Protein 3SGE (pdb70)

Solvent-accessible surface area: 39774 Å² total; per-residue (Å²): 122,6,94,13,50,14,11,7,43,31,3,14,0,57,86,32,93,82,5,54,5,22,0,82,11,76,93,50,0,106,19,122,76,54,92,21,8,0,0,0,0,1,24,56,63,90,89,19,3,78,16,3,0,45,23,16,62,105,65,28,120,83,22,59,130,27,8,74,4,48,40,85,24,54,47,3,33,1,97,4,72,104,0,52,46,107,2,34,4,39,0,8,0,0,0,3,9,48,107,19,14,30,25,3,44,3,0,95,1,37,3,48,61,72,61,25,56,8,92,9,24,22,3,4,2,11,81,75,5,36,122,87,39,21,0,2,0,0,0,0,1,7,57,0,16,28,73,67,24,64,23,75,4,69,5,72,56,75,104,83,130,122,44,61,36,48,8,72,17,91,21,44,111,180,62,13,7,13,1,2,3,0,4,0,47,11,72,75,87,44,8,81,169,56,69,34,0,20,2,28,1,60,9,63,52,44,148,69,56,46,93,83,54,8,52,87,98,95,100,184,60,74,6,79,20,67,39,31,30,52,20,96,51,172,21,64,40,106,0,26,0,42,9,55,54,43,56,8,82,27,5,9,0,0,0,0,15,24,35,89,86,103,27,12,70,7,1,0,22,7,50,1,120,74,49,118,80,46,61,58,40,10,104,59,1,120,147,35,5,72,6,38,30,52,34,101,122,38,37,0,48,0,52,0,66,67,1,84,81,127,1,27,0,60,0,11,0,0,31,14,0,29,71,29,2,131,18,16,44,0,14,5,18,70,17,137,64,44,75,14,49,13,19,17,3,9,38,13,18,75,59,180,119,87,81,102,22,17,0,0,0,1,0,57,16,0,6,6,49,68,12,80,19,60,1,36,101,43,96,41,91,80,31,44,21,57,2,70,22,52,86,131,97,84,70,35,12,13,6,0,0,0,37,7,59,33,86,53,13,90,90,118,80,5,24,0,25,2,23,0,87,50,32,106,25,176,48,108,51,118,6,86,64,102,96,141,133,9,93,12,75,8,60,54,138,90,25,57,7,53,109,45,72,90,10,55,9,25,0,100,11,79,90,48,0,109,29,103,90,52,91,21,8,0,0,0,0,2,21,67,39,75,95,21,4,81,13,3,0,47,21,14,67,105,63,26,117,84,21,62,129,26,8,73,4,48,40,86,23,53,78,3,31,2,97,7,67,123,1,66,20,93,2,1,5,34,1,9,0,0,0,0,5,46,49,22,3,30,24,3,65,9,0,91,4,32,0,96,78,75,66,20,52,9,83,10,20,21,3,4,4,3,84,81,7,32,126,89,38,22,0,1,0,0,0,0,0,7,50,0,6,30,80,124,24,68,21,70,2,56,15,76,62,72,83,74,136,120,41,35,77,55,14,79,23,79,13,59,43,191,58,6,7,10,2,1,3,0,18,0,53,8,70,76,94,53,9,67,166,63,45,32,0,14,0,24,4,62,15,148,48,52,156,71,64,45,76,81,65,22,72,78,108,157,37,152,49,92,12,83,22,62,36,23,130,23,13,108,58,172,22,62,12,72,0,26,0,40,10,48,40,44,59,5,68,11,4,10,0,1,0,0,15,27,35,91,91,143,26,12,74,6,0,0,11,8,48,1,114,98,47,22,34,9,9,16,14,10,119,60,0,62,110,26,7,64,4,12,29,6,40,89,95,35,33,0,41,0,45,0,62,61,1,76,92,122,1,30,0,59,0,11,0,0,30,13,1,24,72,29,3,124,18,16,36,0,13,5,25,73,20,133,61,44,68,14,53,9,26,11,1,5,22,14,73,84,78,94,132,90,84,81,7,17,0,0,0,2,0,61,15,0,6,2,47,67,16,77,24,51,0,45,100,39,98,35,90,91,37,43,35,56,3,72,24,47,92,113,105,86,68,38,30,16,6,0,0,0,35,5,59,47,88,34,13,84,93,111,86,4,28,0,3,2,18,1,85,45,28,106,46,128,42,92,71,115,4,75,79,58,134,119,186,137,26,66,93,22,52,0,15,8,192,147,154,22,65,92,23,48,1,13,34,36

Nearest PDB structures (foldseek):
  3sge-assembly2_J  TM=1.005E+00  e=4.589E-42  Mus musculus
  7t0i-assembly3_D  TM=9.379E-01  e=8.240E-34  Mus musculus
  5mub-assembly1_A  TM=9.748E-01  e=6.928E-33  Mus musculus
  5mub-assembly4_I  TM=9.728E-01  e=6.244E-33  Mus musculus
  3v0w-assembly1_H  TM=9.506E-01  e=6.135E-32  Mus musculus

Radius of gyration: 33.48 Å; Cα contacts (8 Å, |Δi|>4): 2322; chains: 6; bounding box: 96×75×65 Å

B-factor: mean 36.81, std 15.76, range [13.91, 131.6]

Structure (mmCIF, N/CA/C/O backbone):
data_3SGE
#
_entry.id   3SGE
#
_cell.length_a   83.000
_cell.length_b   68.210
_cell.length_c   92.120
_cell.angle_alpha   90.00
_cell.angle_beta   98.37
_cell.angle_gamma   90.00
#
_symmetry.space_group_name_H-M   'P 1 21 1'
#
loop_
_entity.id
_entity.type
_entity.pdbx_description
1 polymer 'Light Chain'
2 polymer 'Heavy Chain'
3 polymer 'R13 peptide'
4 non-polymer 'CALCIUM ION'
5 water water
#
loop_
_atom_site.group_PDB
_atom_site.id
_atom_site.type_symbol
_atom_site.label_atom_id
_atom_site.label_alt_id
_atom_site.label_comp_id
_atom_site.label_asym_id
_atom_site.label_entity_id
_atom_site.label_seq_id
_atom_site.pdbx_PDB_ins_code
_atom_site.Cartn_x
_atom_site.Cartn_y
_atom_site.Cartn_z
_atom_site.occupancy
_atom_site.B_iso_or_equiv
_atom_site.auth_seq_id
_atom_site.auth_comp_id
_atom_site.auth_asym_id
_atom_site.auth_atom_id
_atom_site.pdbx_PDB_model_num
ATOM 1 N N . ASP A 1 1 ? 45.926 35.999 49.565 1.00 39.62 1 ASP L N 1
ATOM 2 C CA . ASP A 1 1 ? 46.803 35.457 50.610 1.00 39.08 1 ASP L CA 1
ATOM 3 C C . ASP A 1 1 ? 45.960 34.796 51.697 1.00 38.24 1 ASP L C 1
ATOM 4 O O . ASP A 1 1 ? 44.841 35.253 51.955 1.00 38.26 1 ASP L O 1
ATOM 9 N N . VAL A 1 2 ? 46.494 33.722 52.317 1.00 29.33 2 VAL L N 1
ATOM 10 C CA . VAL A 1 2 ? 45.831 32.958 53.384 1.00 27.06 2 VAL L CA 1
ATOM 11 C C . VAL A 1 2 ? 45.808 33.823 54.646 1.00 31.05 2 VAL L C 1
ATOM 12 O O . VAL A 1 2 ? 46.842 34.363 55.060 1.00 30.55 2 VAL L O 1
ATOM 16 N N . VAL A 1 3 ? 44.617 34.012 55.212 1.00 28.05 3 VAL L N 1
ATOM 17 C CA . VAL A 1 3 ? 44.441 34.839 56.410 1.00 27.08 3 VAL L CA 1
ATOM 18 C C . VAL A 1 3 ? 44.460 33.905 57.601 1.00 30.16 3 VAL L C 1
ATOM 19 O O . VAL A 1 3 ? 43.757 32.886 57.603 1.00 31.58 3 VAL L O 1
ATOM 23 N N . MET A 1 4 ? 45.342 34.198 58.567 1.00 24.73 4 MET L N 1
ATOM 24 C CA . MET A 1 4 ? 45.515 33.411 59.787 1.00 22.77 4 MET L CA 1
ATOM 25 C C . MET A 1 4 ? 44.884 34.214 60.925 1.00 26.74 4 MET L C 1
ATOM 26 O O . MET A 1 4 ? 45.286 35.361 61.155 1.00 26.07 4 MET L O 1
ATOM 31 N N . THR A 1 5 ? 43.873 33.637 61.596 1.00 23.84 5 THR L N 1
ATOM 32 C CA . THR A 1 5 ? 43.155 34.286 62.705 1.00 24.65 5 THR L CA 1
ATOM 33 C C . THR A 1 5 ? 43.406 33.580 64.011 1.00 27.41 5 THR L C 1
ATOM 34 O O . THR A 1 5 ? 43.006 32.428 64.167 1.00 28.69 5 THR L O 1
ATOM 38 N N . GLN A 1 6 ? 44.055 34.285 64.961 1.00 22.60 6 GLN L N 1
ATOM 39 C CA . GLN A 1 6 ? 44.351 33.733 66.278 1.00 21.76 6 GLN L CA 1
ATOM 40 C C . GLN A 1 6 ? 43.433 34.284 67.332 1.00 26.39 6 GLN L C 1
ATOM 41 O O . GLN A 1 6 ? 43.202 35.492 67.389 1.00 26.31 6 GLN L O 1
ATOM 47 N N . THR A 1 7 ? 42.947 33.402 68.191 1.00 23.58 7 THR L N 1
ATOM 48 C CA . THR A 1 7 ? 42.117 33.748 69.337 1.00 23.46 7 THR L CA 1
ATOM 49 C C . THR A 1 7 ? 42.609 32.951 70.540 1.00 25.26 7 THR L C 1
ATOM 50 O O . THR A 1 7 ? 43.117 31.847 70.344 1.00 23.05 7 THR L O 1
ATOM 54 N N . PRO A 1 8 ? 42.444 33.467 71.793 1.00 21.40 8 PRO L N 1
ATOM 55 C CA . PRO A 1 8 ? 41.948 34.818 72.142 1.00 20.90 8 PRO L CA 1
ATOM 56 C C . PRO A 1 8 ? 43.092 35.818 71.869 1.00 24.61 8 PRO L C 1
ATOM 57 O O . PRO A 1 8 ? 44.205 35.378 71.575 1.00 25.48 8 PRO L O 1
ATOM 61 N N . LEU A 1 9 ? 42.845 37.129 71.969 1.00 20.94 9 LEU L N 1
ATOM 62 C CA . LEU A 1 9 ? 43.922 38.117 71.817 1.00 20.30 9 LEU L CA 1
ATOM 63 C C . LEU A 1 9 ? 44.850 38.043 73.040 1.00 23.07 9 LEU L C 1
ATOM 64 O O . LEU A 1 9 ? 46.075 38.122 72.898 1.00 20.71 9 LEU L O 1
ATOM 69 N N . THR A 1 10 ? 44.253 37.941 74.247 1.00 20.63 10 THR L N 1
ATOM 70 C CA . THR A 1 10 ? 44.987 37.802 75.520 1.00 21.74 10 THR L CA 1
ATOM 71 C C . THR A 1 10 ? 44.269 36.759 76.411 1.00 24.92 10 THR L C 1
ATOM 72 O O . THR A 1 10 ? 43.070 36.530 76.270 1.00 21.16 10 THR L O 1
ATOM 76 N N . LEU A 1 11 ? 45.016 36.155 77.335 1.00 23.25 11 LEU L N 1
ATOM 77 C CA . LEU A 1 11 ? 44.505 35.259 78.362 1.00 23.07 11 LEU L CA 1
ATOM 78 C C . LEU A 1 11 ? 45.404 35.423 79.569 1.00 27.14 11 LEU L C 1
ATOM 79 O O . LEU A 1 11 ? 46.571 35.815 79.420 1.00 24.68 11 LEU L O 1
ATOM 84 N N . SER A 1 12 ? 44.850 35.151 80.764 1.00 23.52 12 SER L N 1
ATOM 85 C CA . SER A 1 12 ? 45.510 35.301 82.054 1.00 23.38 12 SER L CA 1
ATOM 86 C C . SER A 1 12 ? 45.370 34.003 82.806 1.00 27.11 12 SER L C 1
ATOM 87 O O . SER A 1 12 ? 44.269 33.645 83.244 1.00 25.31 12 SER L O 1
ATOM 90 N N . VAL A 1 13 ? 46.490 33.279 82.949 1.00 25.15 13 VAL L N 1
ATOM 91 C CA . VAL A 1 13 ? 46.524 31.944 83.552 1.00 25.95 13 VAL L CA 1
ATOM 92 C C . VAL A 1 13 ? 47.414 31.822 84.775 1.00 29.41 13 VAL L C 1
ATOM 93 O O . VAL A 1 13 ? 48.541 32.328 84.794 1.00 25.54 13 VAL L O 1
ATOM 97 N N . THR A 1 14 ? 46.896 31.114 85.796 1.00 28.59 14 THR L N 1
ATOM 98 C CA . THR A 1 14 ? 47.629 30.806 87.022 1.00 28.80 14 THR L CA 1
ATOM 99 C C . THR A 1 14 ? 48.665 29.711 86.731 1.00 31.20 14 THR L C 1
ATOM 100 O O . THR A 1 14 ? 48.352 28.735 86.053 1.00 31.12 14 THR L O 1
ATOM 104 N N . ILE A 1 15 ? 49.882 29.871 87.261 1.00 28.81 15 ILE L N 1
ATOM 105 C CA . ILE A 1 15 ? 50.976 28.884 87.162 1.00 28.99 15 ILE L CA 1
ATOM 106 C C . ILE A 1 15 ? 50.478 27.534 87.694 1.00 34.66 15 ILE L C 1
ATOM 107 O O . ILE A 1 15 ? 49.913 27.482 88.785 1.00 34.88 15 ILE L O 1
ATOM 112 N N . GLY A 1 16 ? 50.600 26.489 86.878 1.00 32.32 16 GLY L N 1
ATOM 113 C CA . GLY A 1 16 ? 50.131 25.152 87.226 1.00 32.05 16 GLY L CA 1
ATOM 114 C C . GLY A 1 16 ? 48.846 24.728 86.542 1.00 35.57 16 GLY L C 1
ATOM 115 O O . GLY A 1 16 ? 48.530 23.536 86.526 1.00 37.56 16 GLY L O 1
ATOM 116 N N . GLN A 1 17 ? 48.101 25.690 85.961 1.00 30.02 17 GLN L N 1
ATOM 117 C CA . GLN A 1 17 ? 46.811 25.478 85.282 1.00 28.70 17 GLN L CA 1
ATOM 118 C C . GLN A 1 17 ? 46.945 25.370 83.742 1.00 32.62 17 GLN L C 1
ATOM 119 O O . GLN A 1 17 ? 47.906 25.904 83.191 1.00 30.69 17 GLN L O 1
ATOM 125 N N . PRO A 1 18 ? 45.982 24.735 83.022 1.00 30.67 18 PRO L N 1
ATOM 126 C CA . PRO A 1 18 ? 46.126 24.639 81.559 1.00 29.89 18 PRO L CA 1
ATOM 127 C C . PRO A 1 18 ? 45.785 25.907 80.783 1.00 32.16 18 PRO L C 1
ATOM 128 O O . PRO A 1 18 ? 45.086 26.789 81.282 1.00 29.90 18 PRO L O 1
ATOM 132 N N . ALA A 1 19 ? 46.269 25.964 79.523 1.00 29.04 19 ALA L N 1
ATOM 133 C CA . ALA A 1 19 ? 45.988 27.045 78.579 1.00 28.81 19 ALA L CA 1
ATOM 134 C C . ALA A 1 19 ? 45.732 26.406 77.213 1.00 32.40 19 ALA L C 1
ATOM 135 O O . ALA A 1 19 ? 46.233 25.321 76.931 1.00 30.81 19 ALA L O 1
ATOM 137 N N . SER A 1 20 ? 44.909 27.049 76.392 1.00 29.07 20 SER L N 1
ATOM 138 C CA . SER A 1 20 ? 44.576 26.528 75.068 1.00 29.18 20 SER L CA 1
ATOM 139 C C . SER A 1 20 ? 44.362 27.704 74.175 1.00 31.61 20 SER L C 1
ATOM 140 O O . SER A 1 20 ? 43.663 28.658 74.552 1.00 31.47 20 SER L O 1
ATOM 143 N N . ILE A 1 21 ? 45.031 27.697 73.029 1.00 27.46 21 ILE L N 1
ATOM 144 C CA . ILE A 1 21 ? 44.939 28.817 72.104 1.00 27.45 21 ILE L CA 1
ATOM 145 C C . ILE A 1 21 ? 44.660 28.331 70.698 1.00 29.23 21 ILE L C 1
ATOM 146 O O . ILE A 1 21 ? 45.088 27.231 70.340 1.00 29.47 21 ILE L O 1
ATOM 151 N N . SER A 1 22 ? 43.950 29.145 69.902 1.00 23.99 22 SER L N 1
ATOM 152 C CA . SER A 1 22 ? 43.499 28.749 68.579 1.00 23.13 22 SER L CA 1
ATOM 153 C C . SER A 1 22 ? 44.083 29.517 67.401 1.00 27.29 22 SER L C 1
ATOM 154 O O . SER A 1 22 ? 44.398 30.702 67.528 1.00 25.86 22 SER L O 1
ATOM 157 N N . CYS A 1 23 ? 44.194 28.831 66.231 1.00 24.73 23 CYS L N 1
ATOM 158 C CA . CYS A 1 23 ? 44.673 29.401 64.960 1.00 26.18 23 CYS L CA 1
ATOM 159 C C . CYS A 1 23 ? 43.792 28.836 63.840 1.00 30.57 23 CYS L C 1
ATOM 160 O O . CYS A 1 23 ? 43.719 27.623 63.671 1.00 31.51 23 CYS L O 1
ATOM 163 N N . LYS A 1 24 ? 43.066 29.705 63.137 1.00 26.68 24 LYS L N 1
ATOM 164 C CA . LYS A 1 24 ? 42.196 29.279 62.039 1.00 27.39 24 LYS L CA 1
ATOM 165 C C . LYS A 1 24 ? 42.645 29.920 60.734 1.00 31.11 24 LYS L C 1
ATOM 166 O O . LYS A 1 24 ? 43.063 31.086 60.730 1.00 30.75 24 LYS L O 1
ATOM 172 N N . SER A 1 25 ? 42.650 29.139 59.643 1.00 26.67 25 SER L N 1
ATOM 173 C CA . SER A 1 25 ? 43.062 29.669 58.346 1.00 25.63 25 SER L CA 1
ATOM 174 C C . SER A 1 25 ? 41.871 29.919 57.425 1.00 28.30 25 SER L C 1
ATOM 175 O O . SER A 1 25 ? 40.862 29.211 57.516 1.00 25.61 25 SER L O 1
ATOM 178 N N . SER A 1 26 ? 41.998 30.913 56.510 1.00 27.95 26 SER L N 1
ATOM 179 C CA . SER A 1 26 ? 40.947 31.266 55.547 1.00 28.70 26 SER L CA 1
ATOM 180 C C . SER A 1 26 ? 40.765 30.165 54.479 1.00 36.11 26 SER L C 1
ATOM 181 O O . SER A 1 26 ? 39.712 30.088 53.846 1.00 36.30 26 SER L O 1
ATOM 184 N N . GLN A 1 27 ? 41.783 29.298 54.317 1.00 32.29 27 GLN L N 1
ATOM 185 C CA . GLN A 1 27 ? 41.766 28.139 53.426 1.00 32.30 27 GLN L CA 1
ATOM 186 C C . GLN A 1 27 ? 42.579 27.000 54.022 1.00 33.94 27 GLN L C 1
ATOM 187 O O . GLN A 1 27 ? 43.453 27.234 54.883 1.00 30.88 27 GLN L O 1
ATOM 193 N N . SER A 1 28 ? 42.271 25.761 53.595 1.00 29.89 28 SER L N 1
ATOM 194 C CA . SER A 1 28 ? 42.943 24.565 54.097 1.00 29.24 28 SER L CA 1
ATOM 195 C C . SER A 1 28 ? 44.453 24.682 53.999 1.00 30.88 28 SER L C 1
ATOM 196 O O . SER A 1 28 ? 44.987 25.092 52.965 1.00 31.28 28 SER L O 1
ATOM 199 N N . LEU A 1 29 ? 45.137 24.289 55.068 1.00 25.74 29 LEU L N 1
ATOM 200 C CA . LEU A 1 29 ? 46.596 24.292 55.055 1.00 24.64 29 LEU L CA 1
ATOM 201 C C . LEU A 1 29 ? 47.156 22.938 54.587 1.00 28.86 29 LEU L C 1
ATOM 202 O O . LEU A 1 29 ? 48.374 22.781 54.512 1.00 26.05 29 LEU L O 1
ATOM 207 N N . LEU A 1 30 ? 46.274 21.971 54.212 1.00 28.77 30 LEU L N 1
ATOM 208 C CA . LEU A 1 30 ? 46.762 20.686 53.680 1.00 29.60 30 LEU L CA 1
ATOM 209 C C . LEU A 1 30 ? 47.412 20.967 52.328 1.00 34.19 30 LEU L C 1
ATOM 210 O O . LEU A 1 30 ? 46.763 21.514 51.435 1.00 34.46 30 LEU L O 1
ATOM 215 N N . ASP A 1 31 ? 48.720 20.696 52.224 1.00 32.69 31 ASP L N 1
ATOM 216 C CA . ASP A 1 31 ? 49.500 20.963 51.008 1.00 33.44 31 ASP L CA 1
ATOM 217 C C . ASP A 1 31 ? 49.355 19.822 49.991 1.00 39.49 31 ASP L C 1
ATOM 218 O O . ASP A 1 31 ? 48.817 18.763 50.328 1.00 37.18 31 ASP L O 1
ATOM 223 N N . SER A 1 32 ? 49.882 20.036 48.761 1.00 40.08 32 SER L N 1
ATOM 224 C CA . SER A 1 32 ? 49.883 19.068 47.653 1.00 40.88 32 SER L CA 1
ATOM 225 C C . SER A 1 32 ? 50.599 17.746 47.981 1.00 44.89 32 SER L C 1
ATOM 226 O O . SER A 1 32 ? 50.203 16.700 47.457 1.00 46.10 32 SER L O 1
ATOM 229 N N . ASP A 1 33 ? 51.616 17.781 48.861 1.00 38.80 33 ASP L N 1
ATOM 230 C CA . ASP A 1 33 ? 52.389 16.599 49.273 1.00 37.93 33 ASP L CA 1
ATOM 231 C C . ASP A 1 33 ? 51.737 15.808 50.422 1.00 40.74 33 ASP L C 1
ATOM 232 O O . ASP A 1 33 ? 52.356 14.894 50.967 1.00 39.81 33 ASP L O 1
ATOM 237 N N . GLY A 1 34 ? 50.527 16.205 50.807 1.00 37.07 34 GLY L N 1
ATOM 238 C CA . GLY A 1 34 ? 49.791 15.592 51.906 1.00 37.38 34 GLY L CA 1
ATOM 239 C C . GLY A 1 34 ? 50.204 16.047 53.298 1.00 39.48 34 GLY L C 1
ATOM 240 O O . GLY A 1 34 ? 49.635 15.579 54.285 1.00 39.15 34 GLY L O 1
ATOM 241 N N . LYS A 1 35 ? 51.188 16.963 53.405 1.00 35.69 35 LYS L N 1
ATOM 242 C CA . LYS A 1 35 ? 51.650 17.488 54.698 1.00 34.11 35 LYS L CA 1
ATOM 243 C C . LYS A 1 35 ? 51.014 18.859 54.983 1.00 34.63 35 LYS L C 1
ATOM 244 O O . LYS A 1 35 ? 50.662 19.580 54.049 1.00 33.31 35 LYS L O 1
ATOM 250 N N . THR A 1 36 ? 50.917 19.229 56.276 1.00 28.67 36 THR L N 1
ATOM 251 C CA . THR A 1 36 ? 50.348 20.502 56.706 1.00 27.26 36 THR L CA 1
ATOM 252 C C . THR A 1 36 ? 51.426 21.305 57.432 1.00 28.10 36 THR L C 1
ATOM 253 O O . THR A 1 36 ? 51.805 20.966 58.558 1.00 26.37 36 THR L O 1
ATOM 257 N N . TYR A 1 37 ? 51.909 22.376 56.788 1.00 23.76 37 TYR L N 1
ATOM 258 C CA . TYR A 1 37 ? 52.993 23.193 57.334 1.00 23.30 37 TYR L CA 1
ATOM 259 C C . TYR A 1 37 ? 52.500 24.283 58.268 1.00 27.33 37 TYR L C 1
ATOM 260 O O . TYR A 1 37 ? 52.462 25.459 57.900 1.00 26.23 37 TYR L O 1
ATOM 269 N N . LEU A 1 38 ? 52.103 23.885 59.477 1.00 24.07 38 LEU L N 1
ATOM 270 C CA . LEU A 1 38 ? 51.644 24.849 60.485 1.00 24.21 38 LEU L CA 1
ATOM 271 C C . LEU A 1 38 ? 52.651 24.876 61.647 1.00 26.02 38 LEU L C 1
ATOM 272 O O . LEU A 1 38 ? 52.908 23.851 62.283 1.00 25.18 38 LEU L O 1
ATOM 277 N N . ASN A 1 39 ? 53.221 26.054 61.910 1.00 21.98 39 ASN L N 1
ATOM 278 C CA . ASN A 1 39 ? 54.206 26.229 62.974 1.00 20.78 39 ASN L CA 1
ATOM 279 C C . ASN A 1 39 ? 53.675 27.101 64.095 1.00 23.37 39 ASN L C 1
ATOM 280 O O . ASN A 1 39 ? 52.843 27.972 63.860 1.00 21.90 39 ASN L O 1
ATOM 285 N N . TRP A 1 40 ? 54.170 26.867 65.320 1.00 19.84 40 TRP L N 1
ATOM 286 C CA . TRP A 1 40 ? 53.835 27.692 66.473 1.00 19.78 40 TRP L CA 1
ATOM 287 C C . TRP A 1 40 ? 55.120 28.271 67.024 1.00 22.33 40 TRP L C 1
ATOM 288 O O . TRP A 1 40 ? 56.108 27.549 67.195 1.00 22.42 40 TRP L O 1
ATOM 299 N N . LEU A 1 41 ? 55.121 29.570 67.302 1.00 20.51 41 LEU L N 1
ATOM 300 C CA . LEU A 1 41 ? 56.324 30.234 67.839 1.00 19.83 41 LEU L CA 1
ATOM 301 C C . LEU A 1 41 ? 55.971 30.972 69.116 1.00 21.74 41 LEU L C 1
ATOM 302 O O . LEU A 1 41 ? 54.809 31.320 69.291 1.00 22.32 41 LEU L O 1
ATOM 307 N N . LEU A 1 42 ? 56.945 31.178 70.007 1.00 17.96 42 LEU L N 1
ATOM 308 C CA . LEU A 1 42 ? 56.787 31.937 71.251 1.00 19.29 42 LEU L CA 1
ATOM 309 C C . LEU A 1 42 ? 57.834 33.079 71.240 1.00 22.22 42 LEU L C 1
ATOM 310 O O . LEU A 1 42 ? 59.001 32.830 70.971 1.00 21.02 42 LEU L O 1
ATOM 315 N N . GLN A 1 43 ? 57.404 34.310 71.549 1.00 19.35 43 GLN L N 1
ATOM 316 C CA . GLN A 1 43 ? 58.302 35.452 71.689 1.00 19.59 43 GLN L CA 1
ATOM 317 C C . GLN A 1 43 ? 58.147 35.947 73.128 1.00 24.17 43 GLN L C 1
ATOM 318 O O . GLN A 1 43 ? 57.148 36.572 73.459 1.00 22.78 43 GLN L O 1
ATOM 324 N N . ARG A 1 44 ? 59.146 35.674 73.966 1.00 23.67 44 ARG L N 1
ATOM 325 C CA . ARG A 1 44 ? 59.207 36.146 75.359 1.00 24.52 44 ARG L CA 1
ATOM 326 C C . ARG A 1 44 ? 59.543 37.648 75.368 1.00 29.58 44 ARG L C 1
ATOM 327 O O . ARG A 1 44 ? 60.124 38.126 74.379 1.00 27.07 44 ARG L O 1
ATOM 335 N N . PRO A 1 45 ? 59.152 38.408 76.438 1.00 28.35 45 PRO L N 1
ATOM 336 C CA . PRO A 1 45 ? 59.413 39.867 76.459 1.00 28.19 45 PRO L CA 1
ATOM 337 C C . PRO A 1 45 ? 60.874 40.209 76.235 1.00 30.59 45 PRO L C 1
ATOM 338 O O . PRO A 1 45 ? 61.724 39.560 76.834 1.00 30.28 45 PRO L O 1
ATOM 342 N N . GLY A 1 46 ? 61.125 41.169 75.334 1.00 27.97 46 GLY L N 1
ATOM 343 C CA . GLY A 1 46 ? 62.452 41.645 74.948 1.00 28.92 46 GLY L CA 1
ATOM 344 C C . GLY A 1 46 ? 63.365 40.616 74.292 1.00 32.80 46 GLY L C 1
ATOM 345 O O . GLY A 1 46 ? 64.575 40.844 74.218 1.00 31.93 46 GLY L O 1
ATOM 346 N N . GLN A 1 47 ? 62.806 39.471 73.817 1.00 26.25 47 GLN L N 1
ATOM 347 C CA . GLN A 1 47 ? 63.586 38.386 73.195 1.00 25.97 47 GLN L CA 1
ATOM 348 C C . GLN A 1 47 ? 63.180 38.174 71.737 1.00 28.34 47 GLN L C 1
ATOM 349 O O . GLN A 1 47 ? 62.164 38.705 71.282 1.00 26.19 47 GLN L O 1
ATOM 355 N N . SER A 1 48 ? 63.982 37.398 71.000 1.00 23.35 48 SER L N 1
ATOM 356 C CA . SER A 1 48 ? 63.633 37.080 69.624 1.00 23.32 48 SER L CA 1
ATOM 357 C C . SER A 1 48 ? 62.620 35.922 69.656 1.00 24.94 48 SER L C 1
ATOM 358 O O . SER A 1 48 ? 62.625 35.126 70.607 1.00 24.01 48 SER L O 1
ATOM 361 N N . PRO A 1 49 ? 61.776 35.765 68.617 1.00 20.92 49 PRO L N 1
ATOM 362 C CA . PRO A 1 49 ? 60.879 34.601 68.591 1.00 20.40 49 PRO L CA 1
ATOM 363 C C . PRO A 1 49 ? 61.662 33.294 68.553 1.00 23.32 49 PRO L C 1
ATOM 364 O O . PRO A 1 49 ? 62.838 33.270 68.188 1.00 21.78 49 PRO L O 1
ATOM 368 N N . LYS A 1 50 ? 61.014 32.199 68.962 1.00 19.78 50 LYS L N 1
ATOM 369 C CA . LYS A 1 50 ? 61.630 30.890 68.851 1.00 20.45 50 LYS L CA 1
ATOM 370 C C . LYS A 1 50 ? 60.528 29.919 68.428 1.00 24.12 50 LYS L C 1
ATOM 371 O O . LYS A 1 50 ? 59.383 30.101 68.834 1.00 21.95 50 LYS L O 1
ATOM 377 N N . ARG A 1 51 ? 60.852 28.925 67.591 1.00 21.47 51 ARG L N 1
ATOM 378 C CA . ARG A 1 51 ? 59.860 27.940 67.137 1.00 20.64 51 ARG L CA 1
ATOM 379 C C . ARG A 1 51 ? 59.682 26.836 68.193 1.00 23.81 51 ARG L C 1
ATOM 380 O O . ARG A 1 51 ? 60.659 26.286 68.701 1.00 22.34 51 ARG L O 1
ATOM 388 N N . LEU A 1 52 ? 58.436 26.496 68.489 1.00 22.87 52 LEU L N 1
ATOM 389 C CA . LEU A 1 52 ? 58.110 25.437 69.457 1.00 22.86 52 LEU L CA 1
ATOM 390 C C . LEU A 1 52 ? 57.659 24.179 68.740 1.00 26.20 52 LEU L C 1
ATOM 391 O O . LEU A 1 52 ? 58.123 23.083 69.069 1.00 25.44 52 LEU L O 1
ATOM 396 N N . ILE A 1 53 ? 56.740 24.337 67.770 1.00 22.37 53 ILE L N 1
ATOM 397 C CA . ILE A 1 53 ? 56.098 23.243 67.036 1.00 22.28 53 ILE L CA 1
ATOM 398 C C . ILE A 1 53 ? 56.116 23.485 65.529 1.00 25.14 53 ILE L C 1
ATOM 399 O O . ILE A 1 53 ? 56.011 24.626 65.078 1.00 22.90 53 ILE L O 1
ATOM 404 N N . TYR A 1 54 ? 56.270 22.404 64.756 1.00 22.68 54 TYR L N 1
ATOM 405 C CA . TYR A 1 54 ? 56.237 22.399 63.290 1.00 22.97 54 TYR L CA 1
ATOM 406 C C . TYR A 1 54 ? 55.393 21.210 62.825 1.00 27.44 54 TYR L C 1
ATOM 407 O O . TYR A 1 54 ? 55.135 20.300 63.620 1.00 26.22 54 TYR L O 1
ATOM 416 N N . LEU A 1 55 ? 54.927 21.239 61.557 1.00 25.23 55 LEU L N 1
ATOM 417 C CA . LEU A 1 55 ? 54.075 20.179 61.004 1.00 25.42 55 LEU L CA 1
ATOM 418 C C . LEU A 1 55 ? 52.904 19.831 61.942 1.00 29.12 55 LEU L C 1
ATOM 419 O O . LEU A 1 55 ? 52.660 18.655 62.224 1.00 26.83 55 LEU L O 1
ATOM 424 N N . VAL A 1 56 ? 52.215 20.893 62.464 1.00 25.18 56 VAL L N 1
ATOM 425 C CA . VAL A 1 56 ? 51.029 20.841 63.342 1.00 24.29 56 VAL L CA 1
ATOM 426 C C . VAL A 1 56 ? 51.322 20.360 64.755 1.00 28.16 56 VAL L C 1
ATOM 427 O O . VAL A 1 56 ? 50.829 20.955 65.721 1.00 27.97 56 VAL L O 1
ATOM 431 N N . SER A 1 57 ? 52.072 19.253 64.882 1.00 25.35 57 SER L N 1
ATOM 432 C CA . SER A 1 57 ? 52.215 18.564 66.162 1.00 25.47 57 SER L CA 1
ATOM 433 C C . SER A 1 57 ? 53.606 18.147 66.582 1.00 30.96 57 SER L C 1
ATOM 434 O O . SER A 1 57 ? 53.757 17.611 67.686 1.00 32.17 57 SER L O 1
ATOM 437 N N . LYS A 1 58 ? 54.618 18.360 65.739 1.00 26.78 58 LYS L N 1
ATOM 438 C CA . LYS A 1 58 ? 55.984 17.939 66.092 1.00 25.86 58 LYS L CA 1
ATOM 439 C C . LYS A 1 58 ? 56.714 18.972 66.962 1.00 28.86 58 LYS L C 1
ATOM 440 O O . LYS A 1 58 ? 56.774 20.137 66.601 1.00 28.08 58 LYS L O 1
ATOM 446 N N . LEU A 1 59 ? 57.279 18.542 68.097 1.00 27.34 59 LEU L N 1
ATOM 447 C CA . LEU A 1 59 ? 58.013 19.410 69.016 1.00 28.54 59 LEU L CA 1
ATOM 448 C C . LEU A 1 59 ? 59.460 19.563 68.613 1.00 32.59 59 LEU L C 1
ATOM 449 O O . LEU A 1 59 ? 60.129 18.551 68.327 1.00 31.33 59 LEU L O 1
ATOM 454 N N . ASP A 1 60 ? 59.974 20.821 68.617 1.00 28.54 60 ASP L N 1
ATOM 455 C CA . ASP A 1 60 ? 61.392 21.051 68.356 1.00 28.38 60 ASP L CA 1
ATOM 456 C C . ASP A 1 60 ? 62.193 20.537 69.571 1.00 34.33 60 ASP L C 1
ATOM 457 O O . ASP A 1 60 ? 61.627 20.354 70.659 1.00 33.42 60 ASP L O 1
ATOM 462 N N . SER A 1 61 ? 63.484 20.271 69.379 1.00 33.11 61 SER L N 1
ATOM 463 C CA . SER A 1 61 ? 64.335 19.766 70.452 1.00 34.08 61 SER L CA 1
ATOM 464 C C . SER A 1 61 ? 64.451 20.795 71.582 1.00 39.99 61 SER L C 1
ATOM 465 O O . SER A 1 61 ? 64.479 22.002 71.327 1.00 39.53 61 SER L O 1
ATOM 468 N N . GLY A 1 62 ? 64.378 20.312 72.816 1.00 37.67 62 GLY L N 1
ATOM 469 C CA . GLY A 1 62 ? 64.462 21.164 73.994 1.00 38.14 62 GLY L CA 1
ATOM 470 C C . GLY A 1 62 ? 63.163 21.841 74.397 1.00 42.90 62 GLY L C 1
ATOM 471 O O . GLY A 1 62 ? 63.155 22.604 75.369 1.00 45.17 62 GLY L O 1
ATOM 472 N N . VAL A 1 63 ? 62.061 21.586 73.654 1.00 35.66 63 VAL L N 1
ATOM 473 C CA . VAL A 1 63 ? 60.738 22.134 73.963 1.00 33.79 63 VAL L CA 1
ATOM 474 C C . VAL A 1 63 ? 60.073 21.148 74.946 1.00 36.08 63 VAL L C 1
ATOM 475 O O . VAL A 1 63 ? 59.959 19.976 74.601 1.00 33.14 63 VAL L O 1
ATOM 479 N N . PRO A 1 64 ? 59.623 21.593 76.153 1.00 34.43 64 PRO L N 1
ATOM 480 C CA . PRO A 1 64 ? 59.014 20.639 77.103 1.00 35.39 64 PRO L CA 1
ATOM 481 C C . PRO A 1 64 ? 57.730 19.987 76.594 1.00 41.45 64 PRO L C 1
ATOM 482 O O . PRO A 1 64 ? 56.992 20.602 75.817 1.00 41.53 64 PRO L O 1
ATOM 486 N N . ASP A 1 65 ? 57.465 18.741 77.036 1.00 38.37 65 ASP L N 1
ATOM 487 C CA . ASP A 1 65 ? 56.280 17.959 76.657 1.00 38.23 65 ASP L CA 1
ATOM 488 C C . ASP A 1 65 ? 54.935 18.555 77.166 1.00 37.57 65 ASP L C 1
ATOM 489 O O . ASP A 1 65 ? 53.874 18.008 76.875 1.00 35.93 65 ASP L O 1
ATOM 494 N N . ARG A 1 66 ? 54.988 19.694 77.892 1.00 32.92 66 ARG L N 1
ATOM 495 C CA . ARG A 1 66 ? 53.802 20.407 78.394 1.00 31.26 66 ARG L CA 1
ATOM 496 C C . ARG A 1 66 ? 53.050 21.019 77.212 1.00 32.16 66 ARG L C 1
ATOM 497 O O . ARG A 1 66 ? 51.859 21.315 77.325 1.00 32.10 66 ARG L O 1
ATOM 505 N N . PHE A 1 67 ? 53.749 21.204 76.069 1.00 26.54 67 PHE L N 1
ATOM 506 C CA . PHE A 1 67 ? 53.150 21.775 74.861 1.00 25.54 67 PHE L CA 1
ATOM 507 C C . PHE A 1 67 ? 52.670 20.682 73.924 1.00 30.22 67 PHE L C 1
ATOM 508 O O . PHE A 1 67 ? 53.416 19.758 73.615 1.00 29.80 67 PHE L O 1
ATOM 516 N N . THR A 1 68 ? 51.450 20.832 73.414 1.00 28.92 68 THR L N 1
ATOM 517 C CA . THR A 1 68 ? 50.858 19.923 72.431 1.00 28.45 68 THR L CA 1
ATOM 518 C C . THR A 1 68 ? 50.214 20.775 71.342 1.00 31.28 68 THR L C 1
ATOM 519 O O . THR A 1 68 ? 49.484 21.713 71.648 1.00 31.91 68 THR L O 1
ATOM 523 N N . GLY A 1 69 ? 50.467 20.409 70.096 1.00 25.58 69 GLY L N 1
ATOM 524 C CA . GLY A 1 69 ? 49.854 21.013 68.928 1.00 24.59 69 GLY L CA 1
ATOM 525 C C . GLY A 1 69 ? 48.948 19.981 68.295 1.00 29.36 69 GLY L C 1
ATOM 526 O O . GLY A 1 69 ? 49.273 18.787 68.301 1.00 28.40 69 GLY L O 1
ATOM 527 N N . SER A 1 70 ? 47.808 20.417 67.759 1.00 27.30 70 SER L N 1
ATOM 528 C CA . SER A 1 70 ? 46.857 19.525 67.088 1.00 27.89 70 SER L CA 1
ATOM 529 C C . SER A 1 70 ? 46.041 20.302 66.070 1.00 31.94 70 SER L C 1
ATOM 530 O O . SER A 1 70 ? 46.204 21.515 65.943 1.00 31.56 70 SER L O 1
ATOM 533 N N . GLY A 1 71 ? 45.217 19.582 65.317 1.00 28.05 71 GLY L N 1
ATOM 534 C CA . GLY A 1 71 ? 44.342 20.143 64.303 1.00 28.30 71 GLY L CA 1
ATOM 535 C C . GLY A 1 71 ? 44.586 19.603 62.910 1.00 33.74 71 GLY L C 1
ATOM 536 O O . GLY A 1 71 ? 45.483 18.784 62.699 1.00 34.80 71 GLY L O 1
ATOM 537 N N . SER A 1 72 ? 43.783 20.069 61.955 1.00 30.12 72 SER L N 1
ATOM 538 C CA . SER A 1 72 ? 43.860 19.720 60.533 1.00 30.85 72 SER L CA 1
ATOM 539 C C . SER A 1 72 ? 43.021 20.697 59.725 1.00 34.20 72 SER L C 1
ATOM 540 O O . SER A 1 72 ? 42.091 21.297 60.265 1.00 33.87 72 SER L O 1
ATOM 543 N N . GLY A 1 73 ? 43.322 20.805 58.432 1.00 30.51 73 GLY L N 1
ATOM 544 C CA . GLY A 1 73 ? 42.572 21.637 57.496 1.00 29.92 73 GLY L CA 1
ATOM 545 C C . GLY A 1 73 ? 42.712 23.119 57.772 1.00 32.49 73 GLY L C 1
ATOM 546 O O . GLY A 1 73 ? 43.729 23.721 57.437 1.00 30.50 73 GLY L O 1
ATOM 547 N N . THR A 1 74 ? 41.687 23.705 58.385 1.00 30.20 74 THR L N 1
ATOM 548 C CA . THR A 1 74 ? 41.645 25.131 58.712 1.00 30.28 74 THR L CA 1
ATOM 549 C C . THR A 1 74 ? 41.678 25.401 60.220 1.00 33.43 74 THR L C 1
ATOM 550 O O . THR A 1 74 ? 41.722 26.557 60.593 1.00 33.15 74 THR L O 1
ATOM 554 N N . ASP A 1 75 ? 41.572 24.373 61.077 1.00 30.10 75 ASP L N 1
ATOM 555 C CA . ASP A 1 75 ? 41.488 24.574 62.528 1.00 29.92 75 ASP L CA 1
ATOM 556 C C . ASP A 1 75 ? 42.682 23.967 63.270 1.00 31.41 75 ASP L C 1
ATOM 557 O O . ASP A 1 75 ? 42.898 22.756 63.211 1.00 29.96 75 ASP L O 1
ATOM 562 N N . PHE A 1 76 ? 43.433 24.805 64.007 1.00 25.61 76 PHE L N 1
ATOM 563 C CA . PHE A 1 76 ? 44.620 24.364 64.745 1.00 24.35 76 PHE L CA 1
ATOM 564 C C . PHE A 1 76 ? 44.607 24.842 66.192 1.00 28.13 76 PHE L C 1
ATOM 565 O O . PHE A 1 76 ? 44.037 25.908 66.488 1.00 27.25 76 PHE L O 1
ATOM 573 N N . THR A 1 77 ? 45.235 24.059 67.101 1.00 24.96 77 THR L N 1
ATOM 574 C CA . THR A 1 77 ? 45.263 24.379 68.537 1.00 24.38 77 THR L CA 1
ATOM 575 C C . THR A 1 77 ? 46.610 24.095 69.197 1.00 27.39 77 THR L C 1
ATOM 576 O O . THR A 1 77 ? 47.214 23.069 68.935 1.00 26.36 77 THR L O 1
ATOM 580 N N . LEU A 1 78 ? 47.060 25.006 70.076 1.00 24.08 78 LEU L N 1
ATOM 581 C CA . LEU A 1 78 ? 48.254 24.802 70.888 1.00 23.20 78 LEU L CA 1
ATOM 582 C C . LEU A 1 78 ? 47.722 24.743 72.323 1.00 27.29 78 LEU L C 1
ATOM 583 O O . LEU A 1 78 ? 46.941 25.601 72.731 1.00 26.72 78 LEU L O 1
ATOM 588 N N . LYS A 1 79 ? 48.134 23.723 73.066 1.00 24.75 79 LYS L N 1
ATOM 589 C CA . LYS A 1 79 ? 47.712 23.538 74.445 1.00 24.86 79 LYS L CA 1
ATOM 590 C C . LYS A 1 79 ? 48.918 23.393 75.340 1.00 29.17 79 LYS L C 1
ATOM 591 O O . LYS A 1 79 ? 49.919 22.791 74.946 1.00 29.80 79 LYS L O 1
ATOM 597 N N . ILE A 1 80 ? 48.825 23.968 76.536 1.00 25.47 80 ILE L N 1
ATOM 598 C CA . ILE A 1 80 ? 49.853 23.880 77.569 1.00 26.12 80 ILE L CA 1
ATOM 599 C C . ILE A 1 80 ? 49.132 23.153 78.726 1.00 32.25 80 ILE L C 1
ATOM 600 O O . ILE A 1 80 ? 48.108 23.648 79.188 1.00 31.47 80 ILE L O 1
ATOM 605 N N . SER A 1 81 ? 49.621 21.972 79.131 1.00 30.93 81 SER L N 1
ATOM 606 C CA . SER A 1 81 ? 48.999 21.160 80.188 1.00 30.91 81 SER L CA 1
ATOM 607 C C . SER A 1 81 ? 49.032 21.867 81.546 1.00 34.84 81 SER L C 1
ATOM 608 O O . SER A 1 81 ? 48.035 21.865 82.257 1.00 35.63 81 SER L O 1
ATOM 611 N N . ARG A 1 82 ? 50.174 22.449 81.906 1.00 31.21 82 ARG L N 1
ATOM 612 C CA . ARG A 1 82 ? 50.364 23.205 83.144 1.00 31.51 82 ARG L CA 1
ATOM 613 C C . ARG A 1 82 ? 51.336 24.371 82.892 1.00 34.19 82 ARG L C 1
ATOM 614 O O . ARG A 1 82 ? 52.501 24.149 82.579 1.00 33.70 82 ARG L O 1
ATOM 629 N N . VAL A 1 83 ? 50.839 25.616 82.944 1.00 30.78 83 VAL L N 1
ATOM 630 C CA . VAL A 1 83 ? 51.723 26.742 82.652 1.00 29.83 83 VAL L CA 1
ATOM 631 C C . VAL A 1 83 ? 52.781 27.010 83.726 1.00 33.14 83 VAL L C 1
ATOM 632 O O . VAL A 1 83 ? 52.520 26.854 84.917 1.00 32.54 83 VAL L O 1
ATOM 636 N N . GLU A 1 84 ? 53.979 27.364 83.272 1.00 28.73 84 GLU L N 1
ATOM 637 C CA . GLU A 1 84 ? 55.116 27.739 84.102 1.00 28.37 84 GLU L CA 1
ATOM 638 C C . GLU A 1 84 ? 55.386 29.201 83.834 1.00 32.45 84 GLU L C 1
ATOM 639 O O . GLU A 1 84 ? 54.953 29.721 82.793 1.00 31.79 84 GLU L O 1
ATOM 645 N N . ALA A 1 85 ? 56.104 29.867 84.761 1.00 29.40 85 ALA L N 1
ATOM 646 C CA . ALA A 1 85 ? 56.457 31.280 84.672 1.00 29.26 85 ALA L CA 1
ATOM 647 C C . ALA A 1 85 ? 57.127 31.637 83.333 1.00 32.63 85 ALA L C 1
ATOM 648 O O . ALA A 1 85 ? 56.820 32.684 82.773 1.00 30.85 85 ALA L O 1
ATOM 650 N N . GLU A 1 86 ? 57.977 30.733 82.792 1.00 31.05 86 GLU L N 1
ATOM 651 C CA . GLU A 1 86 ? 58.703 30.914 81.519 1.00 31.12 86 GLU L CA 1
ATOM 652 C C . GLU A 1 86 ? 57.835 30.877 80.249 1.00 32.31 86 GLU L C 1
ATOM 653 O O . GLU A 1 86 ? 58.330 31.198 79.158 1.00 29.70 86 GLU L O 1
ATOM 659 N N . ASP A 1 87 ? 56.546 30.478 80.374 1.00 28.10 87 ASP L N 1
ATOM 660 C CA . ASP A 1 87 ? 55.628 30.425 79.225 1.00 25.39 87 ASP L CA 1
ATOM 661 C C . ASP A 1 87 ? 55.053 31.786 78.893 1.00 27.03 87 ASP L C 1
ATOM 662 O O . A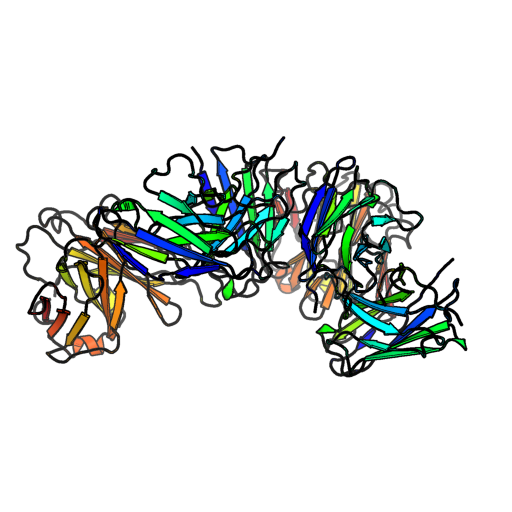SP A 1 87 ? 54.313 31.907 77.918 1.00 25.54 87 ASP L O 1
ATOM 667 N N . LEU A 1 88 ? 55.309 32.795 79.748 1.00 24.74 88 LEU L N 1
ATOM 668 C CA . LEU A 1 88 ? 54.806 34.151 79.546 1.00 26.15 88 LEU L CA 1
ATOM 669 C C . LEU A 1 88 ? 55.382 34.713 78.223 1.00 26.78 88 LEU L C 1
ATOM 670 O O . LEU A 1 88 ? 56.593 34.639 78.001 1.00 24.78 88 LEU L O 1
ATOM 675 N N . GLY A 1 89 ? 54.507 35.264 77.383 1.00 22.18 89 GLY L N 1
ATOM 676 C CA . GLY A 1 89 ? 54.920 35.861 76.118 1.00 22.43 89 GLY L CA 1
ATOM 677 C C . GLY A 1 89 ? 53.806 35.891 75.094 1.00 25.52 89 GLY L C 1
ATOM 678 O O . GLY A 1 89 ? 52.639 35.722 75.435 1.00 24.24 89 GLY L O 1
ATOM 679 N N . VAL A 1 90 ? 54.167 36.147 73.833 1.00 22.07 90 VAL L N 1
ATOM 680 C CA . VAL A 1 90 ? 53.212 36.177 72.731 1.00 21.27 90 VAL L CA 1
ATOM 681 C C . VAL A 1 90 ? 53.508 34.956 71.845 1.00 23.79 90 VAL L C 1
ATOM 682 O O . VAL A 1 90 ? 54.653 34.710 71.447 1.00 23.27 90 VAL L O 1
ATOM 686 N N . TYR A 1 91 ? 52.459 34.193 71.576 1.00 19.81 91 TYR L N 1
ATOM 687 C CA . TYR A 1 91 ? 52.469 32.999 70.733 1.00 19.50 91 TYR L CA 1
ATOM 688 C C . TYR A 1 91 ? 51.934 33.362 69.360 1.00 23.23 91 TYR L C 1
ATOM 689 O O . TYR A 1 91 ? 50.908 34.023 69.267 1.00 23.26 91 TYR L O 1
ATOM 698 N N . TYR A 1 92 ? 52.641 32.955 68.289 1.00 21.00 92 TYR L N 1
ATOM 699 C CA . TYR A 1 92 ? 52.224 33.219 66.907 1.00 20.82 92 TYR L CA 1
ATOM 700 C C . TYR A 1 92 ? 52.120 31.886 66.132 1.00 23.87 92 TYR L C 1
ATOM 701 O O . TYR A 1 92 ? 52.972 31.004 66.300 1.00 22.01 92 TYR L O 1
ATOM 710 N N . CYS A 1 93 ? 51.123 31.762 65.245 1.00 21.52 93 CYS L N 1
ATOM 711 C CA . CYS A 1 93 ? 51.084 30.631 64.314 1.00 23.26 93 CYS L CA 1
ATOM 712 C C . CYS A 1 93 ? 51.649 31.173 62.990 1.00 23.50 93 CYS L C 1
ATOM 713 O O . CYS A 1 93 ? 51.567 32.385 62.737 1.00 21.43 93 CYS L O 1
ATOM 716 N N . TRP A 1 94 ? 52.329 30.322 62.211 1.00 20.56 94 TRP L N 1
ATOM 717 C CA . TRP A 1 94 ? 52.969 30.735 60.943 1.00 20.64 94 TRP L CA 1
ATOM 718 C C . TRP A 1 94 ? 52.741 29.602 59.943 1.00 24.34 94 TRP L C 1
ATOM 719 O O . TRP A 1 94 ? 53.207 28.491 60.191 1.00 22.72 94 TRP L O 1
ATOM 730 N N . GLN A 1 95 ? 51.996 29.868 58.848 1.00 20.75 95 GLN L N 1
ATOM 731 C CA . GLN A 1 95 ? 51.736 28.825 57.845 1.00 20.39 95 GLN L CA 1
ATOM 732 C C . GLN A 1 95 ? 52.760 28.861 56.726 1.00 23.40 95 GLN L C 1
ATOM 733 O O . GLN A 1 95 ? 53.099 29.943 56.234 1.00 21.70 95 GLN L O 1
ATOM 739 N N . GLY A 1 96 ? 53.256 27.689 56.335 1.00 21.72 96 GLY L N 1
ATOM 740 C CA . GLY A 1 96 ? 54.207 27.589 55.230 1.00 21.41 96 GLY L CA 1
ATOM 741 C C . GLY A 1 96 ? 53.687 26.740 54.071 1.00 27.43 96 GLY L C 1
ATOM 742 O O . GLY A 1 96 ? 54.455 26.406 53.178 1.00 27.74 96 GLY L O 1
ATOM 743 N N . SER A 1 97 ? 52.386 26.390 54.062 1.00 25.53 97 SER L N 1
ATOM 744 C CA . SER A 1 97 ? 51.765 25.573 53.011 1.00 25.45 97 SER L CA 1
ATOM 745 C C . SER A 1 97 ? 51.500 26.358 51.743 1.00 32.72 97 SER L C 1
ATOM 746 O O . SER A 1 97 ? 51.543 25.784 50.652 1.00 31.17 97 SER L O 1
ATOM 749 N N . HIS A 1 98 ? 51.164 27.650 51.873 1.00 30.64 98 HIS L N 1
ATOM 750 C CA . HIS A 1 98 ? 50.847 28.480 50.712 1.00 31.20 98 HIS L CA 1
ATOM 751 C C . HIS A 1 98 ? 51.694 29.735 50.697 1.00 35.15 98 HIS L C 1
ATOM 752 O O . HIS A 1 98 ? 52.016 30.280 51.754 1.00 35.12 98 HIS L O 1
ATOM 759 N N . PHE A 1 99 ? 52.088 30.170 49.499 1.00 30.68 99 PHE L N 1
ATOM 760 C CA . PHE A 1 99 ? 52.875 31.390 49.320 1.00 29.65 99 PHE L CA 1
ATOM 761 C C . PHE A 1 99 ? 51.915 32.574 49.140 1.00 33.88 99 PHE L C 1
ATOM 762 O O . PHE A 1 99 ? 50.976 32.449 48.344 1.00 34.77 99 PHE L O 1
ATOM 770 N N . PRO A 1 100 ? 52.138 33.753 49.782 1.00 29.70 100 PRO L N 1
ATOM 771 C CA . PRO A 1 100 ? 53.182 34.086 50.773 1.00 28.12 100 PRO L CA 1
ATOM 772 C C . PRO A 1 100 ? 52.916 33.486 52.159 1.00 26.92 100 PRO L C 1
ATOM 773 O O . PRO A 1 100 ? 51.766 33.190 52.509 1.00 25.28 100 PRO L O 1
ATOM 777 N N . TYR A 1 101 ? 53.992 33.273 52.937 1.00 22.82 101 TYR L N 1
ATOM 778 C CA . TYR A 1 101 ? 53.985 32.660 54.286 1.00 22.27 101 TYR L CA 1
ATOM 779 C C . TYR A 1 101 ? 53.457 33.614 55.395 1.00 26.03 101 TYR L C 1
ATOM 780 O O . TYR A 1 101 ? 54.213 34.374 56.006 1.00 27.26 101 TYR L O 1
ATOM 789 N N . THR A 1 102 ? 52.191 33.488 55.702 1.00 21.93 102 THR L N 1
ATOM 790 C CA . THR A 1 102 ? 51.452 34.391 56.597 1.00 21.66 102 THR L CA 1
ATOM 791 C C . THR A 1 102 ? 51.410 33.984 58.047 1.00 23.81 102 THR L C 1
ATOM 792 O O . THR A 1 102 ? 51.365 32.796 58.373 1.00 22.15 102 THR L O 1
ATOM 796 N N . PHE A 1 103 ? 51.439 34.996 58.925 1.00 20.29 103 PHE L N 1
ATOM 797 C CA . PHE A 1 103 ? 51.379 34.820 60.375 1.00 19.15 103 PHE L CA 1
ATOM 798 C C . PHE A 1 103 ? 50.008 35.156 60.913 1.00 22.98 103 PHE L C 1
ATOM 799 O O . PHE A 1 103 ? 49.345 36.057 60.396 1.00 21.74 103 PHE L O 1
ATOM 807 N N . GLY A 1 104 ? 49.675 34.546 62.050 1.00 20.58 104 GLY L N 1
ATOM 808 C CA . GLY A 1 104 ? 48.531 34.932 62.857 1.00 20.12 104 GLY L CA 1
ATOM 809 C C . GLY A 1 104 ? 48.911 36.223 63.573 1.00 24.01 104 GLY L C 1
ATOM 810 O O . GLY A 1 104 ? 50.098 36.584 63.616 1.00 21.37 104 GLY L O 1
ATOM 811 N N . GLY A 1 105 ? 47.921 36.927 64.120 1.00 22.40 105 GLY L N 1
ATOM 812 C CA . GLY A 1 105 ? 48.145 38.201 64.802 1.00 22.53 105 GLY L CA 1
ATOM 813 C C . GLY A 1 105 ? 48.739 38.129 66.206 1.00 25.08 105 GLY L C 1
ATOM 814 O O . GLY A 1 105 ? 49.037 39.171 66.805 1.00 23.08 105 GLY L O 1
ATOM 815 N N . GLY A 1 106 ? 48.886 36.920 66.749 1.00 21.89 106 GLY L N 1
ATOM 816 C CA . GLY A 1 106 ? 49.459 36.751 68.084 1.00 21.81 106 GLY L CA 1
ATOM 817 C C . GLY A 1 106 ? 48.435 36.639 69.197 1.00 24.90 106 GLY L C 1
ATOM 818 O O . GLY A 1 106 ? 47.358 37.240 69.129 1.00 24.79 106 GLY L O 1
ATOM 819 N N . THR A 1 107 ? 48.768 35.830 70.213 1.00 20.72 107 THR L N 1
ATOM 820 C CA . THR A 1 107 ? 47.995 35.612 71.440 1.00 19.11 107 THR L CA 1
ATOM 821 C C . THR A 1 107 ? 48.949 35.901 72.599 1.00 21.73 107 THR L C 1
ATOM 822 O O . THR A 1 107 ? 49.953 35.217 72.766 1.00 20.44 107 THR L O 1
ATOM 826 N N . LYS A 1 108 ? 48.607 36.877 73.423 1.00 19.88 108 LYS L N 1
ATOM 827 C CA . LYS A 1 108 ? 49.440 37.255 74.560 1.00 19.31 108 LYS L CA 1
ATOM 828 C C . LYS A 1 108 ? 49.039 36.450 75.815 1.00 23.50 108 LYS L C 1
ATOM 829 O O . LYS A 1 108 ? 47.918 36.605 76.321 1.00 22.40 108 LYS L O 1
ATOM 835 N N . LEU A 1 109 ? 49.962 35.624 76.324 1.00 20.24 109 LEU L N 1
ATOM 836 C CA . LEU A 1 109 ? 49.691 34.822 77.522 1.00 21.57 109 LEU L CA 1
ATOM 837 C C . LEU A 1 109 ? 50.265 35.571 78.707 1.00 25.86 109 LEU L C 1
ATOM 838 O O . LEU A 1 109 ? 51.471 35.818 78.748 1.00 26.33 109 LEU L O 1
ATOM 843 N N . GLU A 1 110 ? 49.409 35.907 79.675 1.00 23.18 110 GLU L N 1
ATOM 844 C CA . GLU A 1 110 ? 49.788 36.668 80.875 1.00 23.28 110 GLU L CA 1
ATOM 845 C C . GLU A 1 110 ? 49.673 35.761 82.108 1.00 26.89 110 GLU L C 1
ATOM 846 O O . GLU A 1 110 ? 48.916 34.798 82.086 1.00 26.04 110 GLU L O 1
ATOM 852 N N . ILE A 1 111 ? 50.441 36.044 83.162 1.00 24.26 111 ILE L N 1
ATOM 853 C CA . ILE A 1 111 ? 50.421 35.223 84.383 1.00 24.28 111 ILE L CA 1
ATOM 854 C C . ILE A 1 111 ? 49.455 35.821 85.391 1.00 28.64 111 ILE L C 1
ATOM 855 O O . ILE A 1 111 ? 49.588 36.999 85.754 1.00 28.62 111 ILE L O 1
ATOM 860 N N . LYS A 1 112 ? 48.462 35.020 85.830 1.00 25.30 112 LYS L N 1
ATOM 861 C CA . LYS A 1 112 ? 47.518 35.488 86.849 1.00 24.64 112 LYS L CA 1
ATOM 862 C C . LYS A 1 112 ? 48.194 35.347 88.201 1.00 27.65 112 LYS L C 1
ATOM 863 O O . LYS A 1 112 ? 48.843 34.341 88.471 1.00 27.94 112 LYS L O 1
ATOM 869 N N . ARG A 1 113 ? 48.040 36.355 89.046 1.00 25.13 113 ARG L N 1
ATOM 870 C CA . ARG A 1 113 ? 48.599 36.361 90.404 1.00 24.45 113 ARG L CA 1
ATOM 871 C C . ARG A 1 113 ? 47.617 37.088 91.331 1.00 27.83 113 ARG L C 1
ATOM 872 O O . ARG A 1 113 ? 46.611 37.608 90.855 1.00 26.36 113 ARG L O 1
ATOM 880 N N . ALA A 1 114 ? 47.911 37.151 92.648 1.00 24.78 114 ALA L N 1
ATOM 881 C CA . ALA A 1 114 ? 47.023 37.836 93.587 1.00 23.76 114 ALA L CA 1
ATOM 882 C C . ALA A 1 114 ? 47.012 39.344 93.379 1.00 27.50 114 ALA L C 1
ATOM 883 O O . ALA A 1 114 ? 47.982 39.915 92.857 1.00 27.46 114 ALA L O 1
ATOM 885 N N . ASP A 1 115 ? 45.924 40.011 93.817 1.00 23.23 115 ASP L N 1
ATOM 886 C CA . ASP A 1 115 ? 45.884 41.454 93.765 1.00 22.43 115 ASP L CA 1
ATOM 887 C C . ASP A 1 115 ? 46.937 42.025 94.721 1.00 26.80 115 ASP L C 1
ATOM 888 O O . ASP A 1 115 ? 47.315 41.384 95.713 1.00 26.30 115 ASP L O 1
ATOM 893 N N . ALA A 1 116 ? 47.423 43.222 94.404 1.00 23.77 116 ALA L N 1
ATOM 894 C CA . ALA A 1 116 ? 48.409 43.940 95.206 1.00 24.33 116 ALA L CA 1
ATOM 895 C C . ALA A 1 116 ? 48.258 45.420 94.937 1.00 28.59 116 ALA L C 1
ATOM 896 O O . ALA A 1 116 ? 48.108 45.845 93.783 1.00 28.23 116 ALA L O 1
ATOM 898 N N . ALA A 1 117 ? 48.247 46.202 96.004 1.00 26.52 117 ALA L N 1
ATOM 899 C CA . ALA A 1 117 ? 48.067 47.645 95.903 1.00 27.62 117 ALA L CA 1
ATOM 900 C C . ALA A 1 117 ? 49.373 48.299 95.482 1.00 31.22 117 ALA L C 1
ATOM 901 O O . ALA A 1 117 ? 50.420 47.856 95.935 1.00 31.77 117 ALA L O 1
ATOM 903 N N . PRO A 1 118 ? 49.363 49.366 94.660 1.00 28.42 118 PRO L N 1
ATOM 904 C CA . PRO A 1 118 ? 50.643 50.018 94.328 1.00 29.30 118 PRO L CA 1
ATOM 905 C C . PRO A 1 118 ? 51.276 50.749 95.514 1.00 37.00 118 PRO L C 1
ATOM 906 O O . PRO A 1 118 ? 50.570 51.233 96.401 1.00 37.51 118 PRO L O 1
ATOM 910 N N . THR A 1 119 ? 52.605 50.844 95.509 1.00 33.72 119 THR L N 1
ATOM 911 C CA . THR A 1 119 ? 53.389 51.638 96.454 1.00 33.73 119 THR L CA 1
ATOM 912 C C . THR A 1 119 ? 53.739 52.915 95.649 1.00 36.78 119 THR L C 1
ATOM 913 O O . THR A 1 119 ? 54.395 52.814 94.605 1.00 33.98 119 THR L O 1
ATOM 917 N N . VAL A 1 120 ? 53.260 54.093 96.112 1.00 33.73 120 VAL L N 1
ATOM 918 C CA . VAL A 1 120 ? 53.406 55.363 95.394 1.00 34.64 120 VAL L CA 1
ATOM 919 C C . VAL A 1 120 ? 54.525 56.256 95.941 1.00 41.93 120 VAL L C 1
ATOM 920 O O . VAL A 1 120 ? 54.663 56.417 97.152 1.00 42.61 120 VAL L O 1
ATOM 924 N N . SER A 1 121 ? 55.306 56.849 95.026 1.00 39.08 121 SER L N 1
ATOM 925 C CA . SER A 1 121 ? 56.393 57.780 95.321 1.00 38.16 121 SER L CA 1
ATOM 926 C C . SER A 1 121 ? 56.259 58.969 94.367 1.00 40.13 121 SER L C 1
ATOM 927 O O . SER A 1 121 ? 56.021 58.752 93.180 1.00 37.31 121 SER L O 1
ATOM 930 N N . ILE A 1 122 ? 56.343 60.215 94.898 1.00 37.23 122 ILE L N 1
ATOM 931 C CA . ILE A 1 122 ? 56.231 61.480 94.149 1.00 37.18 122 ILE L CA 1
ATOM 932 C C . ILE A 1 122 ? 57.598 62.166 94.037 1.00 41.70 122 ILE L C 1
ATOM 933 O O . ILE A 1 122 ? 58.399 62.115 94.978 1.00 41.54 122 ILE L O 1
ATOM 938 N N . PHE A 1 123 ? 57.881 62.775 92.869 1.00 39.00 123 PHE L N 1
ATOM 939 C CA . PHE A 1 123 ? 59.185 63.395 92.616 1.00 37.92 123 PHE L CA 1
ATOM 940 C C . PHE A 1 123 ? 59.096 64.813 92.047 1.00 43.83 123 PHE L C 1
ATOM 941 O O . PHE A 1 123 ? 58.406 65.039 91.055 1.00 41.56 123 PHE L O 1
ATOM 949 N N . PRO A 1 124 ? 59.792 65.788 92.684 1.00 43.90 124 PRO L N 1
ATOM 950 C CA . PRO A 1 124 ? 59.755 67.171 92.187 1.00 44.03 124 PRO L CA 1
ATOM 951 C C . PRO A 1 124 ? 60.691 67.375 90.993 1.00 46.54 124 PRO L C 1
ATOM 952 O O . PRO A 1 124 ? 61.627 66.584 90.843 1.00 43.99 124 PRO L O 1
ATOM 956 N N . PRO A 1 125 ? 60.532 68.464 90.186 1.00 45.08 125 PRO L N 1
ATOM 957 C CA . PRO A 1 125 ? 61.497 68.708 89.094 1.00 45.32 125 PRO L CA 1
ATOM 958 C C . PRO A 1 125 ? 62.905 68.935 89.621 1.00 51.88 125 PRO L C 1
ATOM 959 O O . PRO A 1 125 ? 63.085 69.475 90.717 1.00 52.61 125 PRO L O 1
ATOM 963 N N . SER A 1 126 ? 63.902 68.458 88.873 1.00 48.99 126 SER L N 1
ATOM 964 C CA . SER A 1 126 ? 65.300 68.612 89.228 1.00 49.10 126 SER L CA 1
ATOM 965 C C . SER A 1 126 ? 65.761 70.031 88.860 1.00 55.03 126 SER L C 1
ATOM 966 O O . SER A 1 126 ? 65.101 70.712 88.064 1.00 53.99 126 SER L O 1
ATOM 969 N N . SER A 1 127 ? 66.894 70.470 89.433 1.00 53.50 127 SER L N 1
ATOM 970 C CA . SER A 1 127 ? 67.458 71.784 89.116 1.00 53.38 127 SER L CA 1
ATOM 971 C C . SER A 1 127 ? 68.031 71.757 87.688 1.00 56.04 127 SER L C 1
ATOM 972 O O . SER A 1 127 ? 67.892 72.741 86.960 1.00 55.96 127 SER L O 1
ATOM 975 N N . GLU A 1 128 ? 68.574 70.589 87.258 1.00 51.76 128 GLU L N 1
ATOM 976 C CA . GLU A 1 128 ? 69.081 70.369 85.896 1.00 50.61 128 GLU L CA 1
ATOM 977 C C . GLU A 1 128 ? 67.991 70.697 84.861 1.00 53.64 128 GLU L C 1
ATOM 978 O O . GLU A 1 128 ? 68.308 71.312 83.845 1.00 53.21 128 GLU L O 1
ATOM 984 N N . GLN A 1 129 ? 66.703 70.318 85.142 1.00 49.34 129 GLN L N 1
ATOM 985 C CA . GLN A 1 129 ? 65.543 70.575 84.276 1.00 48.65 129 GLN L CA 1
ATOM 986 C C . GLN A 1 129 ? 65.019 72.012 84.339 1.00 56.09 129 GLN L C 1
ATOM 987 O O . GLN A 1 129 ? 64.772 72.601 83.283 1.00 55.69 129 GLN L O 1
ATOM 993 N N . LEU A 1 130 ? 64.799 72.553 85.563 1.00 55.82 130 LEU L N 1
ATOM 994 C CA . LEU A 1 130 ? 64.257 73.904 85.791 1.00 57.18 130 LEU L CA 1
ATOM 995 C C . LEU A 1 130 ? 65.041 75.004 85.085 1.00 64.39 130 LEU L C 1
ATOM 996 O O . LEU A 1 130 ? 64.437 75.963 84.605 1.00 65.03 130 LEU L O 1
ATOM 1001 N N . THR A 1 131 ? 66.370 74.821 84.967 1.00 62.34 131 THR L N 1
ATOM 1002 C CA . THR A 1 131 ? 67.311 75.711 84.283 1.00 63.10 131 THR L CA 1
ATOM 1003 C C . THR A 1 131 ? 67.016 75.805 82.760 1.00 66.21 131 THR L C 1
ATOM 1004 O O . THR A 1 131 ? 67.304 76.832 82.146 1.00 66.67 131 THR L O 1
ATOM 1008 N N . SER A 1 132 ? 66.420 74.752 82.174 1.00 60.64 132 SER L N 1
ATOM 1009 C CA . SER A 1 132 ? 66.099 74.670 80.745 1.00 59.23 132 SER L CA 1
ATOM 1010 C C . SER A 1 132 ? 64.756 75.311 80.369 1.00 60.48 132 SER L C 1
ATOM 1011 O O . SER A 1 132 ? 64.457 75.442 79.182 1.00 60.48 132 SER L O 1
ATOM 1014 N N . GLY A 1 133 ? 63.963 75.698 81.364 1.00 54.69 133 GLY L N 1
ATOM 1015 C CA . GLY A 1 133 ? 62.665 76.322 81.135 1.00 53.76 133 GLY L CA 1
ATOM 1016 C C . GLY A 1 133 ? 61.463 75.400 81.227 1.00 55.79 133 GLY L C 1
ATOM 1017 O O . GLY A 1 133 ? 60.325 75.840 81.016 1.00 54.72 133 GLY L O 1
ATOM 1018 N N . GLY A 1 134 ? 61.710 74.129 81.545 1.00 50.54 134 GLY L N 1
ATOM 1019 C CA . GLY A 1 134 ? 60.660 73.126 81.692 1.00 49.07 134 GLY L CA 1
ATOM 1020 C C . GLY A 1 134 ? 60.605 72.531 83.081 1.00 48.98 134 GLY L C 1
ATOM 1021 O O . GLY A 1 134 ? 61.569 72.643 83.838 1.00 48.46 134 GLY L O 1
ATOM 1022 N N . ALA A 1 135 ? 59.481 71.892 83.433 1.00 44.00 135 ALA L N 1
ATOM 1023 C CA . ALA A 1 135 ? 59.342 71.259 84.745 1.00 43.21 135 ALA L CA 1
ATOM 1024 C C . ALA A 1 135 ? 58.499 69.982 84.678 1.00 45.52 135 ALA L C 1
ATOM 1025 O O . ALA A 1 135 ? 57.360 70.012 84.199 1.00 46.02 135 ALA L O 1
ATOM 1027 N N . SER A 1 136 ? 59.070 68.861 85.148 1.00 39.56 136 SER L N 1
ATOM 1028 C CA . SER A 1 136 ? 58.363 67.585 85.150 1.00 38.79 136 SER L CA 1
ATOM 1029 C C . SER A 1 136 ? 58.165 67.047 86.542 1.00 40.95 136 SER L C 1
ATOM 1030 O O . SER A 1 136 ? 59.087 67.066 87.355 1.00 40.16 136 SER L O 1
ATOM 1033 N N . VAL A 1 137 ? 56.944 66.585 86.824 1.00 38.11 137 VAL L N 1
ATOM 1034 C CA . VAL A 1 137 ? 56.605 65.997 88.121 1.00 37.39 137 VAL L CA 1
ATOM 1035 C C . VAL A 1 137 ? 56.382 64.503 87.873 1.00 36.41 137 VAL L C 1
ATOM 1036 O O . VAL A 1 137 ? 55.616 64.144 86.992 1.00 34.78 137 VAL L O 1
ATOM 1040 N N . VAL A 1 138 ? 57.086 63.641 88.617 1.00 32.07 138 VAL L N 1
ATOM 1041 C CA . VAL A 1 138 ? 57.012 62.199 88.411 1.00 31.64 138 VAL L CA 1
ATOM 1042 C C . VAL A 1 138 ? 56.393 61.421 89.582 1.00 38.90 138 VAL L C 1
ATOM 1043 O O . VAL A 1 138 ? 56.730 61.670 90.737 1.00 37.21 138 VAL L O 1
ATOM 1047 N N . CYS A 1 139 ? 55.510 60.456 89.249 1.00 38.56 139 CYS L N 1
ATOM 1048 C CA . CYS A 1 139 ? 54.927 59.519 90.188 1.00 39.63 139 CYS L CA 1
ATOM 1049 C C . CYS A 1 139 ? 55.153 58.097 89.727 1.00 36.35 139 CYS L C 1
ATOM 1050 O O . CYS A 1 139 ? 54.777 57.732 88.609 1.00 34.28 139 CYS L O 1
ATOM 1053 N N . PHE A 1 140 ? 55.831 57.317 90.559 1.00 29.36 140 PHE L N 1
ATOM 1054 C CA . PHE A 1 140 ? 56.037 55.915 90.294 1.00 28.61 140 PHE L CA 1
ATOM 1055 C C . PHE A 1 140 ? 55.012 55.183 91.167 1.00 33.95 140 PHE L C 1
ATOM 1056 O O . PHE A 1 140 ? 54.833 55.538 92.340 1.00 33.67 140 PHE L O 1
ATOM 1064 N N . LEU A 1 141 ? 54.344 54.186 90.578 1.00 29.49 141 LEU L N 1
ATOM 1065 C CA . LEU A 1 141 ? 53.328 53.312 91.186 1.00 28.16 141 LEU L CA 1
ATOM 1066 C C . LEU A 1 141 ? 53.921 51.907 91.076 1.00 29.48 141 LEU L C 1
ATOM 1067 O O . LEU A 1 141 ? 53.963 51.327 89.989 1.00 29.54 141 LEU L O 1
ATOM 1072 N N . ASN A 1 142 ? 54.466 51.392 92.176 1.00 24.37 142 ASN L N 1
ATOM 1073 C CA . ASN A 1 142 ? 55.185 50.128 92.152 1.00 25.18 142 ASN L CA 1
ATOM 1074 C C . ASN A 1 142 ? 54.538 48.864 92.657 1.00 29.54 142 ASN L C 1
ATOM 1075 O O . ASN A 1 142 ? 53.901 48.862 93.721 1.00 28.26 142 ASN L O 1
ATOM 1080 N N . ASN A 1 143 ? 54.832 47.762 91.926 1.00 23.84 143 ASN L N 1
ATOM 1081 C CA . ASN A 1 143 ? 54.470 46.381 92.233 1.00 24.50 143 ASN L CA 1
ATOM 1082 C C . ASN A 1 143 ? 53.004 46.142 92.551 1.00 27.89 143 ASN L C 1
ATOM 1083 O O . ASN A 1 143 ? 52.652 45.731 93.659 1.00 28.40 143 ASN L O 1
ATOM 1088 N N . PHE A 1 144 ? 52.144 46.421 91.573 1.00 24.17 144 PHE L N 1
ATOM 1089 C CA . PHE A 1 144 ? 50.699 46.237 91.721 1.00 23.16 144 PHE L CA 1
ATOM 1090 C C . PHE A 1 144 ? 50.169 45.203 90.737 1.00 26.50 144 PHE L C 1
ATOM 1091 O O . PHE A 1 144 ? 50.860 44.796 89.793 1.00 23.92 144 PHE L O 1
ATOM 1099 N N . TYR A 1 145 ? 48.925 44.760 90.983 1.00 24.12 145 TYR L N 1
ATOM 1100 C CA . TYR A 1 145 ? 48.210 43.789 90.171 1.00 22.94 145 TYR L CA 1
ATOM 1101 C C . TYR A 1 145 ? 46.698 43.896 90.517 1.00 28.20 145 TYR L C 1
ATOM 1102 O O . TYR A 1 145 ? 46.374 44.002 91.711 1.00 27.45 145 TYR L O 1
ATOM 1111 N N . PRO A 1 146 ? 45.759 43.922 89.533 1.00 25.90 146 PRO L N 1
ATOM 1112 C CA . PRO A 1 146 ? 45.944 43.818 88.068 1.00 26.02 146 PRO L CA 1
ATOM 1113 C C . PRO A 1 146 ? 46.498 45.098 87.447 1.00 27.91 146 PRO L C 1
ATOM 1114 O O . PRO A 1 146 ? 46.689 46.087 88.151 1.00 27.15 146 PRO L O 1
ATOM 1118 N N . LYS A 1 147 ? 46.773 45.056 86.135 1.00 26.63 147 LYS L N 1
ATOM 1119 C CA . LYS A 1 147 ? 47.369 46.152 85.351 1.00 26.73 147 LYS L CA 1
ATOM 1120 C C . LYS A 1 147 ? 46.532 47.449 85.327 1.00 32.67 147 LYS L C 1
ATOM 1121 O O . LYS A 1 147 ? 47.087 48.547 85.342 1.00 32.16 147 LYS L O 1
ATOM 1127 N N . ASP A 1 148 ? 45.211 47.318 85.238 1.00 31.64 148 ASP L N 1
ATOM 1128 C CA . ASP A 1 148 ? 44.300 48.457 85.123 1.00 33.16 148 ASP L CA 1
ATOM 1129 C C . ASP A 1 148 ? 44.377 49.364 86.347 1.00 36.35 148 ASP L C 1
ATOM 1130 O O . ASP A 1 148 ? 44.286 48.891 87.475 1.00 34.42 148 ASP L O 1
ATOM 1135 N N . ILE A 1 149 ? 44.673 50.648 86.124 1.00 34.13 149 ILE L N 1
ATOM 1136 C CA . ILE A 1 149 ? 44.877 51.633 87.192 1.00 34.83 149 ILE L CA 1
ATOM 1137 C C . ILE A 1 149 ? 44.574 53.039 86.659 1.00 41.68 149 ILE L C 1
ATOM 1138 O O . ILE A 1 149 ? 44.698 53.271 85.455 1.00 42.00 149 ILE L O 1
ATOM 1143 N N . ASN A 1 150 ? 44.178 53.968 87.546 1.00 39.56 150 ASN L N 1
ATOM 1144 C CA . ASN A 1 150 ? 43.891 55.336 87.135 1.00 40.36 150 ASN L CA 1
ATOM 1145 C C . ASN A 1 150 ? 44.676 56.345 87.941 1.00 45.84 150 ASN L C 1
ATOM 1146 O O . ASN A 1 150 ? 44.615 56.334 89.175 1.00 46.88 150 ASN L O 1
ATOM 1151 N N . VAL A 1 151 ? 45.450 57.197 87.246 1.00 41.58 151 VAL L N 1
ATOM 1152 C CA . VAL A 1 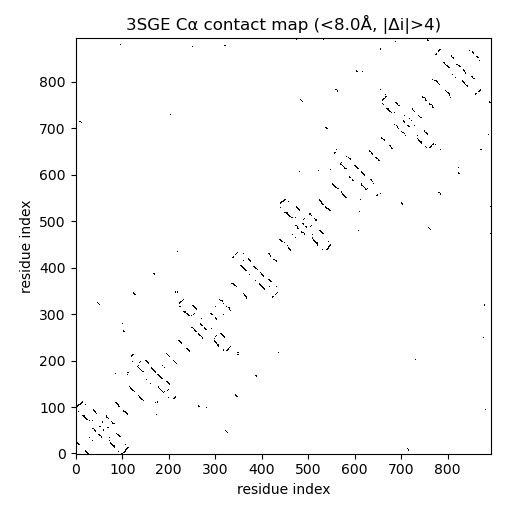151 ? 46.225 58.252 87.884 1.00 41.71 151 VAL L CA 1
ATOM 1153 C C . VAL A 1 151 ? 45.566 59.610 87.594 1.00 46.40 151 VAL L C 1
ATOM 1154 O O . VAL A 1 151 ? 45.188 59.889 86.452 1.00 44.93 151 VAL L O 1
ATOM 1158 N N . LYS A 1 152 ? 45.405 60.428 88.636 1.00 44.25 152 LYS L N 1
ATOM 1159 C CA . LYS A 1 152 ? 44.814 61.756 88.512 1.00 44.49 152 LYS L CA 1
ATOM 1160 C C . LYS A 1 152 ? 45.775 62.753 89.098 1.00 48.95 152 LYS L C 1
ATOM 1161 O O . LYS A 1 152 ? 46.216 62.597 90.244 1.00 49.50 152 LYS L O 1
ATOM 1167 N N . TRP A 1 153 ? 46.145 63.756 88.296 1.00 44.53 153 TRP L N 1
ATOM 1168 C CA . TRP A 1 153 ? 47.058 64.802 88.729 1.00 43.62 153 TRP L CA 1
ATOM 1169 C C . TRP A 1 153 ? 46.274 66.020 89.201 1.00 51.10 153 TRP L C 1
ATOM 1170 O O . TRP A 1 153 ? 45.285 66.391 88.570 1.00 50.06 153 TRP L O 1
ATOM 1181 N N . LYS A 1 154 ? 46.722 66.637 90.304 1.00 52.33 154 LYS L N 1
ATOM 1182 C CA . LYS A 1 154 ? 46.094 67.833 90.876 1.00 54.29 154 LYS L CA 1
ATOM 1183 C C . LYS A 1 154 ? 47.114 68.915 91.133 1.00 61.72 154 LYS L C 1
ATOM 1184 O O . LYS A 1 154 ? 48.148 68.668 91.761 1.00 62.05 154 LYS L O 1
ATOM 1190 N N . ILE A 1 155 ? 46.798 70.126 90.663 1.00 60.52 155 ILE L N 1
ATOM 1191 C CA . ILE A 1 155 ? 47.609 71.327 90.842 1.00 61.22 155 ILE L CA 1
ATOM 1192 C C . ILE A 1 155 ? 46.790 72.276 91.730 1.00 66.31 155 ILE L C 1
ATOM 1193 O O . ILE A 1 155 ? 45.759 72.796 91.290 1.00 65.48 155 ILE L O 1
ATOM 1198 N N . ASP A 1 156 ? 47.212 72.421 93.006 1.00 64.44 156 ASP L N 1
ATOM 1199 C CA . ASP A 1 156 ? 46.557 73.242 94.041 1.00 65.35 156 ASP L CA 1
ATOM 1200 C C . ASP A 1 156 ? 45.100 72.823 94.378 1.00 71.78 156 ASP L C 1
ATOM 1201 O O . ASP A 1 156 ? 44.392 73.547 95.085 1.00 71.87 156 ASP L O 1
ATOM 1206 N N . GLY A 1 157 ? 44.692 71.644 93.900 1.00 69.52 157 GLY L N 1
ATOM 1207 C CA . GLY A 1 157 ? 43.366 71.078 94.129 1.00 69.59 157 GLY L CA 1
ATOM 1208 C C . GLY A 1 157 ? 42.569 70.768 92.877 1.00 74.38 157 GLY L C 1
ATOM 1209 O O . GLY A 1 157 ? 41.624 69.977 92.936 1.00 74.41 157 GLY L O 1
ATOM 1210 N N . SER A 1 158 ? 42.930 71.393 91.737 1.00 71.25 158 SER L N 1
ATOM 1211 C CA . SER A 1 158 ? 42.235 71.222 90.455 1.00 71.14 158 SER L CA 1
ATOM 1212 C C . SER A 1 158 ? 42.875 70.185 89.522 1.00 74.57 158 SER L C 1
ATOM 1213 O O . SER A 1 158 ? 44.101 70.125 89.398 1.00 74.46 158 SER L O 1
ATOM 1216 N N . GLU A 1 159 ? 42.027 69.395 88.847 1.00 70.23 159 GLU L N 1
ATOM 1217 C CA . GLU A 1 159 ? 42.412 68.328 87.919 1.00 69.49 159 GLU L CA 1
ATOM 1218 C C . GLU A 1 159 ? 43.029 68.856 86.618 1.00 72.24 159 GLU L C 1
ATOM 1219 O O . GLU A 1 159 ? 42.443 69.728 85.969 1.00 71.95 159 GLU L O 1
ATOM 1225 N N . ARG A 1 160 ? 44.195 68.293 86.227 1.00 67.41 160 ARG L N 1
ATOM 1226 C CA . ARG A 1 160 ? 44.900 68.600 84.974 1.00 66.25 160 ARG L CA 1
ATOM 1227 C C . ARG A 1 160 ? 44.990 67.326 84.117 1.00 68.48 160 ARG L C 1
ATOM 1228 O O . ARG A 1 160 ? 45.551 66.322 84.562 1.00 67.96 160 ARG L O 1
ATOM 1236 N N . GLN A 1 161 ? 44.431 67.375 82.899 1.00 64.59 161 GLN L N 1
ATOM 1237 C CA . GLN A 1 161 ? 44.413 66.250 81.957 1.00 64.22 161 GLN L CA 1
ATOM 1238 C C . GLN A 1 161 ? 45.508 66.305 80.874 1.00 66.57 161 GLN L C 1
ATOM 1239 O O . GLN A 1 161 ? 45.835 65.264 80.291 1.00 66.88 161 GLN L O 1
ATOM 1245 N N . ASN A 1 162 ? 46.062 67.502 80.596 1.00 60.34 162 ASN L N 1
ATOM 1246 C CA . ASN A 1 162 ? 47.084 67.673 79.558 1.00 58.96 162 ASN L CA 1
ATOM 1247 C C . ASN A 1 162 ? 48.523 67.702 80.083 1.00 58.41 162 ASN L C 1
ATOM 1248 O O . ASN A 1 162 ? 48.767 68.106 81.220 1.00 57.40 162 ASN L O 1
ATOM 1253 N N . GLY A 1 163 ? 49.454 67.250 79.245 1.00 52.89 163 GLY L N 1
ATOM 1254 C CA . GLY A 1 163 ? 50.874 67.174 79.577 1.00 51.78 163 GLY L CA 1
ATOM 1255 C C . GLY A 1 163 ? 51.206 65.990 80.467 1.00 52.78 163 GLY L C 1
ATOM 1256 O O . GLY A 1 163 ? 52.131 66.070 81.282 1.00 51.26 163 GLY L O 1
ATOM 1257 N N . VAL A 1 164 ? 50.436 64.885 80.324 1.00 49.13 164 VAL L N 1
ATOM 1258 C CA . VAL A 1 164 ? 50.608 63.646 81.103 1.00 48.57 164 VAL L CA 1
ATOM 1259 C C . VAL A 1 164 ? 51.072 62.454 80.241 1.00 48.92 164 VAL L C 1
ATOM 1260 O O . VAL A 1 164 ? 50.457 62.153 79.220 1.00 49.58 164 VAL L O 1
ATOM 1264 N N . LEU A 1 165 ? 52.176 61.807 80.639 1.00 41.77 165 LEU L N 1
ATOM 1265 C CA . LEU A 1 165 ? 52.732 60.646 79.936 1.00 39.99 165 LEU L CA 1
ATOM 1266 C C . LEU A 1 165 ? 52.745 59.481 80.924 1.00 39.76 165 LEU L C 1
ATOM 1267 O O . LEU A 1 165 ? 53.346 59.592 81.996 1.00 39.24 165 LEU L O 1
ATOM 1272 N N . ASN A 1 166 ? 52.110 58.368 80.541 1.00 33.46 166 ASN L N 1
ATOM 1273 C CA . ASN A 1 166 ? 52.037 57.145 81.338 1.00 32.63 166 ASN L CA 1
ATOM 1274 C C . ASN A 1 166 ? 52.710 56.000 80.615 1.00 34.10 166 ASN L C 1
ATOM 1275 O O . ASN A 1 166 ? 52.558 55.859 79.399 1.00 33.99 166 ASN L O 1
ATOM 1280 N N . SER A 1 167 ? 53.424 55.157 81.375 1.00 29.08 167 SER L N 1
ATOM 1281 C CA . SER A 1 167 ? 54.117 53.990 80.838 1.00 27.82 167 SER L CA 1
ATOM 1282 C C . SER A 1 167 ? 54.129 52.836 81.867 1.00 30.00 167 SER L C 1
ATOM 1283 O O . SER A 1 167 ? 54.442 53.066 83.026 1.00 28.77 167 SER L O 1
ATOM 1286 N N . TRP A 1 168 ? 53.820 51.596 81.428 1.00 27.47 168 TRP L N 1
ATOM 1287 C CA . TRP A 1 168 ? 53.790 50.388 82.268 1.00 27.78 168 TRP L CA 1
ATOM 1288 C C . TRP A 1 168 ? 54.958 49.455 81.974 1.00 28.93 168 TRP L C 1
ATOM 1289 O O . TRP A 1 168 ? 55.275 49.234 80.811 1.00 29.23 168 TRP L O 1
ATOM 1300 N N . THR A 1 169 ? 55.514 48.801 83.000 1.00 23.90 169 THR L N 1
ATOM 1301 C CA . THR A 1 169 ? 56.531 47.768 82.765 1.00 24.50 169 THR L CA 1
ATOM 1302 C C . THR A 1 169 ? 55.808 46.481 82.337 1.00 30.46 169 THR L C 1
ATOM 1303 O O . THR A 1 169 ? 54.576 46.391 82.447 1.00 30.11 169 THR L O 1
ATOM 1307 N N . ASP A 1 170 ? 56.570 45.497 81.827 1.00 28.25 170 ASP L N 1
ATOM 1308 C CA . ASP A 1 170 ? 56.084 44.142 81.541 1.00 29.33 170 ASP L CA 1
ATOM 1309 C C . ASP A 1 170 ? 55.884 43.500 82.949 1.00 30.82 170 ASP L C 1
ATOM 1310 O O . ASP A 1 170 ? 56.338 44.088 83.932 1.00 30.67 170 ASP L O 1
ATOM 1315 N N . GLN A 1 171 ? 55.262 42.309 83.056 1.00 25.60 171 GLN L N 1
ATOM 1316 C CA . GLN A 1 171 ? 55.124 41.658 84.365 1.00 24.83 171 GLN L CA 1
ATOM 1317 C C . GLN A 1 171 ? 56.523 41.298 84.913 1.00 29.72 171 GLN L C 1
ATOM 1318 O O . GLN A 1 171 ? 57.383 40.809 84.165 1.00 27.37 171 GLN L O 1
ATOM 1324 N N . ASP A 1 172 ? 56.741 41.525 86.215 1.00 25.34 172 ASP L N 1
ATOM 1325 C CA . ASP A 1 172 ? 58.027 41.234 86.870 1.00 25.07 172 ASP L CA 1
ATOM 1326 C C . ASP A 1 172 ? 58.413 39.757 86.722 1.00 29.15 172 ASP L C 1
ATOM 1327 O O . ASP A 1 172 ? 57.587 38.878 86.935 1.00 27.88 172 ASP L O 1
ATOM 1332 N N . SER A 1 173 ? 59.664 39.475 86.354 1.00 29.05 173 SER L N 1
ATOM 1333 C CA . SER A 1 173 ? 60.111 38.091 86.157 1.00 29.72 173 SER L CA 1
ATOM 1334 C C . SER A 1 173 ? 60.056 37.210 87.421 1.00 33.94 173 SER L C 1
ATOM 1335 O O . SER A 1 173 ? 60.011 35.989 87.298 1.00 33.73 173 SER L O 1
ATOM 1338 N N . LYS A 1 174 ? 60.076 37.821 88.618 1.00 30.57 174 LYS L N 1
ATOM 1339 C CA . LYS A 1 174 ? 60.064 37.094 89.899 1.00 30.58 174 LYS L CA 1
ATOM 1340 C C . LYS A 1 174 ? 58.676 37.006 90.549 1.00 32.49 174 LYS L C 1
ATOM 1341 O O . LYS A 1 174 ? 58.327 35.941 91.054 1.00 32.80 174 LYS L O 1
ATOM 1347 N N . ASP A 1 175 ? 57.879 38.094 90.530 1.00 25.58 175 ASP L N 1
ATOM 1348 C CA . ASP A 1 175 ? 56.558 38.047 91.197 1.00 24.67 175 ASP L CA 1
ATOM 1349 C C . ASP A 1 175 ? 55.337 38.306 90.318 1.00 27.27 175 ASP L C 1
ATOM 1350 O O . ASP A 1 175 ? 54.224 38.329 90.853 1.00 28.23 175 ASP L O 1
ATOM 1355 N N . SER A 1 176 ? 55.541 38.630 89.012 1.00 21.86 176 SER L N 1
ATOM 1356 C CA . SER A 1 176 ? 54.458 38.887 88.026 1.00 21.81 176 SER L CA 1
ATOM 1357 C C . SER A 1 176 ? 53.647 40.160 88.236 1.00 24.36 176 SER L C 1
ATOM 1358 O O . SER A 1 176 ? 52.600 40.307 87.616 1.00 25.61 176 SER L O 1
ATOM 1361 N N . THR A 1 177 ? 54.134 41.108 89.075 1.00 20.16 177 THR L N 1
ATOM 1362 C CA . THR A 1 177 ? 53.426 42.366 89.287 1.00 20.02 177 THR L CA 1
ATOM 1363 C C . THR A 1 177 ? 53.797 43.339 88.188 1.00 25.68 177 THR L C 1
ATOM 1364 O O . THR A 1 177 ? 54.782 43.120 87.479 1.00 25.08 177 THR L O 1
ATOM 1368 N N . TYR A 1 178 ? 53.036 44.434 88.079 1.00 23.42 178 TYR L N 1
ATOM 1369 C CA . TYR A 1 178 ? 53.332 45.535 87.157 1.00 23.37 178 TYR L CA 1
ATOM 1370 C C . TYR A 1 178 ? 53.802 46.714 87.956 1.00 27.99 178 TYR L C 1
ATOM 1371 O O . TYR A 1 178 ? 53.546 46.793 89.161 1.00 25.62 178 TYR L O 1
ATOM 1380 N N . SER A 1 179 ? 54.457 47.660 87.271 1.00 24.69 179 SER L N 1
ATOM 1381 C CA . SER A 1 179 ? 54.793 48.968 87.809 1.00 23.44 179 SER L CA 1
ATOM 1382 C C . SER A 1 179 ? 54.420 49.971 86.729 1.00 27.37 179 SER L C 1
ATOM 1383 O O . SER A 1 179 ? 54.303 49.598 85.549 1.00 24.45 179 SER L O 1
ATOM 1386 N N . MET A 1 180 ? 54.180 51.222 87.134 1.00 25.45 180 MET L N 1
ATOM 1387 C CA . MET A 1 180 ? 53.747 52.289 86.235 1.00 26.96 180 MET L CA 1
ATOM 1388 C C . MET A 1 180 ? 54.432 53.603 86.581 1.00 29.87 180 MET L C 1
ATOM 1389 O O . MET A 1 180 ? 54.648 53.892 87.764 1.00 30.26 180 MET L O 1
ATOM 1394 N N . SER A 1 181 ? 54.782 54.396 85.548 1.00 25.74 181 SER L N 1
ATOM 1395 C CA . SER A 1 181 ? 55.374 55.709 85.754 1.00 26.35 181 SER L CA 1
ATOM 1396 C C . SER A 1 181 ? 54.429 56.722 85.095 1.00 32.32 181 SER L C 1
ATOM 1397 O O . SER A 1 181 ? 53.965 56.482 83.973 1.00 31.16 181 SER L O 1
ATOM 1400 N N . SER A 1 182 ? 54.107 57.810 85.827 1.00 29.91 182 SER L N 1
ATOM 1401 C CA . SER A 1 182 ? 53.231 58.904 85.387 1.00 30.41 182 SER L CA 1
ATOM 1402 C C . SER A 1 182 ? 53.970 60.229 85.524 1.00 35.15 182 SER L C 1
ATOM 1403 O O . SER A 1 182 ? 54.358 60.617 86.634 1.00 35.18 182 SER L O 1
ATOM 1406 N N . THR A 1 183 ? 54.190 60.908 84.394 1.00 32.99 183 THR L N 1
ATOM 1407 C CA . THR A 1 183 ? 54.928 62.172 84.373 1.00 33.27 183 THR L CA 1
ATOM 1408 C C . THR A 1 183 ? 54.022 63.315 83.941 1.00 37.15 183 THR L C 1
ATOM 1409 O O . THR A 1 183 ? 53.396 63.233 82.877 1.00 35.80 183 THR L O 1
ATOM 1413 N N . LEU A 1 184 ? 53.985 64.383 84.764 1.00 34.68 184 LEU L N 1
ATOM 1414 C CA . LEU A 1 184 ? 53.270 65.632 84.491 1.00 35.23 184 LEU L CA 1
ATOM 1415 C C . LEU A 1 184 ? 54.311 66.660 84.033 1.00 38.83 184 LEU L C 1
ATOM 1416 O O . LEU A 1 184 ? 55.231 66.975 84.800 1.00 38.22 184 LEU L O 1
ATOM 1421 N N . THR A 1 185 ? 54.184 67.158 82.791 1.00 36.40 185 THR L N 1
ATOM 1422 C CA . THR A 1 185 ? 55.113 68.167 82.266 1.00 37.14 185 THR L CA 1
ATOM 1423 C C . THR A 1 185 ? 54.446 69.538 82.111 1.00 43.49 185 THR L C 1
ATOM 1424 O O . THR A 1 185 ? 53.456 69.685 81.395 1.00 41.62 185 THR L O 1
ATOM 1428 N N . LEU A 1 186 ? 55.031 70.539 82.771 1.00 44.56 186 LEU L N 1
ATOM 1429 C CA . LEU A 1 186 ? 54.585 71.932 82.738 1.00 46.68 186 LEU L CA 1
ATOM 1430 C C . LEU A 1 186 ? 55.779 72.809 82.365 1.00 54.26 186 LEU L C 1
ATOM 1431 O O . LEU A 1 186 ? 56.930 72.364 82.464 1.00 54.28 186 LEU L O 1
ATOM 1436 N N . THR A 1 187 ? 55.517 74.072 81.986 1.00 53.12 187 THR L N 1
ATOM 1437 C CA . THR A 1 187 ? 56.582 75.048 81.710 1.00 53.74 187 THR L CA 1
ATOM 1438 C C . THR A 1 187 ? 57.113 75.510 83.078 1.00 60.74 187 THR L C 1
ATOM 1439 O O . THR A 1 187 ? 56.423 75.313 84.082 1.00 60.81 187 THR L O 1
ATOM 1443 N N . LYS A 1 188 ? 58.327 76.097 83.137 1.00 60.07 188 LYS L N 1
ATOM 1444 C CA . LYS A 1 188 ? 58.903 76.583 84.403 1.00 61.05 188 LYS L CA 1
ATOM 1445 C C . LYS A 1 188 ? 58.049 77.696 85.039 1.00 66.73 188 LYS L C 1
ATOM 1446 O O . LYS A 1 188 ? 57.929 77.738 86.262 1.00 66.24 188 LYS L O 1
ATOM 1452 N N . ASP A 1 189 ? 57.435 78.564 84.209 1.00 65.31 189 ASP L N 1
ATOM 1453 C CA . ASP A 1 189 ? 56.577 79.665 84.660 1.00 66.15 189 ASP L CA 1
ATOM 1454 C C . ASP A 1 189 ? 55.302 79.167 85.350 1.00 70.29 189 ASP L C 1
ATOM 1455 O O . ASP A 1 189 ? 54.965 79.669 86.426 1.00 69.83 189 ASP L O 1
ATOM 1460 N N . GLU A 1 190 ? 54.624 78.162 84.750 1.00 66.42 190 GLU L N 1
ATOM 1461 C CA . GLU A 1 190 ? 53.393 77.563 85.275 1.00 66.05 190 GLU L CA 1
ATOM 1462 C C . GLU A 1 190 ? 53.635 76.773 86.567 1.00 68.03 190 GLU L C 1
ATOM 1463 O O . GLU A 1 190 ? 52.787 76.803 87.456 1.00 68.03 190 GLU L O 1
ATOM 1469 N N . TYR A 1 191 ? 54.784 76.082 86.676 1.00 62.88 191 TYR L N 1
ATOM 1470 C CA . TYR A 1 191 ? 55.128 75.308 87.866 1.00 61.67 191 TYR L CA 1
ATOM 1471 C C . TYR A 1 191 ? 55.328 76.204 89.098 1.00 68.19 191 TYR L C 1
ATOM 1472 O O . TYR A 1 191 ? 54.847 75.864 90.179 1.00 67.88 191 TYR L O 1
ATOM 1481 N N . GLU A 1 192 ? 56.035 77.338 88.925 1.00 65.88 192 GLU L N 1
ATOM 1482 C CA . GLU A 1 192 ? 56.308 78.304 89.992 1.00 65.85 192 GLU L CA 1
ATOM 1483 C C . GLU A 1 192 ? 55.056 79.083 90.404 1.00 70.81 192 GLU L C 1
ATOM 1484 O O . GLU A 1 192 ? 54.963 79.526 91.549 1.00 70.83 192 GLU L O 1
ATOM 1490 N N . ARG A 1 193 ? 54.078 79.190 89.483 1.00 67.73 193 ARG L N 1
ATOM 1491 C CA . ARG A 1 193 ? 52.790 79.864 89.649 1.00 67.53 193 ARG L CA 1
ATOM 1492 C C . ARG A 1 193 ? 51.877 79.180 90.688 1.00 71.40 193 ARG L C 1
ATOM 1493 O O . ARG A 1 193 ? 50.944 79.817 91.186 1.00 71.99 193 ARG L O 1
ATOM 1501 N N . HIS A 1 194 ? 52.129 77.895 91.002 1.00 66.69 194 HIS L N 1
ATOM 1502 C CA . HIS A 1 194 ? 51.339 77.122 91.971 1.00 65.94 194 HIS L CA 1
ATOM 1503 C C . HIS A 1 194 ? 52.210 76.539 93.101 1.00 68.32 194 HIS L C 1
ATOM 1504 O O . HIS A 1 194 ? 53.428 76.691 93.047 1.00 68.07 194 HIS L O 1
ATOM 1511 N N . ASN A 1 195 ? 51.601 75.919 94.141 1.00 63.74 195 ASN L N 1
ATOM 1512 C CA . ASN A 1 195 ? 52.358 75.411 95.297 1.00 62.74 195 ASN L CA 1
ATOM 1513 C C . ASN A 1 195 ? 52.318 73.891 95.503 1.00 65.01 195 ASN L C 1
ATOM 1514 O O . ASN A 1 195 ? 53.376 73.272 95.572 1.00 64.23 195 ASN L O 1
ATOM 1519 N N . SER A 1 196 ? 51.113 73.300 95.643 1.00 60.72 196 SER L N 1
ATOM 1520 C CA . SER A 1 196 ? 50.965 71.862 95.894 1.00 59.90 196 SER L CA 1
ATOM 1521 C C . SER A 1 196 ? 50.771 71.016 94.632 1.00 59.75 196 SER L C 1
ATOM 1522 O O . SER A 1 196 ? 49.896 71.301 93.804 1.00 58.25 196 SER L O 1
ATOM 1525 N N . TYR A 1 197 ? 51.589 69.959 94.512 1.00 53.78 197 TYR L N 1
ATOM 1526 C CA . TYR A 1 197 ? 51.525 69.019 93.391 1.00 52.27 197 TYR L CA 1
ATOM 1527 C C . TYR A 1 197 ? 51.198 67.636 93.926 1.00 53.32 197 TYR L C 1
ATOM 1528 O O . TYR A 1 197 ? 51.896 67.132 94.807 1.00 53.24 197 TYR L O 1
ATOM 1537 N N . THR A 1 198 ? 50.095 67.063 93.437 1.00 47.73 198 THR L N 1
ATOM 1538 C CA . THR A 1 198 ? 49.547 65.799 93.922 1.00 47.53 198 THR L CA 1
ATOM 1539 C C . THR A 1 198 ? 49.192 64.804 92.798 1.00 49.96 198 THR L C 1
ATOM 1540 O O . THR A 1 198 ? 48.580 65.193 91.801 1.00 49.35 198 THR L O 1
ATOM 1544 N N . CYS A 1 199 ? 49.531 63.510 93.001 1.00 45.83 199 CYS L N 1
ATOM 1545 C CA . CYS A 1 199 ? 49.124 62.417 92.115 1.00 45.27 199 CYS L CA 1
ATOM 1546 C C . CYS A 1 199 ? 48.259 61.451 92.930 1.00 47.17 199 CYS L C 1
ATOM 1547 O O . CYS A 1 199 ? 48.603 61.084 94.056 1.00 45.82 199 CYS L O 1
ATOM 1550 N N . GLU A 1 200 ? 47.105 61.115 92.382 1.00 43.78 200 GLU L N 1
ATOM 1551 C CA . GLU A 1 200 ? 46.115 60.269 93.033 1.00 43.57 200 GLU L CA 1
ATOM 1552 C C . GLU A 1 200 ? 45.911 58.994 92.222 1.00 45.25 200 GLU L C 1
ATOM 1553 O O . GLU A 1 200 ? 45.613 59.061 91.028 1.00 45.59 200 GLU L O 1
ATOM 1559 N N . ALA A 1 201 ? 46.114 57.839 92.864 1.00 39.93 201 ALA L N 1
ATOM 1560 C CA . ALA A 1 201 ? 45.985 56.528 92.218 1.00 39.67 201 ALA L CA 1
ATOM 1561 C C . ALA A 1 201 ? 44.733 55.734 92.647 1.00 42.37 201 ALA L C 1
ATOM 1562 O O . ALA A 1 201 ? 44.630 55.373 93.816 1.00 40.76 201 ALA L O 1
ATOM 1564 N N . THR A 1 202 ? 43.812 55.437 91.697 1.00 38.69 202 THR L N 1
ATOM 1565 C CA . THR A 1 202 ? 42.630 54.600 91.956 1.00 38.42 202 THR L CA 1
ATOM 1566 C C . THR A 1 202 ? 42.865 53.208 91.354 1.00 39.33 202 THR L C 1
ATOM 1567 O O . THR A 1 202 ? 43.088 53.071 90.148 1.00 39.92 202 THR L O 1
ATOM 1571 N N . HIS A 1 203 ? 42.804 52.186 92.203 1.00 32.11 203 HIS L N 1
ATOM 1572 C CA . HIS A 1 203 ? 43.039 50.774 91.853 1.00 29.68 203 HIS L CA 1
ATOM 1573 C C . HIS A 1 203 ? 41.972 49.911 92.522 1.00 34.57 203 HIS L C 1
ATOM 1574 O O . HIS A 1 203 ? 41.470 50.301 93.576 1.00 34.65 203 HIS L O 1
ATOM 1581 N N . LYS A 1 204 ? 41.651 48.732 91.950 1.00 32.32 204 LYS L N 1
ATOM 1582 C CA . LYS A 1 204 ? 40.630 47.833 92.525 1.00 33.30 204 LYS L CA 1
ATOM 1583 C C . LYS A 1 204 ? 40.865 47.380 93.984 1.00 39.72 204 LYS L C 1
ATOM 1584 O O . LYS A 1 204 ? 39.903 47.019 94.658 1.00 38.98 204 LYS L O 1
ATOM 1590 N N . THR A 1 205 ? 42.130 47.444 94.472 1.00 37.79 205 THR L N 1
ATOM 1591 C CA . THR A 1 205 ? 42.544 47.067 95.831 1.00 38.16 205 THR L CA 1
ATOM 1592 C C . THR A 1 205 ? 42.020 48.011 96.923 1.00 45.23 205 THR L C 1
ATOM 1593 O O . THR A 1 205 ? 42.133 47.687 98.112 1.00 44.91 205 THR L O 1
ATOM 1597 N N . SER A 1 206 ? 41.487 49.187 96.533 1.00 43.95 206 SER L N 1
ATOM 1598 C CA . SER A 1 206 ? 40.958 50.154 97.491 1.00 44.82 206 SER L CA 1
ATOM 1599 C C . SER A 1 206 ? 39.820 50.994 96.933 1.00 52.29 206 SER L C 1
ATOM 1600 O O . SER A 1 206 ? 39.833 51.370 95.762 1.00 51.34 206 SER L O 1
ATOM 1603 N N . THR A 1 207 ? 38.840 51.298 97.801 1.00 51.41 207 THR L N 1
ATOM 1604 C CA . THR A 1 207 ? 37.674 52.130 97.496 1.00 51.91 207 THR L CA 1
ATOM 1605 C C . THR A 1 207 ? 38.102 53.603 97.504 1.00 56.43 207 THR L C 1
ATOM 1606 O O . THR A 1 207 ? 37.452 54.440 96.872 1.00 56.71 207 THR L O 1
ATOM 1610 N N . SER A 1 208 ? 39.195 53.906 98.228 1.00 52.72 208 SER L N 1
ATOM 1611 C CA . SER A 1 208 ? 39.772 55.242 98.361 1.00 52.58 208 SER L CA 1
ATOM 1612 C C . SER A 1 208 ? 41.123 55.331 97.618 1.00 57.16 208 SER L C 1
ATOM 1613 O O . SER A 1 208 ? 41.902 54.368 97.638 1.00 55.13 208 SER L O 1
ATOM 1616 N N . PRO A 1 209 ? 41.414 56.473 96.950 1.00 55.11 209 PRO L N 1
ATOM 1617 C CA . PRO A 1 209 ? 42.677 56.580 96.200 1.00 54.60 209 PRO L CA 1
ATOM 1618 C C . PRO A 1 209 ? 43.917 56.744 97.063 1.00 56.78 209 PRO L C 1
ATOM 1619 O O . PRO A 1 209 ? 43.835 57.234 98.189 1.00 55.52 209 PRO L O 1
ATOM 1623 N N . ILE A 1 210 ? 45.069 56.321 96.527 1.00 53.18 210 ILE L N 1
ATOM 1624 C CA . ILE A 1 210 ? 46.363 56.491 97.185 1.00 53.50 210 ILE L CA 1
ATOM 1625 C C . ILE A 1 210 ? 46.854 57.858 96.718 1.00 57.42 210 ILE L C 1
ATOM 1626 O O . ILE A 1 210 ? 46.898 58.128 95.515 1.00 56.60 210 ILE L O 1
ATOM 1631 N N . VAL A 1 211 ? 47.173 58.723 97.677 1.00 54.34 211 VAL L N 1
ATOM 1632 C CA . VAL A 1 211 ? 47.556 60.106 97.434 1.00 54.64 211 VAL L CA 1
ATOM 1633 C C . VAL A 1 211 ? 48.949 60.449 97.947 1.00 59.00 211 VAL L C 1
ATOM 1634 O O . VAL A 1 211 ? 49.251 60.239 99.123 1.00 58.91 211 VAL L O 1
ATOM 1638 N N . LYS A 1 212 ? 49.801 60.956 97.040 1.00 55.25 212 LYS L N 1
ATOM 1639 C CA . LYS A 1 212 ? 51.152 61.421 97.341 1.00 54.38 212 LYS L CA 1
ATOM 1640 C C . LYS A 1 212 ? 51.276 62.871 96.909 1.00 58.93 212 LYS L C 1
ATOM 1641 O O . LYS A 1 212 ? 50.696 63.266 95.891 1.00 57.95 212 LYS L O 1
ATOM 1647 N N . SER A 1 213 ? 51.953 63.688 97.727 1.00 57.07 213 SER L N 1
ATOM 1648 C CA . SER A 1 213 ? 52.058 65.121 97.464 1.00 57.55 213 SER L CA 1
ATOM 1649 C C . SER A 1 213 ? 53.374 65.745 97.873 1.00 63.18 213 SER L C 1
ATOM 1650 O O . SER A 1 213 ? 54.156 65.163 98.627 1.00 61.13 213 SER L O 1
ATOM 1653 N N . PHE A 1 214 ? 53.601 66.960 97.362 1.00 63.61 214 PHE L N 1
ATOM 1654 C CA . PHE A 1 214 ? 54.749 67.805 97.655 1.00 65.31 214 PHE L CA 1
ATOM 1655 C C . PHE A 1 214 ? 54.382 69.250 97.331 1.00 71.85 214 PHE L C 1
ATOM 1656 O O . PHE A 1 214 ? 53.592 69.506 96.418 1.00 71.21 214 PHE L O 1
ATOM 1664 N N . ASN A 1 215 ? 54.956 70.189 98.087 1.00 70.82 215 ASN L N 1
ATOM 1665 C CA . ASN A 1 215 ? 54.774 71.618 97.853 1.00 71.48 215 ASN L CA 1
ATOM 1666 C C . ASN A 1 215 ? 56.152 72.235 97.664 1.00 76.54 215 ASN L C 1
ATOM 1667 O O . ASN A 1 215 ? 57.088 71.870 98.387 1.00 75.64 215 ASN L O 1
ATOM 1672 N N . ARG A 1 216 ? 56.289 73.164 96.698 1.00 74.83 216 ARG L N 1
ATOM 1673 C CA . ARG A 1 216 ? 57.567 73.851 96.470 1.00 75.78 216 ARG L CA 1
ATOM 1674 C C . ARG A 1 216 ? 57.906 74.726 97.692 1.00 83.19 216 ARG L C 1
ATOM 1675 O O . ARG A 1 216 ? 59.086 74.958 97.970 1.00 83.45 216 ARG L O 1
ATOM 1683 N N . ASN A 1 217 ? 56.861 75.180 98.430 1.00 81.67 217 ASN L N 1
ATOM 1684 C CA . ASN A 1 217 ? 56.980 76.000 99.636 1.00 82.46 217 ASN L CA 1
ATOM 1685 C C . ASN A 1 217 ? 56.895 75.146 100.918 1.00 87.54 217 ASN L C 1
ATOM 1686 O O . ASN A 1 217 ? 55.813 74.989 101.502 1.00 87.27 217 ASN L O 1
ATOM 1691 N N . GLU A 1 218 ? 58.062 74.570 101.306 1.00 84.25 218 GLU L N 1
ATOM 1692 C CA . GLU A 1 218 ? 58.405 73.732 102.476 1.00 84.21 218 GLU L CA 1
ATOM 1693 C C . GLU A 1 218 ? 59.521 72.728 102.150 1.00 87.19 218 GLU L C 1
ATOM 1694 O O . GLU A 1 218 ? 59.531 72.156 101.055 1.00 87.09 218 GLU L O 1
ATOM 1700 N N . CYS A 1 219 ? 60.477 72.554 103.085 0.05 82.62 219 CYS L N 1
ATOM 1701 C CA . CYS A 1 219 ? 61.625 71.651 102.939 0.05 82.48 219 CYS L CA 1
ATOM 1702 C C . CYS A 1 219 ? 62.198 71.226 104.292 0.05 93.12 219 CYS L C 1
ATOM 1703 O O . CYS A 1 219 ? 62.460 70.018 104.472 0.05 94.41 219 CYS L O 1
ATOM 1707 N N . GLU B 2 1 ? 78.124 26.960 69.040 1.00 41.32 1 GLU H N 1
ATOM 1708 C CA . GLU B 2 1 ? 76.759 27.463 69.118 1.00 40.55 1 GLU H CA 1
ATOM 1709 C C . GLU B 2 1 ? 76.386 28.241 67.851 1.00 40.42 1 GLU H C 1
ATOM 1710 O O . GLU B 2 1 ? 77.241 28.873 67.223 1.00 38.56 1 GLU H O 1
ATOM 1716 N N . VAL B 2 2 ? 75.102 28.219 67.504 1.00 35.18 2 VAL H N 1
ATOM 1717 C CA . VAL B 2 2 ? 74.577 28.935 66.341 1.00 33.13 2 VAL H CA 1
ATOM 1718 C C . VAL B 2 2 ? 74.468 30.411 66.716 1.00 30.23 2 VAL H C 1
ATOM 1719 O O . VAL B 2 2 ? 73.970 30.735 67.791 1.00 27.47 2 VAL H O 1
ATOM 1723 N N . GLN B 2 3 ? 74.907 31.298 65.814 1.00 25.34 3 GLN H N 1
ATOM 1724 C CA . GLN B 2 3 ? 74.782 32.732 66.025 1.00 25.76 3 GLN H CA 1
ATOM 1725 C C . GLN B 2 3 ? 74.473 33.440 64.708 1.00 29.31 3 GLN H C 1
ATOM 1726 O O . GLN B 2 3 ? 75.084 33.130 63.675 1.00 29.53 3 GLN H O 1
ATOM 1732 N N . LEU B 2 4 ? 73.540 34.406 64.760 1.00 24.49 4 LEU H N 1
ATOM 1733 C CA . LEU B 2 4 ? 73.148 35.265 63.634 1.00 23.65 4 LEU H CA 1
ATOM 1734 C C . LEU B 2 4 ? 73.167 36.684 64.174 1.00 24.76 4 LEU H C 1
ATOM 1735 O O . LEU B 2 4 ? 72.439 36.972 65.134 1.00 24.67 4 LEU H O 1
ATOM 1740 N N . GLU B 2 5 ? 74.016 37.561 63.612 1.00 21.13 5 GLU H N 1
ATOM 1741 C CA A GLU B 2 5 ? 74.127 38.952 64.078 0.50 20.54 5 GLU H CA 1
ATOM 1742 C CA B GLU B 2 5 ? 74.091 38.948 64.086 0.50 20.53 5 GLU H CA 1
ATOM 1743 C C . GLU B 2 5 ? 73.766 39.915 62.962 1.00 23.35 5 GLU H C 1
ATOM 1744 O O . GLU B 2 5 ? 74.506 39.998 61.977 1.00 23.17 5 GLU H O 1
ATOM 1755 N N . GLU B 2 6 ? 72.650 40.642 63.106 1.00 19.59 6 GLU H N 1
ATOM 1756 C CA . GLU B 2 6 ? 72.243 41.632 62.099 1.00 19.85 6 GLU H CA 1
ATOM 1757 C C . GLU B 2 6 ? 72.950 42.965 62.433 1.00 27.82 6 GLU H C 1
ATOM 1758 O O . GLU B 2 6 ? 73.114 43.301 63.618 1.00 27.82 6 GLU H O 1
ATOM 1764 N N . SER B 2 7 ? 73.343 43.693 61.377 1.00 22.26 7 SER H N 1
ATOM 1765 C CA A SER B 2 7 ? 74.009 44.993 61.443 0.50 21.36 7 SER H CA 1
ATOM 1766 C CA B SER B 2 7 ? 74.011 45.004 61.425 0.50 22.25 7 SER H CA 1
ATOM 1767 C C . SER B 2 7 ? 73.351 45.923 60.390 1.00 25.95 7 SER H C 1
ATOM 1768 O O . SER B 2 7 ? 72.851 45.440 59.367 1.00 25.47 7 SER H O 1
ATOM 1773 N N . GLY B 2 8 ? 73.345 47.231 60.652 1.00 21.07 8 GLY H N 1
ATOM 1774 C CA . GLY B 2 8 ? 72.817 48.195 59.695 1.00 21.23 8 GLY H CA 1
ATOM 1775 C C . GLY B 2 8 ? 71.597 49.002 60.056 1.00 26.91 8 GLY H C 1
ATOM 1776 O O . GLY B 2 8 ? 71.308 50.000 59.388 1.00 27.05 8 GLY H O 1
ATOM 1777 N N . GLY B 2 9 ? 70.856 48.572 61.072 1.00 23.59 9 GLY H N 1
ATOM 1778 C CA . GLY B 2 9 ? 69.676 49.311 61.502 1.00 23.98 9 GLY H CA 1
ATOM 1779 C C . GLY B 2 9 ? 70.050 50.729 61.905 1.00 29.52 9 GLY H C 1
ATOM 1780 O O . GLY B 2 9 ? 71.157 50.972 62.403 1.00 29.15 9 GLY H O 1
ATOM 1781 N N . ARG B 2 10 ? 69.139 51.663 61.656 1.00 27.36 10 ARG H N 1
ATOM 1782 C CA . ARG B 2 10 ? 69.347 53.074 61.966 1.00 26.47 10 ARG H CA 1
ATOM 1783 C C . ARG B 2 10 ? 68.234 53.942 61.431 1.00 29.50 10 ARG H C 1
ATOM 1784 O O . ARG B 2 10 ? 67.258 53.431 60.861 1.00 28.15 10 ARG H O 1
ATOM 1785 N N . LEU B 2 11 ? 68.346 55.259 61.666 1.00 25.41 11 LEU H N 1
ATOM 1786 C CA . LEU B 2 11 ? 67.350 56.224 61.218 1.00 25.25 11 LEU H CA 1
ATOM 1787 C C . LEU B 2 11 ? 67.623 56.604 59.753 1.00 30.61 11 LEU H C 1
ATOM 1788 O O . LEU B 2 11 ? 68.768 56.862 59.395 1.00 30.31 11 LEU H O 1
ATOM 1793 N N . VAL B 2 12 ? 66.562 56.661 58.937 1.00 30.45 12 VAL H N 1
ATOM 1794 C CA . VAL B 2 12 ? 66.605 56.998 57.504 1.00 31.55 12 VAL H CA 1
ATOM 1795 C C . VAL B 2 12 ? 65.342 57.798 57.129 1.00 34.68 12 VAL H C 1
ATOM 1796 O O . VAL B 2 12 ? 64.272 57.537 57.664 1.00 33.84 12 VAL H O 1
ATOM 1800 N N . GLN B 2 13 ? 65.469 58.766 56.200 1.00 32.12 13 GLN H N 1
ATOM 1801 C CA . GLN B 2 13 ? 64.336 59.578 55.787 1.00 32.64 13 GLN H CA 1
ATOM 1802 C C . GLN B 2 13 ? 63.385 58.829 54.850 1.00 35.02 13 GLN H C 1
ATOM 1803 O O . GLN B 2 13 ? 63.847 57.979 54.088 1.00 34.96 13 GLN H O 1
ATOM 1809 N N . PRO B 2 14 ? 62.061 59.130 54.872 1.00 32.81 14 PRO H N 1
ATOM 1810 C CA . PRO B 2 14 ? 61.144 58.488 53.908 1.00 32.87 14 PRO H CA 1
ATOM 1811 C C . PRO B 2 14 ? 61.651 58.718 52.476 1.00 37.40 14 PRO H C 1
ATOM 1812 O O . PRO B 2 14 ? 62.151 59.809 52.180 1.00 36.47 14 PRO H O 1
ATOM 1816 N N . LYS B 2 15 ? 61.620 57.652 51.624 1.00 32.71 15 LYS H N 1
ATOM 1817 C CA . LYS B 2 15 ? 62.117 57.605 50.239 1.00 30.99 15 LYS H CA 1
ATOM 1818 C C . LYS B 2 15 ? 63.580 57.234 50.178 1.00 32.20 15 LYS H C 1
ATOM 1819 O O . LYS B 2 15 ? 64.103 57.008 49.093 1.00 30.49 15 LYS H O 1
ATOM 1825 N N . GLY B 2 16 ? 64.233 57.154 51.339 1.00 30.05 16 GLY H N 1
ATOM 1826 C CA . GLY B 2 16 ? 65.652 56.832 51.452 1.00 28.64 16 GLY H CA 1
ATOM 1827 C C . GLY B 2 16 ? 65.963 55.361 51.247 1.00 32.55 16 GLY H C 1
ATOM 1828 O O . GLY B 2 16 ? 65.061 54.554 51.031 1.00 31.09 16 GLY H O 1
ATOM 1829 N N . SER B 2 17 ? 67.250 55.014 51.305 1.00 29.91 17 SER H N 1
ATOM 1830 C CA . SER B 2 17 ? 67.738 53.653 51.118 1.00 30.50 17 SER H CA 1
ATOM 1831 C C . SER B 2 17 ? 68.583 53.214 52.302 1.00 35.17 17 SER H C 1
ATOM 1832 O O . SER B 2 17 ? 69.203 54.051 52.968 1.00 33.04 17 SER H O 1
ATOM 1835 N N . LEU B 2 18 ? 68.637 51.885 52.540 1.00 31.91 18 LEU H N 1
ATOM 1836 C CA . LEU B 2 18 ? 69.415 51.283 53.627 1.00 30.91 18 LEU H CA 1
ATOM 1837 C C . LEU B 2 18 ? 69.676 49.824 53.304 1.00 31.00 18 LEU H C 1
ATOM 1838 O O . LEU B 2 18 ? 68.791 49.152 52.775 1.00 28.98 18 LEU H O 1
ATOM 1843 N N . LYS B 2 19 ? 70.869 49.325 53.653 1.00 26.68 19 LYS H N 1
ATOM 1844 C CA . LYS B 2 19 ? 71.229 47.929 53.448 1.00 25.93 19 LYS H CA 1
ATOM 1845 C C . LYS B 2 19 ? 71.541 47.292 54.796 1.00 28.64 19 LYS H C 1
ATOM 1846 O O . LYS B 2 19 ? 72.362 47.800 55.570 1.00 26.87 19 LYS H O 1
ATOM 1852 N N . LEU B 2 20 ? 70.887 46.168 55.062 1.00 23.35 20 LEU H N 1
ATOM 1853 C CA . LEU B 2 20 ? 71.137 45.398 56.269 1.00 23.13 20 LEU H CA 1
ATOM 1854 C C . LEU B 2 20 ? 72.049 44.225 55.931 1.00 25.59 20 LEU H C 1
ATOM 1855 O O . LEU B 2 20 ? 71.994 43.727 54.816 1.00 23.68 20 LEU H O 1
ATOM 1860 N N . SER B 2 21 ? 72.842 43.760 56.919 1.00 22.30 21 SER H N 1
ATOM 1861 C CA . SER B 2 21 ? 73.744 42.605 56.839 1.00 22.11 21 SER H CA 1
ATOM 1862 C C . SER B 2 21 ? 73.389 41.650 57.988 1.00 25.37 21 SER H C 1
ATOM 1863 O O . SER B 2 21 ? 72.912 42.086 59.033 1.00 23.13 21 SER H O 1
ATOM 1866 N N . CYS B 2 22 ? 73.642 40.369 57.798 1.00 22.53 22 CYS H N 1
ATOM 1867 C CA . CYS B 2 22 ? 73.476 39.365 58.841 1.00 23.43 22 CYS H CA 1
ATOM 1868 C C . CYS B 2 22 ? 74.658 38.434 58.740 1.00 24.24 22 CYS H C 1
ATOM 1869 O O . CYS B 2 22 ? 74.827 37.811 57.690 1.00 24.38 22 CYS H O 1
ATOM 1872 N N . ALA B 2 23 ? 75.440 38.293 59.818 1.00 18.05 23 ALA H N 1
ATOM 1873 C CA . ALA B 2 23 ? 76.619 37.399 59.809 1.00 19.96 23 ALA H CA 1
ATOM 1874 C C . ALA B 2 23 ? 76.272 36.083 60.505 1.00 24.44 23 ALA H C 1
ATOM 1875 O O . ALA B 2 23 ? 75.818 36.074 61.651 1.00 25.23 23 ALA H O 1
ATOM 1877 N N . ALA B 2 24 ? 76.424 34.987 59.785 1.00 20.47 24 ALA H N 1
ATOM 1878 C CA . ALA B 2 24 ? 76.093 33.665 60.302 1.00 21.98 24 ALA H CA 1
ATOM 1879 C C . ALA B 2 24 ? 77.333 32.859 60.725 1.00 28.31 24 ALA H C 1
ATOM 1880 O O . ALA B 2 24 ? 78.357 32.902 60.049 1.00 26.93 24 ALA H O 1
ATOM 1882 N N . SER B 2 25 ? 77.218 32.086 61.819 1.00 26.07 25 SER H N 1
ATOM 1883 C CA . SER B 2 25 ? 78.315 31.216 62.291 1.00 25.57 25 SER H CA 1
ATOM 1884 C C . SER B 2 25 ? 77.725 30.071 63.115 1.00 31.16 25 SER H C 1
ATOM 1885 O O . SER B 2 25 ? 76.577 30.169 63.550 1.00 28.67 25 SER H O 1
ATOM 1888 N N . GLY B 2 26 ? 78.497 28.989 63.288 1.00 29.61 26 GLY H N 1
ATOM 1889 C CA . GLY B 2 26 ? 78.086 27.836 64.088 1.00 29.64 26 GLY H CA 1
ATOM 1890 C C . GLY B 2 26 ? 77.190 26.829 63.397 1.00 34.27 26 GLY H C 1
ATOM 1891 O O . GLY B 2 26 ? 76.654 25.918 64.042 1.00 36.12 26 GLY H O 1
ATOM 1892 N N . PHE B 2 27 ? 76.990 27.001 62.097 1.00 30.03 27 PHE H N 1
ATOM 1893 C CA . PHE B 2 27 ? 76.187 26.110 61.253 1.00 28.95 27 PHE H CA 1
ATOM 1894 C C . PHE B 2 27 ? 76.621 26.263 59.814 1.00 31.54 27 PHE H C 1
ATOM 1895 O O . PHE B 2 27 ? 77.368 27.189 59.478 1.00 30.44 27 PHE H O 1
ATOM 1903 N N . SER B 2 28 ? 76.152 25.359 58.960 1.00 29.64 28 SER H N 1
ATOM 1904 C CA . SER B 2 28 ? 76.482 25.323 57.539 1.00 28.68 28 SER H CA 1
ATOM 1905 C C . SER B 2 28 ? 75.615 26.343 56.787 1.00 31.63 28 SER H C 1
ATOM 1906 O O . SER B 2 28 ? 74.534 25.994 56.305 1.00 30.83 28 SER H O 1
ATOM 1909 N N . PHE B 2 29 ? 76.088 27.613 56.701 1.00 27.61 29 PHE H N 1
ATOM 1910 C CA . PHE B 2 29 ? 75.321 28.687 56.046 1.00 26.52 29 PHE H CA 1
ATOM 1911 C C . PHE B 2 29 ? 74.957 28.368 54.597 1.00 29.05 29 PHE H C 1
ATOM 1912 O O . PHE B 2 29 ? 73.804 28.524 54.201 1.00 29.15 29 PHE H O 1
ATOM 1920 N N . ASN B 2 30 ? 75.931 27.870 53.833 1.00 25.97 30 ASN H N 1
ATOM 1921 C CA . ASN B 2 30 ? 75.784 27.568 52.409 1.00 25.90 30 ASN H CA 1
ATOM 1922 C C . ASN B 2 30 ? 74.827 26.425 52.028 1.00 26.27 30 ASN H C 1
ATOM 1923 O O . ASN B 2 30 ? 74.559 26.253 50.859 1.00 27.49 30 ASN H O 1
ATOM 1928 N N . THR B 2 31 ? 74.310 25.656 52.982 1.00 22.89 31 THR H N 1
ATOM 1929 C CA . THR B 2 31 ? 73.342 24.597 52.663 1.00 23.63 31 THR H CA 1
ATOM 1930 C C . THR B 2 31 ? 71.969 24.980 53.207 1.00 25.20 31 THR H C 1
ATOM 1931 O O . THR B 2 31 ? 71.098 24.131 53.298 1.00 23.16 31 THR H O 1
ATOM 1935 N N . ASN B 2 32 ? 71.778 26.264 53.586 1.00 23.51 32 ASN H N 1
ATOM 1936 C CA . ASN B 2 32 ? 70.499 26.679 54.179 1.00 22.38 32 ASN H CA 1
ATOM 1937 C C . ASN B 2 32 ? 69.796 27.808 53.456 1.00 24.98 32 ASN H C 1
ATOM 1938 O O . ASN B 2 32 ? 70.450 28.733 52.972 1.00 23.71 32 ASN H O 1
ATOM 1943 N N . ALA B 2 33 ? 68.450 27.741 53.439 1.00 22.22 33 ALA H N 1
ATOM 1944 C CA . ALA B 2 33 ? 67.576 28.799 52.939 1.00 21.52 33 ALA H CA 1
ATOM 1945 C C . ALA B 2 33 ? 67.442 29.806 54.084 1.00 23.56 33 ALA H C 1
ATOM 1946 O O . ALA B 2 33 ? 67.366 29.420 55.257 1.00 23.70 33 ALA H O 1
ATOM 1948 N N . MET B 2 34 ? 67.469 31.091 53.763 1.00 18.70 34 MET H N 1
ATOM 1949 C CA . MET B 2 34 ? 67.451 32.097 54.816 1.00 17.33 34 MET H CA 1
ATOM 1950 C C . MET B 2 34 ? 66.278 33.021 54.631 1.00 19.99 34 MET H C 1
ATOM 1951 O O . MET B 2 34 ? 65.880 33.260 53.501 1.00 19.55 34 MET H O 1
ATOM 1956 N N . ASN B 2 35 ? 65.807 33.638 55.721 1.00 17.47 35 ASN H N 1
ATOM 1957 C CA . ASN B 2 35 ? 64.689 34.564 55.642 1.00 18.39 35 ASN H CA 1
ATOM 1958 C C . ASN B 2 35 ? 64.946 35.861 56.404 1.00 22.84 35 ASN H C 1
ATOM 1959 O O . ASN B 2 35 ? 65.774 35.900 57.317 1.00 21.65 35 ASN H O 1
ATOM 1964 N N . TRP B 2 36 ? 64.174 36.907 56.049 1.00 19.53 36 TRP H N 1
ATOM 1965 C CA . TRP B 2 36 ? 64.073 38.149 56.799 1.00 19.54 36 TRP H CA 1
ATOM 1966 C C . TRP B 2 36 ? 62.626 38.233 57.251 1.00 21.86 36 TRP H C 1
ATOM 1967 O O . TRP B 2 36 ? 61.697 38.031 56.449 1.00 20.08 36 TRP H O 1
ATOM 1978 N N . VAL B 2 37 ? 62.434 38.481 58.565 1.00 19.08 37 VAL H N 1
ATOM 1979 C CA . VAL B 2 37 ? 61.131 38.657 59.227 1.00 18.21 37 VAL H CA 1
ATOM 1980 C C . VAL B 2 37 ? 61.182 39.996 59.998 1.00 21.17 37 VAL H C 1
ATOM 1981 O O . VAL B 2 37 ? 62.192 40.286 60.651 1.00 20.81 37 VAL H O 1
ATOM 1985 N N . ARG B 2 38 ? 60.125 40.818 59.914 1.00 18.62 38 ARG H N 1
ATOM 1986 C CA . ARG B 2 38 ? 60.164 42.117 60.614 1.00 19.07 38 ARG H CA 1
ATOM 1987 C C . ARG B 2 38 ? 59.027 42.261 61.602 1.00 22.42 38 ARG H C 1
ATOM 1988 O O . ARG B 2 38 ? 58.042 41.544 61.508 1.00 22.26 38 ARG H O 1
ATOM 1996 N N . GLN B 2 39 ? 59.151 43.213 62.533 1.00 18.72 39 GLN H N 1
ATOM 1997 C CA . GLN B 2 39 ? 58.126 43.438 63.540 1.00 18.88 39 GLN H CA 1
ATOM 1998 C C . GLN B 2 39 ? 58.083 44.944 63.830 1.00 23.07 39 GLN H C 1
ATOM 1999 O O . GLN B 2 39 ? 59.039 45.479 64.375 1.00 21.60 39 GLN H O 1
ATOM 2005 N N . ALA B 2 40 ? 56.997 45.615 63.432 1.00 22.23 40 ALA H N 1
ATOM 2006 C CA . ALA B 2 40 ? 56.776 47.036 63.699 1.00 23.07 40 ALA H CA 1
ATOM 2007 C C . ALA B 2 40 ? 56.645 47.204 65.241 1.00 29.49 40 ALA H C 1
ATOM 2008 O O . ALA B 2 40 ? 56.171 46.266 65.899 1.00 25.41 40 ALA H O 1
ATOM 2010 N N . PRO B 2 41 ? 57.134 48.321 65.857 1.00 29.93 41 PRO H N 1
ATOM 2011 C CA . PRO B 2 41 ? 57.061 48.433 67.334 1.00 30.63 41 PRO H CA 1
ATOM 2012 C C . PRO B 2 41 ? 55.663 48.198 67.918 1.00 33.34 41 PRO H C 1
ATOM 2013 O O . PRO B 2 41 ? 54.690 48.777 67.435 1.00 32.34 41 PRO H O 1
ATOM 2017 N N . GLY B 2 42 ? 55.571 47.259 68.868 1.00 30.45 42 GLY H N 1
ATOM 2018 C CA . GLY B 2 42 ? 54.314 46.873 69.519 1.00 29.36 42 GLY H CA 1
ATOM 2019 C C . GLY B 2 42 ? 53.324 46.102 68.651 1.00 31.64 42 GLY H C 1
ATOM 2020 O O . GLY B 2 42 ? 52.151 45.975 69.012 1.00 30.08 42 GLY H O 1
ATOM 2021 N N . LYS B 2 43 ? 53.779 45.586 67.484 1.00 27.53 43 LYS H N 1
ATOM 2022 C CA . LYS B 2 43 ? 52.940 44.855 66.528 1.00 24.80 43 LYS H CA 1
ATOM 2023 C C . LYS B 2 43 ? 53.410 43.394 66.371 1.00 26.32 43 LYS H C 1
ATOM 2024 O O . LYS B 2 43 ? 54.308 42.943 67.091 1.00 22.52 43 LYS H O 1
ATOM 2030 N N . GLY B 2 44 ? 52.763 42.655 65.473 1.00 22.90 44 GLY H N 1
ATOM 2031 C CA . GLY B 2 44 ? 53.112 41.256 65.254 1.00 23.09 44 GLY H CA 1
ATOM 2032 C C . GLY B 2 44 ? 54.229 41.052 64.254 1.00 25.42 44 GLY H C 1
ATOM 2033 O O . GLY B 2 44 ? 54.803 42.013 63.742 1.00 25.65 44 GLY H O 1
ATOM 2034 N N . LEU B 2 45 ? 54.531 39.787 63.953 1.00 20.78 45 LEU H N 1
ATOM 2035 C CA . LEU B 2 45 ? 55.557 39.416 62.984 1.00 20.59 45 LEU H CA 1
ATOM 2036 C C . LEU B 2 45 ? 55.041 39.415 61.552 1.00 23.66 45 LEU H C 1
ATOM 2037 O O . LEU B 2 45 ? 53.878 39.071 61.310 1.00 23.66 45 LEU H O 1
ATOM 2042 N N . GLU B 2 46 ? 55.911 39.776 60.599 1.00 19.40 46 GLU H N 1
ATOM 2043 C CA . GLU B 2 46 ? 55.545 39.797 59.182 1.00 19.18 46 GLU H CA 1
ATOM 2044 C C . GLU B 2 46 ? 56.725 39.288 58.388 1.00 21.12 46 GLU H C 1
ATOM 2045 O O . GLU B 2 46 ? 57.815 39.871 58.469 1.00 20.40 46 GLU H O 1
ATOM 2051 N N . TRP B 2 47 ? 56.528 38.210 57.633 1.00 17.81 47 TRP H N 1
ATOM 2052 C CA . TRP B 2 47 ? 57.600 37.652 56.775 1.00 17.45 47 TRP H CA 1
ATOM 2053 C C . TRP B 2 47 ? 57.865 38.638 55.623 1.00 21.25 47 TRP H C 1
ATOM 2054 O O . TRP B 2 47 ? 56.926 39.220 55.066 1.00 19.50 47 TRP H O 1
ATOM 2065 N N . VAL B 2 48 ? 59.146 38.881 55.322 1.00 18.57 48 VAL H N 1
ATOM 2066 C CA . VAL B 2 48 ? 59.577 39.857 54.312 1.00 19.42 48 VAL H CA 1
ATOM 2067 C C . VAL B 2 48 ? 60.137 39.213 53.037 1.00 22.83 48 VAL H C 1
ATOM 2068 O O . VAL B 2 48 ? 59.738 39.592 51.943 1.00 20.17 48 VAL H O 1
ATOM 2072 N N . ALA B 2 49 ? 61.167 38.359 53.179 1.00 19.10 49 ALA H N 1
ATOM 2073 C CA . ALA B 2 49 ? 61.856 37.796 52.017 1.00 17.83 49 ALA H CA 1
ATOM 2074 C C . ALA B 2 49 ? 62.563 36.512 52.340 1.00 21.18 49 ALA H C 1
ATOM 2075 O O . ALA B 2 49 ? 62.861 36.270 53.503 1.00 20.22 49 ALA H O 1
ATOM 2077 N N . ARG B 2 50 ? 62.858 35.706 51.301 1.00 18.29 50 ARG H N 1
ATOM 2078 C CA . ARG B 2 50 ? 63.517 34.392 51.417 1.00 17.69 50 ARG H CA 1
ATOM 2079 C C . ARG B 2 50 ? 64.498 34.217 50.278 1.00 19.33 50 ARG H C 1
ATOM 2080 O O . ARG B 2 50 ? 64.230 34.665 49.165 1.00 18.67 50 ARG H O 1
ATOM 2088 N N . ILE B 2 51 ? 65.630 33.541 50.551 1.00 16.45 51 ILE H N 1
ATOM 2089 C CA . ILE B 2 51 ? 66.614 33.186 49.545 1.00 16.89 51 ILE H CA 1
ATOM 2090 C C . ILE B 2 51 ? 67.044 31.733 49.787 1.00 22.79 51 ILE H C 1
ATOM 2091 O O . ILE B 2 51 ? 67.463 31.368 50.895 1.00 21.85 51 ILE H O 1
ATOM 2096 N N . ARG B 2 52 ? 66.966 30.916 48.744 1.00 19.72 52 ARG H N 1
ATOM 2097 C CA . ARG B 2 52 ? 67.384 29.520 48.858 1.00 19.55 52 ARG H CA 1
ATOM 2098 C C . ARG B 2 52 ? 68.900 29.402 48.694 1.00 23.23 52 ARG H C 1
ATOM 2099 O O . ARG B 2 52 ? 69.585 30.412 48.471 1.00 22.44 52 ARG H O 1
ATOM 2107 N N . SER B 2 53 ? 69.445 28.182 48.923 1.00 21.23 53 SER H N 1
ATOM 2108 C CA . SER B 2 53 ? 70.877 27.937 48.803 1.00 20.69 53 SER H CA 1
ATOM 2109 C C . SER B 2 53 ? 71.252 27.703 47.314 1.00 24.35 53 SER H C 1
ATOM 2110 O O . SER B 2 53 ? 70.369 27.594 46.462 1.00 24.66 53 SER H O 1
ATOM 2113 N N . LYS B 2 54 ? 72.545 27.579 47.032 1.00 22.06 54 LYS H N 1
ATOM 2114 C CA . LYS B 2 54 ? 73.097 27.349 45.684 1.00 21.85 54 LYS H CA 1
ATOM 2115 C C . LYS B 2 54 ? 72.516 26.137 44.965 1.00 26.48 54 LYS H C 1
ATOM 2116 O O . LYS B 2 54 ? 72.264 26.229 43.761 1.00 25.48 54 LYS H O 1
ATOM 2122 N N . ILE B 2 55 ? 72.241 25.025 45.683 1.00 24.91 55 ILE H N 1
ATOM 2123 C CA . ILE B 2 55 ? 71.619 23.846 45.029 1.00 25.78 55 ILE H CA 1
ATOM 2124 C C . ILE B 2 55 ? 70.273 24.202 44.372 1.00 27.24 55 ILE H C 1
ATOM 2125 O O . ILE B 2 55 ? 69.920 23.609 43.359 1.00 25.97 55 ILE H O 1
ATOM 2130 N N . ASN B 2 56 ? 69.541 25.186 44.935 1.00 22.76 56 ASN H N 1
ATOM 2131 C CA . ASN B 2 56 ? 68.269 25.635 44.365 1.00 22.58 56 ASN H CA 1
ATOM 2132 C C . ASN B 2 56 ? 68.432 26.954 43.602 1.00 25.75 56 ASN H C 1
ATOM 2133 O O . ASN B 2 56 ? 67.481 27.740 43.492 1.00 24.62 56 ASN H O 1
ATOM 2138 N N . ASN B 2 57 ? 69.664 27.205 43.103 1.00 21.54 57 ASN H N 1
ATOM 2139 C CA . ASN B 2 57 ? 70.016 28.372 42.276 1.00 21.23 57 ASN H CA 1
ATOM 2140 C C . ASN B 2 57 ? 69.635 29.738 42.885 1.00 24.82 57 ASN H C 1
ATOM 2141 O O . ASN B 2 57 ? 69.273 30.681 42.156 1.00 22.70 57 ASN H O 1
ATOM 2146 N N . TYR B 2 58 ? 69.699 29.826 44.241 1.00 21.28 58 TYR H N 1
ATOM 2147 C CA . TYR B 2 58 ? 69.455 31.052 44.990 1.00 21.08 58 TYR H CA 1
ATOM 2148 C C . TYR B 2 58 ? 68.099 31.690 44.688 1.00 22.49 58 TYR H C 1
ATOM 2149 O O . TYR B 2 58 ? 68.043 32.914 44.527 1.00 21.40 58 TYR H O 1
ATOM 2158 N N . SER B 2 59 ? 67.032 30.870 44.534 1.00 19.45 59 SER H N 1
ATOM 2159 C CA . SER B 2 59 ? 65.681 31.363 44.247 1.00 19.82 59 SER H CA 1
ATOM 2160 C C . SER B 2 59 ? 65.278 32.379 45.309 1.00 23.27 59 SER H C 1
ATOM 2161 O O . SER B 2 59 ? 65.547 32.148 46.490 1.00 20.71 59 SER H O 1
ATOM 2164 N N . THR B 2 60 ? 64.649 33.507 44.893 1.00 20.89 60 THR H N 1
ATOM 2165 C CA . THR B 2 60 ? 64.215 34.554 45.838 1.00 20.26 60 THR H CA 1
ATOM 2166 C C . THR B 2 60 ? 62.693 34.739 45.861 1.00 23.40 60 THR H C 1
ATOM 2167 O O . THR B 2 60 ? 62.023 34.517 44.846 1.00 22.32 60 THR H O 1
ATOM 2171 N N . TYR B 2 61 ? 62.150 35.109 47.041 1.00 19.58 61 TYR H N 1
ATOM 2172 C CA . TYR B 2 61 ? 60.717 35.308 47.248 1.00 20.39 61 TYR H CA 1
ATOM 2173 C C . TYR B 2 61 ? 60.521 36.544 48.118 1.00 23.73 61 TYR H C 1
ATOM 2174 O O . TYR B 2 61 ? 61.315 36.786 49.040 1.00 21.76 61 TYR H O 1
ATOM 2183 N N . TYR B 2 62 ? 59.463 37.309 47.838 1.00 20.49 62 TYR H N 1
ATOM 2184 C CA . TYR B 2 62 ? 59.185 38.547 48.580 1.00 20.04 62 TYR H CA 1
ATOM 2185 C C . TYR B 2 62 ? 57.737 38.694 48.896 1.00 22.72 62 TYR H C 1
ATOM 2186 O O . TYR B 2 62 ? 56.900 38.288 48.095 1.00 20.65 62 TYR H O 1
ATOM 2195 N N . ALA B 2 63 ? 57.431 39.359 50.031 1.00 21.73 63 ALA H N 1
ATOM 2196 C CA . ALA B 2 63 ? 56.063 39.730 50.387 1.00 22.62 63 ALA H CA 1
ATOM 2197 C C . ALA B 2 63 ? 55.649 40.867 49.416 1.00 26.61 63 ALA H C 1
ATOM 2198 O O . ALA B 2 63 ? 56.504 41.645 48.987 1.00 23.95 63 ALA H O 1
ATOM 2200 N N . ASP B 2 64 ? 54.351 40.945 49.047 1.00 26.59 64 ASP H N 1
ATOM 2201 C CA . ASP B 2 64 ? 53.822 41.980 48.134 1.00 27.75 64 ASP H CA 1
ATOM 2202 C C . ASP B 2 64 ? 54.171 43.393 48.567 1.00 30.93 64 ASP H C 1
ATOM 2203 O O . ASP B 2 64 ? 54.479 44.223 47.715 1.00 30.82 64 ASP H O 1
ATOM 2208 N N . SER B 2 65 ? 54.173 43.647 49.884 1.00 27.09 65 SER H N 1
ATOM 2209 C CA . SER B 2 65 ? 54.481 44.954 50.486 1.00 27.99 65 SER H CA 1
ATOM 2210 C C . SER B 2 65 ? 55.898 45.477 50.218 1.00 30.55 65 SER H C 1
ATOM 2211 O O . SER B 2 65 ? 56.111 46.683 50.333 1.00 30.11 65 SER H O 1
ATOM 2214 N N . VAL B 2 66 ? 56.871 44.584 49.885 1.00 24.42 66 VAL H N 1
ATOM 2215 C CA . VAL B 2 66 ? 58.273 44.973 49.650 1.00 23.04 66 VAL H CA 1
ATOM 2216 C C . VAL B 2 66 ? 58.785 44.622 48.258 1.00 25.25 66 VAL H C 1
ATOM 2217 O O . VAL B 2 66 ? 59.875 45.042 47.889 1.00 22.15 66 VAL H O 1
ATOM 2221 N N . LYS B 2 67 ? 58.038 43.783 47.517 1.00 24.56 67 LYS H N 1
ATOM 2222 C CA . LYS B 2 67 ? 58.428 43.296 46.180 1.00 24.55 67 LYS H CA 1
ATOM 2223 C C . LYS B 2 67 ? 58.751 44.487 45.249 1.00 30.58 67 LYS H C 1
ATOM 2224 O O . LYS B 2 67 ? 57.990 45.452 45.226 1.00 31.66 67 LYS H O 1
ATOM 2230 N N . ASP B 2 68 ? 59.916 44.442 44.558 1.00 27.31 68 ASP H N 1
ATOM 2231 C CA . ASP B 2 68 ? 60.460 45.475 43.650 1.00 27.79 68 ASP H CA 1
ATOM 2232 C C . ASP B 2 68 ? 61.197 46.653 44.358 1.00 34.70 68 ASP H C 1
ATOM 2233 O O . ASP B 2 68 ? 61.910 47.397 43.682 1.00 36.77 68 ASP H O 1
ATOM 2238 N N . ARG B 2 69 ? 61.041 46.806 45.701 1.00 27.79 69 ARG H N 1
ATOM 2239 C CA . ARG B 2 69 ? 61.731 47.840 46.497 1.00 26.07 69 ARG H CA 1
ATOM 2240 C C . ARG B 2 69 ? 62.918 47.232 47.268 1.00 28.47 69 ARG H C 1
ATOM 2241 O O . ARG B 2 69 ? 63.917 47.921 47.532 1.00 27.67 69 ARG H O 1
ATOM 2249 N N . PHE B 2 70 ? 62.755 45.973 47.713 1.00 25.05 70 PHE H N 1
ATOM 2250 C CA . PHE B 2 70 ? 63.758 45.256 48.507 1.00 23.52 70 PHE H CA 1
ATOM 2251 C C . PHE B 2 70 ? 64.454 44.194 47.700 1.00 26.90 70 PHE H C 1
ATOM 2252 O O . PHE B 2 70 ? 63.827 43.547 46.855 1.00 25.48 70 PHE H O 1
ATOM 2260 N N . THR B 2 71 ? 65.751 43.971 47.996 1.00 22.89 71 THR H N 1
ATOM 2261 C CA . THR B 2 71 ? 66.532 42.931 47.349 1.00 21.82 71 THR H CA 1
ATOM 2262 C C . THR B 2 71 ? 67.252 42.081 48.416 1.00 24.89 71 THR H C 1
ATOM 2263 O O . THR B 2 71 ? 68.103 42.604 49.140 1.00 24.57 71 THR H O 1
ATOM 2267 N N . ILE B 2 72 ? 66.939 40.773 48.470 1.00 20.01 72 ILE H N 1
ATOM 2268 C CA . ILE B 2 72 ? 67.625 39.809 49.344 1.00 19.20 72 ILE H CA 1
ATOM 2269 C C . ILE B 2 72 ? 68.796 39.186 48.547 1.00 22.76 72 ILE H C 1
ATOM 2270 O O . ILE B 2 72 ? 68.648 38.833 47.368 1.00 22.65 72 ILE H O 1
ATOM 2275 N N . SER B 2 73 ? 69.964 39.085 49.171 1.00 20.52 73 SER H N 1
ATOM 2276 C CA . SER B 2 73 ? 71.148 38.533 48.526 1.00 20.34 73 SER H CA 1
ATOM 2277 C C . SER B 2 73 ? 72.022 37.841 49.568 1.00 24.06 73 SER H C 1
ATOM 2278 O O . SER B 2 73 ? 71.779 37.968 50.765 1.00 23.05 73 SER H O 1
ATOM 2281 N N . ARG B 2 74 ? 73.003 37.069 49.111 1.00 21.16 74 ARG H N 1
ATOM 2282 C CA . ARG B 2 74 ? 73.907 36.370 50.001 1.00 22.44 74 ARG H CA 1
ATOM 2283 C C . ARG B 2 74 ? 75.319 36.318 49.450 1.00 28.37 74 ARG H C 1
ATOM 2284 O O . ARG B 2 74 ? 75.521 36.381 48.234 1.00 25.59 74 ARG H O 1
ATOM 2292 N N . ASP B 2 75 ? 76.288 36.171 50.361 1.00 25.75 75 ASP H N 1
ATOM 2293 C CA . ASP B 2 75 ? 77.684 35.969 50.017 1.00 25.43 75 ASP H CA 1
ATOM 2294 C C . ASP B 2 75 ? 78.163 34.772 50.824 1.00 29.09 75 ASP H C 1
ATOM 2295 O O . ASP B 2 75 ? 78.635 34.919 51.956 1.00 31.15 75 ASP H O 1
ATOM 2300 N N . ASP B 2 76 ? 78.047 33.580 50.226 1.00 25.85 76 ASP H N 1
ATOM 2301 C CA . ASP B 2 76 ? 78.425 32.317 50.859 1.00 26.26 76 ASP H CA 1
ATOM 2302 C C . ASP B 2 76 ? 79.885 32.255 51.310 1.00 32.63 76 ASP H C 1
ATOM 2303 O O . ASP B 2 76 ? 80.143 31.759 52.404 1.00 33.80 76 ASP H O 1
ATOM 2308 N N . SER B 2 77 ? 80.824 32.783 50.502 1.00 29.24 77 SER H N 1
ATOM 2309 C CA . SER B 2 77 ? 82.251 32.820 50.861 1.00 29.12 77 SER H CA 1
ATOM 2310 C C . SER B 2 77 ? 82.516 33.577 52.201 1.00 35.40 77 SER H C 1
ATOM 2311 O O . SER B 2 77 ? 83.507 33.293 52.874 1.00 37.10 77 SER H O 1
ATOM 2314 N N . GLN B 2 78 ? 81.637 34.523 52.574 1.00 30.90 78 GLN H N 1
ATOM 2315 C CA . GLN B 2 78 ? 81.746 35.330 53.806 1.00 30.19 78 GLN H CA 1
ATOM 2316 C C . GLN B 2 78 ? 80.706 35.023 54.877 1.00 34.40 78 GLN H C 1
ATOM 2317 O O . GLN B 2 78 ? 80.733 35.652 55.941 1.00 34.38 78 GLN H O 1
ATOM 2323 N N . SER B 2 79 ? 79.811 34.041 54.615 1.00 30.34 79 SER H N 1
ATOM 2324 C CA . SER B 2 79 ? 78.698 33.623 55.471 1.00 30.38 79 SER H CA 1
ATOM 2325 C C . SER B 2 79 ? 77.770 34.818 55.799 1.00 29.26 79 SER H C 1
ATOM 2326 O O . SER B 2 79 ? 77.300 34.953 56.936 1.00 27.92 79 SER H O 1
ATOM 2329 N N . MET B 2 80 ? 77.530 35.688 54.788 1.00 23.95 80 MET H N 1
ATOM 2330 C CA . MET B 2 80 ? 76.716 36.902 54.937 1.00 22.86 80 MET H CA 1
ATOM 2331 C C . MET B 2 80 ? 75.394 36.825 54.159 1.00 24.81 80 MET H C 1
ATOM 2332 O O . MET B 2 80 ? 75.357 36.410 52.993 1.00 23.19 80 MET H O 1
ATOM 2337 N N . LEU B 2 81 ? 74.337 37.318 54.799 1.00 20.70 81 LEU H N 1
ATOM 2338 C CA . LEU B 2 81 ? 73.005 37.502 54.247 1.00 20.83 81 LEU H CA 1
ATOM 2339 C C . LEU B 2 81 ? 72.763 39.009 54.182 1.00 23.48 81 LEU H C 1
ATOM 2340 O O . LEU B 2 81 ? 73.168 39.717 55.109 1.00 22.75 81 LEU H O 1
ATOM 2345 N N . TYR B 2 82 ? 72.092 39.512 53.119 1.00 19.69 82 TYR H N 1
ATOM 2346 C CA . TYR B 2 82 ? 71.851 40.967 53.028 1.00 19.97 82 TYR H CA 1
ATOM 2347 C C . TYR B 2 82 ? 70.400 41.291 52.706 1.00 24.22 82 TYR H C 1
ATOM 2348 O O . TYR B 2 82 ? 69.667 40.443 52.193 1.00 22.98 82 TYR H O 1
ATOM 2357 N N . LEU B 2 83 ? 69.997 42.539 52.979 1.00 20.99 83 LEU H N 1
ATOM 2358 C CA . LEU B 2 83 ? 68.697 43.037 52.590 1.00 20.65 83 LEU H CA 1
ATOM 2359 C C . LEU B 2 83 ? 68.873 44.502 52.201 1.00 25.98 83 LEU H C 1
ATOM 2360 O O . LEU B 2 83 ? 69.069 45.350 53.078 1.00 24.12 83 LEU H O 1
ATOM 2365 N N . GLN B 2 84 ? 68.809 44.788 50.884 1.00 24.37 84 GLN H N 1
ATOM 2366 C CA . GLN B 2 84 ? 68.900 46.148 50.333 1.00 24.31 84 GLN H CA 1
ATOM 2367 C C . GLN B 2 84 ? 67.484 46.686 50.264 1.00 26.75 84 GLN H C 1
ATOM 2368 O O . GLN B 2 84 ? 66.619 46.021 49.711 1.00 26.95 84 GLN H O 1
ATOM 2374 N N . MET B 2 85 ? 67.226 47.853 50.878 1.00 22.85 85 MET H N 1
ATOM 2375 C CA . MET B 2 85 ? 65.885 48.433 50.899 1.00 23.43 85 MET H CA 1
ATOM 2376 C C . MET B 2 85 ? 65.901 49.803 50.233 1.00 31.19 85 MET H C 1
ATOM 2377 O O . MET B 2 85 ? 66.634 50.682 50.683 1.00 30.98 85 MET H O 1
ATOM 2382 N N . ASN B 2 86 ? 65.110 49.984 49.171 1.00 28.81 86 ASN H N 1
ATOM 2383 C CA . ASN B 2 86 ? 64.995 51.271 48.468 1.00 28.98 86 ASN H CA 1
ATOM 2384 C C . ASN B 2 86 ? 63.616 51.861 48.666 1.00 31.73 86 ASN H C 1
ATOM 2385 O O . ASN B 2 86 ? 62.700 51.145 49.057 1.00 31.79 86 ASN H O 1
ATOM 2390 N N . ASN B 2 87 ? 63.463 53.170 48.391 1.00 29.17 87 ASN H N 1
ATOM 2391 C CA . ASN B 2 87 ? 62.206 53.907 48.520 1.00 29.32 87 ASN H CA 1
ATOM 2392 C C . ASN B 2 87 ? 61.437 53.548 49.800 1.00 30.52 87 ASN H C 1
ATOM 2393 O O . ASN B 2 87 ? 60.267 53.136 49.772 1.00 28.77 87 ASN H O 1
ATOM 2398 N N . LEU B 2 88 ? 62.127 53.688 50.927 1.00 27.76 88 LEU H N 1
ATOM 2399 C CA . LEU B 2 88 ? 61.574 53.371 52.250 1.00 27.34 88 LEU H CA 1
ATOM 2400 C C . LEU B 2 88 ? 60.417 54.275 52.645 1.00 33.67 88 LEU H C 1
ATOM 2401 O O . LEU B 2 88 ? 60.419 55.476 52.357 1.00 33.81 88 LEU H O 1
ATOM 2406 N N . LYS B 2 89 ? 59.421 53.673 53.301 1.00 31.10 89 LYS H N 1
ATOM 2407 C CA . LYS B 2 89 ? 58.177 54.281 53.751 1.00 30.09 89 LYS H CA 1
ATOM 2408 C C . LYS B 2 89 ? 58.092 54.170 55.269 1.00 35.22 89 LYS H C 1
ATOM 2409 O O . LYS B 2 89 ? 58.730 53.281 55.839 1.00 33.53 89 LYS H O 1
ATOM 2415 N N . THR B 2 90 ? 57.293 55.049 55.933 1.00 31.85 90 THR H N 1
ATOM 2416 C CA . THR B 2 90 ? 57.167 55.022 57.389 1.00 31.64 90 THR H CA 1
ATOM 2417 C C . THR B 2 90 ? 56.651 53.673 57.894 1.00 33.02 90 THR H C 1
ATOM 2418 O O . THR B 2 90 ? 56.990 53.286 59.016 1.00 31.23 90 THR H O 1
ATOM 2422 N N . GLU B 2 91 ? 55.844 52.964 57.066 1.00 28.87 91 GLU H N 1
ATOM 2423 C CA . GLU B 2 91 ? 55.344 51.616 57.370 1.00 29.57 91 GLU H CA 1
ATOM 2424 C C . GLU B 2 91 ? 56.453 50.545 57.353 1.00 29.53 91 GLU H C 1
ATOM 2425 O O . GLU B 2 91 ? 56.221 49.416 57.778 1.00 29.75 91 GLU H O 1
ATOM 2431 N N . ASP B 2 92 ? 57.641 50.898 56.883 1.00 24.00 92 ASP H N 1
ATOM 2432 C CA . ASP B 2 92 ? 58.777 49.977 56.898 1.00 23.74 92 ASP H CA 1
ATOM 2433 C C . ASP B 2 92 ? 59.526 49.999 58.242 1.00 27.64 92 ASP H C 1
ATOM 2434 O O . ASP B 2 92 ? 60.432 49.176 58.447 1.00 26.80 92 ASP H O 1
ATOM 2439 N N . THR B 2 93 ? 59.141 50.925 59.155 1.00 23.11 93 THR H N 1
ATOM 2440 C CA . THR B 2 93 ? 59.728 51.039 60.492 1.00 22.51 93 THR H CA 1
ATOM 2441 C C . THR B 2 93 ? 59.450 49.728 61.233 1.00 23.57 93 THR H C 1
ATOM 2442 O O . THR B 2 93 ? 58.292 49.313 61.339 1.00 22.98 93 THR H O 1
ATOM 2446 N N . ALA B 2 94 ? 60.518 49.083 61.725 1.00 21.71 94 ALA H N 1
ATOM 2447 C CA . ALA B 2 94 ? 60.431 47.767 62.370 1.00 21.05 94 ALA H CA 1
ATOM 2448 C C . ALA B 2 94 ? 61.766 47.273 62.884 1.00 22.93 94 ALA H C 1
ATOM 2449 O O . ALA B 2 94 ? 62.832 47.732 62.434 1.00 21.06 94 ALA H O 1
ATOM 2451 N N . MET B 2 95 ? 61.704 46.199 63.717 1.00 20.07 95 MET H N 1
ATOM 2452 C CA . MET B 2 95 ? 62.904 45.449 64.095 1.00 19.40 95 MET H CA 1
ATOM 2453 C C . MET B 2 95 ? 62.993 44.374 62.967 1.00 21.47 95 MET H C 1
ATOM 2454 O O . MET B 2 95 ? 61.979 43.739 62.684 1.00 20.06 95 MET H O 1
ATOM 2459 N N . TYR B 2 96 ? 64.162 44.211 62.298 1.00 19.08 96 TYR H N 1
ATOM 2460 C CA . TYR B 2 96 ? 64.352 43.237 61.218 1.00 18.52 96 TYR H CA 1
ATOM 2461 C C . TYR B 2 96 ? 65.202 42.068 61.717 1.00 22.31 96 TYR H C 1
ATOM 2462 O O . TYR B 2 96 ? 66.278 42.280 62.266 1.00 20.70 96 TYR H O 1
ATOM 2471 N N . TYR B 2 97 ? 64.673 40.842 61.607 1.00 20.69 97 TYR H N 1
ATOM 2472 C CA . TYR B 2 97 ? 65.351 39.616 62.062 1.00 19.42 97 TYR H CA 1
ATOM 2473 C C . TYR B 2 97 ? 65.827 38.827 60.877 1.00 22.36 97 TYR H C 1
ATOM 2474 O O . TYR B 2 97 ? 65.074 38.639 59.920 1.00 20.77 97 TYR H O 1
ATOM 2483 N N . CYS B 2 98 ? 67.037 38.294 60.988 1.00 20.13 98 CYS H N 1
ATOM 2484 C CA . CYS B 2 98 ? 67.669 37.371 60.047 1.00 22.71 98 CYS H CA 1
ATOM 2485 C C . CYS B 2 98 ? 67.258 35.989 60.619 1.00 23.69 98 CYS H C 1
ATOM 2486 O O . CYS B 2 98 ? 67.323 35.804 61.829 1.00 21.92 98 CYS H O 1
ATOM 2489 N N . VAL B 2 99 ? 66.788 35.043 59.770 1.00 19.27 99 VAL H N 1
ATOM 2490 C CA . VAL B 2 99 ? 66.318 33.740 60.235 1.00 18.91 99 VAL H CA 1
ATOM 2491 C C . VAL B 2 99 ? 66.854 32.588 59.350 1.00 23.09 99 VAL H C 1
ATOM 2492 O O . VAL B 2 99 ? 66.730 32.656 58.127 1.00 21.16 99 VAL H O 1
ATOM 2496 N N . ARG B 2 100 ? 67.413 31.528 59.968 1.00 20.31 100 ARG H N 1
ATOM 2497 C CA . ARG B 2 100 ? 67.779 30.306 59.232 1.00 21.20 100 ARG H CA 1
ATOM 2498 C C . ARG B 2 100 ? 66.478 29.513 59.187 1.00 24.61 100 ARG H C 1
ATOM 2499 O O . ARG B 2 100 ? 65.982 29.109 60.244 1.00 24.20 100 ARG H O 1
ATOM 2507 N N . GLY B 2 101 ? 65.940 29.298 57.991 1.00 21.57 101 GLY H N 1
ATOM 2508 C CA . GLY B 2 101 ? 64.648 28.633 57.827 1.00 20.60 101 GLY H CA 1
ATOM 2509 C C . GLY B 2 101 ? 63.598 29.361 58.654 1.00 25.16 101 GLY H C 1
ATOM 2510 O O . GLY B 2 101 ? 63.389 30.564 58.480 1.00 25.03 101 GLY H O 1
ATOM 2511 N N . THR B 2 102 ? 63.005 28.665 59.634 1.00 22.08 102 THR H N 1
ATOM 2512 C CA . THR B 2 102 ? 62.010 29.242 60.554 1.00 20.39 102 THR H CA 1
ATOM 2513 C C . THR B 2 102 ? 62.490 29.055 62.009 1.00 22.25 102 THR H C 1
ATOM 2514 O O . THR B 2 102 ? 61.764 29.403 62.945 1.00 21.14 102 THR H O 1
ATOM 2518 N N . THR B 2 103 ? 63.711 28.530 62.191 1.00 20.12 103 THR H N 1
ATOM 2519 C CA . THR B 2 103 ? 64.249 28.073 63.490 1.00 20.60 103 THR H CA 1
ATOM 2520 C C . THR B 2 103 ? 65.335 28.888 64.190 1.00 25.16 103 THR H C 1
ATOM 2521 O O . THR B 2 103 ? 65.298 28.950 65.415 1.00 25.50 103 THR H O 1
ATOM 2525 N N . TYR B 2 104 ? 66.363 29.375 63.474 1.00 21.43 104 TYR H N 1
ATOM 2526 C CA . TYR B 2 104 ? 67.416 30.116 64.178 1.00 22.00 104 TYR H CA 1
ATOM 2527 C C . TYR B 2 104 ? 67.204 31.612 63.884 1.00 25.82 104 TYR H C 1
ATOM 2528 O O . TYR B 2 104 ? 67.254 32.023 62.729 1.00 24.00 104 TYR H O 1
ATOM 2537 N N . TRP B 2 105 ? 66.944 32.399 64.936 1.00 22.50 105 TRP H N 1
ATOM 2538 C CA . TRP B 2 105 ? 66.669 33.831 64.840 1.00 21.57 105 TRP H CA 1
ATOM 2539 C C . TRP B 2 105 ? 67.809 34.680 65.433 1.00 25.14 105 TRP H C 1
ATOM 2540 O O . TRP B 2 105 ? 68.371 34.338 66.482 1.00 24.46 105 TRP H O 1
ATOM 2551 N N . GLY B 2 106 ? 68.110 35.792 64.777 1.00 20.60 106 GLY H N 1
ATOM 2552 C CA . GLY B 2 106 ? 69.099 36.734 65.283 1.00 20.62 106 GLY H CA 1
ATOM 2553 C C . GLY B 2 106 ? 68.461 37.590 66.361 1.00 25.92 106 GLY H C 1
ATOM 2554 O O . GLY B 2 106 ? 67.259 37.448 66.624 1.00 25.09 106 GLY H O 1
ATOM 2555 N N . GLN B 2 107 ? 69.233 38.529 66.952 1.00 23.24 107 GLN H N 1
ATOM 2556 C CA . GLN B 2 107 ? 68.693 39.452 67.956 1.00 24.21 107 GLN H CA 1
ATOM 2557 C C . GLN B 2 107 ? 67.890 40.593 67.318 1.00 25.98 107 GLN H C 1
ATOM 2558 O O . GLN B 2 107 ? 67.135 41.254 68.018 1.00 23.83 107 GLN H O 1
ATOM 2564 N N . GLY B 2 108 ? 68.067 40.820 66.007 1.00 21.92 108 GLY H N 1
ATOM 2565 C CA . GLY B 2 108 ? 67.336 41.862 65.294 1.00 21.43 108 GLY H CA 1
ATOM 2566 C C . GLY B 2 108 ? 68.078 43.191 65.232 1.00 25.53 108 GLY H C 1
ATOM 2567 O O . GLY B 2 108 ? 68.935 43.461 66.077 1.00 24.50 108 GLY H O 1
ATOM 2568 N N . THR B 2 109 ? 67.789 43.997 64.197 1.00 21.77 109 THR H N 1
ATOM 2569 C CA . THR B 2 109 ? 68.325 45.352 64.006 1.00 22.17 109 THR H CA 1
ATOM 2570 C C . THR B 2 109 ? 67.152 46.317 63.736 1.00 23.93 109 THR H C 1
ATOM 2571 O O . THR B 2 109 ? 66.271 45.995 62.942 1.00 22.26 109 THR H O 1
ATOM 2575 N N . LEU B 2 110 ? 67.118 47.467 64.429 1.00 20.83 110 LEU H N 1
ATOM 2576 C CA . LEU B 2 110 ? 66.016 48.422 64.314 1.00 21.96 110 LEU H CA 1
ATOM 2577 C C . LEU B 2 110 ? 66.164 49.421 63.180 1.00 25.18 110 LEU H C 1
ATOM 2578 O O . LEU B 2 110 ? 67.147 50.158 63.122 1.00 25.09 110 LEU H O 1
ATOM 2583 N N . VAL B 2 111 ? 65.145 49.493 62.324 1.00 22.83 111 VAL H N 1
ATOM 2584 C CA . VAL B 2 111 ? 65.091 50.425 61.190 1.00 22.37 111 VAL H CA 1
ATOM 2585 C C . VAL B 2 111 ? 64.006 51.465 61.489 1.00 24.59 111 VAL H C 1
ATOM 2586 O O . VAL B 2 111 ? 62.846 51.103 61.645 1.00 23.89 111 VAL H O 1
ATOM 2590 N N . THR B 2 112 ? 64.388 52.748 61.616 1.00 22.85 112 THR H N 1
ATOM 2591 C CA . THR B 2 112 ? 63.392 53.789 61.897 1.00 22.72 112 THR H CA 1
ATOM 2592 C C . THR B 2 112 ? 63.307 54.648 60.651 1.00 28.25 112 THR H C 1
ATOM 2593 O O . THR B 2 112 ? 64.326 55.234 60.253 1.00 27.83 112 THR H O 1
ATOM 2597 N N . VAL B 2 113 ? 62.126 54.675 60.011 1.00 24.03 113 VAL H N 1
ATOM 2598 C CA . VAL B 2 113 ? 61.894 55.466 58.788 1.00 24.29 113 VAL H CA 1
ATOM 2599 C C . VAL B 2 113 ? 61.140 56.721 59.177 1.00 28.40 113 VAL H C 1
ATOM 2600 O O . VAL B 2 113 ? 59.957 56.644 59.479 1.00 28.20 113 VAL H O 1
ATOM 2604 N N . SER B 2 114 ? 61.842 57.868 59.220 1.00 26.58 114 SER H N 1
ATOM 2605 C CA . SER B 2 114 ? 61.216 59.105 59.719 1.00 27.03 114 SER H CA 1
ATOM 2606 C C . SER B 2 114 ? 61.915 60.344 59.228 1.00 31.57 114 SER H C 1
ATOM 2607 O O . SER B 2 114 ? 63.128 60.314 58.988 1.00 29.88 114 SER H O 1
ATOM 2610 N N . ALA B 2 115 ? 61.153 61.460 59.152 1.00 32.36 115 ALA H N 1
ATOM 2611 C CA . ALA B 2 115 ? 61.670 62.789 58.796 1.00 32.92 115 ALA H CA 1
ATOM 2612 C C . ALA B 2 115 ? 62.255 63.486 60.044 1.00 36.10 115 ALA H C 1
ATOM 2613 O O . ALA B 2 115 ? 63.043 64.420 59.887 1.00 36.59 115 ALA H O 1
ATOM 2615 N N . ALA B 2 116 ? 61.894 63.029 61.280 1.00 30.99 116 ALA H N 1
ATOM 2616 C CA . ALA B 2 116 ? 62.455 63.583 62.526 1.00 30.02 116 ALA H CA 1
ATOM 2617 C C . ALA B 2 116 ? 63.989 63.389 62.592 1.00 34.29 116 ALA H C 1
ATOM 2618 O O . ALA B 2 116 ? 64.522 62.437 62.016 1.00 33.51 116 ALA H O 1
ATOM 2620 N N . LYS B 2 117 ? 64.696 64.316 63.259 1.00 31.48 117 LYS H N 1
ATOM 2621 C CA . LYS B 2 117 ? 66.157 64.297 63.343 1.00 30.79 117 LYS H CA 1
ATOM 2622 C C . LYS B 2 117 ? 66.677 63.710 64.640 1.00 32.55 117 LYS H C 1
ATOM 2623 O O . LYS B 2 117 ? 66.009 63.823 65.673 1.00 31.97 117 LYS H O 1
ATOM 2629 N N . THR B 2 118 ? 67.877 63.104 64.582 1.00 27.83 118 THR H N 1
ATOM 2630 C CA . THR B 2 118 ? 68.573 62.538 65.733 1.00 28.48 118 THR H CA 1
ATOM 2631 C C . THR B 2 118 ? 68.739 63.641 66.797 1.00 32.51 118 THR H C 1
ATOM 2632 O O . THR B 2 118 ? 69.263 64.726 66.490 1.00 30.45 118 THR H O 1
ATOM 2636 N N . THR B 2 119 ? 68.245 63.381 68.015 1.00 27.22 119 THR H N 1
ATOM 2637 C CA . THR B 2 119 ? 68.287 64.339 69.133 1.00 26.59 119 THR H CA 1
ATOM 2638 C C . THR B 2 119 ? 68.784 63.650 70.420 1.00 27.96 119 THR H C 1
ATOM 2639 O O . THR B 2 119 ? 68.185 62.653 70.822 1.00 27.29 119 THR H O 1
ATOM 2643 N N . PRO B 2 120 ? 69.838 64.158 71.105 1.00 24.97 120 PRO H N 1
ATOM 2644 C CA . PRO B 2 120 ? 70.274 63.502 72.351 1.00 24.66 120 PRO H CA 1
ATOM 2645 C C . PRO B 2 120 ? 69.304 63.770 73.522 1.00 27.38 120 PRO H C 1
ATOM 2646 O O . PRO B 2 120 ? 68.604 64.793 73.532 1.00 24.92 120 PRO H O 1
ATOM 2650 N N . PRO B 2 121 ? 69.232 62.868 74.523 1.00 26.21 121 PRO H N 1
ATOM 2651 C CA . PRO B 2 121 ? 68.324 63.122 75.651 1.00 26.91 121 PRO H CA 1
ATOM 2652 C C . PRO B 2 121 ? 68.889 64.061 76.708 1.00 34.71 121 PRO H C 1
ATOM 2653 O O . PRO B 2 121 ? 70.101 64.260 76.789 1.00 34.90 121 PRO H O 1
ATOM 2657 N N . SER B 2 122 ? 67.997 64.573 77.561 1.00 31.57 122 SER H N 1
ATOM 2658 C CA . SER B 2 122 ? 68.326 65.309 78.777 1.00 32.26 122 SER H CA 1
ATOM 2659 C C . SER B 2 122 ? 68.111 64.280 79.902 1.00 35.13 122 SER H C 1
ATOM 2660 O O . SER B 2 122 ? 67.157 63.488 79.842 1.00 33.31 122 SER H O 1
ATOM 2663 N N . VAL B 2 123 ? 69.049 64.205 80.848 1.00 31.92 123 VAL H N 1
ATOM 2664 C CA . VAL B 2 123 ? 69.009 63.210 81.930 1.00 31.99 123 VAL H CA 1
ATOM 2665 C C . VAL B 2 123 ? 68.802 63.933 83.261 1.00 38.36 123 VAL H C 1
ATOM 2666 O O . VAL B 2 123 ? 69.666 64.702 83.697 1.00 37.77 123 VAL H O 1
ATOM 2670 N N . TYR B 2 124 ? 67.624 63.725 83.869 1.00 35.31 124 TYR H N 1
ATOM 2671 C CA . TYR B 2 124 ? 67.243 64.402 85.094 1.00 35.19 124 TYR H CA 1
ATOM 2672 C C . TYR B 2 124 ? 67.176 63.447 86.296 1.00 40.16 124 TYR H C 1
ATOM 2673 O O . TYR B 2 124 ? 66.545 62.387 86.194 1.00 38.40 124 TYR H O 1
ATOM 2682 N N . PRO B 2 125 ? 67.865 63.767 87.419 1.00 37.53 125 PRO H N 1
ATOM 2683 C CA . PRO B 2 125 ? 67.782 62.881 88.595 1.00 37.41 125 PRO H CA 1
ATOM 2684 C C . PRO B 2 125 ? 66.428 63.058 89.295 1.00 41.08 125 PRO H C 1
ATOM 2685 O O . PRO B 2 125 ? 65.847 64.142 89.249 1.00 39.84 125 PRO H O 1
ATOM 2689 N N . LEU B 2 126 ? 65.903 61.986 89.880 1.00 39.59 126 LEU H N 1
ATOM 2690 C CA . LEU B 2 126 ? 64.630 62.013 90.610 1.00 40.46 126 LEU H CA 1
ATOM 2691 C C . LEU B 2 126 ? 64.963 61.601 92.048 1.00 44.92 126 LEU H C 1
ATOM 2692 O O . LEU B 2 126 ? 65.323 60.447 92.305 1.00 41.40 126 LEU H O 1
ATOM 2697 N N . ALA B 2 127 ? 64.947 62.574 92.958 1.00 46.56 127 ALA H N 1
ATOM 2698 C CA . ALA B 2 127 ? 65.263 62.317 94.363 1.00 48.49 127 ALA H CA 1
ATOM 2699 C C . ALA B 2 127 ? 64.099 62.728 95.267 1.00 52.98 127 ALA H C 1
ATOM 2700 O O . ALA B 2 127 ? 63.342 63.622 94.875 1.00 52.63 127 ALA H O 1
ATOM 2702 N N . PRO B 2 128 ? 63.895 62.065 96.445 1.00 51.40 128 PRO H N 1
ATOM 2703 C CA . PRO B 2 128 ? 62.786 62.468 97.343 1.00 52.40 128 PRO H CA 1
ATOM 2704 C C . PRO B 2 128 ? 62.912 63.931 97.770 1.00 61.11 128 PRO H C 1
ATOM 2705 O O . PRO B 2 128 ? 64.019 64.395 98.062 1.00 60.49 128 PRO H O 1
ATOM 2709 N N . GLY B 2 129 ? 61.785 64.637 97.760 1.00 61.75 129 GLY H N 1
ATOM 2710 C CA . GLY B 2 129 ? 61.718 66.061 98.059 1.00 63.68 129 GLY H CA 1
ATOM 2711 C C . GLY B 2 129 ? 61.517 66.458 99.507 1.00 72.61 129 GLY H C 1
ATOM 2712 O O . GLY B 2 129 ? 62.320 66.107 100.380 1.00 72.83 129 GLY H O 1
ATOM 2713 N N . SER B 2 130 ? 60.441 67.235 99.742 1.00 72.11 130 SER H N 1
ATOM 2714 C CA . SER B 2 130 ? 60.036 67.830 101.019 1.00 73.16 130 SER H CA 1
ATOM 2715 C C . SER B 2 130 ? 59.868 66.865 102.209 1.00 78.53 130 SER H C 1
ATOM 2716 O O . SER B 2 130 ? 60.675 66.917 103.143 1.00 78.24 130 SER H O 1
ATOM 2719 N N . ALA B 2 131 ? 58.834 65.995 102.173 1.00 75.47 131 ALA H N 1
ATOM 2720 C CA . ALA B 2 131 ? 58.517 65.045 103.247 1.00 75.47 131 ALA H CA 1
ATOM 2721 C C . ALA B 2 131 ? 59.444 63.806 103.285 1.00 79.14 131 ALA H C 1
ATOM 2722 O O . ALA B 2 131 ? 60.634 63.928 102.980 1.00 79.18 131 ALA H O 1
ATOM 2724 N N . ALA B 2 132 ? 58.893 62.629 103.689 0.05 74.31 132 ALA H N 1
ATOM 2725 C CA . ALA B 2 132 ? 59.554 61.322 103.812 0.05 73.43 132 ALA H CA 1
ATOM 2726 C C . ALA B 2 132 ? 60.827 61.319 104.675 0.05 75.49 132 ALA H C 1
ATOM 2727 O O . ALA B 2 132 ? 61.917 61.640 104.192 0.05 75.04 132 ALA H O 1
ATOM 2729 N N . GLN B 2 133 ? 60.671 60.956 105.961 0.05 70.63 133 GLN H N 1
ATOM 2730 C CA . GLN B 2 133 ? 61.766 60.889 106.933 0.05 69.72 133 GLN H CA 1
ATOM 2731 C C . GLN B 2 133 ? 62.609 59.636 106.654 0.05 71.73 133 GLN H C 1
ATOM 2732 O O . GLN B 2 133 ? 63.598 59.722 105.924 0.05 71.27 133 GLN H O 1
ATOM 2738 N N . THR B 2 134 ? 62.197 58.477 107.208 0.05 66.86 134 THR H N 1
ATOM 2739 C CA . THR B 2 134 ? 62.829 57.165 107.035 0.05 65.96 134 THR H CA 1
ATOM 2740 C C . THR B 2 134 ? 61.723 56.118 106.885 0.05 68.04 134 THR H C 1
ATOM 2741 O O . THR B 2 134 ? 61.045 55.788 107.863 0.05 67.55 134 THR H O 1
ATOM 2745 N N . ASN B 2 135 ? 61.511 55.638 105.648 0.05 63.21 135 ASN H N 1
ATOM 2746 C CA . ASN B 2 135 ? 60.470 54.658 105.315 0.05 62.32 135 ASN H CA 1
ATOM 2747 C C . ASN B 2 135 ? 61.065 53.262 105.046 0.05 64.42 135 ASN H C 1
ATOM 2748 O O . ASN B 2 135 ? 60.426 52.435 104.388 0.05 63.96 135 ASN H O 1
ATOM 2753 N N . SER B 2 136 ? 62.287 53.006 105.572 1.00 59.64 136 SER H N 1
ATOM 2754 C CA . SER B 2 136 ? 63.098 51.778 105.449 1.00 58.73 136 SER H CA 1
ATOM 2755 C C . SER B 2 136 ? 63.528 51.405 104.021 1.00 60.71 136 SER H C 1
ATOM 2756 O O . SER B 2 136 ? 64.604 50.832 103.844 1.00 59.93 136 SER H O 1
ATOM 2759 N N . MET B 2 137 ? 62.682 51.695 103.018 1.00 55.82 137 MET H N 1
ATOM 2760 C CA . MET B 2 137 ? 62.970 51.460 101.602 1.00 54.77 137 MET H CA 1
ATOM 2761 C C . MET B 2 137 ? 62.828 52.799 100.896 1.00 54.89 137 MET H C 1
ATOM 2762 O O . MET B 2 137 ? 61.819 53.489 101.091 1.00 54.40 137 MET H O 1
ATOM 2767 N N . VAL B 2 138 ? 63.845 53.191 100.107 1.00 48.12 138 VAL H N 1
ATOM 2768 C CA . VAL B 2 138 ? 63.802 54.473 99.391 1.00 46.63 138 VAL H CA 1
ATOM 2769 C C . VAL B 2 138 ? 63.726 54.267 97.883 1.00 44.09 138 VAL H C 1
ATOM 2770 O O . VAL B 2 138 ? 64.412 53.398 97.346 1.00 41.98 138 VAL H O 1
ATOM 2774 N N . THR B 2 139 ? 62.882 55.050 97.209 1.00 40.06 139 THR H N 1
ATOM 2775 C CA . THR B 2 139 ? 62.775 54.982 95.752 1.00 40.06 139 THR H CA 1
ATOM 2776 C C . THR B 2 139 ? 63.433 56.214 95.122 1.00 41.68 139 THR H C 1
ATOM 2777 O O . THR B 2 139 ? 63.114 57.342 95.489 1.00 40.68 139 THR H O 1
ATOM 2781 N N . LEU B 2 140 ? 64.384 55.973 94.216 1.00 39.08 140 LEU H N 1
ATOM 2782 C CA . LEU B 2 140 ? 65.091 57.005 93.449 1.00 39.15 140 LEU H CA 1
ATOM 2783 C C . LEU B 2 140 ? 64.823 56.736 91.959 1.00 42.49 140 LEU H C 1
ATOM 2784 O O . LEU B 2 140 ? 64.504 55.604 91.579 1.00 40.58 140 LEU H O 1
ATOM 2789 N N . GLY B 2 141 ? 65.028 57.749 91.124 1.00 39.39 141 GLY H N 1
ATOM 2790 C CA . GLY B 2 141 ? 64.838 57.596 89.690 1.00 38.61 141 GLY H CA 1
ATOM 2791 C C . GLY B 2 141 ? 65.671 58.502 88.810 1.00 41.67 141 GLY H C 1
ATOM 2792 O O . GLY B 2 141 ? 66.462 59.327 89.290 1.00 39.41 141 GLY H O 1
ATOM 2793 N N . CYS B 2 142 ? 65.469 58.334 87.500 1.00 37.98 142 CYS H N 1
ATOM 2794 C CA . CYS B 2 142 ? 66.078 59.089 86.407 1.00 38.39 142 CYS H CA 1
ATOM 2795 C C . CYS B 2 142 ? 65.042 59.212 85.299 1.00 36.16 142 CYS H C 1
ATOM 2796 O O . CYS B 2 142 ? 64.414 58.215 84.929 1.00 34.83 142 CYS H O 1
ATOM 2799 N N . LEU B 2 143 ? 64.818 60.447 84.836 1.00 29.91 143 LEU H N 1
ATOM 2800 C CA . LEU B 2 143 ? 63.896 60.818 83.769 1.00 28.54 143 LEU H CA 1
ATOM 2801 C C . LEU B 2 143 ? 64.774 61.145 82.552 1.00 31.93 143 LEU H C 1
ATOM 2802 O O . LEU B 2 143 ? 65.666 61.999 82.639 1.00 30.53 143 LEU H O 1
ATOM 2807 N N . VAL B 2 144 ? 64.581 60.393 81.453 1.00 28.61 144 VAL H N 1
ATOM 2808 C CA . VAL B 2 144 ? 65.370 60.551 80.215 1.00 26.99 144 VAL H CA 1
ATOM 2809 C C . VAL B 2 144 ? 64.405 61.153 79.177 1.00 28.47 144 VAL H C 1
ATOM 2810 O O . VAL B 2 144 ? 63.549 60.460 78.622 1.00 27.11 144 VAL H O 1
ATOM 2814 N N . LYS B 2 145 ? 64.512 62.453 78.974 1.00 24.87 145 LYS H N 1
ATOM 2815 C CA . LYS B 2 145 ? 63.579 63.213 78.159 1.00 25.55 145 LYS H CA 1
ATOM 2816 C C . LYS B 2 145 ? 64.093 63.744 76.799 1.00 31.22 145 LYS H C 1
ATOM 2817 O O . LYS B 2 145 ? 65.255 64.140 76.664 1.00 30.33 145 LYS H O 1
ATOM 2823 N N . GLY B 2 146 ? 63.187 63.777 75.829 1.00 28.23 146 GLY H N 1
ATOM 2824 C CA . GLY B 2 146 ? 63.387 64.380 74.512 1.00 28.59 146 GLY H CA 1
ATOM 2825 C C . GLY B 2 146 ? 64.481 63.853 73.605 1.00 31.23 146 GLY H C 1
ATOM 2826 O O . GLY B 2 146 ? 65.266 64.641 73.068 1.00 30.04 146 GLY H O 1
ATOM 2827 N N . TYR B 2 147 ? 64.502 62.534 73.365 1.00 25.84 147 TYR H N 1
ATOM 2828 C CA . TYR B 2 147 ? 65.495 61.956 72.463 1.00 24.24 147 TYR H CA 1
ATOM 2829 C C . TYR B 2 147 ? 64.848 61.341 71.227 1.00 26.54 147 TYR H C 1
ATOM 2830 O O . TYR B 2 147 ? 63.652 61.051 71.219 1.00 23.77 147 TYR H O 1
ATOM 2839 N N . PHE B 2 148 ? 65.670 61.078 70.205 1.00 23.28 148 PHE H N 1
ATOM 2840 C CA . PHE B 2 148 ? 65.226 60.434 68.972 1.00 21.90 148 PHE H CA 1
ATOM 2841 C C . PHE B 2 148 ? 66.471 59.970 68.225 1.00 24.66 148 PHE H C 1
ATOM 2842 O O . PHE B 2 148 ? 67.442 60.718 68.187 1.00 22.94 148 PHE H O 1
ATOM 2850 N N . PRO B 2 149 ? 66.476 58.778 67.601 1.00 22.23 149 PRO H N 1
ATOM 2851 C CA . PRO B 2 149 ? 65.432 57.730 67.627 1.00 21.25 149 PRO H CA 1
ATOM 2852 C C . PRO B 2 149 ? 65.690 56.806 68.825 1.00 23.78 149 PRO H C 1
ATOM 2853 O O . PRO B 2 149 ? 66.591 57.060 69.642 1.00 21.04 149 PRO H O 1
ATOM 2857 N N . GLU B 2 150 ? 64.904 55.712 68.921 1.00 22.05 150 GLU H N 1
ATOM 2858 C CA . GLU B 2 150 ? 65.114 54.651 69.892 1.00 22.02 150 GLU H CA 1
ATOM 2859 C C . GLU B 2 150 ? 66.343 53.872 69.436 1.00 29.29 150 GLU H C 1
ATOM 2860 O O . GLU B 2 150 ? 66.670 53.931 68.246 1.00 29.84 150 GLU H O 1
ATOM 2866 N N . PRO B 2 151 ? 67.067 53.169 70.336 1.00 27.84 151 PRO H N 1
ATOM 2867 C CA . PRO B 2 151 ? 66.800 52.979 71.774 1.00 27.00 151 PRO H CA 1
ATOM 2868 C C . PRO B 2 151 ? 67.678 53.805 72.724 1.00 30.36 151 PRO H C 1
ATOM 2869 O O . PRO B 2 151 ? 68.643 54.432 72.309 1.00 28.12 151 PRO H O 1
ATOM 2873 N N . VAL B 2 152 ? 67.339 53.757 74.027 1.00 27.87 152 VAL H N 1
ATOM 2874 C CA . VAL B 2 152 ? 68.111 54.300 75.152 1.00 27.74 152 VAL H CA 1
ATOM 2875 C C . VAL B 2 152 ? 68.171 53.123 76.128 1.00 32.99 152 VAL H C 1
ATOM 2876 O O . VAL B 2 152 ? 67.200 52.367 76.198 1.00 32.54 152 VAL H O 1
ATOM 2880 N N . THR B 2 153 ? 69.304 52.948 76.842 1.00 29.14 153 THR H N 1
ATOM 2881 C CA . THR B 2 153 ? 69.439 51.925 77.876 1.00 30.16 153 THR H CA 1
ATOM 2882 C C . THR B 2 153 ? 69.762 52.601 79.192 1.00 34.75 153 THR H C 1
ATOM 2883 O O . THR B 2 153 ? 70.402 53.665 79.214 1.00 32.91 153 THR H O 1
ATOM 2887 N N . VAL B 2 154 ? 69.270 52.020 80.293 1.00 30.84 154 VAL H N 1
ATOM 2888 C CA . VAL B 2 154 ? 69.559 52.538 81.626 1.00 31.29 154 VAL H CA 1
ATOM 2889 C C . VAL B 2 154 ? 70.085 51.378 82.492 1.00 38.50 154 VAL H C 1
ATOM 2890 O O . VAL B 2 154 ? 69.559 50.262 82.434 1.00 38.22 154 VAL H O 1
ATOM 2894 N N . THR B 2 155 ? 71.169 51.628 83.226 1.00 36.83 155 THR H N 1
ATOM 2895 C CA . THR B 2 155 ? 71.716 50.695 84.218 1.00 37.00 155 THR H CA 1
ATOM 2896 C C . THR B 2 155 ? 71.921 51.524 85.458 1.00 38.88 155 THR H C 1
ATOM 2897 O O . THR B 2 155 ? 71.903 52.757 85.377 1.00 37.34 155 THR H O 1
ATOM 2901 N N . TRP B 2 156 ? 72.057 50.867 86.609 1.00 35.44 156 TRP H N 1
ATOM 2902 C CA . TRP B 2 156 ? 72.284 51.541 87.876 1.00 35.07 156 TRP H CA 1
ATOM 2903 C C . TRP B 2 156 ? 73.596 50.964 88.450 1.00 45.10 156 TRP H C 1
ATOM 2904 O O . TRP B 2 156 ? 73.773 49.744 88.452 1.00 46.04 156 TRP H O 1
ATOM 2915 N N . ASN B 2 157 ? 74.554 51.843 88.821 1.00 45.03 157 ASN H N 1
ATOM 2916 C CA . ASN B 2 157 ? 75.900 51.468 89.305 1.00 45.61 157 ASN H CA 1
ATOM 2917 C C . ASN B 2 157 ? 76.629 50.511 88.351 1.00 52.35 157 ASN H C 1
ATOM 2918 O O . ASN B 2 157 ? 77.256 49.545 88.794 1.00 53.08 157 ASN H O 1
ATOM 2923 N N . SER B 2 158 ? 76.520 50.776 87.032 1.00 49.28 158 SER H N 1
ATOM 2924 C CA . SER B 2 158 ? 77.141 50.010 85.940 1.00 49.91 158 SER H CA 1
ATOM 2925 C C . SER B 2 158 ? 76.659 48.541 85.822 1.00 56.70 158 SER H C 1
ATOM 2926 O O . SER B 2 158 ? 77.317 47.726 85.168 1.00 57.29 158 SER H O 1
ATOM 2929 N N . GLY B 2 159 ? 75.488 48.245 86.395 1.00 53.81 159 GLY H N 1
ATOM 2930 C CA . GLY B 2 159 ? 74.896 46.912 86.370 1.00 54.15 159 GLY H CA 1
ATOM 2931 C C . GLY B 2 159 ? 74.974 46.161 87.688 1.00 60.28 159 GLY H C 1
ATOM 2932 O O . GLY B 2 159 ? 74.470 45.037 87.786 1.00 59.53 159 GLY H O 1
ATOM 2933 N N . SER B 2 160 ? 75.604 46.779 88.714 1.00 58.62 160 SER H N 1
ATOM 2934 C CA . SER B 2 160 ? 75.766 46.218 90.058 1.00 58.86 160 SER H CA 1
ATOM 2935 C C . SER B 2 160 ? 74.447 46.250 90.823 1.00 62.48 160 SER H C 1
ATOM 2936 O O . SER B 2 160 ? 74.155 45.309 91.566 1.00 62.45 160 SER H O 1
ATOM 2939 N N . LEU B 2 161 ? 73.658 47.331 90.646 1.00 57.64 161 LEU H N 1
ATOM 2940 C CA . LEU B 2 161 ? 72.324 47.460 91.227 1.00 56.64 161 LEU H CA 1
ATOM 2941 C C . LEU B 2 161 ? 71.372 46.932 90.154 1.00 59.59 161 LEU H C 1
ATOM 2942 O O . LEU B 2 161 ? 71.126 47.612 89.154 1.00 58.41 161 LEU H O 1
ATOM 2947 N N . SER B 2 162 ? 70.921 45.685 90.315 1.00 55.96 162 SER H N 1
ATOM 2948 C CA . SER B 2 162 ? 70.031 45.027 89.359 1.00 55.41 162 SER H CA 1
ATOM 2949 C C . SER B 2 162 ? 68.659 44.734 89.945 1.00 57.43 162 SER H C 1
ATOM 2950 O O . SER B 2 162 ? 67.686 44.668 89.194 1.00 57.56 162 SER H O 1
ATOM 2953 N N . SER B 2 163 ? 68.577 44.581 91.279 1.00 52.09 163 SER H N 1
ATOM 2954 C CA . SER B 2 163 ? 67.334 44.285 91.995 1.00 51.12 163 SER H CA 1
ATOM 2955 C C . SER B 2 163 ? 66.604 45.570 92.364 1.00 52.66 163 SER H C 1
ATOM 2956 O O . SER B 2 163 ? 67.236 46.562 92.747 1.00 52.98 163 SER H O 1
ATOM 2959 N N . GLY B 2 164 ? 65.279 45.535 92.255 1.00 46.65 164 GLY H N 1
ATOM 2960 C CA . GLY B 2 164 ? 64.419 46.679 92.547 1.00 45.19 164 GLY H CA 1
ATOM 2961 C C . GLY B 2 164 ? 64.420 47.739 91.462 1.00 45.79 164 GLY H C 1
ATOM 2962 O O . GLY B 2 164 ? 63.914 48.843 91.681 1.00 45.81 164 GLY H O 1
ATOM 2963 N N . VAL B 2 165 ? 64.981 47.407 90.281 1.00 40.39 165 VAL H N 1
ATOM 2964 C CA . VAL B 2 165 ? 65.081 48.293 89.109 1.00 38.53 165 VAL H CA 1
ATOM 2965 C C . VAL B 2 165 ? 63.870 48.095 88.189 1.00 39.81 165 VAL H C 1
ATOM 2966 O O . VAL B 2 165 ? 63.651 46.987 87.701 1.00 39.59 165 VAL H O 1
ATOM 2970 N N . HIS B 2 166 ? 63.151 49.186 87.890 1.00 34.47 166 HIS H N 1
ATOM 2971 C CA . HIS B 2 166 ? 62.038 49.191 86.942 1.00 32.50 166 HIS H CA 1
ATOM 2972 C C . HIS B 2 166 ? 62.366 50.213 85.863 1.00 34.17 166 HIS H C 1
ATOM 2973 O O . HIS B 2 166 ? 62.414 51.399 86.156 1.00 33.45 166 HIS H O 1
ATOM 2980 N N . THR B 2 167 ? 62.576 49.769 84.626 1.00 31.79 167 THR H N 1
ATOM 2981 C CA . THR B 2 167 ? 62.854 50.680 83.501 1.00 31.76 167 THR H CA 1
ATOM 2982 C C . THR B 2 167 ? 61.604 50.666 82.627 1.00 33.54 167 THR H C 1
ATOM 2983 O O . THR B 2 167 ? 61.167 49.605 82.188 1.00 34.39 167 THR H O 1
ATOM 2987 N N . PHE B 2 168 ? 60.980 51.828 82.470 1.00 28.55 168 PHE H N 1
ATOM 2988 C CA . PHE B 2 168 ? 59.709 51.981 81.762 1.00 27.69 168 PHE H CA 1
ATOM 2989 C C . PHE B 2 168 ? 59.887 52.164 80.263 1.00 33.43 168 PHE H C 1
ATOM 2990 O O . PHE B 2 168 ? 60.727 52.964 79.852 1.00 33.76 168 PHE H O 1
ATOM 2998 N N . PRO B 2 169 ? 59.114 51.423 79.432 1.00 30.73 169 PRO H N 1
ATOM 2999 C CA . PRO B 2 169 ? 59.220 51.591 77.964 1.00 30.26 169 PRO H CA 1
ATOM 3000 C C . PRO B 2 169 ? 58.972 53.031 77.533 1.00 31.80 169 PRO H C 1
ATOM 3001 O O . PRO B 2 169 ? 58.124 53.727 78.102 1.00 30.07 169 PRO H O 1
ATOM 3005 N N . ALA B 2 170 ? 59.734 53.479 76.522 1.00 28.60 170 ALA H N 1
ATOM 3006 C CA . ALA B 2 170 ? 59.655 54.828 75.993 1.00 28.53 170 ALA H CA 1
ATOM 3007 C C . ALA B 2 170 ? 58.312 55.102 75.386 1.00 34.12 170 ALA H C 1
ATOM 3008 O O . ALA B 2 170 ? 57.675 54.184 74.869 1.00 33.94 170 ALA H O 1
ATOM 3010 N N . VAL B 2 171 ? 57.861 56.359 75.480 1.00 31.85 171 VAL H N 1
ATOM 3011 C CA . VAL B 2 171 ? 56.610 56.801 74.879 1.00 33.38 171 VAL H CA 1
ATOM 3012 C C . VAL B 2 171 ? 56.940 57.976 73.961 1.00 37.67 171 VAL H C 1
ATOM 3013 O O . VAL B 2 171 ? 57.636 58.918 74.375 1.00 35.87 171 VAL H O 1
ATOM 3017 N N . LEU B 2 172 ? 56.451 57.901 72.718 1.00 35.82 172 LEU H N 1
ATOM 3018 C CA . LEU B 2 172 ? 56.668 58.926 71.694 1.00 36.64 172 LEU H CA 1
ATOM 3019 C C . LEU B 2 172 ? 55.563 59.983 71.704 1.00 46.18 172 LEU H C 1
ATOM 3020 O O . LEU B 2 172 ? 54.397 59.652 71.498 1.00 46.62 172 LEU H O 1
ATOM 3025 N N . GLN B 2 173 ? 55.942 61.249 71.915 1.00 45.81 173 GLN H N 1
ATOM 3026 C CA . GLN B 2 173 ? 55.040 62.395 71.864 1.00 47.29 173 GLN H CA 1
ATOM 3027 C C . GLN B 2 173 ? 55.684 63.518 71.030 1.00 53.11 173 GLN H C 1
ATOM 3028 O O . GLN B 2 173 ? 56.678 64.118 71.450 1.00 53.52 173 GLN H O 1
ATOM 3034 N N . SER B 2 174 ? 55.111 63.777 69.839 1.00 49.83 174 SER H N 1
ATOM 3035 C CA . SER B 2 174 ? 55.541 64.797 68.875 1.00 49.71 174 SER H CA 1
ATOM 3036 C C . SER B 2 174 ? 57.032 64.691 68.502 1.00 50.63 174 SER H C 1
ATOM 3037 O O . SER B 2 174 ? 57.848 65.544 68.863 1.00 51.49 174 SER H O 1
ATOM 3040 N N . ASP B 2 175 ? 57.368 63.611 67.797 1.00 43.81 175 ASP H N 1
ATOM 3041 C CA . ASP B 2 175 ? 58.710 63.287 67.318 1.00 42.57 175 ASP H CA 1
ATOM 3042 C C . ASP B 2 175 ? 59.843 63.153 68.360 1.00 39.81 175 ASP H C 1
ATOM 3043 O O . ASP B 2 175 ? 61.007 63.041 67.975 1.00 38.24 175 ASP H O 1
ATOM 3048 N N . LEU B 2 176 ? 59.502 63.086 69.670 1.00 33.36 176 LEU H N 1
ATOM 3049 C CA . LEU B 2 176 ? 60.495 62.863 70.737 1.00 31.54 176 LEU H CA 1
ATOM 3050 C C . LEU B 2 176 ? 60.027 61.851 71.761 1.00 32.01 176 LEU H C 1
ATOM 3051 O O . LEU B 2 176 ? 58.873 61.901 72.187 1.00 32.85 176 LEU H O 1
ATOM 3056 N N . TYR B 2 177 ? 60.939 60.956 72.191 1.00 25.83 177 TYR H N 1
ATOM 3057 C CA . TYR B 2 177 ? 60.685 59.952 73.207 1.00 25.35 177 TYR H CA 1
ATOM 3058 C C . TYR B 2 177 ? 61.054 60.445 74.599 1.00 29.75 177 TYR H C 1
ATOM 3059 O O . TYR B 2 177 ? 61.949 61.279 74.766 1.00 28.29 177 TYR H O 1
ATOM 3068 N N . THR B 2 178 ? 60.405 59.845 75.610 1.00 27.88 178 THR H N 1
ATOM 3069 C CA . THR B 2 178 ? 60.654 60.049 77.034 1.00 27.53 178 THR H CA 1
ATOM 3070 C C . THR B 2 178 ? 60.567 58.689 77.705 1.00 30.01 178 THR H C 1
ATOM 3071 O O . THR B 2 178 ? 59.640 57.911 77.453 1.00 27.45 178 THR H O 1
ATOM 3075 N N . LEU B 2 179 ? 61.585 58.384 78.502 1.00 25.96 179 LEU H N 1
ATOM 3076 C CA . LEU B 2 179 ? 61.695 57.127 79.216 1.00 27.36 179 LEU H CA 1
ATOM 3077 C C . LEU B 2 179 ? 62.022 57.483 80.675 1.00 29.99 179 LEU H C 1
ATOM 3078 O O . LEU B 2 179 ? 62.568 58.549 80.947 1.00 28.96 179 LEU H O 1
ATOM 3083 N N . SER B 2 180 ? 61.722 56.580 81.606 1.00 26.24 180 SER H N 1
ATOM 3084 C CA . SER B 2 180 ? 62.086 56.784 82.998 1.00 25.15 180 SER H CA 1
ATOM 3085 C C . SER B 2 180 ? 62.491 55.464 83.584 1.00 30.60 180 SER H C 1
ATOM 3086 O O . SER B 2 180 ? 62.172 54.419 83.024 1.00 29.79 180 SER H O 1
ATOM 3089 N N . SER B 2 181 ? 63.259 55.498 84.672 1.00 27.80 181 SER H N 1
ATOM 3090 C CA . SER B 2 181 ? 63.705 54.287 85.358 1.00 27.42 181 SER H CA 1
ATOM 3091 C C . SER B 2 181 ? 63.690 54.572 86.848 1.00 32.75 181 SER H C 1
ATOM 3092 O O . SER B 2 181 ? 63.947 55.704 87.246 1.00 31.84 181 SER H O 1
ATOM 3095 N N . SER B 2 182 ? 63.301 53.579 87.661 1.00 31.30 182 SER H N 1
ATOM 3096 C CA . SER B 2 182 ? 63.272 53.714 89.114 1.00 30.95 182 SER H CA 1
ATOM 3097 C C . SER B 2 182 ? 64.103 52.615 89.733 1.00 35.89 182 SER H C 1
ATOM 3098 O O . SER B 2 182 ? 64.274 51.554 89.122 1.00 33.65 182 SER H O 1
ATOM 3101 N N . VAL B 2 183 ? 64.625 52.874 90.954 1.00 35.50 183 VAL H N 1
ATOM 3102 C CA . VAL B 2 183 ? 65.378 51.892 91.742 1.00 36.37 183 VAL H CA 1
ATOM 3103 C C . VAL B 2 183 ? 64.949 52.005 93.217 1.00 40.26 183 VAL H C 1
ATOM 3104 O O . VAL B 2 183 ? 64.808 53.114 93.722 1.00 39.30 183 VAL H O 1
ATOM 3108 N N . THR B 2 184 ? 64.653 50.866 93.865 1.00 39.25 184 THR H N 1
ATOM 3109 C CA . THR B 2 184 ? 64.238 50.828 95.279 1.00 39.32 184 THR H CA 1
ATOM 3110 C C . THR B 2 184 ? 65.307 50.114 96.076 1.00 43.61 184 THR H C 1
ATOM 3111 O O . THR B 2 184 ? 65.618 48.960 95.800 1.00 42.99 184 THR H O 1
ATOM 3115 N N . VAL B 2 185 ? 65.910 50.822 97.028 1.00 42.36 185 VAL H N 1
ATOM 3116 C CA . VAL B 2 185 ? 67.004 50.287 97.845 1.00 43.33 185 VAL H CA 1
ATOM 3117 C C . VAL B 2 185 ? 66.701 50.486 99.341 1.00 49.35 185 VAL H C 1
ATOM 3118 O O . VAL B 2 185 ? 65.897 51.369 99.673 1.00 47.90 185 VAL H O 1
ATOM 3122 N N . PRO B 2 186 ? 67.361 49.747 100.276 1.00 50.02 186 PRO H N 1
ATOM 3123 C CA . PRO B 2 186 ? 67.123 50.019 101.703 1.00 51.35 186 PRO H CA 1
ATOM 3124 C C . PRO B 2 186 ? 67.680 51.395 102.064 1.00 60.72 186 PRO H C 1
ATOM 3125 O O . PRO B 2 186 ? 68.569 51.904 101.374 1.00 61.35 186 PRO H O 1
ATOM 3129 N N . SER B 2 187 ? 67.143 52.015 103.114 1.00 60.60 187 SER H N 1
ATOM 3130 C CA . SER B 2 187 ? 67.598 53.334 103.556 1.00 61.59 187 SER H CA 1
ATOM 3131 C C . SER B 2 187 ? 69.046 53.328 104.097 1.00 67.58 187 SER H C 1
ATOM 3132 O O . SER B 2 187 ? 69.637 54.396 104.255 1.00 67.31 187 SER H O 1
ATOM 3135 N N . SER B 2 188 ? 69.627 52.128 104.328 1.00 65.40 188 SER H N 1
ATOM 3136 C CA . SER B 2 188 ? 71.022 51.996 104.763 1.00 65.61 188 SER H CA 1
ATOM 3137 C C . SER B 2 188 ? 72.033 52.264 103.614 1.00 69.35 188 SER H C 1
ATOM 3138 O O . SER B 2 188 ? 72.816 53.196 103.792 1.00 69.81 188 SER H O 1
ATOM 3141 N N . PRO B 2 189 ? 71.988 51.601 102.409 1.00 64.45 189 PRO H N 1
ATOM 3142 C CA . PRO B 2 189 ? 72.968 51.926 101.349 1.00 63.32 189 PRO H CA 1
ATOM 3143 C C . PRO B 2 189 ? 72.855 53.285 100.630 1.00 64.02 189 PRO H C 1
ATOM 3144 O O . PRO B 2 189 ? 73.595 53.490 99.668 1.00 63.34 189 PRO H O 1
ATOM 3148 N N . ARG B 2 190 ? 71.960 54.210 101.060 1.00 58.15 190 ARG H N 1
ATOM 3149 C CA . ARG B 2 190 ? 71.857 55.551 100.455 1.00 57.14 190 ARG H CA 1
ATOM 3150 C C . ARG B 2 190 ? 71.218 56.591 101.370 1.00 58.07 190 ARG H C 1
ATOM 3151 O O . ARG B 2 190 ? 70.193 56.266 101.970 1.00 56.17 190 ARG H O 1
ATOM 3159 N N . PRO B 2 191 ? 71.765 57.840 101.496 1.00 54.85 191 PRO H N 1
ATOM 3160 C CA . PRO B 2 191 ? 72.958 58.430 100.829 1.00 54.82 191 PRO H CA 1
ATOM 3161 C C . PRO B 2 191 ? 74.349 57.868 101.177 1.00 59.50 191 PRO H C 1
ATOM 3162 O O . PRO B 2 191 ? 75.291 58.120 100.424 1.00 59.06 191 PRO H O 1
ATOM 3166 N N . SER B 2 192 ? 74.475 57.094 102.275 1.00 55.85 192 SER H N 1
ATOM 3167 C CA . SER B 2 192 ? 75.730 56.481 102.743 1.00 55.79 192 SER H CA 1
ATOM 3168 C C . SER B 2 192 ? 76.620 55.907 101.622 1.00 60.55 192 SER H C 1
ATOM 3169 O O . SER B 2 192 ? 77.831 56.148 101.625 1.00 60.18 192 SER H O 1
ATOM 3172 N N . GLU B 2 193 ? 76.015 55.159 100.673 1.00 56.82 193 GLU H N 1
ATOM 3173 C CA . GLU B 2 193 ? 76.704 54.568 99.521 1.00 56.86 193 GLU H CA 1
ATOM 3174 C C . GLU B 2 193 ? 76.191 55.199 98.214 1.00 59.12 193 GLU H C 1
ATOM 3175 O O . GLU B 2 193 ? 75.169 55.901 98.219 1.00 58.36 193 GLU H O 1
ATOM 3181 N N . THR B 2 194 ? 76.916 54.961 97.102 1.00 54.25 194 THR H N 1
ATOM 3182 C CA . THR B 2 194 ? 76.626 55.562 95.800 1.00 52.75 194 THR H CA 1
ATOM 3183 C C . THR B 2 194 ? 75.543 54.892 94.944 1.00 52.29 194 THR H C 1
ATOM 3184 O O . THR B 2 194 ? 75.593 53.689 94.674 1.00 51.74 194 THR H O 1
ATOM 3188 N N . VAL B 2 195 ? 74.592 55.715 94.484 1.00 46.55 195 VAL H N 1
ATOM 3189 C CA . VAL B 2 195 ? 73.514 55.335 93.565 1.00 45.14 195 VAL H CA 1
ATOM 3190 C C . VAL B 2 195 ? 73.612 56.237 92.322 1.00 44.21 195 VAL H C 1
ATOM 3191 O O . VAL B 2 195 ? 73.335 57.438 92.397 1.00 40.35 195 VAL H O 1
ATOM 3195 N N . THR B 2 196 ? 74.055 55.658 91.192 1.00 41.40 196 THR H N 1
ATOM 3196 C CA . THR B 2 196 ? 74.173 56.428 89.952 1.00 41.70 196 THR H CA 1
ATOM 3197 C C . THR B 2 196 ? 73.442 55.778 88.784 1.00 44.33 196 THR H C 1
ATOM 3198 O O . THR B 2 196 ? 73.627 54.582 88.557 1.00 44.35 196 THR H O 1
ATOM 3202 N N . CYS B 2 197 ? 72.654 56.563 88.016 1.00 40.37 197 CYS H N 1
ATOM 3203 C CA . CYS B 2 197 ? 72.034 56.005 86.807 1.00 39.99 197 CYS H CA 1
ATOM 3204 C C . CYS B 2 197 ? 72.925 56.266 85.582 1.00 39.79 197 CYS H C 1
ATOM 3205 O O . CYS B 2 197 ? 73.435 57.376 85.420 1.00 39.77 197 CYS H O 1
ATOM 3208 N N . ASN B 2 198 ? 73.196 55.214 84.801 1.00 33.30 198 ASN H N 1
ATOM 3209 C CA . ASN B 2 198 ? 74.019 55.265 83.603 1.00 32.88 198 ASN H CA 1
ATOM 3210 C C . ASN B 2 198 ? 73.102 55.173 82.405 1.00 35.72 198 ASN H C 1
ATOM 3211 O O . ASN B 2 198 ? 72.426 54.157 82.212 1.00 35.32 198 ASN H O 1
ATOM 3216 N N . VAL B 2 199 ? 73.039 56.244 81.628 1.00 30.13 199 VAL H N 1
ATOM 3217 C CA . VAL B 2 199 ? 72.177 56.260 80.451 1.00 30.34 199 VAL H CA 1
ATOM 3218 C C . VAL B 2 199 ? 72.962 56.375 79.164 1.00 32.47 199 VAL H C 1
ATOM 3219 O O . VAL B 2 199 ? 73.925 57.141 79.101 1.00 30.48 199 VAL H O 1
ATOM 3223 N N . ALA B 2 200 ? 72.608 55.550 78.184 1.00 28.89 200 ALA H N 1
ATOM 3224 C CA . ALA B 2 200 ? 73.258 55.553 76.883 1.00 29.04 200 ALA H CA 1
ATOM 3225 C C . ALA B 2 200 ? 72.215 55.710 75.760 1.00 31.96 200 ALA H C 1
ATOM 3226 O O . ALA B 2 200 ? 71.147 55.102 75.818 1.00 31.72 200 ALA H O 1
ATOM 3228 N N . HIS B 2 201 ? 72.508 56.576 74.792 1.00 25.58 201 HIS H N 1
ATOM 3229 C CA . HIS B 2 201 ? 71.721 56.806 73.592 1.00 24.54 201 HIS H CA 1
ATOM 3230 C C . HIS B 2 201 ? 72.749 56.651 72.457 1.00 32.13 201 HIS H C 1
ATOM 3231 O O . HIS B 2 201 ? 73.366 57.651 72.050 1.00 32.25 201 HIS H O 1
ATOM 3238 N N . PRO B 2 202 ? 72.980 55.391 71.981 1.00 29.66 202 PRO H N 1
ATOM 3239 C CA . PRO B 2 202 ? 73.997 55.176 70.937 1.00 30.00 202 PRO H CA 1
ATOM 3240 C C . PRO B 2 202 ? 73.796 55.946 69.636 1.00 34.17 202 PRO H C 1
ATOM 3241 O O . PRO B 2 202 ? 74.794 56.217 68.977 1.00 33.36 202 PRO H O 1
ATOM 3245 N N . ALA B 2 203 ? 72.534 56.319 69.271 1.00 29.61 203 ALA H N 1
ATOM 3246 C CA . ALA B 2 203 ? 72.290 57.065 68.018 1.00 28.93 203 ALA H CA 1
ATOM 3247 C C . ALA B 2 203 ? 72.958 58.438 67.987 1.00 32.36 203 ALA H C 1
ATOM 3248 O O . ALA B 2 203 ? 73.376 58.875 66.920 1.00 32.79 203 ALA H O 1
ATOM 3250 N N . SER B 2 204 ? 73.090 59.101 69.149 1.00 28.96 204 SER H N 1
ATOM 3251 C CA . SER B 2 204 ? 73.749 60.405 69.276 1.00 27.77 204 SER H CA 1
ATOM 3252 C C . SER B 2 204 ? 75.104 60.300 70.009 1.00 31.62 204 SER H C 1
ATOM 3253 O O . SER B 2 204 ? 75.648 61.332 70.407 1.00 30.86 204 SER H O 1
ATOM 3256 N N . SER B 2 205 ? 75.603 59.060 70.256 1.00 29.05 205 SER H N 1
ATOM 3257 C CA . SER B 2 205 ? 76.863 58.770 70.964 1.00 29.12 205 SER H CA 1
ATOM 3258 C C . SER B 2 205 ? 76.925 59.400 72.350 1.00 35.05 205 SER H C 1
ATOM 3259 O O . SER B 2 205 ? 77.984 59.848 72.800 1.00 37.08 205 SER H O 1
ATOM 3262 N N . THR B 2 206 ? 75.770 59.424 73.029 1.00 29.78 206 THR H N 1
ATOM 3263 C CA . THR B 2 206 ? 75.584 60.024 74.344 1.00 29.56 206 THR H CA 1
ATOM 3264 C C . THR B 2 206 ? 75.704 58.967 75.450 1.00 34.25 206 THR H C 1
ATOM 3265 O O . THR B 2 206 ? 75.095 57.887 75.349 1.00 30.98 206 THR H O 1
ATOM 3269 N N . LYS B 2 207 ? 76.517 59.286 76.488 1.00 32.39 207 LYS H N 1
ATOM 3270 C CA . LYS B 2 207 ? 76.680 58.488 77.712 1.00 34.17 207 LYS H CA 1
ATOM 3271 C C . LYS B 2 207 ? 76.646 59.469 78.870 1.00 40.64 207 LYS H C 1
ATOM 3272 O O . LYS B 2 207 ? 77.453 60.404 78.910 1.00 40.55 207 LYS H O 1
ATOM 3278 N N . VAL B 2 208 ? 75.669 59.310 79.780 1.00 37.98 208 VAL H N 1
ATOM 3279 C CA . VAL B 2 208 ? 75.490 60.213 80.920 1.00 39.05 208 VAL H CA 1
ATOM 3280 C C . VAL B 2 208 ? 75.355 59.371 82.184 1.00 45.86 208 VAL H C 1
ATOM 3281 O O . VAL B 2 208 ? 74.465 58.521 82.263 1.00 45.27 208 VAL H O 1
ATOM 3285 N N . ASP B 2 209 ? 76.277 59.577 83.145 1.00 43.37 209 ASP H N 1
ATOM 3286 C CA . ASP B 2 209 ? 76.276 58.891 84.437 1.00 43.82 209 ASP H CA 1
ATOM 3287 C C . ASP B 2 209 ? 75.868 59.917 85.480 1.00 49.32 209 ASP H C 1
ATOM 3288 O O . ASP B 2 209 ? 76.711 60.702 85.924 1.00 50.19 209 ASP H O 1
ATOM 3293 N N . LYS B 2 210 ? 74.566 59.935 85.841 1.00 45.48 210 LYS H N 1
ATOM 3294 C CA . LYS B 2 210 ? 73.974 60.843 86.822 1.00 44.86 210 LYS H CA 1
ATOM 3295 C C . LYS B 2 210 ? 73.929 60.232 88.226 1.00 50.60 210 LYS H C 1
ATOM 3296 O O . LYS B 2 210 ? 73.270 59.206 88.434 1.00 49.48 210 LYS H O 1
ATOM 3302 N N . LYS B 2 211 ? 74.616 60.884 89.188 1.00 47.21 211 LYS H N 1
ATOM 3303 C CA . LYS B 2 211 ? 74.613 60.508 90.602 1.00 46.77 211 LYS H CA 1
ATOM 3304 C C . LYS B 2 211 ? 73.343 61.075 91.224 1.00 48.22 211 LYS H C 1
ATOM 3305 O O . LYS B 2 211 ? 72.983 62.216 90.925 1.00 45.84 211 LYS H O 1
ATOM 3311 N N . ILE B 2 212 ? 72.655 60.284 92.081 1.00 45.68 212 ILE H N 1
ATOM 3312 C CA . ILE B 2 212 ? 71.462 60.776 92.775 1.00 45.38 212 ILE H CA 1
ATOM 3313 C C . ILE B 2 212 ? 71.899 61.334 94.134 1.00 51.56 212 ILE H C 1
ATOM 3314 O O . ILE B 2 212 ? 72.491 60.608 94.943 1.00 50.02 212 ILE H O 1
ATOM 3319 N N . VAL B 2 213 ? 71.615 62.632 94.357 1.00 51.63 213 VAL H N 1
ATOM 3320 C CA . VAL B 2 213 ? 71.954 63.372 95.574 1.00 52.99 213 VAL H CA 1
ATOM 3321 C C . VAL B 2 213 ? 70.699 63.915 96.279 1.00 59.66 213 VAL H C 1
ATOM 3322 O O . VAL B 2 213 ? 69.796 64.417 95.597 1.00 59.08 213 VAL H O 1
ATOM 3326 N N . PRO B 2 214 ? 70.623 63.818 97.635 1.00 58.62 214 PRO H N 1
ATOM 3327 C CA . PRO B 2 214 ? 69.410 64.269 98.346 1.00 59.46 214 PRO H CA 1
ATOM 3328 C C . PRO B 2 214 ? 69.060 65.748 98.247 1.00 67.88 214 PRO H C 1
ATOM 3329 O O . PRO B 2 214 ? 69.943 66.601 98.139 1.00 68.11 214 PRO H O 1
ATOM 3333 N N . ARG B 2 215 ? 67.752 66.041 98.293 1.00 67.18 215 ARG H N 1
ATOM 3334 C CA . ARG B 2 215 ? 67.223 67.399 98.249 1.00 68.41 215 ARG H CA 1
ATOM 3335 C C . ARG B 2 215 ? 67.248 67.981 99.676 1.00 75.93 215 ARG H C 1
ATOM 3336 O O . ARG B 2 215 ? 68.276 68.541 100.065 1.00 76.59 215 ARG H O 1
ATOM 3344 N N . ASP B 2 216 ? 66.150 67.808 100.460 0.05 73.44 216 ASP H N 1
ATOM 3345 C CA . ASP B 2 216 ? 65.966 68.282 101.845 0.05 73.75 216 ASP H CA 1
ATOM 3346 C C . ASP B 2 216 ? 66.483 69.715 102.129 0.05 78.75 216 ASP H C 1
ATOM 3347 O O . ASP B 2 216 ? 67.018 69.988 103.208 0.05 78.26 216 ASP H O 1
ATOM 3352 N N . CYS B 2 217 ? 66.280 70.626 101.145 0.05 76.28 217 CYS H N 1
ATOM 3353 C CA . CYS B 2 217 ? 66.690 72.039 101.119 0.05 81.21 217 CYS H CA 1
ATOM 3354 C C . CYS B 2 217 ? 68.207 72.244 101.084 0.05 92.43 217 CYS H C 1
ATOM 3355 O O . CYS B 2 217 ? 68.705 72.755 100.058 0.05 93.84 217 CYS H O 1
ATOM 3359 N N . ASP C 1 1 ? 35.270 38.317 56.998 1.00 42.10 1 ASP I N 1
ATOM 3360 C CA . ASP C 1 1 ? 34.227 38.053 57.992 1.00 41.29 1 ASP I CA 1
ATOM 3361 C C . ASP C 1 1 ? 32.950 37.547 57.323 1.00 43.55 1 ASP I C 1
ATOM 3362 O O . ASP C 1 1 ? 32.678 37.894 56.175 1.00 43.53 1 ASP I O 1
ATOM 3367 N N . VAL C 1 2 ? 32.161 36.745 58.057 1.00 38.34 2 VAL I N 1
ATOM 3368 C CA . VAL C 1 2 ? 30.902 36.162 57.586 1.00 37.33 2 VAL I CA 1
ATOM 3369 C C . VAL C 1 2 ? 29.863 37.283 57.432 1.00 41.12 2 VAL I C 1
ATOM 3370 O O . VAL C 1 2 ? 29.593 38.031 58.389 1.00 40.64 2 VAL I O 1
ATOM 3374 N N . VAL C 1 3 ? 29.326 37.414 56.205 1.00 34.58 3 VAL I N 1
ATOM 3375 C CA . VAL C 1 3 ? 28.318 38.408 55.852 1.00 33.80 3 VAL I CA 1
ATOM 3376 C C . VAL C 1 3 ? 26.941 37.771 56.053 1.00 36.97 3 VAL I C 1
ATOM 3377 O O . VAL C 1 3 ? 26.668 36.701 55.504 1.00 35.15 3 VAL I O 1
ATOM 3381 N N . MET C 1 4 ? 26.103 38.415 56.898 1.00 32.88 4 MET I N 1
ATOM 3382 C CA . MET C 1 4 ? 24.731 38.008 57.227 1.00 31.56 4 MET I CA 1
ATOM 3383 C C . MET C 1 4 ? 23.774 38.956 56.501 1.00 34.76 4 MET I C 1
ATOM 3384 O O . MET C 1 4 ? 23.859 40.164 56.707 1.00 33.55 4 MET I O 1
ATOM 3389 N N . THR C 1 5 ? 22.922 38.421 55.608 1.00 32.18 5 THR I N 1
ATOM 3390 C CA . THR C 1 5 ? 21.988 39.214 54.792 1.00 32.14 5 THR I CA 1
ATOM 3391 C C . THR C 1 5 ? 20.555 38.918 55.189 1.00 33.90 5 THR I C 1
ATOM 3392 O O . THR C 1 5 ? 20.116 37.771 55.077 1.00 32.95 5 THR I O 1
ATOM 3396 N N . GLN C 1 6 ? 19.819 39.954 55.632 1.00 29.06 6 GLN I N 1
ATOM 3397 C CA . GLN C 1 6 ? 18.437 39.771 56.048 1.00 28.12 6 GLN I CA 1
ATOM 3398 C C . GLN C 1 6 ? 17.472 40.283 55.026 1.00 32.40 6 GLN I C 1
ATOM 3399 O O . GLN C 1 6 ? 17.691 41.352 54.445 1.00 31.55 6 GLN I O 1
ATOM 3405 N N . THR C 1 7 ? 16.377 39.546 54.832 1.00 29.38 7 THR I N 1
ATOM 3406 C CA . THR C 1 7 ? 15.305 39.939 53.911 1.00 30.02 7 THR I CA 1
ATOM 3407 C C . THR C 1 7 ? 13.944 39.570 54.507 1.00 32.52 7 THR I C 1
ATOM 3408 O O . THR C 1 7 ? 13.831 38.527 55.150 1.00 33.65 7 THR I O 1
ATOM 3412 N N . PRO C 1 8 ? 12.882 40.368 54.281 1.00 28.40 8 PRO I N 1
ATOM 3413 C CA . PRO C 1 8 ? 12.868 41.679 53.595 1.00 29.01 8 PRO I CA 1
ATOM 3414 C C . PRO C 1 8 ? 13.454 42.763 54.513 1.00 32.12 8 PRO I C 1
ATOM 3415 O O . PRO C 1 8 ? 13.678 42.496 55.687 1.00 31.76 8 PRO I O 1
ATOM 3419 N N . LEU C 1 9 ? 13.686 43.981 54.001 1.00 29.49 9 LEU I N 1
ATOM 3420 C CA . LEU C 1 9 ? 14.156 45.105 54.825 1.00 29.85 9 LEU I CA 1
ATOM 3421 C C . LEU C 1 9 ? 13.038 45.500 55.793 1.00 29.24 9 LEU I C 1
ATOM 3422 O O . LEU C 1 9 ? 13.287 45.779 56.974 1.00 26.37 9 LEU I O 1
ATOM 3427 N N . THR C 1 10 ? 11.784 45.491 55.288 1.00 24.73 10 THR I N 1
ATOM 3428 C CA . THR C 1 10 ? 10.638 45.847 56.116 1.00 24.84 10 THR I CA 1
ATOM 3429 C C . THR C 1 10 ? 9.471 44.937 55.786 1.00 29.97 10 THR I C 1
ATOM 3430 O O . THR C 1 10 ? 9.338 44.489 54.641 1.00 28.41 10 THR I O 1
ATOM 3434 N N . LEU C 1 11 ? 8.608 44.697 56.782 1.00 27.05 11 LEU I N 1
ATOM 3435 C CA . LEU C 1 11 ? 7.373 43.944 56.586 1.00 28.11 11 LEU I CA 1
ATOM 3436 C C . LEU C 1 11 ? 6.250 44.543 57.392 1.00 28.55 11 LEU I C 1
ATOM 3437 O O . LEU C 1 11 ? 6.477 45.070 58.485 1.00 28.17 11 LEU I O 1
ATOM 3442 N N . SER C 1 12 ? 5.068 44.577 56.793 1.00 22.82 12 SER I N 1
ATOM 3443 C CA . SER C 1 12 ? 3.876 45.147 57.392 1.00 22.61 12 SER I CA 1
ATOM 3444 C C . SER C 1 12 ? 2.831 44.031 57.525 1.00 27.40 12 SER I C 1
ATOM 3445 O O . SER C 1 12 ? 2.542 43.348 56.544 1.00 27.36 12 SER I O 1
ATOM 3448 N N . VAL C 1 13 ? 2.353 43.786 58.766 1.00 23.20 13 VAL I N 1
ATOM 3449 C CA . VAL C 1 13 ? 1.442 42.681 59.123 1.00 23.10 13 VAL I CA 1
ATOM 3450 C C . VAL C 1 13 ? 0.360 43.119 60.114 1.00 25.45 13 VAL I C 1
ATOM 3451 O O . VAL C 1 13 ? 0.646 43.836 61.070 1.00 23.74 13 VAL I O 1
ATOM 3455 N N . THR C 1 14 ? -0.881 42.642 59.919 1.00 21.87 14 THR I N 1
ATOM 3456 C CA . THR C 1 14 ? -1.983 42.979 60.827 1.00 20.53 14 THR I CA 1
ATOM 3457 C C . THR C 1 14 ? -1.865 42.095 62.049 1.00 22.92 14 THR I C 1
ATOM 3458 O O . THR C 1 14 ? -1.197 41.056 61.979 1.00 21.49 14 THR I O 1
ATOM 3462 N N . ILE C 1 15 ? -2.528 42.474 63.156 1.00 21.14 15 ILE I N 1
ATOM 3463 C CA . ILE C 1 15 ? -2.578 41.614 64.359 1.00 22.35 15 ILE I CA 1
ATOM 3464 C C . ILE C 1 15 ? -3.272 40.268 63.970 1.00 26.77 15 ILE I C 1
ATOM 3465 O O . ILE C 1 15 ? -4.277 40.301 63.279 1.00 26.20 15 ILE I O 1
ATOM 3470 N N . GLY C 1 16 ? -2.685 39.118 64.334 1.00 24.13 16 GLY I N 1
ATOM 3471 C CA . GLY C 1 16 ? -3.265 37.818 64.003 1.00 23.71 16 GLY I CA 1
ATOM 3472 C C . GLY C 1 16 ? -2.736 37.203 62.734 1.00 27.83 16 GLY I C 1
ATOM 3473 O O . GLY C 1 16 ? -2.943 36.013 62.491 1.00 27.23 16 GLY I O 1
ATOM 3474 N N . GLN C 1 17 ? -2.032 37.997 61.899 1.00 24.13 17 GLN I N 1
ATOM 3475 C CA . GLN C 1 17 ? -1.494 37.482 60.641 1.00 23.68 17 GLN I CA 1
ATOM 3476 C C . GLN C 1 17 ? -0.133 36.756 60.872 1.00 30.83 17 GLN I C 1
ATOM 3477 O O . GLN C 1 17 ? 0.655 37.234 61.690 1.00 28.94 17 GLN I O 1
ATOM 3483 N N . PRO C 1 18 ? 0.209 35.682 60.103 1.00 31.02 18 PRO I N 1
ATOM 3484 C CA . PRO C 1 18 ? 1.563 35.100 60.222 1.00 30.34 18 PRO I CA 1
ATOM 3485 C C . PRO C 1 18 ? 2.620 36.017 59.608 1.00 31.56 18 PRO I C 1
ATOM 3486 O O . PRO C 1 18 ? 2.294 36.862 58.786 1.00 31.34 18 PRO I O 1
ATOM 3490 N N . ALA C 1 19 ? 3.898 35.819 59.981 1.00 27.87 19 ALA I N 1
ATOM 3491 C CA . ALA C 1 19 ? 5.047 36.570 59.468 1.00 27.10 19 ALA I CA 1
ATOM 3492 C C . ALA C 1 19 ? 6.232 35.620 59.304 1.00 30.14 19 ALA I C 1
ATOM 3493 O O . ALA C 1 19 ? 6.377 34.688 60.090 1.00 29.96 19 ALA I O 1
ATOM 3495 N N . SER C 1 20 ? 7.079 35.872 58.308 1.00 29.58 20 SER I N 1
ATOM 3496 C CA . SER C 1 20 ? 8.276 35.075 58.006 1.00 29.39 20 SER I CA 1
ATOM 3497 C C . SER C 1 20 ? 9.387 35.994 57.551 1.00 33.28 20 SER I C 1
ATOM 3498 O O . SER C 1 20 ? 9.167 36.827 56.665 1.00 32.49 20 SER I O 1
ATOM 3501 N N . ILE C 1 21 ? 10.596 35.848 58.148 1.00 29.28 21 ILE I N 1
ATOM 3502 C CA . ILE C 1 21 ? 11.755 36.667 57.764 1.00 29.11 21 ILE I CA 1
ATOM 3503 C C . ILE C 1 21 ? 12.972 35.769 57.531 1.00 32.17 21 ILE I C 1
ATOM 3504 O O . ILE C 1 21 ? 13.119 34.776 58.232 1.00 31.54 21 ILE I O 1
ATOM 3509 N N . SER C 1 22 ? 13.840 36.140 56.589 1.00 29.42 22 SER I N 1
ATOM 3510 C CA . SER C 1 22 ? 15.000 35.336 56.201 1.00 31.35 22 SER I CA 1
ATOM 3511 C C . SER C 1 22 ? 16.362 35.927 56.617 1.00 34.07 22 SER I C 1
ATOM 3512 O O . SER C 1 22 ? 16.516 37.145 56.675 1.00 30.53 22 SER I O 1
ATOM 3515 N N . CYS C 1 23 ? 17.346 35.032 56.874 1.00 31.13 23 CYS I N 1
ATOM 3516 C CA . CYS C 1 23 ? 18.729 35.381 57.206 1.00 31.90 23 CYS I CA 1
ATOM 3517 C C . CYS C 1 23 ? 19.647 34.433 56.418 1.00 35.77 23 CYS I C 1
ATOM 3518 O O . CYS C 1 23 ? 19.528 33.215 56.559 1.00 35.03 23 CYS I O 1
ATOM 3521 N N . LYS C 1 24 ? 20.484 34.989 55.528 1.00 33.47 24 LYS I N 1
ATOM 3522 C CA . LYS C 1 24 ? 21.428 34.186 54.731 1.00 34.54 24 LYS I CA 1
ATOM 3523 C C . LYS C 1 24 ? 22.883 34.568 55.015 1.00 38.76 24 LYS I C 1
ATOM 3524 O O . LYS C 1 24 ? 23.205 35.751 55.085 1.00 39.66 24 LYS I O 1
ATOM 3530 N N . SER C 1 25 ? 23.756 33.572 55.189 1.00 34.90 25 SER I N 1
ATOM 3531 C CA . SER C 1 25 ? 25.183 33.785 55.464 1.00 34.50 25 SER I CA 1
ATOM 3532 C C . SER C 1 25 ? 26.075 33.492 54.238 1.00 37.55 25 SER I C 1
ATOM 3533 O O . SER C 1 25 ? 25.725 32.652 53.420 1.00 35.76 25 SER I O 1
ATOM 3536 N N . SER C 1 26 ? 27.230 34.180 54.131 1.00 34.78 26 SER I N 1
ATOM 3537 C CA . SER C 1 26 ? 28.195 34.057 53.024 1.00 34.80 26 SER I CA 1
ATOM 3538 C C . SER C 1 26 ? 28.961 32.730 53.046 1.00 41.53 26 SER I C 1
ATOM 3539 O O . SER C 1 26 ? 29.576 32.349 52.042 1.00 42.06 26 SER I O 1
ATOM 3542 N N . GLN C 1 27 ? 28.921 32.052 54.196 1.00 38.77 27 GLN I N 1
ATOM 3543 C CA . GLN C 1 27 ? 29.618 30.815 54.518 1.00 39.40 27 GLN I CA 1
ATOM 3544 C C . GLN C 1 27 ? 28.691 29.997 55.399 1.00 41.08 27 GLN I C 1
ATOM 3545 O O . GLN C 1 27 ? 27.883 30.582 56.108 1.00 40.24 27 GLN I O 1
ATOM 3551 N N . SER C 1 28 ? 28.840 28.657 55.413 1.00 37.30 28 SER I N 1
ATOM 3552 C CA . SER C 1 28 ? 28.031 27.768 56.263 1.00 36.36 28 SER I CA 1
ATOM 3553 C C . SER C 1 28 ? 28.271 28.060 57.731 1.00 41.00 28 SER I C 1
ATOM 3554 O O . SER C 1 28 ? 29.425 28.253 58.137 1.00 40.48 28 SER I O 1
ATOM 3557 N N . LEU C 1 29 ? 27.184 28.060 58.532 1.00 37.11 29 LEU I N 1
ATOM 3558 C CA . LEU C 1 29 ? 27.242 28.322 59.972 1.00 36.58 29 LEU I CA 1
ATOM 3559 C C . LEU C 1 29 ? 27.386 27.061 60.812 1.00 41.97 29 LEU I C 1
ATOM 3560 O O . LEU C 1 29 ? 27.403 27.129 62.043 1.00 40.92 29 LEU I O 1
ATOM 3565 N N . LEU C 1 30 ? 27.513 25.907 60.148 1.00 41.81 30 LEU I N 1
ATOM 3566 C CA . LEU C 1 30 ? 27.736 24.626 60.813 1.00 42.84 30 LEU I CA 1
ATOM 3567 C C . LEU C 1 30 ? 29.162 24.667 61.394 1.00 47.52 30 LEU I C 1
ATOM 3568 O O . LEU C 1 30 ? 30.128 24.876 60.654 1.00 47.56 30 LEU I O 1
ATOM 3573 N N . ASP C 1 31 ? 29.262 24.572 62.723 1.00 45.45 31 ASP I N 1
ATOM 3574 C CA . ASP C 1 31 ? 30.526 24.627 63.458 1.00 46.11 31 ASP I CA 1
ATOM 3575 C C . ASP C 1 31 ? 31.173 23.234 63.563 1.00 51.39 31 ASP I C 1
ATOM 3576 O O . ASP C 1 31 ? 30.489 22.233 63.367 1.00 50.56 31 ASP I O 1
ATOM 3581 N N . SER C 1 32 ? 32.489 23.185 63.879 1.00 49.76 32 SER I N 1
ATOM 3582 C CA . SER C 1 32 ? 33.303 21.959 64.005 1.00 49.95 32 SER I CA 1
ATOM 3583 C C . SER C 1 32 ? 32.790 20.941 65.040 1.00 53.05 32 SER I C 1
ATOM 3584 O O . SER C 1 32 ? 33.108 19.751 64.934 1.00 53.88 32 SER I O 1
ATOM 3587 N N . ASP C 1 33 ? 31.990 21.403 66.026 1.00 46.73 33 ASP I N 1
ATOM 3588 C CA . ASP C 1 33 ? 31.368 20.551 67.038 1.00 44.99 33 ASP I CA 1
ATOM 3589 C C . ASP C 1 33 ? 30.023 19.973 66.514 1.00 47.47 33 ASP I C 1
ATOM 3590 O O . ASP C 1 33 ? 29.331 19.259 67.240 1.00 46.53 33 ASP I O 1
ATOM 3595 N N . GLY C 1 34 ? 29.663 20.329 65.275 1.00 43.85 34 GLY I N 1
ATOM 3596 C CA . GLY C 1 34 ? 28.423 19.893 64.636 1.00 44.01 34 GLY I CA 1
ATOM 3597 C C . GLY C 1 34 ? 27.204 20.756 64.928 1.00 46.68 34 GLY I C 1
ATOM 3598 O O . GLY C 1 34 ? 26.109 20.456 64.439 1.00 46.41 34 GLY I O 1
ATOM 3599 N N . LYS C 1 35 ? 27.379 21.831 65.729 1.00 41.26 35 LYS I N 1
ATOM 3600 C CA . LYS C 1 35 ? 26.285 22.743 66.103 1.00 40.31 35 LYS I CA 1
ATOM 3601 C C . LYS C 1 35 ? 26.275 24.021 65.271 1.00 42.73 35 LYS I C 1
ATOM 3602 O O . LYS C 1 35 ? 27.311 24.405 64.719 1.00 42.97 35 LYS I O 1
ATOM 3608 N N . THR C 1 36 ? 25.095 24.668 65.156 1.00 37.58 36 THR I N 1
ATOM 3609 C CA . THR C 1 36 ? 24.930 25.896 64.370 1.00 35.78 36 THR I CA 1
ATOM 3610 C C . THR C 1 36 ? 24.478 27.013 65.318 1.00 36.50 36 THR I C 1
ATOM 3611 O O . THR C 1 36 ? 23.366 26.978 65.846 1.00 34.50 36 THR I O 1
ATOM 3615 N N . TYR C 1 37 ? 25.386 27.971 65.575 1.00 32.05 37 TYR I N 1
ATOM 3616 C CA . TYR C 1 37 ? 25.162 29.076 66.501 1.00 31.28 37 TYR I CA 1
ATOM 3617 C C . TYR C 1 37 ? 24.520 30.275 65.801 1.00 33.38 37 TYR I C 1
ATOM 3618 O O . TYR C 1 37 ? 25.178 31.274 65.548 1.00 32.94 37 TYR I O 1
ATOM 3627 N N . LEU C 1 38 ? 23.231 30.149 65.462 1.00 28.95 38 LEU I N 1
ATOM 3628 C CA . LEU C 1 38 ? 22.458 31.227 64.838 1.00 28.01 38 LEU I CA 1
ATOM 3629 C C . LEU C 1 38 ? 21.426 31.697 65.880 1.00 30.88 38 LEU I C 1
ATOM 3630 O O . LEU C 1 38 ? 20.640 30.897 66.395 1.00 32.15 38 LEU I O 1
ATOM 3635 N N . ASN C 1 39 ? 21.473 33.004 66.226 1.00 24.64 39 ASN I N 1
ATOM 3636 C CA . ASN C 1 39 ? 20.598 33.628 67.220 1.00 22.20 39 ASN I CA 1
ATOM 3637 C C . ASN C 1 39 ? 19.663 34.632 66.557 1.00 22.85 39 ASN I C 1
ATOM 3638 O O . ASN C 1 39 ? 20.033 35.192 65.544 1.00 24.05 39 ASN I O 1
ATOM 3643 N N . TRP C 1 40 ? 18.468 34.841 67.113 1.00 21.51 40 TRP I N 1
ATOM 3644 C CA . TRP C 1 40 ? 17.511 35.866 66.631 1.00 22.50 40 TRP I CA 1
ATOM 3645 C C . TRP C 1 40 ? 17.205 36.763 67.807 1.00 24.73 40 TRP I C 1
ATOM 3646 O O . TRP C 1 40 ? 16.959 36.279 68.910 1.00 24.25 40 TRP I O 1
ATOM 3657 N N . LEU C 1 41 ? 17.223 38.073 67.581 1.00 21.61 41 LEU I N 1
ATOM 3658 C CA . LEU C 1 41 ? 16.975 39.060 68.637 1.00 20.56 41 LEU I CA 1
ATOM 3659 C C . LEU C 1 41 ? 15.948 40.071 68.157 1.00 24.05 41 LEU I C 1
ATOM 3660 O O . LEU C 1 41 ? 15.826 40.310 66.957 1.00 22.94 41 LEU I O 1
ATOM 3665 N N . LEU C 1 42 ? 15.246 40.685 69.096 1.00 21.86 42 LEU I N 1
ATOM 3666 C CA . LEU C 1 42 ? 14.247 41.706 68.783 1.00 22.58 42 LEU I CA 1
ATOM 3667 C C . LEU C 1 42 ? 14.614 42.967 69.537 1.00 24.96 42 LEU I C 1
ATOM 3668 O O . LEU C 1 42 ? 14.805 42.917 70.755 1.00 25.06 42 LEU I O 1
ATOM 3673 N N . GLN C 1 43 ? 14.669 44.098 68.817 1.00 20.62 43 GLN I N 1
ATOM 3674 C CA . GLN C 1 43 ? 14.878 45.397 69.437 1.00 20.74 43 GLN I CA 1
ATOM 3675 C C . GLN C 1 43 ? 13.614 46.226 69.228 1.00 25.70 43 GLN I C 1
ATOM 3676 O O . GLN C 1 43 ? 13.363 46.669 68.107 1.00 23.06 43 GLN I O 1
ATOM 3682 N N . ARG C 1 44 ? 12.790 46.380 70.292 1.00 23.95 44 ARG I N 1
ATOM 3683 C CA . ARG C 1 44 ? 11.561 47.185 70.195 1.00 25.60 44 ARG I CA 1
ATOM 3684 C C . ARG C 1 44 ? 11.919 48.679 70.131 1.00 30.15 44 ARG I C 1
ATOM 3685 O O . ARG C 1 44 ? 13.005 49.041 70.597 1.00 27.81 44 ARG I O 1
ATOM 3693 N N . PRO C 1 45 ? 11.056 49.560 69.546 1.00 29.68 45 PRO I N 1
ATOM 3694 C CA . PRO C 1 45 ? 11.393 50.997 69.497 1.00 29.58 45 PRO I CA 1
ATOM 3695 C C . PRO C 1 45 ? 11.763 51.572 70.864 1.00 33.14 45 PRO I C 1
ATOM 3696 O O . PRO C 1 45 ? 11.084 51.299 71.857 1.00 32.49 45 PRO I O 1
ATOM 3700 N N . GLY C 1 46 ? 12.873 52.299 70.899 1.00 32.02 46 GLY I N 1
ATOM 3701 C CA . GLY C 1 46 ? 13.402 52.938 72.106 1.00 32.33 46 GLY I CA 1
ATOM 3702 C C . GLY C 1 46 ? 13.930 52.006 73.186 1.00 35.77 46 GLY I C 1
ATOM 3703 O O . GLY C 1 46 ? 14.252 52.476 74.276 1.00 36.28 46 GLY I O 1
ATOM 3704 N N . GLN C 1 47 ? 14.058 50.687 72.895 1.00 30.66 47 GLN I N 1
ATOM 3705 C CA . GLN C 1 47 ? 14.499 49.682 73.865 1.00 29.33 47 GLN I CA 1
ATOM 3706 C C . GLN C 1 47 ? 15.859 49.034 73.521 1.00 33.30 47 GLN I C 1
ATOM 3707 O O . GLN C 1 47 ? 16.376 49.198 72.413 1.00 32.80 47 GLN I O 1
ATOM 3713 N N . SER C 1 48 ? 16.387 48.235 74.471 1.00 27.60 48 SER I N 1
ATOM 3714 C CA . SER C 1 48 ? 17.595 47.428 74.297 1.00 26.22 48 SER I CA 1
ATOM 3715 C C . SER C 1 48 ? 17.168 46.139 73.595 1.00 28.11 48 SER I C 1
ATOM 3716 O O . SER C 1 48 ? 16.031 45.710 73.786 1.00 28.13 48 SER I O 1
ATOM 3719 N N . PRO C 1 49 ? 18.051 45.459 72.845 1.00 23.42 49 PRO I N 1
ATOM 3720 C CA . PRO C 1 49 ? 17.652 44.175 72.235 1.00 23.03 49 PRO I CA 1
ATOM 3721 C C . PRO C 1 49 ? 17.431 43.106 73.299 1.00 27.43 49 PRO I C 1
ATOM 3722 O O . PRO C 1 49 ? 17.924 43.228 74.423 1.00 27.00 49 PRO I O 1
ATOM 3726 N N . LYS C 1 50 ? 16.676 42.068 72.939 1.00 24.41 50 LYS I N 1
ATOM 3727 C CA . LYS C 1 50 ? 16.487 40.883 73.767 1.00 24.95 50 LYS I CA 1
ATOM 3728 C C . LYS C 1 50 ? 16.563 39.669 72.830 1.00 27.85 50 LYS I C 1
ATOM 3729 O O . LYS C 1 50 ? 16.132 39.779 71.678 1.00 25.25 50 LYS I O 1
ATOM 3735 N N . ARG C 1 51 ? 17.155 38.547 73.291 1.00 23.90 51 ARG I N 1
ATOM 3736 C CA . ARG C 1 51 ? 17.277 37.346 72.461 1.00 24.40 51 ARG I CA 1
ATOM 3737 C C . ARG C 1 51 ? 15.976 36.547 72.532 1.00 29.56 51 ARG I C 1
ATOM 3738 O O . ARG C 1 51 ? 15.389 36.415 73.611 1.00 28.09 51 ARG I O 1
ATOM 3746 N N . LEU C 1 52 ? 15.543 36.013 71.389 1.00 26.65 52 LEU I N 1
ATOM 3747 C CA . LEU C 1 52 ? 14.321 35.203 71.330 1.00 26.61 52 LEU I CA 1
ATOM 3748 C C . LEU C 1 52 ? 14.660 33.732 71.090 1.00 30.34 52 LEU I C 1
ATOM 3749 O O . LEU C 1 52 ? 14.093 32.854 71.749 1.00 30.45 52 LEU I O 1
ATOM 3754 N N . ILE C 1 53 ? 15.550 33.470 70.120 1.00 28.54 53 ILE I N 1
ATOM 3755 C CA . ILE C 1 53 ? 15.937 32.129 69.661 1.00 29.82 53 ILE I CA 1
ATOM 3756 C C . ILE C 1 53 ? 17.464 31.982 69.617 1.00 34.13 53 ILE I C 1
ATOM 3757 O O . ILE C 1 53 ? 18.161 32.903 69.188 1.00 33.23 53 ILE I O 1
ATOM 3762 N N . TYR C 1 54 ? 17.968 30.797 70.008 1.00 31.12 54 TYR I N 1
ATOM 3763 C CA . TYR C 1 54 ? 19.388 30.420 69.939 1.00 30.76 54 TYR I CA 1
ATOM 3764 C C . TYR C 1 54 ? 19.518 29.045 69.321 1.00 36.80 54 TYR I C 1
ATOM 3765 O O . TYR C 1 54 ? 18.521 28.321 69.246 1.00 36.14 54 TYR I O 1
ATOM 3774 N N . LEU C 1 55 ? 20.734 28.682 68.856 1.00 33.13 55 LEU I N 1
ATOM 3775 C CA . LEU C 1 55 ? 21.012 27.380 68.218 1.00 33.25 55 LEU I CA 1
ATOM 3776 C C . LEU C 1 55 ? 19.980 27.038 67.101 1.00 37.50 55 LEU I C 1
ATOM 3777 O O . LEU C 1 55 ? 19.447 25.912 67.017 1.00 35.53 55 LEU I O 1
ATOM 3782 N N . VAL C 1 56 ? 19.683 28.064 66.264 1.00 33.72 56 VAL I N 1
ATOM 3783 C CA . VAL C 1 56 ? 18.776 28.019 65.106 1.00 33.62 56 VAL I CA 1
ATOM 3784 C C . VAL C 1 56 ? 17.295 27.968 65.467 1.00 36.62 56 VAL I C 1
ATOM 3785 O O . VAL C 1 56 ? 16.501 28.758 64.931 1.00 34.55 56 VAL I O 1
ATOM 3789 N N . SER C 1 57 ? 16.917 27.005 66.313 1.00 33.10 57 SER I N 1
ATOM 3790 C CA . SER C 1 57 ? 15.517 26.695 66.596 1.00 32.36 57 SER I CA 1
ATOM 3791 C C . SER C 1 57 ? 15.125 26.578 68.064 1.00 35.03 57 SER I C 1
ATOM 3792 O O . SER C 1 57 ? 13.991 26.199 68.347 1.00 33.72 57 SER I O 1
ATOM 3795 N N . LYS C 1 58 ? 16.014 26.933 68.999 1.00 31.72 58 LYS I N 1
ATOM 3796 C CA . LYS C 1 58 ? 15.698 26.824 70.432 1.00 32.25 58 LYS I CA 1
ATOM 3797 C C . LYS C 1 58 ? 15.136 28.120 71.003 1.00 38.94 58 LYS I C 1
ATOM 3798 O O . LYS C 1 58 ? 15.671 29.187 70.739 1.00 38.97 58 LYS I O 1
ATOM 3804 N N . LEU C 1 59 ? 14.056 28.027 71.777 1.00 37.86 59 LEU I N 1
ATOM 3805 C CA . LEU C 1 59 ? 13.356 29.175 72.333 1.00 39.04 59 LEU I CA 1
ATOM 3806 C C . LEU C 1 59 ? 13.856 29.548 73.701 1.00 42.61 59 LEU I C 1
ATOM 3807 O O . LEU C 1 59 ? 13.944 28.677 74.563 1.00 41.01 59 LEU I O 1
ATOM 3812 N N . ASP C 1 60 ? 14.162 30.856 73.919 1.00 38.65 60 ASP I N 1
ATOM 3813 C CA . ASP C 1 60 ? 14.599 31.348 75.223 1.00 38.60 60 ASP I CA 1
ATOM 3814 C C . ASP C 1 60 ? 13.444 31.288 76.200 1.00 43.32 60 ASP I C 1
ATOM 3815 O O . ASP C 1 60 ? 12.286 31.279 75.778 1.00 40.71 60 ASP I O 1
ATOM 3820 N N . SER C 1 61 ? 13.762 31.265 77.507 1.00 42.43 61 SER I N 1
ATOM 3821 C CA . SER C 1 61 ? 12.774 31.193 78.579 1.00 42.95 61 SER I CA 1
ATOM 3822 C C . SER C 1 61 ? 11.872 32.411 78.558 1.00 46.31 61 SER I C 1
ATOM 3823 O O . SER C 1 61 ? 12.361 33.527 78.432 1.00 46.52 61 SER I O 1
ATOM 3826 N N . GLY C 1 62 ? 10.565 32.178 78.635 1.00 41.77 62 GLY I N 1
ATOM 3827 C CA . GLY C 1 62 ? 9.568 33.244 78.613 1.00 41.42 62 GLY I CA 1
ATOM 3828 C C . GLY C 1 62 ? 9.243 33.799 77.237 1.00 43.51 62 GLY I C 1
ATOM 3829 O O . GLY C 1 62 ? 8.568 34.827 77.142 1.00 43.28 62 GLY I O 1
ATOM 3830 N N . VAL C 1 63 ? 9.719 33.134 76.156 1.00 38.71 63 VAL I N 1
ATOM 3831 C CA . VAL C 1 63 ? 9.459 33.568 74.778 1.00 37.12 63 VAL I CA 1
ATOM 3832 C C . VAL C 1 63 ? 8.252 32.782 74.233 1.00 39.82 63 VAL I C 1
ATOM 3833 O O . VAL C 1 63 ? 8.298 31.552 74.210 1.00 36.61 63 VAL I O 1
ATOM 3837 N N . PRO C 1 64 ? 7.173 33.483 73.789 1.00 37.68 64 PRO I N 1
ATOM 3838 C CA . PRO C 1 64 ? 5.972 32.774 73.289 1.00 37.05 64 PRO I CA 1
ATOM 3839 C C . PRO C 1 64 ? 6.241 31.730 72.216 1.00 40.97 64 PRO I C 1
ATOM 3840 O O . PRO C 1 64 ? 7.109 31.939 71.368 1.00 40.84 64 PRO I O 1
ATOM 3844 N N . ASP C 1 65 ? 5.481 30.609 72.228 1.00 38.82 65 ASP I N 1
ATOM 3845 C CA . ASP C 1 65 ? 5.630 29.553 71.217 1.00 39.59 65 ASP I CA 1
ATOM 3846 C C . ASP C 1 65 ? 5.145 29.974 69.801 1.00 40.32 65 ASP I C 1
ATOM 3847 O O . ASP C 1 65 ? 5.226 29.179 68.862 1.00 39.03 65 ASP I O 1
ATOM 3852 N N . ARG C 1 66 ? 4.688 31.240 69.653 1.00 36.25 66 ARG I N 1
ATOM 3853 C CA . ARG C 1 66 ? 4.300 31.861 68.365 1.00 34.81 66 ARG I CA 1
ATOM 3854 C C . ARG C 1 66 ? 5.543 32.020 67.479 1.00 34.10 66 ARG I C 1
ATOM 3855 O O . ARG C 1 66 ? 5.427 32.032 66.251 1.00 31.28 66 ARG I O 1
ATOM 3863 N N . PHE C 1 67 ? 6.751 32.112 68.109 1.00 30.08 67 PHE I N 1
ATOM 3864 C CA . PHE C 1 67 ? 8.038 32.215 67.413 1.00 29.02 67 PHE I CA 1
ATOM 3865 C C . PHE C 1 67 ? 8.634 30.847 67.114 1.00 35.14 67 PHE I C 1
ATOM 3866 O O . PHE C 1 67 ? 8.606 29.981 67.971 1.00 35.33 67 PHE I O 1
ATOM 3874 N N . THR C 1 68 ? 9.193 30.664 65.901 1.00 32.67 68 THR I N 1
ATOM 3875 C CA . THR C 1 68 ? 9.827 29.425 65.456 1.00 32.55 68 THR I CA 1
ATOM 3876 C C . THR C 1 68 ? 11.023 29.764 64.604 1.00 34.58 68 THR I C 1
ATOM 3877 O O . THR C 1 68 ? 10.902 30.494 63.618 1.00 34.39 68 THR I O 1
ATOM 3881 N N . GLY C 1 69 ? 12.162 29.183 64.951 1.00 28.68 69 GLY I N 1
ATOM 3882 C CA . GLY C 1 69 ? 13.367 29.337 64.166 1.00 28.02 69 GLY I CA 1
ATOM 3883 C C . GLY C 1 69 ? 13.629 28.065 63.382 1.00 33.89 69 GLY I C 1
ATOM 3884 O O . GLY C 1 69 ? 13.382 26.974 63.893 1.00 33.57 69 GLY I O 1
ATOM 3885 N N . SER C 1 70 ? 14.122 28.190 62.148 1.00 31.90 70 SER I N 1
ATOM 3886 C CA . SER C 1 70 ? 14.454 27.049 61.287 1.00 32.91 70 SER I CA 1
ATOM 3887 C C . SER C 1 70 ? 15.627 27.373 60.357 1.00 37.87 70 SER I C 1
ATOM 3888 O O . SER C 1 70 ? 16.064 28.532 60.285 1.00 36.83 70 SER I O 1
ATOM 3891 N N . GLY C 1 71 ? 16.121 26.345 59.657 1.00 34.38 71 GLY I N 1
ATOM 3892 C CA . GLY C 1 71 ? 17.186 26.467 58.674 1.00 34.78 71 GLY I CA 1
ATOM 3893 C C . GLY C 1 71 ? 18.436 25.660 58.962 1.00 39.25 71 GLY I C 1
ATOM 3894 O O . GLY C 1 71 ? 18.545 25.022 60.008 1.00 38.05 71 GLY I O 1
ATOM 3895 N N . SER C 1 72 ? 19.388 25.698 58.022 1.00 37.65 72 SER I N 1
ATOM 3896 C CA . SER C 1 72 ? 20.680 25.001 58.110 1.00 38.10 72 SER I CA 1
ATOM 3897 C C . SER C 1 72 ? 21.668 25.564 57.096 1.00 42.55 72 SER I C 1
ATOM 3898 O O . SER C 1 72 ? 21.262 26.176 56.107 1.00 41.33 72 SER I O 1
ATOM 3901 N N . GLY C 1 73 ? 22.956 25.339 57.352 1.00 40.48 73 GLY I N 1
ATOM 3902 C CA . GLY C 1 73 ? 24.034 25.789 56.485 1.00 40.35 73 GLY I CA 1
ATOM 3903 C C . GLY C 1 73 ? 24.122 27.296 56.345 1.00 43.84 73 GLY I C 1
ATOM 3904 O O . GLY C 1 73 ? 24.595 27.980 57.256 1.00 42.55 73 GLY I O 1
ATOM 3905 N N . THR C 1 74 ? 23.660 27.813 55.194 1.00 40.04 74 THR I N 1
ATOM 3906 C CA . THR C 1 74 ? 23.700 29.231 54.868 1.00 40.15 74 THR I CA 1
ATOM 3907 C C . THR C 1 74 ? 22.310 29.914 54.845 1.00 43.05 74 THR I C 1
ATOM 3908 O O . THR C 1 74 ? 22.259 31.110 54.578 1.00 42.14 74 THR I O 1
ATOM 3912 N N . ASP C 1 75 ? 21.204 29.163 55.066 1.00 38.69 75 ASP I N 1
ATOM 3913 C CA . ASP C 1 75 ? 19.824 29.668 54.940 1.00 38.15 75 ASP I CA 1
ATOM 3914 C C . ASP C 1 75 ? 18.970 29.471 56.183 1.00 38.49 75 ASP I C 1
ATOM 3915 O O . ASP C 1 75 ? 18.723 28.334 56.563 1.00 36.86 75 ASP I O 1
ATOM 3920 N N . PHE C 1 76 ? 18.502 30.588 56.816 1.00 32.50 76 PHE I N 1
ATOM 3921 C CA . PHE C 1 76 ? 17.717 30.540 58.062 1.00 30.48 76 PHE I CA 1
ATOM 3922 C C . PHE C 1 76 ? 16.462 31.418 57.995 1.00 32.83 76 PHE I C 1
ATOM 3923 O O . PHE C 1 76 ? 16.416 32.382 57.226 1.00 32.96 76 PHE I O 1
ATOM 3931 N N . THR C 1 77 ? 15.460 31.074 58.808 1.00 27.02 77 THR I N 1
ATOM 3932 C CA . THR C 1 77 ? 14.158 31.743 58.852 1.00 27.55 77 THR I CA 1
ATOM 3933 C C . THR C 1 77 ? 13.595 31.824 60.259 1.00 30.27 77 THR I C 1
ATOM 3934 O O . THR C 1 77 ? 13.706 30.879 61.042 1.00 29.43 77 THR I O 1
ATOM 3938 N N . LEU C 1 78 ? 12.924 32.957 60.553 1.00 26.80 78 LEU I N 1
ATOM 3939 C CA . LEU C 1 78 ? 12.202 33.162 61.794 1.00 25.76 78 LEU I CA 1
ATOM 3940 C C . LEU C 1 78 ? 10.734 33.354 61.389 1.00 29.96 78 LEU I C 1
ATOM 3941 O O . LEU C 1 78 ? 10.433 34.145 60.483 1.00 27.80 78 LEU I O 1
ATOM 3946 N N . LYS C 1 79 ? 9.845 32.578 62.011 1.00 26.90 79 LYS I N 1
ATOM 3947 C CA . LYS C 1 79 ? 8.416 32.669 61.711 1.00 27.39 79 LYS I CA 1
ATOM 3948 C C . LYS C 1 79 ? 7.656 32.997 62.955 1.00 31.36 79 LYS I C 1
ATOM 3949 O O . LYS C 1 79 ? 8.038 32.562 64.044 1.00 32.39 79 LYS I O 1
ATOM 3955 N N . ILE C 1 80 ? 6.603 33.825 62.801 1.00 27.64 80 ILE I N 1
ATOM 3956 C CA . ILE C 1 80 ? 5.678 34.201 63.863 1.00 26.16 80 ILE I CA 1
ATOM 3957 C C . ILE C 1 80 ? 4.320 33.608 63.393 1.00 30.66 80 ILE I C 1
ATOM 3958 O O . ILE C 1 80 ? 3.857 33.955 62.305 1.00 29.63 80 ILE I O 1
ATOM 3963 N N . SER C 1 81 ? 3.726 32.702 64.184 1.00 27.94 81 SER I N 1
ATOM 3964 C CA . SER C 1 81 ? 2.472 32.001 63.842 1.00 28.20 81 SER I CA 1
ATOM 3965 C C . SER C 1 81 ? 1.307 32.978 63.679 1.00 33.15 81 SER I C 1
ATOM 3966 O O . SER C 1 81 ? 0.532 32.847 62.737 1.00 33.98 81 SER I O 1
ATOM 3969 N N . ARG C 1 82 ? 1.218 33.969 64.582 1.00 28.13 82 ARG I N 1
ATOM 3970 C CA . ARG C 1 82 ? 0.237 35.049 64.557 1.00 27.88 82 ARG I CA 1
ATOM 3971 C C . ARG C 1 82 ? 0.769 36.249 65.334 1.00 30.46 82 ARG I C 1
ATOM 3972 O O . ARG C 1 82 ? 1.149 36.146 66.503 1.00 28.46 82 ARG I O 1
ATOM 3980 N N . VAL C 1 83 ? 0.838 37.381 64.648 1.00 26.86 83 VAL I N 1
ATOM 3981 C CA . VAL C 1 83 ? 1.398 38.614 65.176 1.00 24.97 83 VAL I CA 1
ATOM 3982 C C . VAL C 1 83 ? 0.566 39.273 66.254 1.00 28.33 83 VAL I C 1
ATOM 3983 O O . VAL C 1 83 ? -0.652 39.376 66.132 1.00 28.06 83 VAL I O 1
ATOM 3987 N N . GLU C 1 84 ? 1.257 39.777 67.295 1.00 25.00 84 GLU I N 1
ATOM 3988 C CA . GLU C 1 84 ? 0.688 40.574 68.381 1.00 24.62 84 GLU I CA 1
ATOM 3989 C C . GLU C 1 84 ? 1.308 41.967 68.303 1.00 29.60 84 GLU I C 1
ATOM 3990 O O . GLU C 1 84 ? 2.397 42.129 67.725 1.00 27.21 84 GLU I O 1
ATOM 3996 N N . ALA C 1 85 ? 0.625 42.978 68.869 1.00 27.96 85 ALA I N 1
ATOM 3997 C CA . ALA C 1 85 ? 1.060 44.378 68.814 1.00 28.18 85 ALA I CA 1
ATOM 3998 C C . ALA C 1 85 ? 2.496 44.617 69.363 1.00 30.85 85 ALA I C 1
ATOM 3999 O O . ALA C 1 85 ? 3.193 45.471 68.836 1.00 26.09 85 ALA I O 1
ATOM 4001 N N . GLU C 1 86 ? 2.942 43.790 70.338 1.00 29.50 86 GLU I N 1
ATOM 4002 C CA . GLU C 1 86 ? 4.260 43.851 70.999 1.00 29.39 86 GLU I CA 1
ATOM 4003 C C . GLU C 1 86 ? 5.408 43.315 70.121 1.00 31.23 86 GLU I C 1
ATOM 4004 O O . GLU C 1 86 ? 6.584 43.480 70.479 1.00 30.83 86 GLU I O 1
ATOM 4010 N N . ASP C 1 87 ? 5.079 42.662 69.001 1.00 24.30 87 ASP I N 1
ATOM 4011 C CA . ASP C 1 87 ? 6.080 42.111 68.094 1.00 23.45 87 ASP I CA 1
ATOM 4012 C C . ASP C 1 87 ? 6.768 43.176 67.233 1.00 25.19 87 ASP I C 1
ATOM 4013 O O . ASP C 1 87 ? 7.691 42.828 66.497 1.00 23.25 87 ASP I O 1
ATOM 4018 N N . LEU C 1 88 ? 6.309 44.447 67.282 1.00 22.61 88 LEU I N 1
ATOM 4019 C CA . LEU C 1 88 ? 6.889 45.517 66.459 1.00 22.43 88 LEU I CA 1
ATOM 4020 C C . LEU C 1 88 ? 8.369 45.767 66.802 1.00 25.41 88 LEU I C 1
ATOM 4021 O O . LEU C 1 88 ? 8.777 45.591 67.953 1.00 23.67 88 LEU I O 1
ATOM 4026 N N . GLY C 1 89 ? 9.124 46.234 65.823 1.00 21.93 89 GLY I N 1
ATOM 4027 C CA . GLY C 1 89 ? 10.526 46.574 66.041 1.00 22.24 89 GLY I CA 1
ATOM 4028 C C . GLY C 1 89 ? 11.434 45.942 65.014 1.00 26.31 89 GLY I C 1
ATOM 4029 O O . GLY C 1 89 ? 10.983 45.516 63.943 1.00 26.31 89 GLY I O 1
ATOM 4030 N N . VAL C 1 90 ? 12.730 45.929 65.316 1.00 20.02 90 VAL I N 1
ATOM 4031 C CA . VAL C 1 90 ? 13.710 45.414 64.376 1.00 19.15 90 VAL I CA 1
ATOM 4032 C C . VAL C 1 90 ? 14.217 44.079 64.855 1.00 23.04 90 VAL I C 1
ATOM 4033 O O . VAL C 1 90 ? 14.688 43.968 65.986 1.00 23.75 90 VAL I O 1
ATOM 4037 N N . TYR C 1 91 ? 14.167 43.088 63.960 1.00 19.24 91 TYR I N 1
ATOM 4038 C CA . TYR C 1 91 ? 14.648 41.728 64.197 1.00 20.34 91 TYR I CA 1
ATOM 4039 C C . TYR C 1 91 ? 16.038 41.594 63.608 1.00 23.46 91 TYR I C 1
ATOM 4040 O O . TYR C 1 91 ? 16.253 41.964 62.453 1.00 24.25 91 TYR I O 1
ATOM 4049 N N . TYR C 1 92 ? 16.986 41.080 64.402 1.00 19.76 92 TYR I N 1
ATOM 4050 C CA . TYR C 1 92 ? 18.377 40.871 63.985 1.00 20.23 92 TYR I CA 1
ATOM 4051 C C . TYR C 1 92 ? 18.788 39.407 64.085 1.00 24.47 92 TYR I C 1
ATOM 4052 O O . TYR C 1 92 ? 18.459 38.768 65.076 1.00 23.66 92 TYR I O 1
ATOM 4061 N N . CYS C 1 93 ? 19.521 38.890 63.087 1.00 25.88 93 CYS I N 1
ATOM 4062 C CA . CYS C 1 93 ? 20.117 37.560 63.216 1.00 28.59 93 CYS I CA 1
ATOM 4063 C C . CYS C 1 93 ? 21.591 37.818 63.617 1.00 28.83 93 CYS I C 1
ATOM 4064 O O . CYS C 1 93 ? 22.153 38.829 63.212 1.00 26.02 93 CYS I O 1
ATOM 4067 N N . TRP C 1 94 ? 22.153 36.975 64.494 1.00 24.18 94 TRP I N 1
ATOM 4068 C CA . TRP C 1 94 ? 23.508 37.135 65.017 1.00 22.79 94 TRP I CA 1
ATOM 4069 C C . TRP C 1 94 ? 24.149 35.760 65.020 1.00 28.48 94 TRP I C 1
ATOM 4070 O O . TRP C 1 94 ? 23.660 34.863 65.712 1.00 27.50 94 TRP I O 1
ATOM 4081 N N . GLN C 1 95 ? 25.248 35.594 64.240 1.00 27.11 95 GLN I N 1
ATOM 4082 C CA . GLN C 1 95 ? 25.937 34.313 64.169 1.00 26.75 95 GLN I CA 1
ATOM 4083 C C . GLN C 1 95 ? 27.087 34.242 65.166 1.00 32.40 95 GLN I C 1
ATOM 4084 O O . GLN C 1 95 ? 27.842 35.214 65.311 1.00 30.36 95 GLN I O 1
ATOM 4090 N N . GLY C 1 96 ? 27.165 33.122 65.880 1.00 29.66 96 GLY I N 1
ATOM 4091 C CA . GLY C 1 96 ? 28.227 32.864 66.849 1.00 30.75 96 GLY I CA 1
ATOM 4092 C C . GLY C 1 96 ? 29.111 31.681 66.494 1.00 36.92 96 GLY I C 1
ATOM 4093 O O . GLY C 1 96 ? 29.882 31.228 67.336 1.00 37.35 96 GLY I O 1
ATOM 4094 N N . SER C 1 97 ? 29.009 31.158 65.260 1.00 35.36 97 SER I N 1
ATOM 4095 C CA . SER C 1 97 ? 29.807 29.999 64.819 1.00 35.94 97 SER I CA 1
ATOM 4096 C C . SER C 1 97 ? 31.217 30.369 64.350 1.00 42.50 97 SER I C 1
ATOM 4097 O O . SER C 1 97 ? 32.116 29.531 64.424 1.00 42.21 97 SER I O 1
ATOM 4100 N N . HIS C 1 98 ? 31.389 31.575 63.804 1.00 38.85 98 HIS I N 1
ATOM 4101 C CA . HIS C 1 98 ? 32.669 32.042 63.293 1.00 39.44 98 HIS I CA 1
ATOM 4102 C C . HIS C 1 98 ? 33.033 33.400 63.884 1.00 41.49 98 HIS I C 1
ATOM 4103 O O . HIS C 1 98 ? 32.180 34.288 64.004 1.00 39.47 98 HIS I O 1
ATOM 4110 N N . PHE C 1 99 ? 34.319 33.562 64.207 1.00 36.37 99 PHE I N 1
ATOM 4111 C CA . PHE C 1 99 ? 34.866 34.795 64.746 1.00 34.43 99 PHE I CA 1
ATOM 4112 C C . PHE C 1 99 ? 35.279 35.728 63.594 1.00 37.39 99 PHE I C 1
ATOM 4113 O O . PHE C 1 99 ? 35.952 35.243 62.674 1.00 38.87 99 PHE I O 1
ATOM 4121 N N . PRO C 1 100 ? 34.966 37.057 63.605 1.00 31.92 100 PRO I N 1
ATOM 4122 C CA . PRO C 1 100 ? 34.144 37.815 64.574 1.00 30.55 100 PRO I CA 1
ATOM 4123 C C . PRO C 1 100 ? 32.653 37.502 64.445 1.00 33.10 100 PRO I C 1
ATOM 4124 O O . PRO C 1 100 ? 32.188 37.136 63.364 1.00 32.19 100 PRO I O 1
ATOM 4128 N N . TYR C 1 101 ? 31.910 37.652 65.564 1.00 28.79 101 TYR I N 1
ATOM 4129 C CA . TYR C 1 101 ? 30.481 37.349 65.696 1.00 28.05 101 TYR I CA 1
ATOM 4130 C C . TYR C 1 101 ? 29.638 38.451 65.039 1.00 31.86 101 TYR I C 1
ATOM 4131 O O . TYR C 1 101 ? 29.444 39.526 65.616 1.00 31.89 101 TYR I O 1
ATOM 4140 N N . THR C 1 102 ? 29.163 38.175 63.813 1.00 26.62 102 THR I N 1
ATOM 4141 C CA . THR C 1 102 ? 28.467 39.153 62.964 1.00 24.66 102 THR I CA 1
ATOM 4142 C C . THR C 1 102 ? 26.961 39.134 62.990 1.00 25.72 102 THR I C 1
ATOM 4143 O O . THR C 1 102 ? 26.341 38.106 63.240 1.00 24.54 102 THR I O 1
ATOM 4147 N N . PHE C 1 103 ? 26.373 40.319 62.746 1.00 21.41 103 PHE I N 1
ATOM 4148 C CA . PHE C 1 103 ? 24.929 40.547 62.716 1.00 21.13 103 PHE I CA 1
ATOM 4149 C C . PHE C 1 103 ? 24.452 40.779 61.309 1.00 24.42 103 PHE I C 1
ATOM 4150 O O . PHE C 1 103 ? 25.178 41.348 60.494 1.00 23.70 103 PHE I O 1
ATOM 4158 N N . GLY C 1 104 ? 23.193 40.456 61.076 1.00 23.52 104 GLY I N 1
ATOM 4159 C CA . GLY C 1 104 ? 22.476 40.828 59.862 1.00 23.51 104 GLY I CA 1
ATOM 4160 C C . GLY C 1 104 ? 22.114 42.305 59.978 1.00 27.86 104 GLY I C 1
ATOM 4161 O O . GLY C 1 104 ? 22.273 42.898 61.054 1.00 26.70 104 GLY I O 1
A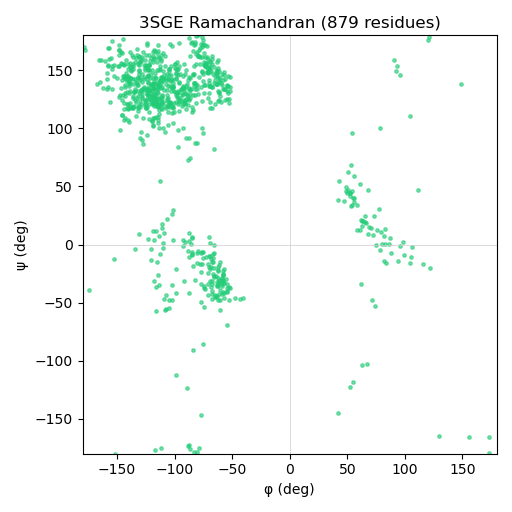TOM 4162 N N . GLY C 1 105 ? 21.633 42.898 58.891 1.00 24.69 105 GLY I N 1
ATOM 4163 C CA . GLY C 1 105 ? 21.316 44.327 58.851 1.00 25.09 105 GLY I CA 1
ATOM 4164 C C . GLY C 1 105 ? 19.995 44.732 59.481 1.00 28.57 105 GLY I C 1
ATOM 4165 O O . GLY C 1 105 ? 19.711 45.935 59.604 1.00 27.80 105 GLY I O 1
ATOM 4166 N N . GLY C 1 106 ? 19.208 43.731 59.894 1.00 23.11 106 GLY I N 1
ATOM 4167 C CA . GLY C 1 106 ? 17.919 43.929 60.555 1.00 22.41 106 GLY I CA 1
ATOM 4168 C C . GLY C 1 106 ? 16.743 43.953 59.598 1.00 25.02 106 GLY I C 1
ATOM 4169 O O . GLY C 1 106 ? 16.900 44.348 58.435 1.00 23.58 106 GLY I O 1
ATOM 4170 N N . THR C 1 107 ? 15.567 43.500 60.091 1.00 20.23 107 THR I N 1
ATOM 4171 C CA . THR C 1 107 ? 14.271 43.513 59.383 1.00 20.45 107 THR I CA 1
ATOM 4172 C C . THR C 1 107 ? 13.283 44.250 60.289 1.00 24.35 107 THR I C 1
ATOM 4173 O O . THR C 1 107 ? 13.043 43.843 61.437 1.00 24.75 107 THR I O 1
ATOM 4177 N N . LYS C 1 108 ? 12.697 45.318 59.773 1.00 20.74 108 LYS I N 1
ATOM 4178 C CA . LYS C 1 108 ? 11.762 46.082 60.585 1.00 20.46 108 LYS I CA 1
ATOM 4179 C C . LYS C 1 108 ? 10.345 45.566 60.408 1.00 26.58 108 LYS I C 1
ATOM 4180 O O . LYS C 1 108 ? 9.826 45.584 59.293 1.00 26.71 108 LYS I O 1
ATOM 4186 N N . LEU C 1 109 ? 9.707 45.154 61.515 1.00 22.91 109 LEU I N 1
ATOM 4187 C CA . LEU C 1 109 ? 8.323 44.691 61.476 1.00 22.66 109 LEU I CA 1
ATOM 4188 C C . LEU C 1 109 ? 7.429 45.848 61.896 1.00 24.20 109 LEU I C 1
ATOM 4189 O O . LEU C 1 109 ? 7.601 46.399 62.981 1.00 23.23 109 LEU I O 1
ATOM 4194 N N . GLU C 1 110 ? 6.440 46.155 61.059 1.00 19.93 110 GLU I N 1
ATOM 4195 C CA . GLU C 1 110 ? 5.435 47.182 61.306 1.00 20.61 110 GLU I CA 1
ATOM 4196 C C . GLU C 1 110 ? 4.073 46.522 61.519 1.00 23.21 110 GLU I C 1
ATOM 4197 O O . GLU C 1 110 ? 3.672 45.672 60.717 1.00 20.62 110 GLU I O 1
ATOM 4203 N N . ILE C 1 111 ? 3.328 46.974 62.548 1.00 20.17 111 ILE I N 1
ATOM 4204 C CA . ILE C 1 111 ? 1.951 46.504 62.776 1.00 19.86 111 ILE I CA 1
ATOM 4205 C C . ILE C 1 111 ? 0.986 47.269 61.866 1.00 22.85 111 ILE I C 1
ATOM 4206 O O . ILE C 1 111 ? 0.878 48.484 61.981 1.00 22.58 111 ILE I O 1
ATOM 4211 N N . LYS C 1 112 ? 0.231 46.557 61.017 1.00 21.00 112 LYS I N 1
ATOM 4212 C CA . LYS C 1 112 ? -0.749 47.200 60.146 1.00 20.35 112 LYS I CA 1
ATOM 4213 C C . LYS C 1 112 ? -2.094 47.276 60.867 1.00 25.93 112 LYS I C 1
ATOM 4214 O O . LYS C 1 112 ? -2.872 46.317 60.878 1.00 26.44 112 LYS I O 1
ATOM 4220 N N . ARG C 1 113 ? -2.309 48.400 61.568 1.00 22.32 113 ARG I N 1
ATOM 4221 C CA . ARG C 1 113 ? -3.545 48.709 62.280 1.00 21.91 113 ARG I CA 1
ATOM 4222 C C . ARG C 1 113 ? -4.527 49.417 61.318 1.00 24.14 113 ARG I C 1
ATOM 4223 O O . ARG C 1 113 ? -4.155 49.693 60.182 1.00 23.75 113 ARG I O 1
ATOM 4231 N N . ALA C 1 114 ? -5.752 49.753 61.771 1.00 19.98 114 ALA I N 1
ATOM 4232 C CA . ALA C 1 114 ? -6.705 50.492 60.933 1.00 19.29 114 ALA I CA 1
ATOM 4233 C C . ALA C 1 114 ? -6.130 51.876 60.615 1.00 26.27 114 ALA I C 1
ATOM 4234 O O . ALA C 1 114 ? -5.464 52.481 61.479 1.00 25.96 114 ALA I O 1
ATOM 4236 N N . ASP C 1 115 ? -6.409 52.396 59.401 1.00 22.39 115 ASP I N 1
ATOM 4237 C CA . ASP C 1 115 ? -5.952 53.734 59.013 1.00 23.25 115 ASP I CA 1
ATOM 4238 C C . ASP C 1 115 ? -6.542 54.765 59.997 1.00 26.14 115 ASP I C 1
ATOM 4239 O O . ASP C 1 115 ? -7.700 54.622 60.447 1.00 23.62 115 ASP I O 1
ATOM 4244 N N . ALA C 1 116 ? -5.720 55.759 60.389 1.00 21.42 116 ALA I N 1
ATOM 4245 C CA . ALA C 1 116 ? -6.127 56.786 61.345 1.00 21.68 116 ALA I CA 1
ATOM 4246 C C . ALA C 1 116 ? -5.691 58.137 60.852 1.00 25.02 116 ALA I C 1
ATOM 4247 O O . ALA C 1 116 ? -4.525 58.294 60.477 1.00 22.49 116 ALA I O 1
ATOM 4249 N N . ALA C 1 117 ? -6.602 59.122 60.863 1.00 20.99 117 ALA I N 1
ATOM 4250 C CA . ALA C 1 117 ? -6.262 60.471 60.415 1.00 21.27 117 ALA I CA 1
ATOM 4251 C C . ALA C 1 117 ? -5.436 61.184 61.496 1.00 23.23 117 ALA I C 1
ATOM 4252 O O . ALA C 1 117 ? -5.624 60.921 62.698 1.00 21.29 117 ALA I O 1
ATOM 4254 N N . PRO C 1 118 ? -4.511 62.089 61.122 1.00 19.43 118 PRO I N 1
ATOM 4255 C CA . PRO C 1 118 ? -3.727 62.772 62.171 1.00 19.82 118 PRO I CA 1
ATOM 4256 C C . PRO C 1 118 ? -4.542 63.828 62.895 1.00 24.23 118 PRO I C 1
ATOM 4257 O O . PRO C 1 118 ? -5.516 64.361 62.343 1.00 23.85 118 PRO I O 1
ATOM 4261 N N . THR C 1 119 ? -4.119 64.146 64.114 1.00 21.08 119 THR I N 1
ATOM 4262 C CA . THR C 1 119 ? -4.671 65.261 64.895 1.00 21.26 119 THR I CA 1
ATOM 4263 C C . THR C 1 119 ? -3.604 66.347 64.672 1.00 23.86 119 THR I C 1
ATOM 4264 O O . THR C 1 119 ? -2.460 66.181 65.098 1.00 22.87 119 THR I O 1
ATOM 4268 N N . VAL C 1 120 ? -3.979 67.430 63.985 1.00 20.42 120 VAL I N 1
ATOM 4269 C CA . VAL C 1 120 ? -3.075 68.503 63.560 1.00 20.02 120 VAL I CA 1
ATOM 4270 C C . VAL C 1 120 ? -3.171 69.736 64.462 1.00 23.47 120 VAL I C 1
ATOM 4271 O O . VAL C 1 120 ? -4.270 70.163 64.784 1.00 24.13 120 VAL I O 1
ATOM 4275 N N . SER C 1 121 ? -2.020 70.316 64.840 1.00 20.69 121 SER I N 1
ATOM 4276 C CA . SER C 1 121 ? -1.951 71.524 65.675 1.00 21.66 121 SER I CA 1
ATOM 4277 C C . SER C 1 121 ? -0.831 72.400 65.173 1.00 24.96 121 SER I C 1
ATOM 4278 O O . SER C 1 121 ? 0.283 71.911 65.012 1.00 24.75 121 SER I O 1
ATOM 4281 N N . ILE C 1 122 ? -1.113 73.704 64.973 1.00 21.11 122 ILE I N 1
ATOM 4282 C CA . ILE C 1 122 ? -0.107 74.686 64.528 1.00 19.96 122 ILE I CA 1
ATOM 4283 C C . ILE C 1 122 ? 0.226 75.677 65.679 1.00 24.06 122 ILE I C 1
ATOM 4284 O O . ILE C 1 122 ? -0.660 76.100 66.430 1.00 23.50 122 ILE I O 1
ATOM 4289 N N . PHE C 1 123 ? 1.500 76.064 65.768 1.00 21.10 123 PHE I N 1
ATOM 4290 C CA . PHE C 1 123 ? 2.005 76.969 66.784 1.00 21.46 123 PHE I CA 1
ATOM 4291 C C . PHE C 1 123 ? 2.816 78.093 66.194 1.00 25.41 123 PHE I C 1
ATOM 4292 O O . PHE C 1 123 ? 3.828 77.844 65.545 1.00 23.11 123 PHE I O 1
ATOM 4300 N N . PRO C 1 124 ? 2.429 79.345 66.479 1.00 24.00 124 PRO I N 1
ATOM 4301 C CA . PRO C 1 124 ? 3.274 80.476 66.058 1.00 24.60 124 PRO I CA 1
ATOM 4302 C C . PRO C 1 124 ? 4.585 80.458 66.860 1.00 27.81 124 PRO I C 1
ATOM 4303 O O . PRO C 1 124 ? 4.656 79.782 67.900 1.00 26.22 124 PRO I O 1
ATOM 4307 N N . PRO C 1 125 ? 5.639 81.165 66.398 1.00 25.31 125 PRO I N 1
ATOM 4308 C CA . PRO C 1 125 ? 6.881 81.233 67.185 1.00 26.02 125 PRO I CA 1
ATOM 4309 C C . PRO C 1 125 ? 6.637 81.784 68.580 1.00 32.25 125 PRO I C 1
ATOM 4310 O O . PRO C 1 125 ? 5.725 82.601 68.780 1.00 29.22 125 PRO I O 1
ATOM 4314 N N . SER C 1 126 ? 7.436 81.323 69.554 1.00 31.50 126 SER I N 1
ATOM 4315 C CA . SER C 1 126 ? 7.312 81.855 70.908 1.00 31.81 126 SER I CA 1
ATOM 4316 C C . SER C 1 126 ? 7.880 83.292 70.922 1.00 36.65 126 SER I C 1
ATOM 4317 O O . SER C 1 126 ? 8.797 83.586 70.147 1.00 35.31 126 SER I O 1
ATOM 4320 N N . SER C 1 127 ? 7.323 84.185 71.782 1.00 34.79 127 SER I N 1
ATOM 4321 C CA . SER C 1 127 ? 7.782 85.577 71.932 1.00 34.50 127 SER I CA 1
ATOM 4322 C C . SER C 1 127 ? 9.252 85.592 72.342 1.00 35.61 127 SER I C 1
ATOM 4323 O O . SER C 1 127 ? 10.001 86.462 71.902 1.00 35.83 127 SER I O 1
ATOM 4326 N N . GLU C 1 128 ? 9.667 84.588 73.146 1.00 31.58 128 GLU I N 1
ATOM 4327 C CA . GLU C 1 128 ? 11.042 84.419 73.630 1.00 31.76 128 GLU I CA 1
ATOM 4328 C C . GLU C 1 128 ? 11.993 84.180 72.466 1.00 36.25 128 GLU I C 1
ATOM 4329 O O . GLU C 1 128 ? 13.066 84.784 72.426 1.00 35.01 128 GLU I O 1
ATOM 4335 N N . GLN C 1 129 ? 11.607 83.309 71.506 1.00 31.59 129 GLN I N 1
ATOM 4336 C CA . GLN C 1 129 ? 12.482 83.061 70.363 1.00 30.23 129 GLN I CA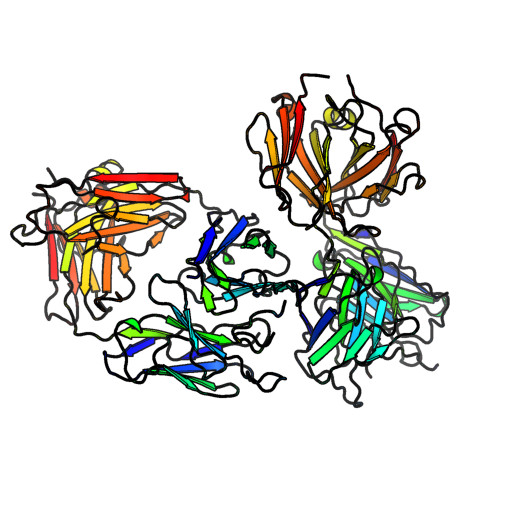 1
ATOM 4337 C C . GLN C 1 129 ? 12.601 84.305 69.470 1.00 33.97 129 GLN I C 1
ATOM 4338 O O . GLN C 1 129 ? 13.709 84.614 69.040 1.00 33.43 129 GLN I O 1
ATOM 4344 N N . LEU C 1 130 ? 11.478 85.009 69.200 1.00 34.09 130 LEU I N 1
ATOM 4345 C CA . LEU C 1 130 ? 11.454 86.225 68.358 1.00 36.02 130 LEU I CA 1
ATOM 4346 C C . LEU C 1 130 ? 12.366 87.330 68.881 1.00 43.99 130 LEU I C 1
ATOM 4347 O O . LEU C 1 130 ? 12.946 88.067 68.086 1.00 43.64 130 LEU I O 1
ATOM 4352 N N . THR C 1 131 ? 12.520 87.404 70.218 1.00 43.63 131 THR I N 1
ATOM 4353 C CA . THR C 1 131 ? 13.401 88.317 70.951 1.00 44.87 131 THR I CA 1
ATOM 4354 C C . THR C 1 131 ? 14.873 88.079 70.557 1.00 50.94 131 THR I C 1
ATOM 4355 O O . THR C 1 131 ? 15.642 89.034 70.547 1.00 52.82 131 THR I O 1
ATOM 4359 N N . SER C 1 132 ? 15.243 86.829 70.183 1.00 47.27 132 SER I N 1
ATOM 4360 C CA . SER C 1 132 ? 16.598 86.431 69.764 1.00 47.26 132 SER I CA 1
ATOM 4361 C C . SER C 1 132 ? 16.887 86.492 68.246 1.00 49.90 132 SER I C 1
ATOM 4362 O O . SER C 1 132 ? 18.020 86.200 67.835 1.00 48.83 132 SER I O 1
ATOM 4365 N N . GLY C 1 133 ? 15.886 86.871 67.437 1.00 45.26 133 GLY I N 1
ATOM 4366 C CA . GLY C 1 133 ? 16.055 87.030 65.989 1.00 44.33 133 GLY I CA 1
ATOM 4367 C C . GLY C 1 133 ? 15.670 85.885 65.067 1.00 46.02 133 GLY I C 1
ATOM 4368 O O . GLY C 1 133 ? 15.797 86.012 63.843 1.00 45.13 133 GLY I O 1
ATOM 4369 N N . GLY C 1 134 ? 15.222 84.773 65.646 1.00 40.98 134 GLY I N 1
ATOM 4370 C CA . GLY C 1 134 ? 14.778 83.582 64.924 1.00 39.09 134 GLY I CA 1
ATOM 4371 C C . GLY C 1 134 ? 13.287 83.365 65.077 1.00 38.11 134 GLY I C 1
ATOM 4372 O O . GLY C 1 134 ? 12.676 83.907 66.000 1.00 37.69 134 GLY I O 1
ATOM 4373 N N . ALA C 1 135 ? 12.674 82.596 64.159 1.00 31.27 135 ALA I N 1
ATOM 4374 C CA . ALA C 1 135 ? 11.246 82.335 64.204 1.00 29.69 135 ALA I CA 1
ATOM 4375 C C . ALA C 1 135 ? 10.888 80.931 63.657 1.00 31.41 135 ALA I C 1
ATOM 4376 O O . ALA C 1 135 ? 10.808 80.737 62.445 1.00 31.93 135 ALA I O 1
ATOM 4378 N N . SER C 1 136 ? 10.690 79.963 64.555 1.00 25.84 136 SER I N 1
ATOM 4379 C CA . SER C 1 136 ? 10.306 78.596 64.169 1.00 24.10 136 SER I CA 1
ATOM 4380 C C . SER C 1 136 ? 8.791 78.433 64.333 1.00 27.11 136 SER I C 1
ATOM 4381 O O . SER C 1 136 ? 8.254 78.694 65.410 1.00 27.48 136 SER I O 1
ATOM 4384 N N . VAL C 1 137 ? 8.092 78.064 63.244 1.00 22.79 137 VAL I N 1
ATOM 4385 C CA . VAL C 1 137 ? 6.644 77.833 63.241 1.00 21.27 137 VAL I CA 1
ATOM 4386 C C . VAL C 1 137 ? 6.526 76.305 63.347 1.00 24.85 137 VAL I C 1
ATOM 4387 O O . VAL C 1 137 ? 7.208 75.606 62.611 1.00 22.83 137 VAL I O 1
ATOM 4391 N N . VAL C 1 138 ? 5.732 75.791 64.291 1.00 21.52 138 VAL I N 1
ATOM 4392 C CA . VAL C 1 138 ? 5.697 74.331 64.517 1.00 21.91 138 VAL I CA 1
ATOM 4393 C C . VAL C 1 138 ? 4.323 73.756 64.222 1.00 26.91 138 VAL I C 1
ATOM 4394 O O . VAL C 1 138 ? 3.314 74.343 64.591 1.00 24.44 138 VAL I O 1
ATOM 4398 N N . CYS C 1 139 ? 4.299 72.596 63.556 1.00 26.72 139 CYS I N 1
ATOM 4399 C CA . CYS C 1 139 ? 3.068 71.876 63.262 1.00 27.81 139 CYS I CA 1
ATOM 4400 C C . CYS C 1 139 ? 3.255 70.426 63.743 1.00 24.31 139 CYS I C 1
ATOM 4401 O O . CYS C 1 139 ? 4.250 69.797 63.392 1.00 22.26 139 CYS I O 1
ATOM 4404 N N . PHE C 1 140 ? 2.341 69.913 64.591 1.00 20.41 140 PHE I N 1
ATOM 4405 C CA . PHE C 1 140 ? 2.363 68.508 65.033 1.00 18.68 140 PHE I CA 1
ATOM 4406 C C . PHE C 1 140 ? 1.235 67.781 64.306 1.00 22.44 140 PHE I C 1
ATOM 4407 O O . PHE C 1 140 ? 0.122 68.322 64.187 1.00 20.33 140 PHE I O 1
ATOM 4415 N N . LEU C 1 141 ? 1.527 66.564 63.809 1.00 21.00 141 LEU I N 1
ATOM 4416 C CA . LEU C 1 141 ? 0.571 65.667 63.105 1.00 21.08 141 LEU I CA 1
ATOM 4417 C C . LEU C 1 141 ? 0.650 64.402 63.922 1.00 22.27 141 LEU I C 1
ATOM 4418 O O . LEU C 1 141 ? 1.592 63.631 63.790 1.00 19.50 141 LEU I O 1
ATOM 4423 N N . ASN C 1 142 ? -0.258 64.257 64.874 1.00 20.79 142 ASN I N 1
ATOM 4424 C CA . ASN C 1 142 ? -0.179 63.191 65.853 1.00 20.29 142 ASN I CA 1
ATOM 4425 C C . ASN C 1 142 ? -1.112 62.006 65.664 1.00 21.63 142 ASN I C 1
ATOM 4426 O O . ASN C 1 142 ? -2.263 62.210 65.308 1.00 19.56 142 ASN I O 1
ATOM 4431 N N . ASN C 1 143 ? -0.630 60.793 66.029 1.00 19.37 143 ASN I N 1
ATOM 4432 C CA . ASN C 1 143 ? -1.412 59.525 66.086 1.00 19.57 143 ASN I CA 1
ATOM 4433 C C . ASN C 1 143 ? -2.109 59.151 64.771 1.00 22.29 143 ASN I C 1
ATOM 4434 O O . ASN C 1 143 ? -3.335 59.030 64.727 1.00 21.72 143 ASN I O 1
ATOM 4439 N N . PHE C 1 144 ? -1.334 58.986 63.690 1.00 18.86 144 PHE I N 1
ATOM 4440 C CA . PHE C 1 144 ? -1.919 58.624 62.389 1.00 18.32 144 PHE I CA 1
ATOM 4441 C C . PHE C 1 144 ? -1.369 57.291 61.909 1.00 21.47 144 PHE I C 1
ATOM 4442 O O . PHE C 1 144 ? -0.352 56.823 62.416 1.00 20.34 144 PHE I O 1
ATOM 4450 N N . TYR C 1 145 ? -2.020 56.697 60.901 1.00 20.05 145 TYR I N 1
ATOM 4451 C CA . TYR C 1 145 ? -1.575 55.451 60.257 1.00 19.16 145 TYR I CA 1
ATOM 4452 C C . TYR C 1 145 ? -2.240 55.411 58.873 1.00 22.09 145 TYR I C 1
ATOM 4453 O O . TYR C 1 145 ? -3.438 55.662 58.808 1.00 19.72 145 TYR I O 1
ATOM 4462 N N . PRO C 1 146 ? -1.541 55.100 57.757 1.00 20.49 146 PRO I N 1
ATOM 4463 C CA . PRO C 1 146 ? -0.132 54.684 57.632 1.00 19.55 146 PRO I CA 1
ATOM 4464 C C . PRO C 1 146 ? 0.905 55.796 57.832 1.00 21.42 146 PRO I C 1
ATOM 4465 O O . PRO C 1 146 ? 0.538 56.967 57.958 1.00 18.93 146 PRO I O 1
ATOM 4469 N N . LYS C 1 147 ? 2.191 55.415 57.895 1.00 19.32 147 LYS I N 1
ATOM 4470 C CA . LYS C 1 147 ? 3.333 56.343 58.105 1.00 20.49 147 LYS I CA 1
ATOM 4471 C C . LYS C 1 147 ? 3.448 57.447 57.008 1.00 23.32 147 LYS I C 1
ATOM 4472 O O . LYS C 1 147 ? 3.843 58.575 57.317 1.00 20.13 147 LYS I O 1
ATOM 4478 N N . ASP C 1 148 ? 3.128 57.101 55.743 1.00 23.89 148 ASP I N 1
ATOM 4479 C CA . ASP C 1 148 ? 3.213 58.021 54.594 1.00 25.68 148 ASP I CA 1
ATOM 4480 C C . ASP C 1 148 ? 2.225 59.166 54.730 1.00 25.39 148 ASP I C 1
ATOM 4481 O O . ASP C 1 148 ? 1.020 58.939 54.784 1.00 24.67 148 ASP I O 1
ATOM 4486 N N . ILE C 1 149 ? 2.744 60.395 54.750 1.00 19.59 149 ILE I N 1
ATOM 4487 C CA . ILE C 1 149 ? 1.941 61.614 54.904 1.00 18.29 149 ILE I CA 1
ATOM 4488 C C . ILE C 1 149 ? 2.699 62.754 54.260 1.00 22.48 149 ILE I C 1
ATOM 4489 O O . ILE C 1 149 ? 3.934 62.737 54.230 1.00 22.64 149 ILE I O 1
ATOM 4494 N N . ASN C 1 150 ? 1.976 63.739 53.762 1.00 20.05 150 ASN I N 1
ATOM 4495 C CA . ASN C 1 150 ? 2.610 64.903 53.160 1.00 20.95 150 ASN I CA 1
ATOM 4496 C C . ASN C 1 150 ? 2.231 66.140 53.955 1.00 25.01 150 ASN I C 1
ATOM 4497 O O . ASN C 1 150 ? 1.074 66.333 54.290 1.00 25.28 150 ASN I O 1
ATOM 4502 N N . VAL C 1 151 ? 3.199 66.985 54.256 1.00 23.01 151 VAL I N 1
ATOM 4503 C CA . VAL C 1 151 ? 2.906 68.240 54.971 1.00 23.76 151 VAL I CA 1
ATOM 4504 C C . VAL C 1 151 ? 3.382 69.374 54.084 1.00 26.79 151 VAL I C 1
ATOM 4505 O O . VAL C 1 151 ? 4.494 69.315 53.580 1.00 26.62 151 VAL I O 1
ATOM 4509 N N . LYS C 1 152 ? 2.526 70.363 53.863 1.00 24.35 152 LYS I N 1
ATOM 4510 C CA . LYS C 1 152 ? 2.842 71.559 53.081 1.00 23.92 152 LYS I CA 1
ATOM 4511 C C . LYS C 1 152 ? 2.695 72.757 53.984 1.00 25.67 152 LYS I C 1
ATOM 4512 O O . LYS C 1 152 ? 1.732 72.828 54.739 1.00 25.59 152 LYS I O 1
ATOM 4518 N N . TRP C 1 153 ? 3.623 73.700 53.889 1.00 21.92 153 TRP I N 1
ATOM 4519 C CA . TRP C 1 153 ? 3.532 74.986 54.585 1.00 21.77 153 TRP I CA 1
ATOM 4520 C C . TRP C 1 153 ? 3.112 76.002 53.547 1.00 25.64 153 TRP I C 1
ATOM 4521 O O . TRP C 1 153 ? 3.664 76.008 52.442 1.00 23.51 153 TRP I O 1
ATOM 4532 N N . LYS C 1 154 ? 2.104 76.813 53.875 1.00 24.34 154 LYS I N 1
ATOM 4533 C CA . LYS C 1 154 ? 1.647 77.916 53.022 1.00 26.45 154 LYS I CA 1
ATOM 4534 C C . LYS C 1 154 ? 1.790 79.262 53.774 1.00 32.28 154 LYS I C 1
ATOM 4535 O O . LYS C 1 154 ? 1.362 79.373 54.923 1.00 33.44 154 LYS I O 1
ATOM 4541 N N . ILE C 1 155 ? 2.451 80.240 53.142 1.00 27.51 155 ILE I N 1
ATOM 4542 C CA . ILE C 1 155 ? 2.671 81.591 53.678 1.00 26.79 155 ILE I CA 1
ATOM 4543 C C . ILE C 1 155 ? 1.933 82.528 52.737 1.00 30.52 155 ILE I C 1
ATOM 4544 O O . ILE C 1 155 ? 2.338 82.659 51.575 1.00 29.04 155 ILE I O 1
ATOM 4549 N N . ASP C 1 156 ? 0.814 83.125 53.217 1.00 27.52 156 ASP I N 1
ATOM 4550 C CA . ASP C 1 156 ? -0.066 83.982 52.429 1.00 28.06 156 ASP I CA 1
ATOM 4551 C C . ASP C 1 156 ? -0.510 83.269 51.116 1.00 33.84 156 ASP I C 1
ATOM 4552 O O . ASP C 1 156 ? -0.498 83.881 50.043 1.00 32.67 156 ASP I O 1
ATOM 4557 N N . GLY C 1 157 ? -0.880 81.983 51.239 1.00 30.98 157 GLY I N 1
ATOM 4558 C CA . GLY C 1 157 ? -1.347 81.147 50.132 1.00 31.32 157 GLY I CA 1
ATOM 4559 C C . GLY C 1 157 ? -0.280 80.574 49.203 1.00 35.32 157 GLY I C 1
ATOM 4560 O O . GLY C 1 157 ? -0.604 79.795 48.296 1.00 37.13 157 GLY I O 1
ATOM 4561 N N . SER C 1 158 ? 0.989 80.943 49.398 1.00 28.76 158 SER I N 1
ATOM 4562 C CA . SER C 1 158 ? 2.068 80.449 48.554 1.00 28.48 158 SER I CA 1
ATOM 4563 C C . SER C 1 158 ? 2.855 79.343 49.286 1.00 30.28 158 SER I C 1
ATOM 4564 O O . SER C 1 158 ? 3.137 79.489 50.482 1.00 27.89 158 SER I O 1
ATOM 4567 N N . GLU C 1 159 ? 3.169 78.228 48.590 1.00 26.29 159 GLU I N 1
ATOM 4568 C CA . GLU C 1 159 ? 3.897 77.115 49.225 1.00 25.83 159 GLU I CA 1
ATOM 4569 C C . GLU C 1 159 ? 5.332 77.493 49.591 1.00 28.36 159 GLU I C 1
ATOM 4570 O O . GLU C 1 159 ? 6.051 78.089 48.796 1.00 27.85 159 GLU I O 1
ATOM 4576 N N . ARG C 1 160 ? 5.744 77.124 50.791 1.00 24.45 160 ARG I N 1
ATOM 4577 C CA . ARG C 1 160 ? 7.098 77.368 51.276 1.00 24.22 160 ARG I CA 1
ATOM 4578 C C . ARG C 1 160 ? 7.782 76.024 51.546 1.00 26.72 160 ARG I C 1
ATOM 4579 O O . ARG C 1 160 ? 7.230 75.213 52.284 1.00 26.28 160 ARG I O 1
ATOM 4587 N N . GLN C 1 161 ? 8.969 75.787 50.953 1.00 22.56 161 GLN I N 1
ATOM 4588 C CA . GLN C 1 161 ? 9.724 74.553 51.180 1.00 23.53 161 GLN I CA 1
ATOM 4589 C C . GLN C 1 161 ? 11.083 74.778 51.829 1.00 28.61 161 GLN I C 1
ATOM 4590 O O . GLN C 1 161 ? 11.552 73.900 52.563 1.00 28.90 161 GLN I O 1
ATOM 4596 N N . ASN C 1 162 ? 11.736 75.932 51.563 1.00 25.94 162 ASN I N 1
ATOM 4597 C CA . ASN C 1 162 ? 13.031 76.203 52.209 1.00 25.86 162 ASN I CA 1
ATOM 4598 C C . ASN C 1 162 ? 12.825 76.480 53.717 1.00 27.22 162 ASN I C 1
ATOM 4599 O O . ASN C 1 162 ? 11.900 77.206 54.105 1.00 26.78 162 ASN I O 1
ATOM 4604 N N . GLY C 1 163 ? 13.692 75.889 54.528 1.00 22.50 163 GLY I N 1
ATOM 4605 C CA . GLY C 1 163 ? 13.675 76.048 55.979 1.00 21.96 163 GLY I CA 1
ATOM 4606 C C . GLY C 1 163 ? 12.769 75.067 56.707 1.00 26.51 163 GLY I C 1
ATOM 4607 O O . GLY C 1 163 ? 12.612 75.173 57.927 1.00 24.56 163 GLY I O 1
ATOM 4608 N N . VAL C 1 164 ? 12.165 74.089 55.987 1.00 25.16 164 VAL I N 1
ATOM 4609 C CA . VAL C 1 164 ? 11.315 73.103 56.677 1.00 24.21 164 VAL I CA 1
ATOM 4610 C C . VAL C 1 164 ? 12.057 71.806 56.997 1.00 26.95 164 VAL I C 1
ATOM 4611 O O . VAL C 1 164 ? 12.781 71.286 56.146 1.00 24.53 164 VAL I O 1
ATOM 4615 N N . LEU C 1 165 ? 11.932 71.324 58.261 1.00 23.54 165 LEU I N 1
ATOM 4616 C CA . LEU C 1 165 ? 12.575 70.081 58.700 1.00 24.12 165 LEU I CA 1
ATOM 4617 C C . LEU C 1 165 ? 11.478 69.220 59.338 1.00 27.47 165 LEU I C 1
ATOM 4618 O O . LEU C 1 165 ? 10.728 69.723 60.189 1.00 27.15 165 LEU I O 1
ATOM 4623 N N . ASN C 1 166 ? 11.379 67.954 58.916 1.00 22.11 166 ASN I N 1
ATOM 4624 C CA . ASN C 1 166 ? 10.354 67.005 59.400 1.00 22.03 166 ASN I CA 1
ATOM 4625 C C . ASN C 1 166 ? 10.951 65.891 60.244 1.00 24.76 166 ASN I C 1
ATOM 4626 O O . ASN C 1 166 ? 12.059 65.423 59.947 1.00 25.50 166 ASN I O 1
ATOM 4631 N N . SER C 1 167 ? 10.227 65.442 61.276 1.00 20.23 167 SER I N 1
ATOM 4632 C CA . SER C 1 167 ? 10.720 64.353 62.129 1.00 20.19 167 SER I CA 1
ATOM 4633 C C . SER C 1 167 ? 9.575 63.408 62.514 1.00 23.15 167 SER I C 1
ATOM 4634 O O . SER C 1 167 ? 8.629 63.837 63.157 1.00 20.45 167 SER I O 1
ATOM 4637 N N . TRP C 1 168 ? 9.697 62.128 62.157 1.00 21.99 168 TRP I N 1
ATOM 4638 C CA . TRP C 1 168 ? 8.692 61.100 62.488 1.00 23.25 168 TRP I CA 1
ATOM 4639 C C . TRP C 1 168 ? 9.145 60.334 63.712 1.00 24.68 168 TRP I C 1
ATOM 4640 O O . TRP C 1 168 ? 10.335 60.031 63.845 1.00 23.17 168 TRP I O 1
ATOM 4651 N N . THR C 1 169 ? 8.196 59.955 64.570 1.00 21.36 169 THR I N 1
ATOM 4652 C CA . THR C 1 169 ? 8.498 59.062 65.680 1.00 22.58 169 THR I CA 1
ATOM 4653 C C . THR C 1 169 ? 8.575 57.639 65.066 1.00 27.67 169 THR I C 1
ATOM 4654 O O . THR C 1 169 ? 8.117 57.414 63.925 1.00 24.94 169 THR I O 1
ATOM 4658 N N . ASP C 1 170 ? 9.056 56.667 65.854 1.00 25.34 170 ASP I N 1
ATOM 4659 C CA . ASP C 1 170 ? 8.979 55.263 65.464 1.00 26.09 170 ASP I CA 1
ATOM 4660 C C . ASP C 1 170 ? 7.499 54.867 65.735 1.00 26.29 170 ASP I C 1
ATOM 4661 O O . ASP C 1 170 ? 6.747 55.653 66.323 1.00 25.06 170 ASP I O 1
ATOM 4666 N N . GLN C 1 171 ? 7.090 53.665 65.332 1.00 22.40 171 GLN I N 1
ATOM 4667 C CA . GLN C 1 171 ? 5.732 53.194 65.609 1.00 20.62 171 GLN I CA 1
ATOM 4668 C C . GLN C 1 171 ? 5.541 53.018 67.138 1.00 24.42 171 GLN I C 1
ATOM 4669 O O . GLN C 1 171 ? 6.456 52.558 67.811 1.00 24.30 171 GLN I O 1
ATOM 4675 N N . ASP C 1 172 ? 4.379 53.413 67.675 1.00 21.17 172 ASP I N 1
ATOM 4676 C CA . ASP C 1 172 ? 4.086 53.286 69.113 1.00 21.85 172 ASP I CA 1
ATOM 4677 C C . ASP C 1 172 ? 3.676 51.848 69.462 1.00 26.49 172 ASP I C 1
ATOM 4678 O O . ASP C 1 172 ? 2.806 51.286 68.798 1.00 25.42 172 ASP I O 1
ATOM 4683 N N . SER C 1 173 ? 4.303 51.251 70.487 1.00 23.22 173 SER I N 1
ATOM 4684 C CA . SER C 1 173 ? 4.006 49.864 70.902 1.00 25.38 173 SER I CA 1
ATOM 4685 C C . SER C 1 173 ? 2.563 49.629 71.361 1.00 31.04 173 SER I C 1
ATOM 4686 O O . SER C 1 173 ? 2.050 48.527 71.159 1.00 31.60 173 SER I O 1
ATOM 4689 N N . LYS C 1 174 ? 1.922 50.643 71.972 1.00 27.58 174 LYS I N 1
ATOM 4690 C CA . LYS C 1 174 ? 0.556 50.534 72.532 1.00 28.43 174 LYS I CA 1
ATOM 4691 C C . LYS C 1 174 ? -0.573 50.833 71.525 1.00 33.60 174 LYS I C 1
ATOM 4692 O O . LYS C 1 174 ? -1.565 50.106 71.484 1.00 35.09 174 LYS I O 1
ATOM 4698 N N . ASP C 1 175 ? -0.380 51.872 70.696 1.00 27.08 175 ASP I N 1
ATOM 4699 C CA . ASP C 1 175 ? -1.267 52.431 69.664 1.00 27.47 175 ASP I CA 1
ATOM 4700 C C . ASP C 1 175 ? -1.115 51.882 68.244 1.00 23.91 175 ASP I C 1
ATOM 4701 O O . ASP C 1 175 ? -2.056 52.016 67.443 1.00 23.09 175 ASP I O 1
ATOM 4706 N N . SER C 1 176 ? 0.119 51.489 67.880 1.00 19.07 176 SER I N 1
ATOM 4707 C CA . SER C 1 176 ? 0.509 51.128 66.507 1.00 19.21 176 SER I CA 1
ATOM 4708 C C . SER C 1 176 ? 0.413 52.372 65.580 1.00 20.99 176 SER I C 1
ATOM 4709 O O . SER C 1 176 ? 0.399 52.226 64.369 1.00 20.89 176 SER I O 1
ATOM 4712 N N . THR C 1 177 ? 0.412 53.601 66.148 1.00 17.60 177 THR I N 1
ATOM 4713 C CA . THR C 1 177 ? 0.355 54.818 65.321 1.00 17.94 177 THR I CA 1
ATOM 4714 C C . THR C 1 177 ? 1.726 55.464 65.208 1.00 22.22 177 THR I C 1
ATOM 4715 O O . THR C 1 177 ? 2.663 55.081 65.918 1.00 23.22 177 THR I O 1
ATOM 4719 N N . TYR C 1 178 ? 1.824 56.461 64.328 1.00 18.77 178 TYR I N 1
ATOM 4720 C CA . TYR C 1 178 ? 3.011 57.285 64.151 1.00 18.11 178 TYR I CA 1
ATOM 4721 C C . TYR C 1 178 ? 2.627 58.737 64.483 1.00 21.59 178 TYR I C 1
ATOM 4722 O O . TYR C 1 178 ? 1.445 59.107 64.449 1.00 20.04 178 TYR I O 1
ATOM 4731 N N . SER C 1 179 ? 3.626 59.570 64.767 1.00 18.57 179 SER I N 1
ATOM 4732 C CA . SER C 1 179 ? 3.426 61.014 64.934 1.00 18.31 179 SER I CA 1
ATOM 4733 C C . SER C 1 179 ? 4.596 61.703 64.217 1.00 22.07 179 SER I C 1
ATOM 4734 O O . SER C 1 179 ? 5.640 61.081 63.996 1.00 20.48 179 SER I O 1
ATOM 4737 N N . MET C 1 180 ? 4.378 62.919 63.761 1.00 20.83 180 MET I N 1
ATOM 4738 C CA . MET C 1 180 ? 5.421 63.654 63.036 1.00 23.07 180 MET I CA 1
ATOM 4739 C C . MET C 1 180 ? 5.358 65.151 63.388 1.00 22.94 180 MET I C 1
ATOM 4740 O O . MET C 1 180 ? 4.278 65.689 63.598 1.00 23.51 180 MET I O 1
ATOM 4745 N N . SER C 1 181 ? 6.524 65.811 63.443 1.00 19.02 181 SER I N 1
ATOM 4746 C CA . SER C 1 181 ? 6.629 67.241 63.687 1.00 20.78 181 SER I CA 1
ATOM 4747 C C . SER C 1 181 ? 7.196 67.860 62.393 1.00 22.33 181 SER I C 1
ATOM 4748 O O . SER C 1 181 ? 8.080 67.273 61.771 1.00 20.91 181 SER I O 1
ATOM 4751 N N . SER C 1 182 ? 6.676 69.023 61.998 1.00 18.60 182 SER I N 1
ATOM 4752 C CA . SER C 1 182 ? 7.203 69.796 60.865 1.00 18.48 182 SER I CA 1
ATOM 4753 C C . SER C 1 182 ? 7.525 71.180 61.431 1.00 21.03 182 SER I C 1
ATOM 4754 O O . SER C 1 182 ? 6.650 71.813 62.022 1.00 21.58 182 SER I O 1
ATOM 4757 N N . THR C 1 183 ? 8.764 71.645 61.252 1.00 19.09 183 THR I N 1
ATOM 4758 C CA . THR C 1 183 ? 9.204 72.936 61.788 1.00 18.50 183 THR I CA 1
ATOM 4759 C C . THR C 1 183 ? 9.704 73.815 60.646 1.00 23.20 183 THR I C 1
ATOM 4760 O O . THR C 1 183 ? 10.630 73.420 59.947 1.00 23.51 183 THR I O 1
ATOM 4764 N N . LEU C 1 184 ? 9.086 74.995 60.458 1.00 20.37 184 LEU I N 1
ATOM 4765 C CA . LEU C 1 184 ? 9.527 75.951 59.428 1.00 20.10 184 LEU I CA 1
ATOM 4766 C C . LEU C 1 184 ? 10.326 77.046 60.165 1.00 23.78 184 LEU I C 1
ATOM 4767 O O . LEU C 1 184 ? 9.744 77.755 60.995 1.00 22.78 184 LEU I O 1
ATOM 4772 N N . THR C 1 185 ? 11.640 77.133 59.919 1.00 22.06 185 THR I N 1
ATOM 4773 C CA . THR C 1 185 ? 12.489 78.154 60.564 1.00 23.11 185 THR I CA 1
ATOM 4774 C C . THR C 1 185 ? 12.802 79.296 59.585 1.00 27.67 185 THR I C 1
ATOM 4775 O O . THR C 1 185 ? 13.298 79.062 58.482 1.00 26.54 185 THR I O 1
ATOM 4779 N N . LEU C 1 186 ? 12.417 80.505 59.976 1.00 25.85 186 LEU I N 1
ATOM 4780 C CA . LEU C 1 186 ? 12.654 81.742 59.225 1.00 26.24 186 LEU I CA 1
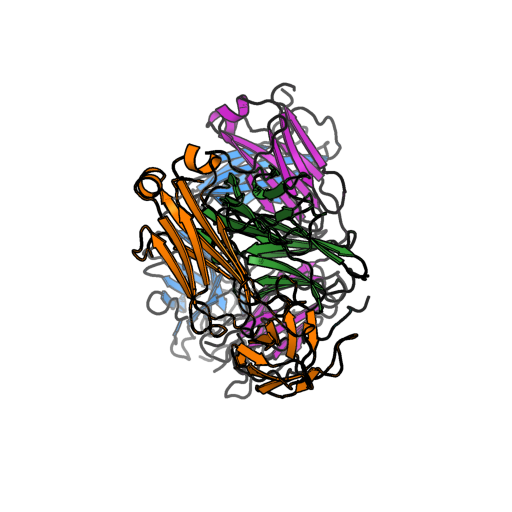ATOM 4781 C C . LEU C 1 186 ? 13.401 82.705 60.163 1.00 32.14 186 LEU I C 1
ATOM 4782 O O . LEU C 1 186 ? 13.513 82.441 61.365 1.00 32.61 186 LEU I O 1
ATOM 4787 N N . THR C 1 187 ? 13.873 83.839 59.636 1.00 29.10 187 THR I N 1
ATOM 4788 C CA . THR C 1 187 ? 14.447 84.884 60.502 1.00 27.74 187 THR I CA 1
ATOM 4789 C C . THR C 1 187 ? 13.228 85.646 61.065 1.00 29.24 187 THR I C 1
ATOM 4790 O O . THR C 1 187 ? 12.126 85.521 60.516 1.00 26.91 187 THR I O 1
ATOM 4794 N N . LYS C 1 188 ? 13.421 86.464 62.119 1.00 27.93 188 LYS I N 1
ATOM 4795 C CA . LYS C 1 188 ? 12.371 87.337 62.657 1.00 28.23 188 LYS I CA 1
ATOM 4796 C C . LYS C 1 188 ? 11.850 88.285 61.547 1.00 31.10 188 LYS I C 1
ATOM 4797 O O . LYS C 1 188 ? 10.643 88.491 61.454 1.00 30.71 188 LYS I O 1
ATOM 4803 N N . ASP C 1 189 ? 12.755 88.842 60.708 1.00 29.32 189 ASP I N 1
ATOM 4804 C CA . ASP C 1 189 ? 12.379 89.756 59.617 1.00 28.68 189 ASP I CA 1
ATOM 4805 C C . ASP C 1 189 ? 11.475 89.096 58.578 1.00 32.05 189 ASP I C 1
ATOM 4806 O O . ASP C 1 189 ? 10.452 89.679 58.215 1.00 32.16 189 ASP I O 1
ATOM 4811 N N . GLU C 1 190 ? 11.846 87.886 58.108 1.00 27.50 190 GLU I N 1
ATOM 4812 C CA . GLU C 1 190 ? 11.061 87.136 57.115 1.00 26.48 190 GLU I CA 1
ATOM 4813 C C . GLU C 1 190 ? 9.681 86.843 57.661 1.00 29.27 190 GLU I C 1
ATOM 4814 O O . GLU C 1 190 ? 8.675 87.098 56.993 1.00 29.50 190 GLU I O 1
ATOM 4820 N N . TYR C 1 191 ? 9.632 86.352 58.908 1.00 25.97 191 TYR I N 1
ATOM 4821 C CA . TYR C 1 191 ? 8.394 85.970 59.572 1.00 25.91 191 TYR I CA 1
ATOM 4822 C C . TYR C 1 191 ? 7.404 87.137 59.676 1.00 32.44 191 TYR I C 1
ATOM 4823 O O . TYR C 1 191 ? 6.207 86.965 59.439 1.00 30.38 191 TYR I O 1
ATOM 4832 N N . GLU C 1 192 ? 7.926 88.325 60.018 1.00 31.96 192 GLU I N 1
ATOM 4833 C CA . GLU C 1 192 ? 7.142 89.550 60.189 1.00 32.37 192 GLU I CA 1
ATOM 4834 C C . GLU C 1 192 ? 6.689 90.264 58.898 1.00 36.40 192 GLU I C 1
ATOM 4835 O O . GLU C 1 192 ? 5.872 91.181 58.979 1.00 36.70 192 GLU I O 1
ATOM 4841 N N . ARG C 1 193 ? 7.154 89.813 57.720 1.00 32.13 193 ARG I N 1
ATOM 4842 C CA . ARG C 1 193 ? 6.731 90.378 56.424 1.00 32.55 193 ARG I CA 1
ATOM 4843 C C . ARG C 1 193 ? 5.429 89.706 55.976 1.00 37.48 193 ARG I C 1
ATOM 4844 O O . ARG C 1 193 ? 4.850 90.112 54.970 1.00 37.34 193 ARG I O 1
ATOM 4852 N N . HIS C 1 194 ? 4.981 88.652 56.684 1.00 33.34 194 HIS I N 1
ATOM 4853 C CA . HIS C 1 194 ? 3.776 87.940 56.250 1.00 32.80 194 HIS I CA 1
ATOM 4854 C C . HIS C 1 194 ? 2.711 87.815 57.306 1.00 33.91 194 HIS I C 1
ATOM 4855 O O . HIS C 1 194 ? 3.002 87.921 58.498 1.00 33.16 194 HIS I O 1
ATOM 4862 N N . ASN C 1 195 ? 1.470 87.591 56.870 1.00 29.48 195 ASN I N 1
ATOM 4863 C CA . ASN C 1 195 ? 0.342 87.501 57.782 1.00 30.24 195 ASN I CA 1
ATOM 4864 C C . ASN C 1 195 ? -0.191 86.093 58.031 1.00 33.36 195 ASN I C 1
ATOM 4865 O O . ASN C 1 195 ? -0.313 85.708 59.183 1.00 33.19 195 ASN I O 1
ATOM 4870 N N . SER C 1 196 ? -0.549 85.351 56.966 1.00 29.77 196 SER I N 1
ATOM 4871 C CA . SER C 1 196 ? -1.178 84.035 57.064 1.00 28.90 196 SER I CA 1
ATOM 4872 C C . SER C 1 196 ? -0.196 82.852 56.956 1.00 30.15 196 SER I C 1
ATOM 4873 O O . SER C 1 196 ? 0.560 82.742 55.984 1.00 29.55 196 SER I O 1
ATOM 4876 N N . TYR C 1 197 ? -0.214 81.975 57.980 1.00 25.74 197 TYR I N 1
ATOM 4877 C CA . TYR C 1 197 ? 0.657 80.786 58.060 1.00 24.22 197 TYR I CA 1
ATOM 4878 C C . TYR C 1 197 ? -0.212 79.569 58.181 1.00 27.28 197 TYR I C 1
ATOM 4879 O O . TYR C 1 197 ? -1.028 79.493 59.087 1.00 26.75 197 TYR I O 1
ATOM 4888 N N . THR C 1 198 ? -0.021 78.608 57.284 1.00 25.24 198 THR I N 1
ATOM 4889 C CA . THR C 1 198 ? -0.834 77.391 57.233 1.00 25.28 198 THR I CA 1
ATOM 4890 C C . THR C 1 198 ? 0.002 76.115 57.091 1.00 27.63 198 THR I C 1
ATOM 4891 O O . THR C 1 198 ? 0.948 76.097 56.310 1.00 24.84 198 THR I O 1
ATOM 4895 N N . CYS C 1 199 ? -0.383 75.034 57.799 1.00 27.63 199 CYS I N 1
ATOM 4896 C CA . CYS C 1 199 ? 0.194 73.713 57.549 1.00 30.17 199 CYS I CA 1
ATOM 4897 C C . CYS C 1 199 ? -0.948 72.818 57.102 1.00 30.43 199 CYS I C 1
ATOM 4898 O O . CYS C 1 199 ? -2.049 72.868 57.679 1.00 27.13 199 CYS I O 1
ATOM 4901 N N . GLU C 1 200 ? -0.744 72.163 55.957 1.00 27.15 200 GLU I N 1
ATOM 4902 C CA . GLU C 1 200 ? -1.741 71.304 55.308 1.00 26.71 200 GLU I CA 1
ATOM 4903 C C . GLU C 1 200 ? -1.235 69.872 55.282 1.00 27.10 200 GLU I C 1
ATOM 4904 O O . GLU C 1 200 ? -0.149 69.632 54.766 1.00 23.88 200 GLU I O 1
ATOM 4910 N N . ALA C 1 201 ? -2.006 68.935 55.862 1.00 25.29 201 ALA I N 1
ATOM 4911 C CA . ALA C 1 201 ? -1.648 67.515 55.929 1.00 23.85 201 ALA I CA 1
ATOM 4912 C C . ALA C 1 201 ? -2.473 66.735 54.910 1.00 25.29 201 ALA I C 1
ATOM 4913 O O . ALA C 1 201 ? -3.697 66.766 54.974 1.00 24.80 201 ALA I O 1
ATOM 4915 N N . THR C 1 202 ? -1.808 66.020 53.992 1.00 21.51 202 THR I N 1
ATOM 4916 C CA . THR C 1 202 ? -2.494 65.187 52.999 1.00 20.67 202 THR I CA 1
ATOM 4917 C C . THR C 1 202 ? -2.177 63.762 53.344 1.00 22.64 202 THR I C 1
ATOM 4918 O O . THR C 1 202 ? -1.004 63.398 53.456 1.00 20.85 202 THR I O 1
ATOM 4922 N N . HIS C 1 203 ? -3.230 62.960 53.529 1.00 21.46 203 HIS I N 1
ATOM 4923 C CA . HIS C 1 203 ? -3.130 61.573 53.985 1.00 20.76 203 HIS I CA 1
ATOM 4924 C C . HIS C 1 203 ? -4.236 60.720 53.324 1.00 25.62 203 HIS I C 1
ATOM 4925 O O . HIS C 1 203 ? -5.279 61.246 52.910 1.00 24.31 203 HIS I O 1
ATOM 4932 N N . LYS C 1 204 ? -4.007 59.411 53.207 1.00 24.67 204 LYS I N 1
ATOM 4933 C CA . LYS C 1 204 ? -4.997 58.517 52.580 1.00 26.01 204 LYS I CA 1
ATOM 4934 C C . LYS C 1 204 ? -6.368 58.438 53.265 1.00 30.33 204 LYS I C 1
ATOM 4935 O O . LYS C 1 204 ? -7.353 58.014 52.643 1.00 29.73 204 LYS I O 1
ATOM 4941 N N . THR C 1 205 ? -6.437 58.870 54.545 1.00 26.29 205 THR I N 1
ATOM 4942 C CA . THR C 1 205 ? -7.674 58.861 55.325 1.00 25.37 205 THR I CA 1
ATOM 4943 C C . THR C 1 205 ? -8.720 59.913 54.936 1.00 31.97 205 THR I C 1
ATOM 4944 O O . THR C 1 205 ? -9.830 59.866 55.473 1.00 31.73 205 THR I O 1
ATOM 4948 N N . SER C 1 206 ? -8.368 60.888 54.079 1.00 29.56 206 SER I N 1
ATOM 4949 C CA . SER C 1 206 ? -9.313 61.938 53.666 1.00 30.09 206 SER I CA 1
ATOM 4950 C C . SER C 1 206 ? -9.091 62.382 52.226 1.00 34.52 206 SER I C 1
ATOM 4951 O O . SER C 1 206 ? -7.944 62.540 51.799 1.00 30.95 206 SER I O 1
ATOM 4954 N N . THR C 1 207 ? -10.204 62.659 51.497 1.00 33.92 207 THR I N 1
ATOM 4955 C CA . THR C 1 207 ? -10.129 63.134 50.114 1.00 34.34 207 THR I CA 1
ATOM 4956 C C . THR C 1 207 ? -9.575 64.555 50.064 1.00 38.52 207 THR I C 1
ATOM 4957 O O . THR C 1 207 ? -8.870 64.897 49.116 1.00 37.92 207 THR I O 1
ATOM 4961 N N . SER C 1 208 ? -9.837 65.355 51.107 1.00 35.92 208 SER I N 1
ATOM 4962 C CA . SER C 1 208 ? -9.359 66.738 51.187 1.00 36.02 208 SER I CA 1
ATOM 4963 C C . SER C 1 208 ? -8.393 66.929 52.369 1.00 38.89 208 SER I C 1
ATOM 4964 O O . SER C 1 208 ? -8.582 66.286 53.406 1.00 38.06 208 SER I O 1
ATOM 4967 N N . PRO C 1 209 ? -7.347 67.785 52.229 1.00 34.71 209 PRO I N 1
ATOM 4968 C CA . PRO C 1 209 ? -6.372 67.955 53.332 1.00 33.83 209 PRO I CA 1
ATOM 4969 C C . PRO C 1 209 ? -6.912 68.521 54.637 1.00 33.77 209 PRO I C 1
ATOM 4970 O O . PRO C 1 209 ? -7.951 69.182 54.642 1.00 32.88 209 PRO I O 1
ATOM 4974 N N . ILE C 1 210 ? -6.202 68.254 55.760 1.00 27.82 210 ILE I N 1
ATOM 4975 C CA . ILE C 1 210 ? -6.545 68.839 57.046 1.00 27.17 210 ILE I CA 1
ATOM 4976 C C . ILE C 1 210 ? -5.714 70.110 57.070 1.00 32.37 210 ILE I C 1
ATOM 4977 O O . ILE C 1 210 ? -4.479 70.045 56.956 1.00 32.03 210 ILE I O 1
ATOM 4982 N N . VAL C 1 211 ? -6.384 71.260 57.250 1.00 28.59 211 VAL I N 1
ATOM 4983 C CA . VAL C 1 211 ? -5.739 72.568 57.214 1.00 29.01 211 VAL I CA 1
ATOM 4984 C C . VAL C 1 211 ? -5.839 73.255 58.572 1.00 30.63 211 VAL I C 1
ATOM 4985 O O . VAL C 1 211 ? -6.935 73.404 59.135 1.00 30.50 211 VAL I O 1
ATOM 4989 N N . LYS C 1 212 ? -4.685 73.649 59.104 1.00 24.53 212 LYS I N 1
ATOM 4990 C CA . LYS C 1 212 ? -4.600 74.395 60.362 1.00 23.98 212 LYS I CA 1
ATOM 4991 C C . LYS C 1 212 ? -3.859 75.683 60.069 1.00 27.29 212 LYS I C 1
ATOM 4992 O O . LYS C 1 212 ? -2.830 75.646 59.403 1.00 24.76 212 LYS I O 1
ATOM 4998 N N . SER C 1 213 ? -4.377 76.820 60.545 1.00 25.36 213 SER I N 1
ATOM 4999 C CA . SER C 1 213 ? -3.724 78.094 60.249 1.00 26.18 213 SER I CA 1
ATOM 5000 C C . SER C 1 213 ? -3.862 79.151 61.343 1.00 29.62 213 SER I C 1
ATOM 5001 O O . SER C 1 213 ? -4.634 78.978 62.278 1.00 28.82 213 SER I O 1
ATOM 5004 N N . PHE C 1 214 ? -3.075 80.236 61.232 1.00 27.46 214 PHE I N 1
ATOM 5005 C CA . PHE C 1 214 ? -3.153 81.400 62.119 1.00 27.04 214 PHE I CA 1
ATOM 5006 C C . PHE C 1 214 ? -2.785 82.653 61.335 1.00 33.80 214 PHE I C 1
ATOM 5007 O O . PHE C 1 214 ? -2.070 82.582 60.325 1.00 31.65 214 PHE I O 1
ATOM 5015 N N . ASN C 1 215 ? -3.301 83.798 61.789 1.00 32.80 215 ASN I N 1
ATOM 5016 C CA . ASN C 1 215 ? -2.980 85.077 61.189 1.00 33.90 215 ASN I CA 1
ATOM 5017 C C . ASN C 1 215 ? -2.217 85.871 62.218 1.00 40.69 215 ASN I C 1
ATOM 5018 O O . ASN C 1 215 ? -2.578 85.840 63.406 1.00 39.52 215 ASN I O 1
ATOM 5023 N N . ARG C 1 216 ? -1.129 86.534 61.796 1.00 41.84 216 ARG I N 1
ATOM 5024 C CA . ARG C 1 216 ? -0.348 87.374 62.718 1.00 44.92 216 ARG I CA 1
ATOM 5025 C C . ARG C 1 216 ? -1.236 88.491 63.347 1.00 57.27 216 ARG I C 1
ATOM 5026 O O . ARG C 1 216 ? -0.970 88.913 64.475 1.00 58.68 216 ARG I O 1
ATOM 5034 N N . ASN C 1 217 ? -2.332 88.896 62.648 1.00 58.70 217 ASN I N 1
ATOM 5035 C CA . ASN C 1 217 ? -3.347 89.841 63.146 1.00 60.72 217 ASN I CA 1
ATOM 5036 C C . ASN C 1 217 ? -4.400 89.012 63.914 1.00 69.47 217 ASN I C 1
ATOM 5037 O O . ASN C 1 217 ? -5.338 88.483 63.304 1.00 69.37 217 ASN I O 1
ATOM 5042 N N . GLU C 1 218 ? -4.191 88.860 65.247 1.00 69.10 218 GLU I N 1
ATOM 5043 C CA . GLU C 1 218 ? -4.985 88.117 66.251 1.00 70.26 218 GLU I CA 1
ATOM 5044 C C . GLU C 1 218 ? -4.281 86.862 66.810 1.00 74.93 218 GLU I C 1
ATOM 5045 O O . GLU C 1 218 ? -4.886 85.788 66.915 1.00 75.57 218 GLU I O 1
ATOM 5051 N N . CYS C 1 219 ? -2.998 87.021 67.191 0.05 70.43 219 CYS I N 1
ATOM 5052 C CA . CYS C 1 219 ? -2.162 85.958 67.760 0.05 70.46 219 CYS I CA 1
ATOM 5053 C C . CYS C 1 219 ? -2.437 85.727 69.254 0.05 82.69 219 CYS I C 1
ATOM 5054 O O . CYS C 1 219 ? -3.172 86.533 69.865 0.05 84.19 219 CYS I O 1
ATOM 5058 N N . GLU D 2 1 ? 16.628 39.052 89.779 1.00 60.03 1 GLU J N 1
ATOM 5059 C CA . GLU D 2 1 ? 16.152 40.162 88.952 1.00 58.73 1 GLU J CA 1
ATOM 5060 C C . GLU D 2 1 ? 16.857 40.234 87.577 1.00 59.54 1 GLU J C 1
ATOM 5061 O O . GLU D 2 1 ? 16.312 39.716 86.593 1.00 61.17 1 GLU J O 1
ATOM 5067 N N . VAL D 2 2 ? 18.081 40.812 87.542 1.00 50.05 2 VAL J N 1
ATOM 5068 C CA . VAL D 2 2 ? 19.025 41.042 86.421 1.00 46.68 2 VAL J CA 1
ATOM 5069 C C . VAL D 2 2 ? 19.037 42.492 85.985 1.00 45.15 2 VAL J C 1
ATOM 5070 O O . VAL D 2 2 ? 18.036 42.983 85.456 1.00 43.73 2 VAL J O 1
ATOM 5074 N N . GLN D 2 3 ? 20.162 43.189 86.264 1.00 38.73 3 GLN J N 1
ATOM 5075 C CA . GLN D 2 3 ? 20.356 44.592 85.927 1.00 37.43 3 GLN J CA 1
ATOM 5076 C C . GLN D 2 3 ? 21.798 44.882 85.495 1.00 37.93 3 GLN J C 1
ATOM 5077 O O . GLN D 2 3 ? 22.740 44.465 86.166 1.00 36.32 3 GLN J O 1
ATOM 5083 N N . LEU D 2 4 ? 21.955 45.651 84.407 1.00 32.64 4 LEU J N 1
ATOM 5084 C CA . LEU D 2 4 ? 23.253 46.084 83.881 1.00 30.96 4 LEU J CA 1
ATOM 5085 C C . LEU D 2 4 ? 23.158 47.581 83.614 1.00 34.80 4 LEU J C 1
ATOM 5086 O O . LEU D 2 4 ? 22.337 47.986 82.795 1.00 36.54 4 LEU J O 1
ATOM 5091 N N . GLU D 2 5 ? 23.926 48.409 84.345 1.00 30.12 5 GLU J N 1
ATOM 5092 C CA . GLU D 2 5 ? 23.873 49.869 84.199 1.00 29.07 5 GLU J CA 1
ATOM 5093 C C . GLU D 2 5 ? 25.168 50.425 83.666 1.00 29.68 5 GLU J C 1
ATOM 5094 O O . GLU D 2 5 ? 26.191 50.428 84.365 1.00 28.40 5 GLU J O 1
ATOM 5100 N N . GLU D 2 6 ? 25.129 50.897 82.419 1.00 25.78 6 GLU J N 1
ATOM 5101 C CA . GLU D 2 6 ? 26.302 51.486 81.793 1.00 25.76 6 GLU J CA 1
ATOM 5102 C C . GLU D 2 6 ? 26.395 52.967 82.115 1.00 30.31 6 GLU J C 1
ATOM 5103 O O . GLU D 2 6 ? 25.375 53.656 82.167 1.00 29.84 6 GLU J O 1
ATOM 5109 N N . SER D 2 7 ? 27.633 53.464 82.291 1.00 27.04 7 SER J N 1
ATOM 5110 C CA . SER D 2 7 ? 27.919 54.877 82.543 1.00 27.65 7 SER J CA 1
ATOM 5111 C C . SER D 2 7 ? 29.246 55.237 81.890 1.00 30.88 7 SER J C 1
ATOM 5112 O O . SER D 2 7 ? 30.012 54.339 81.494 1.00 28.43 7 SER J O 1
ATOM 5115 N N . GLY D 2 8 ? 29.508 56.534 81.779 1.00 29.49 8 GLY J N 1
ATOM 5116 C CA . GLY D 2 8 ? 30.771 57.036 81.238 1.00 29.44 8 GLY J CA 1
ATOM 5117 C C . GLY D 2 8 ? 30.722 57.595 79.834 1.00 34.93 8 GLY J C 1
ATOM 5118 O O . GLY D 2 8 ? 31.698 58.185 79.374 1.00 33.30 8 GLY J O 1
ATOM 5119 N N . GLY D 2 9 ? 29.606 57.391 79.143 1.00 33.58 9 GLY J N 1
ATOM 5120 C CA . GLY D 2 9 ? 29.429 57.899 77.787 1.00 33.97 9 GLY J CA 1
ATOM 5121 C C . GLY D 2 9 ? 29.265 59.402 77.802 1.00 39.69 9 GLY J C 1
ATOM 5122 O O . GLY D 2 9 ? 28.789 59.963 78.799 1.00 40.44 9 GLY J O 1
ATOM 5123 N N . ARG D 2 10 ? 29.684 60.067 76.710 1.00 34.80 10 ARG J N 1
ATOM 5124 C CA . ARG D 2 10 ? 29.659 61.521 76.563 1.00 34.63 10 ARG J CA 1
ATOM 5125 C C . ARG D 2 10 ? 30.357 61.969 75.269 1.00 35.68 10 ARG J C 1
ATOM 5126 O O . ARG D 2 10 ? 30.619 61.137 74.391 1.00 34.42 10 ARG J O 1
ATOM 5134 N N . LEU D 2 11 ? 30.673 63.280 75.164 1.00 30.32 11 LEU J N 1
ATOM 5135 C CA . LEU D 2 11 ? 31.371 63.867 74.035 1.00 29.71 11 LEU J CA 1
ATOM 5136 C C . LEU D 2 11 ? 32.884 63.761 74.264 1.00 34.02 11 LEU J C 1
ATOM 5137 O O . LEU D 2 11 ? 33.378 64.079 75.348 1.00 33.27 11 LEU J O 1
ATOM 5142 N N . VAL D 2 12 ? 33.602 63.325 73.228 1.00 31.58 12 VAL J N 1
ATOM 5143 C CA . VAL D 2 12 ? 35.056 63.167 73.240 1.00 32.15 12 VAL J CA 1
ATOM 5144 C C . VAL D 2 12 ? 35.611 63.634 71.893 1.00 34.28 12 VAL J C 1
ATOM 5145 O O . VAL D 2 12 ? 35.020 63.382 70.846 1.00 32.16 12 VAL J O 1
ATOM 5149 N N . GLN D 2 13 ? 36.711 64.384 71.925 1.00 33.37 13 GLN J N 1
ATOM 5150 C CA . GLN D 2 13 ? 37.329 64.887 70.699 1.00 33.61 13 GLN J CA 1
ATOM 5151 C C . GLN D 2 13 ? 38.015 63.745 69.929 1.00 36.04 13 GLN J C 1
ATOM 5152 O O . GLN D 2 13 ? 38.494 62.805 70.565 1.00 35.05 13 GLN J O 1
ATOM 5158 N N . PRO D 2 14 ? 38.087 63.785 68.576 1.00 33.45 14 PRO J N 1
ATOM 5159 C CA . PRO D 2 14 ? 38.827 62.732 67.849 1.00 33.19 14 PRO J CA 1
ATOM 5160 C C . PRO D 2 14 ? 40.264 62.586 68.389 1.00 37.14 14 PRO J C 1
ATOM 5161 O O . PRO D 2 14 ? 40.863 63.562 68.860 1.00 36.32 14 PRO J O 1
ATOM 5165 N N . LYS D 2 15 ? 40.775 61.347 68.393 1.00 32.81 15 LYS J N 1
ATOM 5166 C CA . LYS D 2 15 ? 42.088 60.933 68.922 1.00 32.80 15 LYS J CA 1
ATOM 5167 C C . LYS D 2 15 ? 42.117 60.897 70.459 1.00 34.27 15 LYS J C 1
ATOM 5168 O O . LYS D 2 15 ? 43.111 60.494 71.042 1.00 33.50 15 LYS J O 1
ATOM 5174 N N . GLY D 2 16 ? 40.992 61.242 71.091 1.00 30.97 16 GLY J N 1
ATOM 5175 C CA . GLY D 2 16 ? 40.817 61.237 72.540 1.00 30.04 16 GLY J CA 1
ATOM 5176 C C . GLY D 2 16 ? 40.509 59.865 73.128 1.00 33.59 16 GLY J C 1
ATOM 5177 O O . GLY D 2 16 ? 40.445 58.864 72.402 1.00 32.66 16 GLY J O 1
ATOM 5178 N N . SER D 2 17 ? 40.344 59.819 74.463 1.00 30.42 17 SER J N 1
ATOM 5179 C CA . SER D 2 17 ? 40.120 58.604 75.260 1.00 30.74 17 SER J CA 1
ATOM 5180 C C . SER D 2 17 ? 38.887 58.667 76.133 1.00 33.83 17 SER J C 1
ATOM 5181 O O . SER D 2 17 ? 38.566 59.725 76.66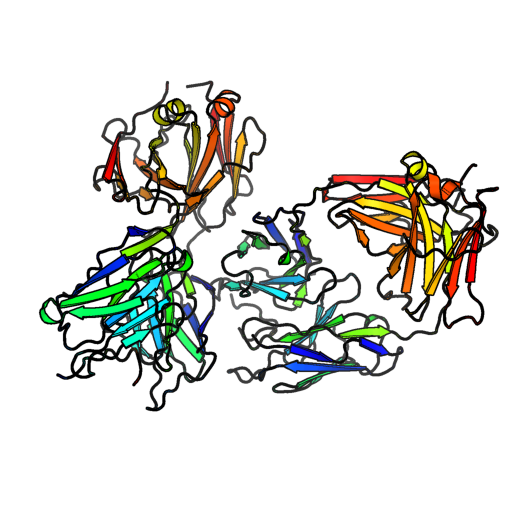3 1.00 33.57 17 SER J O 1
ATOM 5184 N N . LEU D 2 18 ? 38.260 57.507 76.392 1.00 30.79 18 LEU J N 1
ATOM 5185 C CA . LEU D 2 18 ? 37.094 57.444 77.283 1.00 30.51 18 LEU J CA 1
ATOM 5186 C C . LEU D 2 18 ? 36.998 56.055 77.921 1.00 31.26 18 LEU J C 1
ATOM 5187 O O . LEU D 2 18 ? 37.345 55.077 77.269 1.00 30.19 18 LEU J O 1
ATOM 5192 N N . LYS D 2 19 ? 36.545 55.968 79.178 1.00 27.43 19 LYS J N 1
ATOM 5193 C CA . LYS D 2 19 ? 36.375 54.678 79.841 1.00 28.30 19 LYS J CA 1
ATOM 5194 C C . LYS D 2 19 ? 34.912 54.470 80.230 1.00 32.25 19 LYS J C 1
ATOM 5195 O O . LYS D 2 19 ? 34.337 55.276 80.961 1.00 33.81 19 LYS J O 1
ATOM 5201 N N . LEU D 2 20 ? 34.314 53.393 79.737 1.00 26.79 20 LEU J N 1
ATOM 5202 C CA . LEU D 2 20 ? 32.927 53.063 80.055 1.00 24.82 20 LEU J CA 1
ATOM 5203 C C . LEU D 2 20 ? 32.933 52.053 81.188 1.00 28.33 20 LEU J C 1
ATOM 5204 O O . LEU D 2 20 ? 33.839 51.224 81.260 1.00 26.44 20 LEU J O 1
ATOM 5209 N N . SER D 2 21 ? 31.923 52.126 82.076 1.00 25.49 21 SER J N 1
ATOM 5210 C CA . SER D 2 21 ? 31.737 51.197 83.187 1.00 24.74 21 SER J CA 1
ATOM 5211 C C . SER D 2 21 ? 30.351 50.566 83.068 1.00 29.42 21 SER J C 1
ATOM 5212 O O . SER D 2 21 ? 29.425 51.213 82.580 1.00 30.03 21 SER J O 1
ATOM 5215 N N . CYS D 2 22 ? 30.199 49.341 83.545 1.00 26.25 22 CYS J N 1
ATOM 5216 C CA . CYS D 2 22 ? 28.915 48.632 83.569 1.00 27.39 22 CYS J CA 1
ATOM 5217 C C . CYS D 2 22 ? 28.799 47.953 84.937 1.00 30.71 22 CYS J C 1
ATOM 5218 O O . CYS D 2 22 ? 29.656 47.148 85.289 1.00 30.57 22 CYS J O 1
ATOM 5221 N N . ALA D 2 23 ? 27.788 48.342 85.732 1.00 26.92 23 ALA J N 1
ATOM 5222 C CA . ALA D 2 23 ? 27.544 47.781 87.056 1.00 27.34 23 ALA J CA 1
ATOM 5223 C C . ALA D 2 23 ? 26.490 46.682 86.926 1.00 31.00 23 ALA J C 1
ATOM 5224 O O . ALA D 2 23 ? 25.367 46.959 86.492 1.00 30.58 23 ALA J O 1
ATOM 5226 N N . ALA D 2 24 ? 26.888 45.425 87.202 1.00 28.40 24 ALA J N 1
ATOM 5227 C CA . ALA D 2 24 ? 26.032 44.238 87.087 1.00 29.10 24 ALA J CA 1
ATOM 5228 C C . ALA D 2 24 ? 25.454 43.813 88.438 1.00 34.83 24 ALA J C 1
ATOM 5229 O O . ALA D 2 24 ? 26.133 43.944 89.455 1.00 34.19 24 ALA J O 1
ATOM 5231 N N . SER D 2 25 ? 24.225 43.265 88.434 1.00 32.58 25 SER J N 1
ATOM 5232 C CA . SER D 2 25 ? 23.541 42.754 89.637 1.00 32.47 25 SER J CA 1
ATOM 5233 C C . SER D 2 25 ? 22.422 41.803 89.251 1.00 35.86 25 SER J C 1
ATOM 5234 O O . SER D 2 25 ? 21.950 41.845 88.117 1.00 33.14 25 SER J O 1
ATOM 5237 N N . GLY D 2 26 ? 22.028 40.940 90.195 1.00 33.86 26 GLY J N 1
ATOM 5238 C CA . GLY D 2 26 ? 20.942 39.981 90.028 1.00 33.01 26 GLY J CA 1
ATOM 5239 C C . GLY D 2 26 ? 21.301 38.692 89.324 1.00 35.62 26 GLY J C 1
ATOM 5240 O O . GLY D 2 26 ? 20.401 37.956 88.894 1.00 35.18 26 GLY J O 1
ATOM 5241 N N . PHE D 2 27 ? 22.621 38.418 89.173 1.00 30.61 27 PHE J N 1
ATOM 5242 C CA . PHE D 2 27 ? 23.142 37.184 88.570 1.00 28.52 27 PHE J CA 1
ATOM 5243 C C . PHE D 2 27 ? 24.587 36.916 89.018 1.00 33.72 27 PHE J C 1
ATOM 5244 O O . PHE D 2 27 ? 25.189 37.780 89.651 1.00 34.28 27 PHE J O 1
ATOM 5252 N N . SER D 2 28 ? 25.132 35.711 88.737 1.00 31.08 28 SER J N 1
ATOM 5253 C CA . SER D 2 28 ? 26.500 35.412 89.173 1.00 30.81 28 SER J CA 1
ATOM 5254 C C . SER D 2 28 ? 27.509 36.005 88.141 1.00 30.51 28 SER J C 1
ATOM 5255 O O . SER D 2 28 ? 27.888 35.339 87.189 1.00 29.47 28 SER J O 1
ATOM 5258 N N . PHE D 2 29 ? 27.886 37.274 88.321 1.00 26.76 29 PHE J N 1
ATOM 5259 C CA . PHE D 2 29 ? 28.805 37.960 87.403 1.00 26.80 29 PHE J CA 1
ATOM 5260 C C . PHE D 2 29 ? 30.109 37.182 87.171 1.00 33.09 29 PHE J C 1
ATOM 5261 O O . PHE D 2 29 ? 30.486 36.968 86.021 1.00 32.91 29 PHE J O 1
ATOM 5269 N N . ASN D 2 30 ? 30.759 36.710 88.261 1.00 31.25 30 ASN J N 1
ATOM 5270 C CA . ASN D 2 30 ? 32.044 36.008 88.194 1.00 31.02 30 ASN J CA 1
ATOM 5271 C C . ASN D 2 30 ? 32.108 34.715 87.403 1.00 33.69 30 ASN J C 1
ATOM 5272 O O . ASN D 2 30 ? 33.211 34.295 87.087 1.00 34.54 30 ASN J O 1
ATOM 5277 N N . THR D 2 31 ? 30.951 34.086 87.057 1.00 28.18 31 THR J N 1
ATOM 5278 C CA . THR D 2 31 ? 30.941 32.834 86.277 1.00 26.86 31 THR J CA 1
ATOM 5279 C C . THR D 2 31 ? 30.378 33.057 84.871 1.00 31.16 31 THR J C 1
ATOM 5280 O O . THR D 2 31 ? 30.018 32.094 84.197 1.00 31.47 31 THR J O 1
ATOM 5284 N N . ASN D 2 32 ? 30.330 34.322 84.412 1.00 27.43 32 ASN J N 1
ATOM 5285 C CA . ASN D 2 32 ? 29.772 34.647 83.110 1.00 26.68 32 ASN J CA 1
ATOM 5286 C C . ASN D 2 32 ? 30.744 35.372 82.213 1.00 29.03 32 ASN J C 1
ATOM 5287 O O . ASN D 2 32 ? 31.516 36.218 82.681 1.00 28.97 32 ASN J O 1
ATOM 5292 N N . ALA D 2 33 ? 30.633 35.090 80.912 1.00 23.62 33 ALA J N 1
ATOM 5293 C CA . ALA D 2 33 ? 31.360 35.780 79.846 1.00 23.25 33 ALA J CA 1
ATOM 5294 C C . ALA D 2 33 ? 30.528 37.041 79.584 1.00 27.18 33 ALA J C 1
ATOM 5295 O O . ALA D 2 33 ? 29.285 36.977 79.623 1.00 26.17 33 ALA J O 1
ATOM 5297 N N . MET D 2 34 ? 31.201 38.191 79.379 1.00 21.59 34 MET J N 1
ATOM 5298 C CA . MET D 2 34 ? 30.524 39.464 79.163 1.00 20.52 34 MET J CA 1
ATOM 5299 C C . MET D 2 34 ? 30.952 40.063 77.822 1.00 25.05 34 MET J C 1
ATOM 5300 O O . MET D 2 34 ? 32.051 39.790 77.352 1.00 23.73 34 MET J O 1
ATOM 5305 N N . ASN D 2 35 ? 30.099 40.897 77.221 1.00 23.02 35 ASN J N 1
ATOM 5306 C CA . ASN D 2 35 ? 30.424 41.533 75.937 1.00 22.50 35 ASN J CA 1
ATOM 5307 C C . ASN D 2 35 ? 30.031 42.986 75.916 1.00 25.88 35 ASN J C 1
ATOM 5308 O O . ASN D 2 35 ? 29.184 43.421 76.709 1.00 24.13 35 ASN J O 1
ATOM 5313 N N . TRP D 2 36 ? 30.599 43.725 74.951 1.00 22.31 36 TRP J N 1
ATOM 5314 C CA . TRP D 2 36 ? 30.192 45.089 74.620 1.00 21.74 36 TRP J CA 1
ATOM 5315 C C . TRP D 2 36 ? 29.729 45.006 73.178 1.00 24.83 36 TRP J C 1
ATOM 5316 O O . TRP D 2 36 ? 30.386 44.357 72.357 1.00 22.68 36 TRP J O 1
ATOM 5327 N N . VAL D 2 37 ? 28.574 45.621 72.877 1.00 21.67 37 VAL J N 1
ATOM 5328 C CA . VAL D 2 37 ? 28.008 45.654 71.514 1.00 20.48 37 VAL J CA 1
ATOM 5329 C C . VAL D 2 37 ? 27.644 47.121 71.283 1.00 23.20 37 VAL J C 1
ATOM 5330 O O . VAL D 2 37 ? 27.239 47.793 72.224 1.00 22.45 37 VAL J O 1
ATOM 5334 N N . ARG D 2 38 ? 27.816 47.635 70.063 1.00 19.47 38 ARG J N 1
ATOM 5335 C CA . ARG D 2 38 ? 27.474 49.035 69.831 1.00 19.24 38 ARG J CA 1
ATOM 5336 C C . ARG D 2 38 ? 26.489 49.203 68.685 1.00 23.67 38 ARG J C 1
ATOM 5337 O O . ARG D 2 38 ? 26.345 48.311 67.844 1.00 21.67 38 ARG J O 1
ATOM 5345 N N . GLN D 2 39 ? 25.856 50.378 68.632 1.00 21.77 39 GLN J N 1
ATOM 5346 C CA . GLN D 2 39 ? 24.871 50.693 67.607 1.00 21.62 39 GLN J CA 1
ATOM 5347 C C . GLN D 2 39 ? 25.018 52.150 67.223 1.00 26.61 39 GLN J C 1
ATOM 5348 O O . GLN D 2 39 ? 24.688 53.043 68.019 1.00 25.92 39 GLN J O 1
ATOM 5354 N N . ALA D 2 40 ? 25.539 52.382 66.010 1.00 24.47 40 ALA J N 1
ATOM 5355 C CA . ALA D 2 40 ? 25.725 53.721 65.454 1.00 26.10 40 ALA J CA 1
ATOM 5356 C C . ALA D 2 40 ? 24.326 54.337 65.223 1.00 32.47 40 ALA J C 1
ATOM 5357 O O . ALA D 2 40 ? 23.373 53.589 64.959 1.00 29.91 40 ALA J O 1
ATOM 5359 N N . PRO D 2 41 ? 24.172 55.680 65.372 1.00 33.42 41 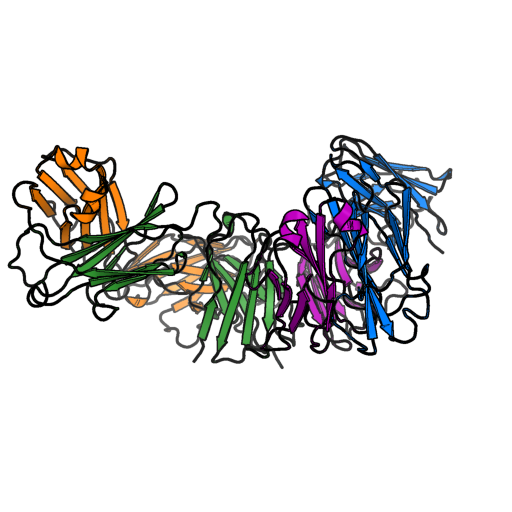PRO J N 1
ATOM 5360 C CA . PRO D 2 41 ? 22.829 56.292 65.249 1.00 33.86 41 PRO J CA 1
ATOM 5361 C C . PRO D 2 41 ? 22.074 55.938 63.968 1.00 37.51 41 PRO J C 1
ATOM 5362 O O . PRO D 2 41 ? 22.606 56.080 62.873 1.00 37.11 41 PRO J O 1
ATOM 5366 N N . GLY D 2 42 ? 20.895 55.345 64.137 1.00 35.64 42 GLY J N 1
ATOM 5367 C CA . GLY D 2 42 ? 20.061 54.887 63.026 1.00 35.64 42 GLY J CA 1
ATOM 5368 C C . GLY D 2 42 ? 20.554 53.649 62.287 1.00 38.43 42 GLY J C 1
ATOM 5369 O O . GLY D 2 42 ? 19.980 53.288 61.255 1.00 38.49 42 GLY J O 1
ATOM 5370 N N . LYS D 2 43 ? 21.608 52.969 62.804 1.00 32.44 43 LYS J N 1
ATOM 5371 C CA . LYS D 2 43 ? 22.200 51.796 62.139 1.00 30.24 43 LYS J CA 1
ATOM 5372 C C . LYS D 2 43 ? 21.954 50.484 62.923 1.00 30.40 43 LYS J C 1
ATOM 5373 O O . LYS D 2 43 ? 21.248 50.476 63.930 1.00 27.57 43 LYS J O 1
ATOM 5379 N N . GLY D 2 44 ? 22.553 49.400 62.441 1.00 25.80 44 GLY J N 1
ATOM 5380 C CA . GLY D 2 44 ? 22.436 48.090 63.062 1.00 25.98 44 GLY J CA 1
ATOM 5381 C C . GLY D 2 44 ? 23.397 47.848 64.213 1.00 29.88 44 GLY J C 1
ATOM 5382 O O . GLY D 2 44 ? 24.178 48.728 64.587 1.00 29.30 44 GLY J O 1
ATOM 5383 N N . LEU D 2 45 ? 23.336 46.640 64.780 1.00 26.78 45 LEU J N 1
ATOM 5384 C CA . LEU D 2 45 ? 24.177 46.246 65.913 1.00 25.51 45 LEU J CA 1
ATOM 5385 C C . LEU D 2 45 ? 25.545 45.772 65.423 1.00 27.13 45 LEU J C 1
ATOM 5386 O O . LEU D 2 45 ? 25.652 45.219 64.321 1.00 24.82 45 LEU J O 1
ATOM 5391 N N . GLU D 2 46 ? 26.600 46.040 66.221 1.00 24.01 46 GLU J N 1
ATOM 5392 C CA . GLU D 2 46 ? 27.968 45.637 65.897 1.00 23.63 46 GLU J CA 1
ATOM 5393 C C . GLU D 2 46 ? 28.661 45.134 67.164 1.00 25.50 46 GLU J C 1
ATOM 5394 O O . GLU D 2 46 ? 28.805 45.903 68.114 1.00 24.82 46 GLU J O 1
ATOM 5400 N N . TRP D 2 47 ? 29.080 43.852 67.185 1.00 20.80 47 TRP J N 1
ATOM 5401 C CA . TRP D 2 47 ? 29.796 43.291 68.343 1.00 20.65 47 TRP J CA 1
ATOM 5402 C C . TRP D 2 47 ? 31.199 43.933 68.429 1.00 24.21 47 TRP J C 1
ATOM 5403 O O . TRP D 2 47 ? 31.864 44.073 67.400 1.00 23.52 47 TRP J O 1
ATOM 5414 N N . VAL D 2 48 ? 31.628 44.323 69.646 1.00 19.71 48 VAL J N 1
ATOM 5415 C CA . VAL D 2 48 ? 32.901 45.030 69.896 1.00 20.14 48 VAL J CA 1
ATOM 5416 C C . VAL D 2 48 ? 33.992 44.165 70.568 1.00 23.27 48 VAL J C 1
ATOM 5417 O O . VAL D 2 48 ? 35.141 44.140 70.098 1.00 22.60 48 VAL J O 1
ATOM 5421 N N . ALA D 2 49 ? 33.663 43.570 71.736 1.00 20.30 49 ALA J N 1
ATOM 5422 C CA . ALA D 2 49 ? 34.638 42.841 72.564 1.00 20.34 49 ALA J CA 1
ATOM 5423 C C . ALA D 2 49 ? 33.966 41.853 73.488 1.00 23.07 49 ALA J C 1
ATOM 5424 O O . ALA D 2 49 ? 32.830 42.067 73.892 1.00 21.50 49 ALA J O 1
ATOM 5426 N N . ARG D 2 50 ? 34.700 40.813 73.864 1.00 19.50 50 ARG J N 1
ATOM 5427 C CA . ARG D 2 50 ? 34.239 39.735 74.724 1.00 19.78 50 ARG J CA 1
ATOM 5428 C C . ARG D 2 50 ? 35.290 39.439 75.765 1.00 24.44 50 ARG J C 1
ATOM 5429 O O . ARG D 2 50 ? 36.486 39.495 75.454 1.00 24.04 50 ARG J O 1
ATOM 5437 N N . ILE D 2 51 ? 34.854 39.127 77.003 1.00 20.12 51 ILE J N 1
ATOM 5438 C CA . ILE D 2 51 ? 35.769 38.720 78.066 1.00 20.55 51 ILE J CA 1
ATOM 5439 C C . ILE D 2 51 ? 35.186 37.493 78.787 1.00 26.25 51 ILE J C 1
ATOM 5440 O O . ILE D 2 51 ? 34.046 37.537 79.252 1.00 26.88 51 ILE J O 1
ATOM 5445 N N . ARG D 2 52 ? 35.950 36.403 78.857 1.00 22.66 52 ARG J N 1
ATOM 5446 C CA . ARG D 2 52 ? 35.494 35.174 79.508 1.00 22.65 52 ARG J CA 1
ATOM 5447 C C . ARG D 2 52 ? 35.741 35.219 81.025 1.00 25.04 52 ARG J C 1
ATOM 5448 O O . ARG D 2 52 ? 36.310 36.201 81.524 1.00 23.80 52 ARG J O 1
ATOM 5456 N N . SER D 2 53 ? 35.254 34.197 81.779 1.00 21.79 53 SER J N 1
ATOM 5457 C CA . SER D 2 53 ? 35.435 34.184 83.226 1.00 22.28 53 SER J CA 1
ATOM 5458 C C . SER D 2 53 ? 36.792 33.558 83.585 1.00 27.78 53 SER J C 1
ATOM 5459 O O . SER D 2 53 ? 37.485 33.042 82.711 1.00 26.59 53 SER J O 1
ATOM 5462 N N . LYS D 2 54 ? 37.155 33.603 84.874 1.00 29.26 54 LYS J N 1
ATOM 5463 C CA . LYS D 2 54 ? 38.376 33.021 85.464 1.00 30.87 54 LYS J CA 1
ATOM 5464 C C . LYS D 2 54 ? 38.705 31.599 84.946 1.00 34.83 54 LYS J C 1
ATOM 5465 O O . LYS D 2 54 ? 39.861 31.327 84.596 1.00 33.93 54 LYS J O 1
ATOM 5471 N N . ILE D 2 55 ? 37.708 30.694 84.905 1.00 32.89 55 ILE J N 1
ATOM 5472 C CA . ILE D 2 55 ? 37.943 29.304 84.468 1.00 32.78 55 ILE J CA 1
ATOM 5473 C C . ILE D 2 55 ? 38.429 29.190 83.016 1.00 34.49 55 ILE J C 1
ATOM 5474 O O . ILE D 2 55 ? 39.137 28.242 82.678 1.00 35.27 55 ILE J O 1
ATOM 5479 N N . ASN D 2 56 ? 38.041 30.151 82.166 1.00 28.34 56 ASN J N 1
ATOM 5480 C CA . ASN D 2 56 ? 38.492 30.212 80.785 1.00 27.88 56 ASN J CA 1
ATOM 5481 C C . ASN D 2 56 ? 39.607 31.253 80.624 1.00 30.50 56 ASN J C 1
ATOM 5482 O O . ASN D 2 56 ? 39.762 31.865 79.560 1.00 29.33 56 ASN J O 1
ATOM 5487 N N . ASN D 2 57 ? 40.382 31.452 81.709 1.00 25.71 57 ASN J N 1
ATOM 5488 C CA . ASN D 2 57 ? 41.559 32.318 81.714 1.00 24.64 57 ASN J CA 1
ATOM 5489 C C . ASN D 2 57 ? 41.302 33.768 81.329 1.00 29.27 57 ASN J C 1
ATOM 5490 O O . ASN D 2 57 ? 42.182 34.404 80.728 1.00 28.98 57 ASN J O 1
ATOM 5495 N N . TYR D 2 58 ? 40.099 34.310 81.697 1.00 24.13 58 TYR J N 1
ATOM 5496 C CA . TYR D 2 58 ? 39.705 35.698 81.431 1.00 23.93 58 TYR J CA 1
ATOM 5497 C C . TYR D 2 58 ? 40.017 36.066 79.970 1.00 26.13 58 TYR J C 1
ATOM 5498 O O . TYR D 2 58 ? 40.486 37.167 79.717 1.00 26.51 58 TYR J O 1
ATOM 5507 N N . SER D 2 59 ? 39.825 35.127 79.029 1.00 22.62 59 SER J N 1
ATOM 5508 C CA . SER D 2 59 ? 40.151 35.307 77.611 1.00 22.93 59 SER J CA 1
ATOM 5509 C C . SER D 2 59 ? 39.448 36.508 76.993 1.00 25.36 59 SER J C 1
ATOM 5510 O O . SER D 2 59 ? 38.253 36.670 77.212 1.00 22.49 59 SER J O 1
ATOM 5513 N N . THR D 2 60 ? 40.181 37.354 76.223 1.00 23.04 60 THR J N 1
ATOM 5514 C CA . THR D 2 60 ? 39.605 38.544 75.567 1.00 22.61 60 THR J CA 1
ATOM 5515 C C . THR D 2 60 ? 39.572 38.379 74.029 1.00 26.65 60 THR J C 1
ATOM 5516 O O . THR D 2 60 ? 40.477 37.778 73.443 1.00 24.70 60 THR J O 1
ATOM 5520 N N . TYR D 2 61 ? 38.513 38.905 73.383 1.00 23.08 61 TYR J N 1
ATOM 5521 C CA . TYR D 2 61 ? 38.335 38.807 71.927 1.00 22.79 61 TYR J CA 1
ATOM 5522 C C . TYR D 2 61 ? 37.879 40.199 71.462 1.00 26.04 61 TYR J C 1
ATOM 5523 O O . TYR D 2 61 ? 37.116 40.838 72.183 1.00 24.09 61 TYR J O 1
ATOM 5532 N N . TYR D 2 62 ? 38.327 40.678 70.278 1.00 22.14 62 TYR J N 1
ATOM 5533 C CA . TYR D 2 62 ? 37.915 42.018 69.804 1.00 21.50 62 TYR J CA 1
ATOM 5534 C C . TYR D 2 62 ? 37.601 42.022 68.329 1.00 27.00 62 TYR J C 1
ATOM 5535 O O . TYR D 2 62 ? 38.224 41.271 67.568 1.00 25.46 62 TYR J O 1
ATOM 5544 N N . ALA D 2 63 ? 36.711 42.951 67.900 1.00 23.16 63 ALA J N 1
ATOM 5545 C CA . ALA D 2 63 ? 36.450 43.168 66.484 1.00 23.86 63 ALA J CA 1
ATOM 5546 C C . ALA D 2 63 ? 37.711 43.824 65.909 1.00 27.43 63 ALA J C 1
ATOM 5547 O O . ALA D 2 63 ? 38.402 44.568 66.608 1.00 25.29 63 ALA J O 1
ATOM 5549 N N . ASP D 2 64 ? 38.015 43.549 64.636 1.00 28.58 64 ASP J N 1
ATOM 5550 C CA . ASP D 2 64 ? 39.210 44.074 63.962 1.00 30.28 64 ASP J CA 1
ATOM 5551 C C . ASP D 2 64 ? 39.341 45.606 64.027 1.00 36.07 64 ASP J C 1
ATOM 5552 O O . ASP D 2 64 ? 40.427 46.125 64.295 1.00 36.49 64 ASP J O 1
ATOM 5557 N N . SER D 2 65 ? 38.219 46.313 63.857 1.00 32.59 65 SER J N 1
ATOM 5558 C CA . SER D 2 65 ? 38.145 47.777 63.893 1.00 32.86 65 SER J CA 1
ATOM 5559 C C . SER D 2 65 ? 38.546 48.413 65.236 1.00 36.37 65 SER J C 1
ATOM 5560 O O . SER D 2 65 ? 38.829 49.608 65.267 1.00 36.90 65 SER J O 1
ATOM 5563 N N . VAL D 2 66 ? 38.535 47.639 66.344 1.00 30.42 66 VAL J N 1
ATOM 5564 C CA . VAL D 2 66 ? 38.836 48.161 67.690 1.00 28.50 66 VAL J CA 1
ATOM 5565 C C . VAL D 2 66 ? 40.102 47.582 68.336 1.00 32.39 66 VAL J C 1
ATOM 5566 O O . VAL D 2 66 ? 40.561 48.117 69.347 1.00 29.10 66 VAL J O 1
ATOM 5570 N N . LYS D 2 67 ? 40.624 46.464 67.778 1.00 33.98 67 LYS J N 1
ATOM 5571 C CA . LYS D 2 67 ? 41.866 45.782 68.173 1.00 37.70 67 LYS J CA 1
ATOM 5572 C C . LYS D 2 67 ? 42.965 46.869 68.141 1.00 45.61 67 LYS J C 1
ATOM 5573 O O . LYS D 2 67 ? 42.966 47.706 67.231 1.00 47.89 67 LYS J O 1
ATOM 5579 N N . ASP D 2 68 ? 43.837 46.907 69.155 1.00 43.53 68 ASP J N 1
ATOM 5580 C CA . ASP D 2 68 ? 44.919 47.907 69.300 1.00 43.20 68 ASP J CA 1
ATOM 5581 C C . ASP D 2 68 ? 44.457 49.222 69.942 1.00 41.69 68 ASP J C 1
ATOM 5582 O O . ASP D 2 68 ? 45.307 49.994 70.385 1.00 42.11 68 ASP J O 1
ATOM 5587 N N . ARG D 2 69 ? 43.124 49.484 70.006 1.00 32.79 69 ARG J N 1
ATOM 5588 C CA . ARG D 2 69 ? 42.623 50.735 70.595 1.00 30.95 69 ARG J CA 1
ATOM 5589 C C . ARG D 2 69 ? 41.788 50.510 71.847 1.00 32.85 69 ARG J C 1
ATOM 5590 O O . ARG D 2 69 ? 41.823 51.331 72.765 1.00 33.21 69 ARG J O 1
ATOM 5598 N N . PHE D 2 70 ? 41.001 49.423 71.868 1.00 28.19 70 PHE J N 1
ATOM 5599 C CA . PHE D 2 70 ? 40.080 49.156 72.976 1.00 26.33 70 PHE J CA 1
ATOM 5600 C C . PHE D 2 70 ? 40.575 48.055 73.884 1.00 27.20 70 PHE J C 1
ATOM 5601 O O . PHE D 2 70 ? 41.173 47.098 73.404 1.00 26.97 70 PHE J O 1
ATOM 5609 N N . THR D 2 71 ? 40.286 48.181 75.192 1.00 23.47 71 THR J N 1
ATOM 5610 C CA . THR D 2 71 ? 40.585 47.150 76.186 1.00 23.15 71 THR J CA 1
ATOM 5611 C C . THR D 2 71 ? 39.356 46.841 77.028 1.00 26.69 71 THR J C 1
ATOM 5612 O O . THR D 2 71 ? 38.828 47.737 77.700 1.00 26.48 71 THR J O 1
ATOM 5616 N N . ILE D 2 72 ? 38.919 45.563 77.008 1.00 22.29 72 ILE J N 1
ATOM 5617 C CA . ILE D 2 72 ? 37.819 45.084 77.855 1.00 21.63 72 ILE J CA 1
ATOM 5618 C C . ILE D 2 72 ? 38.449 44.525 79.145 1.00 26.87 72 ILE J C 1
ATOM 5619 O O . ILE D 2 72 ? 39.469 43.828 79.084 1.00 26.21 72 ILE J O 1
ATOM 5624 N N . SER D 2 73 ? 37.871 44.845 80.300 1.00 24.31 73 SER J N 1
ATOM 5625 C CA . SER D 2 73 ? 38.367 44.313 81.575 1.00 24.37 73 SER J CA 1
ATOM 5626 C C . SER D 2 73 ? 37.209 44.143 82.550 1.00 27.28 73 SER J C 1
ATOM 5627 O O . SER D 2 73 ? 36.115 44.659 82.310 1.00 24.62 73 SER J O 1
ATOM 5630 N N . ARG D 2 74 ? 37.436 43.357 83.613 1.00 23.23 74 ARG J N 1
ATOM 5631 C CA . ARG D 2 74 ? 36.418 43.105 84.614 1.00 23.80 74 ARG J CA 1
ATOM 5632 C C . ARG D 2 74 ? 36.974 43.188 86.033 1.00 30.50 74 ARG J C 1
ATOM 5633 O O . ARG D 2 74 ? 38.168 42.971 86.245 1.00 30.55 74 ARG J O 1
ATOM 5641 N N . ASP D 2 75 ? 36.087 43.487 86.992 1.00 27.77 75 ASP J N 1
ATOM 5642 C CA . ASP D 2 75 ? 36.379 43.502 88.417 1.00 27.15 75 ASP J CA 1
ATOM 5643 C C . ASP D 2 75 ? 35.278 42.645 89.030 1.00 30.02 75 ASP J C 1
ATOM 5644 O O . ASP D 2 75 ? 34.152 43.122 89.235 1.00 28.30 75 ASP J O 1
ATOM 5649 N N . ASP D 2 76 ? 35.601 41.359 89.264 1.00 26.81 76 ASP J N 1
ATOM 5650 C CA . ASP D 2 76 ? 34.668 40.378 89.801 1.00 27.38 76 ASP J CA 1
ATOM 5651 C C . ASP D 2 76 ? 34.261 40.660 91.245 1.00 36.56 76 ASP J C 1
ATOM 5652 O O . ASP D 2 76 ? 33.112 40.394 91.607 1.00 37.44 76 ASP J O 1
ATOM 5657 N N . SER D 2 77 ? 35.167 41.264 92.047 1.00 34.44 77 SER J N 1
ATOM 5658 C CA . SER D 2 77 ? 34.885 41.593 93.444 1.00 34.73 77 SER J CA 1
ATOM 5659 C C . SER D 2 77 ? 33.784 42.652 93.582 1.00 39.44 77 SER J C 1
ATOM 5660 O O . SER D 2 77 ? 33.060 42.637 94.574 1.00 39.11 77 SER J O 1
ATOM 5663 N N . GLN D 2 78 ? 33.628 43.529 92.564 1.00 35.59 78 GLN J N 1
ATOM 5664 C CA . GLN D 2 78 ? 32.627 44.607 92.540 1.00 35.03 78 GLN J CA 1
ATOM 5665 C C . GLN D 2 78 ? 31.559 44.395 91.458 1.00 36.80 78 GLN J C 1
ATOM 5666 O O . GLN D 2 78 ? 30.768 45.310 91.228 1.00 36.86 78 GLN J O 1
ATOM 5672 N N . SER D 2 79 ? 31.546 43.229 90.773 1.00 31.49 79 SER J N 1
ATOM 5673 C CA . SER D 2 79 ? 30.625 42.928 89.657 1.00 30.65 79 SER J CA 1
ATOM 5674 C C . SER D 2 79 ? 30.629 44.067 88.582 1.00 33.31 79 SER J C 1
ATOM 5675 O O . SER D 2 79 ? 29.568 44.546 88.167 1.00 33.58 79 SER J O 1
ATOM 5678 N N . MET D 2 80 ? 31.841 44.518 88.172 1.00 28.04 80 MET J N 1
ATOM 5679 C CA . MET D 2 80 ? 32.025 45.619 87.217 1.00 27.64 80 MET J CA 1
ATOM 5680 C C . MET D 2 80 ? 32.656 45.164 85.899 1.00 29.27 80 MET J C 1
ATOM 5681 O O . MET D 2 80 ? 33.595 44.371 85.915 1.00 26.73 80 MET J O 1
ATOM 5686 N N . LEU D 2 81 ? 32.138 45.680 84.763 1.00 24.83 81 LEU J N 1
ATOM 5687 C CA . LEU D 2 81 ? 32.693 45.430 83.422 1.00 23.47 81 LEU J CA 1
ATOM 5688 C C . LEU D 2 81 ? 33.133 46.786 82.876 1.00 26.51 81 LEU J C 1
ATOM 5689 O O . LEU D 2 81 ? 32.423 47.771 83.064 1.00 26.89 81 LEU J O 1
ATOM 5694 N N . TYR D 2 82 ? 34.298 46.844 82.212 1.00 23.66 82 TYR J N 1
ATOM 5695 C CA . TYR D 2 82 ? 34.833 48.099 81.694 1.00 22.69 82 TYR J CA 1
ATOM 5696 C C . TYR D 2 82 ? 35.215 48.008 80.236 1.00 25.30 82 TYR J C 1
ATOM 5697 O O . TYR D 2 82 ? 35.512 46.929 79.738 1.00 24.85 82 TYR J O 1
ATOM 5706 N N . LEU D 2 83 ? 35.277 49.169 79.577 1.00 22.00 83 LEU J N 1
ATOM 5707 C CA . LEU D 2 83 ? 35.757 49.291 78.211 1.00 22.11 83 LEU J CA 1
ATOM 5708 C C . LEU D 2 83 ? 36.604 50.578 78.085 1.00 25.88 83 LEU J C 1
ATOM 5709 O O . LEU D 2 83 ? 36.057 51.685 78.116 1.00 24.17 83 LEU J O 1
ATOM 5714 N N . GLN D 2 84 ? 37.936 50.411 77.975 1.00 23.70 84 GLN J N 1
ATOM 5715 C CA . GLN D 2 84 ? 38.878 51.532 77.806 1.00 22.87 84 GLN J CA 1
ATOM 5716 C C . GLN D 2 84 ? 38.997 51.802 76.312 1.00 28.21 84 GLN J C 1
ATOM 5717 O O . GLN D 2 84 ? 39.305 50.895 75.534 1.00 28.02 84 GLN J O 1
ATOM 5723 N N . MET D 2 85 ? 38.645 53.025 75.890 1.00 24.51 85 MET J N 1
ATOM 5724 C CA . MET D 2 85 ? 38.690 53.334 74.476 1.00 25.33 85 MET J CA 1
ATOM 5725 C C . MET D 2 85 ? 39.744 54.409 74.259 1.00 32.03 85 MET J C 1
ATOM 5726 O O . MET D 2 85 ? 39.637 55.490 74.829 1.00 32.36 85 MET J O 1
ATOM 5731 N N . ASN D 2 86 ? 40.767 54.094 73.470 1.00 29.40 86 ASN J N 1
ATOM 5732 C CA . ASN D 2 86 ? 41.843 55.035 73.149 1.00 29.13 86 ASN J CA 1
ATOM 5733 C C . ASN D 2 86 ? 41.798 55.347 71.685 1.00 31.73 86 ASN J C 1
ATOM 5734 O O . ASN D 2 86 ? 41.206 54.578 70.934 1.00 30.73 86 ASN J O 1
ATOM 5739 N N . ASN D 2 87 ? 42.437 56.473 71.267 1.00 29.74 87 ASN J N 1
ATOM 5740 C CA . ASN D 2 87 ? 42.525 56.921 69.869 1.00 29.12 87 ASN J CA 1
ATOM 5741 C C . ASN D 2 87 ? 41.167 56.906 69.170 1.00 32.31 87 ASN J C 1
ATOM 5742 O O . ASN D 2 87 ? 41.017 56.335 68.081 1.00 31.34 87 ASN J O 1
ATOM 5747 N N . LEU D 2 88 ? 40.162 57.510 69.828 1.00 30.81 88 LEU J N 1
ATOM 5748 C CA . LEU D 2 88 ? 38.794 57.514 69.306 1.00 29.58 88 LEU J CA 1
ATOM 5749 C C . LEU D 2 88 ? 38.614 58.195 67.972 1.00 36.01 88 LEU J C 1
ATOM 5750 O O . LEU D 2 88 ? 39.276 59.192 67.675 1.00 35.99 88 LEU J O 1
ATOM 5755 N N . LYS D 2 89 ? 37.759 57.607 67.133 1.00 33.52 89 LYS J N 1
ATOM 5756 C CA . LYS D 2 89 ? 37.474 58.098 65.790 1.00 33.39 89 LYS J CA 1
ATOM 5757 C C . LYS D 2 89 ? 35.984 58.393 65.662 1.00 37.52 89 LYS J C 1
ATOM 5758 O O . LYS D 2 89 ? 35.177 57.819 66.405 1.00 35.90 89 LYS J O 1
ATOM 5764 N N . THR D 2 90 ? 35.625 59.254 64.690 1.00 33.69 90 THR J N 1
ATOM 5765 C CA . THR D 2 90 ? 34.252 59.645 64.340 1.00 33.52 90 THR J CA 1
ATOM 5766 C C . THR D 2 90 ? 33.352 58.405 64.215 1.00 35.72 90 THR J C 1
ATOM 5767 O O . THR D 2 90 ? 32.235 58.402 64.746 1.00 33.92 90 THR J O 1
ATOM 5771 N N . GLU D 2 91 ? 33.849 57.357 63.509 1.00 31.93 91 GLU J N 1
ATOM 5772 C CA . GLU D 2 91 ? 33.122 56.101 63.278 1.00 31.72 91 GLU J CA 1
ATOM 5773 C C . GLU D 2 91 ? 32.859 55.262 64.542 1.00 31.85 91 GLU J C 1
ATOM 5774 O O . GLU D 2 91 ? 32.139 54.271 64.462 1.00 32.54 91 GLU J O 1
ATOM 5780 N N . ASP D 2 92 ? 33.427 55.650 65.697 1.00 26.26 92 ASP J N 1
ATOM 5781 C CA . ASP D 2 92 ? 33.168 54.951 66.967 1.00 26.42 92 ASP J CA 1
ATOM 5782 C C . ASP D 2 92 ? 31.938 55.533 67.672 1.00 28.24 92 ASP J C 1
ATOM 5783 O O . ASP D 2 92 ? 31.582 55.055 68.749 1.00 26.33 92 ASP J O 1
ATOM 5788 N N . THR D 2 93 ? 31.374 56.623 67.128 1.00 24.79 93 THR J N 1
ATOM 5789 C CA . THR D 2 93 ? 30.166 57.269 67.666 1.00 24.03 93 THR J CA 1
ATOM 5790 C C . THR D 2 93 ? 29.044 56.222 67.638 1.00 24.29 93 THR J C 1
ATOM 5791 O O . THR D 2 93 ? 28.761 55.657 66.580 1.00 22.15 93 THR J O 1
ATOM 5795 N N . ALA D 2 94 ? 28.442 55.943 68.811 1.00 22.07 94 ALA J N 1
ATOM 5796 C CA . ALA D 2 94 ? 27.406 54.911 68.924 1.00 21.15 94 ALA J CA 1
ATOM 5797 C C . ALA D 2 94 ? 26.882 54.814 70.332 1.00 24.29 94 ALA J C 1
ATOM 5798 O O . ALA D 2 94 ? 27.472 55.352 71.271 1.00 22.70 94 ALA J O 1
ATOM 5800 N N . MET D 2 95 ? 25.794 54.060 70.486 1.00 21.26 95 MET J N 1
ATOM 5801 C CA . MET D 2 95 ? 25.264 53.705 71.790 1.00 21.32 95 MET J CA 1
ATOM 5802 C C . MET D 2 95 ? 26.020 52.414 72.148 1.00 24.40 95 MET J C 1
ATOM 5803 O O . MET D 2 95 ? 26.035 51.497 71.339 1.00 23.45 95 MET J O 1
ATOM 5808 N N . TYR D 2 96 ? 26.636 52.341 73.325 1.00 21.18 96 TYR J N 1
ATOM 5809 C CA . TYR D 2 96 ? 27.393 51.143 73.748 1.00 20.86 96 TYR J CA 1
ATOM 5810 C C . TYR D 2 96 ? 26.615 50.376 74.781 1.00 23.71 96 TYR J C 1
ATOM 5811 O O . TYR D 2 96 ? 26.208 50.955 75.782 1.00 24.56 96 TYR J O 1
ATOM 5820 N N . TYR D 2 97 ? 26.408 49.081 74.533 1.00 20.45 97 TYR J N 1
ATOM 5821 C CA . TYR D 2 97 ? 25.652 48.188 75.397 1.00 20.63 97 TYR J CA 1
ATOM 5822 C C . TYR D 2 97 ? 26.551 47.171 76.056 1.00 23.31 97 TYR J C 1
ATOM 5823 O O . TYR D 2 97 ? 27.364 46.553 75.382 1.00 22.97 97 TYR J O 1
ATOM 5832 N N . CYS D 2 98 ? 26.343 46.960 77.352 1.00 21.76 98 CYS J N 1
ATOM 5833 C CA . CYS D 2 98 ? 26.987 45.950 78.191 1.00 24.31 98 CYS J CA 1
ATOM 5834 C C . CYS D 2 98 ? 26.054 44.717 78.061 1.00 26.35 98 CYS J C 1
ATOM 5835 O O . CYS D 2 98 ? 24.826 44.880 78.153 1.00 24.88 98 CYS J O 1
ATOM 5838 N N . VAL D 2 99 ? 26.607 43.524 77.767 1.00 22.48 99 VAL J N 1
ATOM 5839 C CA . VAL D 2 99 ? 25.786 42.315 77.561 1.00 23.26 99 VAL J CA 1
ATOM 5840 C C . VAL D 2 99 ? 26.313 41.118 78.356 1.00 25.73 99 VAL J C 1
ATOM 5841 O O . VAL D 2 99 ? 27.501 40.812 78.272 1.00 24.35 99 VAL J O 1
ATOM 5845 N N . ARG D 2 100 ? 25.430 40.406 79.086 1.00 23.73 100 ARG J N 1
ATOM 5846 C CA . ARG D 2 100 ? 25.799 39.137 79.744 1.00 23.51 100 ARG J CA 1
ATOM 5847 C C . ARG D 2 100 ? 25.609 38.121 78.621 1.00 26.56 100 ARG J C 1
ATOM 5848 O O . ARG D 2 100 ? 24.500 38.017 78.097 1.00 26.85 100 ARG J O 1
ATOM 5856 N N . GLY D 2 101 ? 26.672 37.424 78.220 1.00 24.19 101 GLY J N 1
ATOM 5857 C CA . GLY D 2 101 ? 26.614 36.505 77.083 1.00 23.66 101 GLY J CA 1
ATOM 5858 C C . GLY D 2 101 ? 26.043 37.221 75.862 1.00 28.61 101 GLY J C 1
ATOM 5859 O O . GLY D 2 101 ? 26.527 38.290 75.476 1.00 25.61 101 GLY J O 1
ATOM 5860 N N . THR D 2 102 ? 24.943 36.679 75.301 1.00 27.79 102 THR J N 1
ATOM 5861 C CA . THR D 2 102 ? 24.193 37.278 74.177 1.00 27.13 102 THR J CA 1
ATOM 5862 C C . THR D 2 102 ? 22.746 37.599 74.638 1.00 30.98 102 THR J C 1
ATOM 5863 O O . THR D 2 102 ? 21.927 38.066 73.829 1.00 28.04 102 THR J O 1
ATOM 5867 N N . THR D 2 103 ? 22.448 37.361 75.950 1.00 29.21 103 THR J N 1
ATOM 5868 C CA . THR D 2 103 ? 21.101 37.445 76.546 1.00 30.21 103 THR J CA 1
ATOM 5869 C C . THR D 2 103 ? 20.649 38.645 77.381 1.00 33.99 103 THR J C 1
ATOM 5870 O O . THR D 2 103 ? 19.500 39.054 77.234 1.00 32.91 103 THR J O 1
ATOM 5874 N N . TYR D 2 104 ? 21.441 39.106 78.352 1.00 30.79 104 TYR J N 1
ATOM 5875 C CA . TYR D 2 104 ? 20.959 40.216 79.191 1.00 30.79 104 TYR J CA 1
ATOM 5876 C C . TYR D 2 104 ? 21.643 41.495 78.714 1.00 29.49 104 TYR J C 1
ATOM 5877 O O . TYR D 2 104 ? 22.865 41.534 78.752 1.00 27.61 104 TYR J O 1
ATOM 5886 N N . TRP D 2 105 ? 20.881 42.511 78.257 1.00 24.29 105 TRP J N 1
ATOM 5887 C CA . TRP D 2 105 ? 21.426 43.768 77.726 1.00 24.28 105 TRP J CA 1
ATOM 5888 C C . TRP D 2 105 ? 21.109 44.944 78.622 1.00 30.65 105 TRP J C 1
ATOM 5889 O O . TRP D 2 105 ? 19.991 45.042 79.125 1.00 31.05 105 TRP J O 1
ATOM 5900 N N . GLY D 2 106 ? 22.067 45.858 78.784 1.00 25.08 106 GLY J N 1
ATOM 5901 C CA . GLY D 2 106 ? 21.819 47.072 79.561 1.00 23.88 106 GLY J CA 1
ATOM 5902 C C . GLY D 2 106 ? 21.072 48.074 78.699 1.00 26.16 106 GLY J C 1
ATOM 5903 O O . GLY D 2 106 ? 20.782 47.783 77.531 1.00 24.53 106 GLY J O 1
ATOM 5904 N N . GLN D 2 107 ? 20.785 49.272 79.232 1.00 24.19 107 GLN J N 1
ATOM 5905 C CA . GLN D 2 107 ? 20.067 50.320 78.464 1.00 24.80 107 GLN J CA 1
ATOM 5906 C C . GLN D 2 107 ? 20.995 51.080 77.519 1.00 28.30 107 GLN J C 1
ATOM 5907 O O . GLN D 2 107 ? 20.542 51.812 76.629 1.00 29.31 107 GLN J O 1
ATOM 5913 N N . GLY D 2 108 ? 22.290 50.937 77.744 1.00 23.83 108 GLY J N 1
ATOM 5914 C CA . GLY D 2 108 ? 23.305 51.567 76.899 1.00 24.56 108 GLY J CA 1
ATOM 5915 C C . GLY D 2 108 ? 23.742 52.947 77.341 1.00 29.30 108 GLY J C 1
ATOM 5916 O O . GLY D 2 108 ? 23.000 53.640 78.042 1.00 28.79 108 GLY J O 1
ATOM 5917 N N . THR D 2 109 ? 24.947 53.371 76.894 1.00 26.02 109 THR J N 1
ATOM 5918 C CA . THR D 2 109 ? 25.504 54.716 77.154 1.00 25.08 109 THR J CA 1
ATOM 5919 C C . THR D 2 109 ? 25.959 55.310 75.801 1.00 27.94 109 THR J C 1
ATOM 5920 O O . THR D 2 109 ? 26.558 54.589 74.992 1.00 26.71 109 THR J O 1
ATOM 5924 N N . LEU D 2 110 ? 25.598 56.578 75.516 1.00 23.92 110 LEU J N 1
ATOM 5925 C CA . LEU D 2 110 ? 25.920 57.182 74.224 1.00 24.59 110 LEU J CA 1
ATOM 5926 C C . LEU D 2 110 ? 27.305 57.828 74.182 1.00 28.61 110 LEU J C 1
ATOM 5927 O O . LEU D 2 110 ? 27.656 58.591 75.082 1.00 28.09 110 LEU J O 1
ATOM 5932 N N . VAL D 2 111 ? 28.103 57.485 73.148 1.00 25.57 111 VAL J N 1
ATOM 5933 C CA . VAL D 2 111 ? 29.455 58.029 72.958 1.00 25.21 111 VAL J CA 1
ATOM 5934 C C . VAL D 2 111 ? 29.436 58.832 71.675 1.00 27.26 111 VAL J C 1
ATOM 5935 O O . VAL D 2 111 ? 29.097 58.286 70.633 1.00 26.39 111 VAL J O 1
ATOM 5939 N N . THR D 2 112 ? 29.799 60.131 71.745 1.00 23.87 112 THR J N 1
ATOM 5940 C CA . THR D 2 112 ? 29.847 60.997 70.569 1.00 23.85 112 THR J CA 1
ATOM 5941 C C . THR D 2 112 ? 31.306 61.398 70.366 1.00 27.77 112 THR J C 1
ATOM 5942 O O . THR D 2 112 ? 31.896 61.980 71.269 1.00 28.80 112 THR J O 1
ATOM 5946 N N . VAL D 2 113 ? 31.886 61.055 69.221 1.00 24.59 113 VAL J N 1
ATOM 5947 C CA . VAL D 2 113 ? 33.278 61.422 68.921 1.00 24.64 113 VAL J CA 1
ATOM 5948 C C . VAL D 2 113 ? 33.208 62.562 67.900 1.00 29.17 113 VAL J C 1
ATOM 5949 O O . VAL D 2 113 ? 32.869 62.335 66.742 1.00 28.07 113 VAL J O 1
ATOM 5953 N N . SER D 2 114 ? 33.423 63.801 68.361 1.00 29.34 114 SER J N 1
ATOM 5954 C CA . SER D 2 114 ? 33.303 64.982 67.502 1.00 29.95 114 SER J CA 1
ATOM 5955 C C . SER D 2 114 ? 34.194 66.146 67.991 1.00 34.13 114 SER J C 1
ATOM 5956 O O . SER D 2 114 ? 34.464 66.261 69.188 1.00 32.60 114 SER J O 1
ATOM 5959 N N . ALA D 2 115 ? 34.585 67.031 67.063 1.00 32.96 115 ALA J N 1
ATOM 5960 C CA . ALA D 2 115 ? 35.370 68.233 67.376 1.00 34.62 115 ALA J CA 1
ATOM 5961 C C . ALA D 2 115 ? 34.434 69.419 67.745 1.00 37.57 115 ALA J C 1
ATOM 5962 O O . ALA D 2 115 ? 34.918 70.425 68.268 1.00 38.38 115 ALA J O 1
ATOM 5964 N N . ALA D 2 116 ? 33.101 69.275 67.516 1.00 31.49 116 ALA J N 1
ATOM 5965 C CA . ALA D 2 116 ? 32.099 70.310 67.836 1.00 31.41 116 ALA J CA 1
ATOM 5966 C C . ALA D 2 116 ? 31.960 70.485 69.346 1.00 36.15 116 ALA J C 1
ATOM 5967 O O . ALA D 2 116 ? 32.192 69.538 70.110 1.00 35.84 116 ALA J O 1
ATOM 5969 N N . LYS D 2 117 ? 31.622 71.704 69.784 1.00 32.88 117 LYS J N 1
ATOM 5970 C CA . LYS D 2 117 ? 31.556 72.027 71.205 1.00 33.13 117 LYS J CA 1
ATOM 5971 C C . LYS D 2 117 ? 30.211 71.792 71.870 1.00 35.21 117 LYS J C 1
ATOM 5972 O O . LYS D 2 117 ? 29.171 71.967 71.238 1.00 34.92 117 LYS J O 1
ATOM 5978 N N . THR D 2 118 ? 30.253 71.468 73.175 1.00 32.45 118 THR J N 1
ATOM 5979 C CA . THR D 2 118 ? 29.093 71.288 74.049 1.00 32.30 118 THR J CA 1
ATOM 5980 C C . THR D 2 118 ? 28.333 72.615 74.091 1.00 35.32 118 THR J C 1
ATOM 5981 O O . THR D 2 118 ? 28.941 73.665 74.308 1.00 33.55 118 THR J O 1
ATOM 5985 N N . THR D 2 119 ? 27.024 72.565 73.814 1.00 30.25 119 THR J N 1
ATOM 5986 C CA . THR D 2 119 ? 26.151 73.732 73.786 1.00 29.24 119 THR J CA 1
ATOM 5987 C C . THR D 2 119 ? 24.846 73.373 74.503 1.00 31.48 119 THR J C 1
ATOM 5988 O O . THR D 2 119 ? 24.232 72.380 74.129 1.00 30.54 119 THR J O 1
ATOM 5992 N N . PRO D 2 120 ? 24.404 74.146 75.523 1.00 28.62 120 PRO J N 1
ATOM 5993 C CA . PRO D 2 120 ? 23.125 73.825 76.185 1.00 28.93 120 PRO J CA 1
ATOM 5994 C C . PRO D 2 120 ? 21.933 74.169 75.285 1.00 30.82 120 PRO J C 1
ATOM 5995 O O . PRO D 2 120 ? 22.078 75.053 74.429 1.00 30.00 120 PRO J O 1
ATOM 5999 N N . PRO D 2 121 ? 20.746 73.549 75.456 1.00 26.61 121 PRO J N 1
ATOM 6000 C CA . PRO D 2 121 ? 19.610 73.945 74.606 1.00 26.08 121 PRO J CA 1
ATOM 6001 C C . PRO D 2 121 ? 18.956 75.253 75.049 1.00 29.92 121 PRO J C 1
ATOM 6002 O O . PRO D 2 121 ? 19.028 75.621 76.217 1.00 29.16 121 PRO J O 1
ATOM 6006 N N . SER D 2 122 ? 18.298 75.931 74.110 1.00 27.28 122 SER J N 1
ATOM 6007 C CA . SER D 2 122 ? 17.431 77.074 74.378 1.00 26.72 122 SER J CA 1
ATOM 6008 C C . SER D 2 122 ? 16.040 76.384 74.389 1.00 28.53 122 SER J C 1
ATOM 6009 O O . SER D 2 122 ? 15.767 75.566 73.505 1.00 27.15 122 SER J O 1
ATOM 6012 N N . VAL D 2 123 ? 15.212 76.622 75.421 1.00 24.70 123 VAL J N 1
ATOM 6013 C CA . VAL D 2 123 ? 13.903 75.962 75.537 1.00 23.59 123 VAL J CA 1
ATOM 6014 C C . VAL D 2 123 ? 12.754 76.978 75.365 1.00 26.90 123 VAL J C 1
ATOM 6015 O O . VAL D 2 123 ? 12.640 77.922 76.144 1.00 25.75 123 VAL J O 1
ATOM 6019 N N . TYR D 2 124 ? 11.900 76.768 74.366 1.00 24.28 124 TYR J N 1
ATOM 6020 C CA . TYR D 2 124 ? 10.802 77.687 74.076 1.00 24.33 124 TYR J CA 1
ATOM 6021 C C . TYR D 2 124 ? 9.413 77.068 74.294 1.00 28.72 124 TYR J C 1
ATOM 6022 O O . TYR D 2 124 ? 9.134 76.033 73.700 1.00 27.36 124 TYR J O 1
ATOM 6031 N N . PRO D 2 125 ? 8.531 77.707 75.118 1.00 26.02 125 PRO J N 1
ATOM 6032 C CA . PRO D 2 125 ? 7.162 77.170 75.294 1.00 25.54 125 PRO J CA 1
ATOM 6033 C C . PRO D 2 125 ? 6.311 77.477 74.072 1.00 31.69 125 PRO J C 1
ATOM 6034 O O . PRO D 2 125 ? 6.426 78.572 73.509 1.00 34.08 125 PRO J O 1
ATOM 6038 N N . LEU D 2 126 ? 5.461 76.526 73.650 1.00 26.57 126 LEU J N 1
ATOM 6039 C CA . LEU D 2 126 ? 4.590 76.717 72.483 1.00 26.01 126 LEU J CA 1
ATOM 6040 C C . LEU D 2 126 ? 3.158 76.603 72.966 1.00 28.54 126 LEU J C 1
ATOM 6041 O O . LEU D 2 126 ? 2.674 75.507 73.251 1.00 25.00 126 LEU J O 1
ATOM 6046 N N . ALA D 2 127 ? 2.509 77.753 73.114 1.00 28.02 127 ALA J N 1
ATOM 6047 C CA . ALA D 2 127 ? 1.126 77.861 73.550 1.00 29.42 127 ALA J CA 1
ATOM 6048 C C . ALA D 2 127 ? 0.265 77.973 72.288 1.00 33.70 127 ALA J C 1
ATOM 6049 O O . ALA D 2 127 ? 0.783 78.449 71.280 1.00 34.08 127 ALA J O 1
ATOM 6051 N N . PRO D 2 128 ? -1.024 77.558 72.297 1.00 31.19 128 PRO J N 1
ATOM 6052 C CA . PRO D 2 128 ? -1.853 77.709 71.079 1.00 32.76 128 PRO J CA 1
ATOM 6053 C C . PRO D 2 128 ? -2.062 79.175 70.687 1.00 42.37 128 PRO J C 1
ATOM 6054 O O . PRO D 2 128 ? -2.126 80.033 71.566 1.00 41.72 128 PRO J O 1
ATOM 6058 N N . GLY D 2 129 ? -2.180 79.442 69.387 1.00 44.38 129 GLY J N 1
ATOM 6059 C CA . GLY D 2 129 ? -2.425 80.788 68.867 1.00 47.38 129 GLY J CA 1
ATOM 6060 C C . GLY D 2 129 ? -3.725 81.389 69.375 1.00 58.46 129 GLY J C 1
ATOM 6061 O O . GLY D 2 129 ? -3.721 82.462 69.990 1.00 59.32 129 GLY J O 1
ATOM 6062 N N . SER D 2 130 ? -4.840 80.669 69.139 1.00 59.50 130 SER J N 1
ATOM 6063 C CA . SER D 2 130 ? -6.233 80.979 69.518 1.00 61.63 130 SER J CA 1
ATOM 6064 C C . SER D 2 130 ? -7.114 79.784 69.144 1.00 69.81 130 SER J C 1
ATOM 6065 O O . SER D 2 130 ? -8.023 79.432 69.905 1.00 69.80 130 SER J O 1
ATOM 6068 N N . ALA D 2 131 ? -6.825 79.165 67.963 1.00 68.35 131 ALA J N 1
ATOM 6069 C CA . ALA D 2 131 ? -7.447 77.962 67.389 1.00 68.78 131 ALA J CA 1
ATOM 6070 C C . ALA D 2 131 ? -8.985 77.886 67.534 1.00 72.59 131 ALA J C 1
ATOM 6071 O O . ALA D 2 131 ? -9.653 78.919 67.435 1.00 73.75 131 ALA J O 1
ATOM 6073 N N . ALA D 2 132 ? -9.537 76.676 67.723 0.05 66.92 132 ALA J N 1
ATOM 6074 C CA . ALA D 2 132 ? -10.966 76.447 67.922 0.05 65.65 132 ALA J CA 1
ATOM 6075 C C . ALA D 2 132 ? -11.155 75.949 69.365 0.05 66.67 132 ALA J C 1
ATOM 6076 O O . ALA D 2 132 ? -11.727 74.880 69.600 0.05 66.21 132 ALA J O 1
ATOM 6078 N N . GLN D 2 133 ? -10.638 76.739 70.332 0.05 60.99 133 GLN J N 1
ATOM 6079 C CA . GLN D 2 133 ? -10.670 76.424 71.759 0.05 59.68 133 GLN J CA 1
ATOM 6080 C C . GLN D 2 133 ? -12.059 76.390 72.394 0.05 60.61 133 GLN J C 1
ATOM 6081 O O . GLN D 2 133 ? -12.524 77.358 73.002 0.05 60.10 133 GLN J O 1
ATOM 6087 N N . THR D 2 134 ? -12.714 75.240 72.211 0.05 54.91 134 THR J N 1
ATOM 6088 C CA . THR D 2 134 ? -14.031 74.851 72.716 0.05 53.63 134 THR J CA 1
ATOM 6089 C C . THR D 2 134 ? -14.039 73.320 72.840 0.05 54.59 134 THR J C 1
ATOM 6090 O O . THR D 2 134 ? -14.930 72.746 73.471 0.05 54.18 134 THR J O 1
ATOM 6094 N N . ASN D 2 135 ? -13.011 72.676 72.242 1.00 48.75 135 ASN J N 1
ATOM 6095 C CA . ASN D 2 135 ? -12.773 71.234 72.240 1.00 46.06 135 ASN J CA 1
ATOM 6096 C C . ASN D 2 135 ? -12.360 70.785 73.646 1.00 42.27 135 ASN J C 1
ATOM 6097 O O . ASN D 2 135 ? -11.823 71.585 74.407 1.00 41.54 135 ASN J O 1
ATOM 6102 N N . SER D 2 136 ? -12.656 69.529 74.003 1.00 33.94 136 SER J N 1
ATOM 6103 C CA . SER D 2 136 ? -12.361 68.972 75.332 1.00 32.15 136 SER J CA 1
ATOM 6104 C C . SER D 2 136 ? -10.859 68.788 75.609 1.00 30.95 136 SER J C 1
ATOM 6105 O O . SER D 2 136 ? -10.470 68.641 76.767 1.00 29.31 136 SER J O 1
ATOM 6108 N N . MET D 2 137 ? -10.022 68.761 74.556 1.00 25.55 137 MET J N 1
ATOM 6109 C CA . MET D 2 137 ? -8.575 68.566 74.729 1.00 25.27 137 MET J CA 1
ATOM 6110 C C . MET D 2 137 ? -7.829 69.720 74.097 1.00 31.45 137 MET J C 1
ATOM 6111 O O . MET D 2 137 ? -8.347 70.344 73.164 1.00 33.32 137 MET J O 1
ATOM 6116 N N . VAL D 2 138 ? -6.630 70.036 74.637 1.00 24.98 138 VAL J N 1
ATOM 6117 C CA A VAL D 2 138 ? -5.773 71.130 74.147 0.50 24.33 138 VAL J CA 1
ATOM 6118 C CA B VAL D 2 138 ? -5.783 71.118 74.115 0.50 23.03 138 VAL J CA 1
ATOM 6119 C C . VAL D 2 138 ? -4.331 70.616 73.998 1.00 25.76 138 VAL J C 1
ATOM 6120 O O . VAL D 2 138 ? -3.845 69.926 74.893 1.00 24.80 138 VAL J O 1
ATOM 6127 N N . THR D 2 139 ? -3.676 70.902 72.863 1.00 22.63 139 THR J N 1
ATOM 6128 C CA . THR D 2 139 ? -2.284 70.480 72.595 1.00 23.11 139 THR J CA 1
ATOM 6129 C C . THR D 2 139 ? -1.333 71.669 72.874 1.00 27.08 139 THR J C 1
ATOM 6130 O O . THR D 2 139 ? -1.572 72.797 72.401 1.00 25.39 139 THR J O 1
ATOM 6134 N N . LEU D 2 140 ? -0.265 71.397 73.645 1.00 23.11 140 LEU J N 1
ATOM 6135 C CA . LEU D 2 140 ? 0.778 72.354 74.021 1.00 23.28 140 LEU J CA 1
ATOM 6136 C C . LEU D 2 140 ? 2.099 71.852 73.454 1.00 24.27 140 LEU J C 1
ATOM 6137 O O . LEU D 2 140 ? 2.234 70.666 73.204 1.00 22.78 140 LEU J O 1
ATOM 6142 N N . GLY D 2 141 ? 3.082 72.737 73.316 1.00 21.47 141 GLY J N 1
ATOM 6143 C CA . GLY D 2 141 ? 4.366 72.319 72.770 1.00 22.58 141 GLY J CA 1
ATOM 6144 C C . GLY D 2 141 ? 5.575 72.915 73.467 1.00 26.29 141 GLY J C 1
ATOM 6145 O O . GLY D 2 141 ? 5.460 73.874 74.231 1.00 24.26 141 GLY J O 1
ATOM 6146 N N . CYS D 2 142 ? 6.733 72.333 73.184 1.00 24.58 142 CYS J N 1
ATOM 6147 C CA . CYS D 2 142 ? 8.010 72.722 73.763 1.00 27.56 142 CYS J CA 1
ATOM 6148 C C . CYS D 2 142 ? 9.036 72.535 72.636 1.00 27.08 142 CYS J C 1
ATOM 6149 O O . CYS D 2 142 ? 9.104 71.445 72.073 1.00 25.22 142 CYS J O 1
ATOM 6152 N N . LEU D 2 143 ? 9.766 73.605 72.261 1.00 22.60 143 LEU J N 1
ATOM 6153 C CA . LEU D 2 143 ? 10.827 73.567 71.245 1.00 21.81 143 LEU J CA 1
ATOM 6154 C C . LEU D 2 143 ? 12.169 73.626 71.983 1.00 24.54 143 LEU J C 1
ATOM 6155 O O . LEU D 2 143 ? 12.424 74.549 72.765 1.00 23.35 143 LEU J O 1
ATOM 6160 N N . VAL D 2 144 ? 13.009 72.627 71.750 1.00 21.58 144 VAL J N 1
ATOM 6161 C CA . VAL D 2 144 ? 14.323 72.462 72.392 1.00 21.69 144 VAL J CA 1
ATOM 6162 C C . VAL D 2 144 ? 15.345 72.644 71.279 1.00 26.08 144 VAL J C 1
ATOM 6163 O O . VAL D 2 144 ? 15.575 71.729 70.498 1.00 24.85 144 VAL J O 1
ATOM 6167 N N . LYS D 2 145 ? 15.944 73.833 71.199 1.00 24.20 145 LYS J N 1
ATOM 6168 C CA . LYS D 2 145 ? 16.782 74.211 70.068 1.00 24.51 145 LYS J CA 1
ATOM 6169 C C . LYS D 2 145 ? 18.237 74.526 70.357 1.00 28.57 145 LYS J C 1
ATOM 6170 O O . LYS D 2 145 ? 18.551 75.141 71.367 1.00 27.19 145 LYS J O 1
ATOM 6176 N N . GLY D 2 146 ? 19.093 74.129 69.416 1.00 27.92 146 GLY J N 1
ATOM 6177 C CA . GLY D 2 146 ? 20.520 74.432 69.375 1.00 27.81 146 GLY J CA 1
ATOM 6178 C C . GLY D 2 146 ? 21.407 73.806 70.423 1.00 30.76 146 GLY J C 1
ATOM 6179 O O . GLY D 2 146 ? 22.267 74.494 70.969 1.00 30.86 146 GLY J O 1
ATOM 6180 N N . TYR D 2 147 ? 21.265 72.498 70.674 1.00 25.43 147 TYR J N 1
ATOM 6181 C CA . TYR D 2 147 ? 22.123 71.846 71.665 1.00 24.19 147 TYR J CA 1
ATOM 6182 C C . TYR D 2 147 ? 23.124 70.880 71.050 1.00 26.99 147 TYR J C 1
ATOM 6183 O O . TYR D 2 147 ? 22.965 70.448 69.910 1.00 27.29 147 TYR J O 1
ATOM 6192 N N . PHE D 2 148 ? 24.128 70.491 71.830 1.00 23.08 148 PHE J N 1
ATOM 6193 C CA . PHE D 2 148 ? 25.094 69.485 71.384 1.00 22.22 148 PHE J CA 1
ATOM 6194 C C . PHE D 2 148 ? 25.899 69.035 72.593 1.00 26.17 148 PHE J C 1
ATOM 6195 O O . PHE D 2 148 ? 26.256 69.869 73.415 1.00 27.60 148 PHE J O 1
ATOM 6203 N N . PRO D 2 149 ? 26.181 67.733 72.741 1.00 22.52 149 PRO J N 1
ATOM 6204 C CA . PRO D 2 149 ? 25.737 66.617 71.881 1.00 21.77 149 PRO J CA 1
ATOM 6205 C C . PRO D 2 149 ? 24.381 66.108 72.373 1.00 26.17 149 PRO J C 1
ATOM 6206 O O . PRO D 2 149 ? 23.806 66.671 73.313 1.00 25.51 149 PRO J O 1
ATOM 6210 N N . GLU D 2 150 ? 23.912 64.992 71.782 1.00 23.64 150 GLU J N 1
ATOM 6211 C CA . GLU D 2 150 ? 22.771 64.238 72.281 1.00 23.59 150 GLU J CA 1
ATOM 6212 C C . GLU D 2 150 ? 23.292 63.494 73.543 1.00 29.08 150 GLU J C 1
ATOM 6213 O O . GLU D 2 150 ? 24.508 63.331 73.691 1.00 28.45 150 GLU J O 1
ATOM 6219 N N . PRO D 2 151 ? 22.417 63.007 74.444 1.00 25.43 151 PRO J N 1
ATOM 6220 C CA . PRO D 2 151 ? 20.961 63.120 74.427 1.00 24.44 151 PRO J CA 1
ATOM 6221 C C . PRO D 2 151 ? 20.472 64.284 75.288 1.00 28.45 151 PRO J C 1
ATOM 6222 O O . PRO D 2 151 ? 21.228 64.908 76.046 1.00 26.82 151 PRO J O 1
ATOM 6226 N N . VAL D 2 152 ? 19.176 64.519 75.200 1.00 25.60 152 VAL J N 1
ATOM 6227 C CA . VAL D 2 152 ? 18.431 65.450 76.025 1.00 26.86 152 VAL J CA 1
ATOM 6228 C C . VAL D 2 152 ? 17.239 64.594 76.575 1.00 31.64 152 VAL J C 1
ATOM 6229 O O . VAL D 2 152 ? 16.837 63.644 75.902 1.00 31.17 152 VAL J O 1
ATOM 6233 N N . THR D 2 153 ? 16.746 64.845 77.801 1.00 27.62 153 THR J N 1
ATOM 6234 C CA . THR D 2 153 ? 15.565 64.102 78.293 1.00 27.01 153 THR J CA 1
ATOM 6235 C C . THR D 2 153 ? 14.432 65.122 78.515 1.00 29.79 153 THR J C 1
ATOM 6236 O O . THR D 2 153 ? 14.634 66.153 79.160 1.00 29.98 153 THR J O 1
ATOM 6240 N N . VAL D 2 154 ? 13.278 64.878 77.913 1.00 25.27 154 VAL J N 1
ATOM 6241 C CA . VAL D 2 154 ? 12.150 65.798 78.018 1.00 24.22 154 VAL J CA 1
ATOM 6242 C C . VAL D 2 154 ? 11.008 65.126 78.758 1.00 28.42 154 VAL J C 1
ATOM 6243 O O . VAL D 2 154 ? 10.622 64.016 78.401 1.00 26.58 154 VAL J O 1
ATOM 6247 N N . THR D 2 155 ? 10.442 65.820 79.758 1.00 25.53 155 THR J N 1
ATOM 6248 C CA . THR D 2 155 ? 9.269 65.346 80.498 1.00 25.34 155 THR J CA 1
ATOM 6249 C C . THR D 2 155 ? 8.293 66.532 80.574 1.00 27.42 155 THR J C 1
ATOM 6250 O O . THR D 2 155 ? 8.675 67.662 80.258 1.00 26.15 155 THR J O 1
ATOM 6254 N N . TRP D 2 156 ? 7.042 66.269 80.999 1.00 24.01 156 TRP J N 1
ATOM 6255 C CA . TRP D 2 156 ? 6.011 67.282 81.209 1.00 23.47 156 TRP J CA 1
ATOM 6256 C C . TRP D 2 156 ? 5.566 67.135 82.672 1.00 28.81 156 TRP J C 1
ATOM 6257 O O . TRP D 2 156 ? 5.372 66.001 83.123 1.00 27.92 156 TRP J O 1
ATOM 6268 N N . ASN D 2 157 ? 5.436 68.267 83.416 1.00 26.31 157 ASN J N 1
ATOM 6269 C CA . ASN D 2 157 ? 5.079 68.266 84.857 1.00 26.27 157 ASN J CA 1
ATOM 6270 C C . ASN D 2 157 ? 5.990 67.331 85.695 1.00 31.00 157 ASN J C 1
ATOM 6271 O O . ASN D 2 157 ? 5.492 66.540 86.503 1.00 31.03 157 ASN J O 1
ATOM 6276 N N . SER D 2 158 ? 7.316 67.378 85.447 1.00 27.71 158 SER J N 1
ATOM 6277 C CA . SER D 2 158 ? 8.327 66.555 86.155 1.00 28.46 158 SER J CA 1
ATOM 6278 C C . SER D 2 158 ? 8.136 65.040 85.956 1.00 36.22 158 SER J C 1
ATOM 6279 O O . SER D 2 158 ? 8.634 64.255 86.763 1.00 37.30 158 SER J O 1
ATOM 6282 N N . GLY D 2 159 ? 7.424 64.648 84.897 1.00 33.63 159 GLY J N 1
ATOM 6283 C CA . GLY D 2 159 ? 7.136 63.252 84.603 1.00 33.74 159 GLY J CA 1
ATOM 6284 C C . GLY D 2 159 ? 5.756 62.797 85.028 1.00 38.83 159 GLY J C 1
ATOM 6285 O O . GLY D 2 159 ? 5.357 61.678 84.681 1.00 39.59 159 GLY J O 1
ATOM 6286 N N . SER D 2 160 ? 5.013 63.655 85.788 1.00 34.99 160 SER J N 1
ATOM 6287 C CA . SER D 2 160 ? 3.641 63.396 86.240 1.00 36.52 160 SER J CA 1
ATOM 6288 C C . SER D 2 160 ? 2.692 63.277 85.045 1.00 40.37 160 SER J C 1
ATOM 6289 O O . SER D 2 160 ? 1.725 62.520 85.110 1.00 40.33 160 SER J O 1
ATOM 6292 N N . LEU D 2 161 ? 2.941 64.064 83.981 1.00 36.41 161 LEU J N 1
ATOM 6293 C CA . LEU D 2 161 ? 2.145 64.067 82.753 1.00 36.02 161 LEU J CA 1
ATOM 6294 C C . LEU D 2 161 ? 2.855 63.163 81.750 1.00 39.65 161 LEU J C 1
ATOM 6295 O O . LEU D 2 161 ? 3.825 63.600 81.130 1.00 39.10 161 LEU J O 1
ATOM 6300 N N . SER D 2 162 ? 2.410 61.910 81.602 1.00 36.25 162 SER J N 1
ATOM 6301 C CA . SER D 2 162 ? 3.060 60.952 80.689 1.00 36.80 162 SER J CA 1
ATOM 6302 C C . SER D 2 162 ? 2.145 60.587 79.530 1.00 40.07 162 SER J C 1
ATOM 6303 O O . SER D 2 162 ? 2.617 60.381 78.408 1.00 40.26 162 SER J O 1
ATOM 6306 N N . SER D 2 163 ? 0.839 60.511 79.805 1.00 34.94 163 SER J N 1
ATOM 6307 C CA . SER D 2 163 ? -0.186 60.216 78.812 1.00 34.87 163 SER J CA 1
ATOM 6308 C C . SER D 2 163 ? -0.323 61.378 77.788 1.00 34.02 163 SER J C 1
ATOM 6309 O O . SER D 2 163 ? -0.319 62.549 78.171 1.00 34.43 163 SER J O 1
ATOM 6312 N N . GLY D 2 164 ? -0.414 61.033 76.510 1.00 27.00 164 GLY J N 1
ATOM 6313 C CA . GLY D 2 164 ? -0.601 62.004 75.427 1.00 25.91 164 GLY J CA 1
ATOM 6314 C C . GLY D 2 164 ? 0.615 62.844 75.082 1.00 26.92 164 GLY J C 1
ATOM 6315 O O . GLY D 2 164 ? 0.480 63.918 74.499 1.00 24.54 164 GLY J O 1
ATOM 6316 N N . VAL D 2 165 ? 1.813 62.339 75.389 1.00 23.89 165 VAL J N 1
ATOM 6317 C CA . VAL D 2 165 ? 3.057 63.046 75.098 1.00 22.64 165 VAL J CA 1
ATOM 6318 C C . VAL D 2 165 ? 3.684 62.438 73.836 1.00 25.99 165 VAL J C 1
ATOM 6319 O O . VAL D 2 165 ? 3.717 61.216 73.691 1.00 24.72 165 VAL J O 1
ATOM 6323 N N . HIS D 2 166 ? 4.227 63.298 72.956 1.00 22.42 166 HIS J N 1
ATOM 6324 C CA . HIS D 2 166 ? 4.980 62.845 71.789 1.00 23.05 166 HIS J CA 1
ATOM 6325 C C . HIS D 2 166 ? 6.265 63.662 71.758 1.00 25.28 166 HIS J C 1
ATOM 6326 O O . HIS D 2 166 ? 6.186 64.881 71.667 1.00 25.01 166 HIS J O 1
ATOM 6333 N N . THR D 2 167 ? 7.429 62.996 71.882 1.00 21.66 167 THR J N 1
ATOM 6334 C CA . THR D 2 167 ? 8.755 63.648 71.808 1.00 22.76 167 THR J CA 1
ATOM 6335 C C . THR D 2 167 ? 9.384 63.148 70.515 1.00 25.11 167 THR J C 1
ATOM 6336 O O . THR D 2 167 ? 9.449 61.945 70.288 1.00 26.20 167 THR J O 1
ATOM 6340 N N . PHE D 2 168 ? 9.747 64.064 69.635 1.00 20.13 168 PHE J N 1
ATOM 6341 C CA . PHE D 2 168 ? 10.249 63.700 68.307 1.00 19.14 168 PHE J CA 1
ATOM 6342 C C . PHE D 2 168 ? 11.765 63.534 68.240 1.00 25.12 168 PHE J C 1
ATOM 6343 O O . PHE D 2 168 ? 12.478 64.241 68.949 1.00 25.18 168 PHE J O 1
ATOM 6351 N N . PRO D 2 169 ? 12.293 62.614 67.394 1.00 23.19 169 PRO J N 1
ATOM 6352 C CA . PRO D 2 169 ? 13.763 62.497 67.263 1.00 22.42 169 PRO J CA 1
ATOM 6353 C C . PRO D 2 169 ? 14.373 63.844 66.824 1.00 24.54 169 PRO J C 1
ATOM 6354 O O . PRO D 2 169 ? 13.781 64.566 66.011 1.00 23.28 169 PRO J O 1
ATOM 6358 N N . ALA D 2 170 ? 15.529 64.189 67.367 1.00 20.55 170 ALA J N 1
ATOM 6359 C CA . ALA D 2 170 ? 16.213 65.438 67.054 1.00 20.16 170 ALA J CA 1
ATOM 6360 C C . ALA D 2 170 ? 16.762 65.438 65.621 1.00 28.45 170 ALA J C 1
ATOM 6361 O O . ALA D 2 170 ? 17.018 64.376 65.065 1.00 28.56 170 ALA J O 1
ATOM 6363 N N . VAL D 2 171 ? 16.905 66.629 65.022 1.00 27.31 171 VAL J N 1
ATOM 6364 C CA . VAL D 2 171 ? 17.487 66.805 63.687 1.00 28.71 171 VAL J CA 1
ATOM 6365 C C . VAL D 2 171 ? 18.789 67.589 63.887 1.00 33.36 171 VAL J C 1
ATOM 6366 O O . VAL D 2 171 ? 18.805 68.567 64.637 1.00 32.11 171 VAL J O 1
ATOM 6370 N N . LEU D 2 172 ? 19.878 67.137 63.243 1.00 31.68 172 LEU J N 1
ATOM 6371 C CA . LEU D 2 172 ? 21.196 67.754 63.318 1.00 32.66 172 LEU J CA 1
ATOM 6372 C C . LEU D 2 172 ? 21.430 68.678 62.134 1.00 37.80 172 LEU J C 1
ATOM 6373 O O . LEU D 2 172 ? 21.320 68.254 60.989 1.00 37.34 172 LEU J O 1
ATOM 6378 N N . GLN D 2 173 ? 21.789 69.933 62.414 1.00 36.99 173 GLN J N 1
ATOM 6379 C CA . GLN D 2 173 ? 22.105 70.913 61.368 1.00 37.56 173 GLN J CA 1
ATOM 6380 C C . GLN D 2 173 ? 23.158 71.879 61.892 1.00 42.90 173 GLN J C 1
ATOM 6381 O O . GLN D 2 173 ? 22.961 72.468 62.953 1.00 41.25 173 GLN J O 1
ATOM 6387 N N . SER D 2 174 ? 24.276 72.043 61.144 1.00 41.80 174 SER J N 1
ATOM 6388 C CA . SER D 2 174 ? 25.384 72.954 61.485 1.00 41.96 174 SER J CA 1
ATOM 6389 C C . SER D 2 174 ? 25.918 72.693 62.902 1.00 44.05 174 SER J C 1
ATOM 6390 O O . SER D 2 174 ? 26.109 73.627 63.686 1.00 44.62 174 SER J O 1
ATOM 6393 N N . ASP D 2 175 ? 26.135 71.409 63.222 1.00 38.00 175 ASP J N 1
ATOM 6394 C CA . ASP D 2 175 ? 26.647 70.923 64.506 1.00 37.46 175 ASP J CA 1
ATOM 6395 C C . ASP D 2 175 ? 25.745 71.196 65.731 1.00 36.37 175 ASP J C 1
ATOM 6396 O O . ASP D 2 175 ? 26.228 71.139 66.868 1.00 34.74 175 ASP J O 1
ATOM 6401 N N . LEU D 2 176 ? 24.431 71.457 65.507 1.00 29.68 176 LEU J N 1
ATOM 6402 C CA . LEU D 2 176 ? 23.495 71.676 66.613 1.00 27.76 176 LEU J CA 1
ATOM 6403 C C . LEU D 2 176 ? 22.207 70.866 66.416 1.00 28.38 176 LEU J C 1
ATOM 6404 O O . LEU D 2 176 ? 21.683 70.803 65.309 1.00 27.43 176 LEU J O 1
ATOM 6409 N N . TYR D 2 177 ? 21.689 70.279 67.498 1.00 24.59 177 TYR J N 1
ATOM 6410 C CA . TYR D 2 177 ? 20.437 69.507 67.436 1.00 23.91 177 TYR J CA 1
ATOM 6411 C C . TYR D 2 177 ? 19.238 70.342 67.826 1.00 25.57 177 TYR J C 1
ATOM 6412 O O . TYR D 2 177 ? 19.348 71.192 68.715 1.00 24.25 177 TYR J O 1
ATOM 6421 N N . THR D 2 178 ? 18.084 70.061 67.207 1.00 22.66 178 THR J N 1
ATOM 6422 C CA . THR D 2 178 ? 16.784 70.676 67.564 1.00 22.04 178 THR J CA 1
ATOM 6423 C C . THR D 2 178 ? 15.745 69.560 67.660 1.00 24.74 178 THR J C 1
ATOM 6424 O O . THR D 2 178 ? 15.665 68.709 66.784 1.00 22.49 178 THR J O 1
ATOM 6428 N N . LEU D 2 179 ? 14.903 69.621 68.682 1.00 23.06 179 LEU J N 1
ATOM 6429 C CA . LEU D 2 179 ? 13.872 68.622 68.925 1.00 24.81 179 LEU J CA 1
ATOM 6430 C C . LEU D 2 179 ? 12.620 69.386 69.407 1.00 26.39 179 LEU J C 1
ATOM 6431 O O . LEU D 2 179 ? 12.736 70.486 69.950 1.00 24.32 179 LEU J O 1
ATOM 6436 N N . SER D 2 180 ? 11.432 68.799 69.221 1.00 21.86 180 SER J N 1
ATOM 6437 C CA . SER D 2 180 ? 10.196 69.376 69.766 1.00 21.12 180 SER J CA 1
ATOM 6438 C C . SER D 2 180 ? 9.450 68.295 70.539 1.00 22.73 180 SER J C 1
ATOM 6439 O O . SER D 2 180 ? 9.725 67.102 70.364 1.00 21.79 180 SER J O 1
ATOM 6442 N N . SER D 2 181 ? 8.565 68.709 71.429 1.00 19.62 181 SER J N 1
ATOM 6443 C CA . SER D 2 181 ? 7.730 67.778 72.181 1.00 19.95 181 SER J CA 1
ATOM 6444 C C . SER D 2 181 ? 6.333 68.358 72.279 1.00 22.20 181 SER J C 1
ATOM 6445 O O . SER D 2 181 ? 6.187 69.553 72.467 1.00 21.40 181 SER J O 1
ATOM 6448 N N . SER D 2 182 ? 5.313 67.516 72.177 1.00 20.93 182 SER J N 1
ATOM 6449 C CA . SER D 2 182 ? 3.932 67.971 72.350 1.00 20.41 182 SER J CA 1
ATOM 6450 C C . SER D 2 182 ? 3.249 67.190 73.487 1.00 22.80 182 SER J C 1
ATOM 6451 O O . SER D 2 182 ? 3.650 66.070 73.785 1.00 20.63 182 SER J O 1
ATOM 6454 N N . VAL D 2 183 ? 2.232 67.796 74.122 1.00 23.37 183 VAL J N 1
ATOM 6455 C CA . VAL D 2 183 ? 1.413 67.115 75.133 1.00 22.70 183 VAL J CA 1
ATOM 6456 C C . VAL D 2 183 ? -0.047 67.547 74.876 1.00 25.27 183 VAL J C 1
ATOM 6457 O O . VAL D 2 183 ? -0.291 68.702 74.541 1.00 24.68 183 VAL J O 1
ATOM 6461 N N . THR D 2 184 ? -0.996 66.611 74.985 1.00 21.73 184 THR J N 1
ATOM 6462 C CA . THR D 2 184 ? -2.429 66.884 74.801 1.00 21.45 184 THR J CA 1
ATOM 6463 C C . THR D 2 184 ? -3.071 66.615 76.141 1.00 25.94 184 THR J C 1
ATOM 6464 O O . THR D 2 184 ? -2.906 65.531 76.695 1.00 26.19 184 THR J O 1
ATOM 6468 N N . VAL D 2 185 ? -3.739 67.630 76.685 1.00 22.49 185 VAL J N 1
ATOM 6469 C CA . VAL D 2 185 ? -4.323 67.606 78.026 1.00 23.00 185 VAL J CA 1
ATOM 6470 C C . VAL D 2 185 ? -5.793 68.069 77.985 1.00 25.47 185 VAL J C 1
ATOM 6471 O O . VAL D 2 185 ? -6.166 68.813 77.069 1.00 22.45 185 VAL J O 1
ATOM 6475 N N . PRO D 2 186 ? -6.635 67.692 78.977 1.00 25.30 186 PRO J N 1
ATOM 6476 C CA . PRO D 2 186 ? -8.011 68.219 78.984 1.00 25.88 186 PRO J CA 1
ATOM 6477 C C . PRO D 2 186 ? -8.004 69.749 79.095 1.00 27.42 186 PRO J C 1
ATOM 6478 O O . PRO D 2 186 ? -7.136 70.320 79.774 1.00 24.61 186 PRO J O 1
ATOM 6482 N N . SER D 2 187 ? -8.932 70.409 78.414 1.00 26.09 187 SER J N 1
ATOM 6483 C CA . SER D 2 187 ? -9.063 71.874 78.464 1.00 28.04 187 SER J CA 1
ATOM 6484 C C . SER D 2 187 ? -9.495 72.376 79.865 1.00 35.50 187 SER J C 1
ATOM 6485 O O . SER D 2 187 ? -9.300 73.556 80.160 1.00 35.98 187 SER J O 1
ATOM 6488 N N . SER D 2 188 ? -9.985 71.473 80.749 1.00 34.59 188 SER J N 1
ATOM 6489 C CA . SER D 2 188 ? -10.259 71.804 82.157 1.00 35.80 188 SER J CA 1
ATOM 6490 C C . SER D 2 188 ? -8.902 72.081 82.913 1.00 42.98 188 SER J C 1
ATOM 6491 O O . SER D 2 188 ? -8.780 73.198 83.397 1.00 45.71 188 SER J O 1
ATOM 6494 N N . PRO D 2 189 ? -7.814 71.256 82.812 1.00 40.05 189 PRO J N 1
ATOM 6495 C CA . PRO D 2 189 ? -6.516 71.610 83.427 1.00 39.28 189 PRO J CA 1
ATOM 6496 C C . PRO D 2 189 ? -5.704 72.794 82.875 1.00 39.83 189 PRO J C 1
ATOM 6497 O O . PRO D 2 189 ? -4.960 73.352 83.662 1.00 39.92 189 PRO J O 1
ATOM 6501 N N . ARG D 2 190 ? -5.702 73.101 81.553 1.00 32.71 190 ARG J N 1
ATOM 6502 C CA . ARG D 2 190 ? -4.890 74.223 81.028 1.00 32.01 190 ARG J CA 1
ATOM 6503 C C . ARG D 2 190 ? -5.804 75.215 80.324 1.00 33.73 190 ARG J C 1
ATOM 6504 O O . ARG D 2 190 ? -6.617 74.787 79.506 1.00 33.11 190 ARG J O 1
ATOM 6512 N N . PRO D 2 191 ? -5.683 76.529 80.574 1.00 32.10 191 PRO J N 1
ATOM 6513 C CA . PRO D 2 191 ? -4.701 77.212 81.436 1.00 32.50 191 PRO J CA 1
ATOM 6514 C C . PRO D 2 191 ? -5.013 77.373 82.924 1.00 36.31 191 PRO J C 1
ATOM 6515 O O . PRO D 2 191 ? -4.270 78.096 83.586 1.00 35.20 191 PRO J O 1
ATOM 6519 N N . SER D 2 192 ? -6.073 76.729 83.461 1.00 33.87 192 SER J N 1
ATOM 6520 C CA . SER D 2 192 ? -6.403 76.897 84.887 1.00 33.05 192 SER J CA 1
ATOM 6521 C C . SER D 2 192 ? -5.324 76.385 85.839 1.00 37.08 192 SER J C 1
ATOM 6522 O O . SER D 2 192 ? -5.107 77.005 86.877 1.00 37.80 192 SER J O 1
ATOM 6525 N N . GLU D 2 193 ? -4.631 75.282 85.480 1.00 30.92 193 GLU J N 1
ATOM 6526 C CA . GLU D 2 193 ? -3.527 74.715 86.276 1.00 29.85 193 GLU J CA 1
ATOM 6527 C C . GLU D 2 193 ? -2.203 74.899 85.512 1.00 33.45 193 GLU J C 1
ATOM 6528 O O . GLU D 2 193 ? -2.220 75.094 84.288 1.00 32.88 193 GLU J O 1
ATOM 6534 N N . THR D 2 194 ? -1.056 74.865 86.232 1.00 27.35 194 THR J N 1
ATOM 6535 C CA . THR D 2 194 ? 0.265 75.035 85.620 1.00 25.26 194 THR J CA 1
ATOM 6536 C C . THR D 2 194 ? 0.661 73.792 84.827 1.00 27.33 194 THR J C 1
ATOM 6537 O O . THR D 2 194 ? 0.491 72.669 85.302 1.00 28.28 194 THR J O 1
ATOM 6541 N N . VAL D 2 195 ? 1.235 74.002 83.635 1.00 23.30 195 VAL J N 1
ATOM 6542 C CA . VAL D 2 195 ? 1.828 72.942 82.815 1.00 22.50 195 VAL J CA 1
ATOM 6543 C C . VAL D 2 195 ? 3.247 73.425 82.454 1.00 24.81 195 VAL J C 1
ATOM 6544 O O . VAL D 2 195 ? 3.412 74.561 81.969 1.00 23.64 195 VAL J O 1
ATOM 6548 N N . THR D 2 196 ? 4.277 72.586 82.734 1.00 21.59 196 THR J N 1
ATOM 6549 C CA . THR D 2 196 ? 5.659 72.908 82.347 1.00 20.94 196 THR J CA 1
ATOM 6550 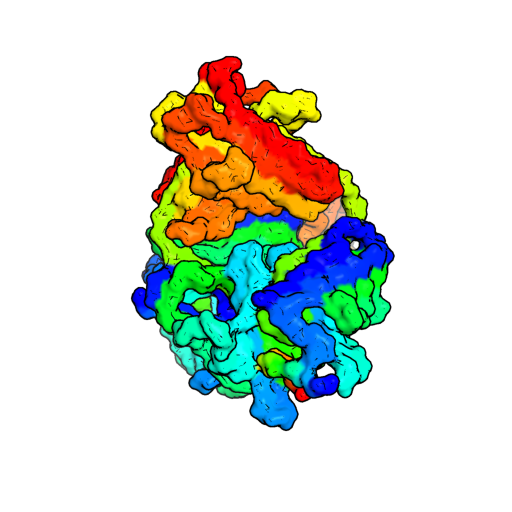C C . THR D 2 196 ? 6.243 71.792 81.483 1.00 23.88 196 THR J C 1
ATOM 6551 O O . THR D 2 196 ? 5.876 70.636 81.657 1.00 22.58 196 THR J O 1
ATOM 6555 N N . CYS D 2 197 ? 7.205 72.115 80.613 1.00 25.55 197 CYS J N 1
ATOM 6556 C CA . CYS D 2 197 ? 8.011 71.077 79.971 1.00 27.04 197 CYS J CA 1
ATOM 6557 C C . CYS D 2 197 ? 9.355 71.159 80.665 1.00 27.19 197 CYS J C 1
ATOM 6558 O O . CYS D 2 197 ? 9.768 72.250 81.084 1.00 25.11 197 CYS J O 1
ATOM 6561 N N . ASN D 2 198 ? 9.985 70.004 80.891 1.00 24.22 198 ASN J N 1
ATOM 6562 C CA . ASN D 2 198 ? 11.247 69.935 81.642 1.00 23.00 198 ASN J CA 1
ATOM 6563 C C . ASN D 2 198 ? 12.286 69.346 80.752 1.00 25.41 198 ASN J C 1
ATOM 6564 O O . ASN D 2 198 ? 12.067 68.289 80.162 1.00 24.08 198 ASN J O 1
ATOM 6569 N N . VAL D 2 199 ? 13.411 70.039 80.630 1.00 21.55 199 VAL J N 1
ATOM 6570 C CA . VAL D 2 199 ? 14.486 69.616 79.728 1.00 21.06 199 VAL J CA 1
ATOM 6571 C C . VAL D 2 199 ? 15.830 69.446 80.445 1.00 27.86 199 VAL J C 1
ATOM 6572 O O . VAL D 2 199 ? 16.377 70.429 80.954 1.00 28.46 199 VAL J O 1
ATOM 6576 N N . ALA D 2 200 ? 16.373 68.215 80.436 1.00 24.73 200 ALA J N 1
ATOM 6577 C CA . ALA D 2 200 ? 17.689 67.926 81.034 1.00 25.73 200 ALA J CA 1
ATOM 6578 C C . ALA D 2 200 ? 18.695 67.642 79.923 1.00 29.90 200 ALA J C 1
ATOM 6579 O O . ALA D 2 200 ? 18.386 66.889 79.004 1.00 28.11 200 ALA J O 1
ATOM 6581 N N . HIS D 2 201 ? 19.881 68.265 79.999 1.00 27.17 201 HIS J N 1
ATOM 6582 C CA . HIS D 2 201 ? 20.962 68.060 79.034 1.00 26.76 201 HIS J CA 1
ATOM 6583 C C . HIS D 2 201 ? 22.205 67.720 79.854 1.00 32.25 201 HIS J C 1
ATOM 6584 O O . HIS D 2 201 ? 22.886 68.634 80.319 1.00 32.04 201 HIS J O 1
ATOM 6591 N N . PRO D 2 202 ? 22.460 66.420 80.135 1.00 31.95 202 PRO J N 1
ATOM 6592 C CA . PRO D 2 202 ? 23.589 66.063 81.016 1.00 32.42 202 PRO J CA 1
ATOM 6593 C C . PRO D 2 202 ? 24.967 66.543 80.591 1.00 36.18 202 PRO J C 1
ATOM 6594 O O . PRO D 2 202 ? 25.751 66.890 81.467 1.00 37.07 202 PRO J O 1
ATOM 6598 N N . ALA D 2 203 ? 25.254 66.631 79.279 1.00 31.86 203 ALA J N 1
ATOM 6599 C CA . ALA D 2 203 ? 26.573 67.096 78.827 1.00 31.93 203 ALA J CA 1
ATOM 6600 C C . ALA D 2 203 ? 26.905 68.528 79.266 1.00 36.74 203 ALA J C 1
ATOM 6601 O O . ALA D 2 203 ? 28.070 68.847 79.497 1.00 35.92 203 ALA J O 1
ATOM 6603 N N . SER D 2 204 ? 25.890 69.396 79.354 1.00 33.44 204 SER J N 1
ATOM 6604 C CA . SER D 2 204 ? 26.106 70.775 79.774 1.00 33.88 204 SER J CA 1
ATOM 6605 C C . SER D 2 204 ? 25.702 70.937 81.232 1.00 39.52 204 SER J C 1
ATOM 6606 O O . SER D 2 204 ? 25.753 72.045 81.755 1.00 40.35 204 SER J O 1
ATOM 6609 N N . SER D 2 205 ? 25.308 69.819 81.893 1.00 37.70 205 SER J N 1
ATOM 6610 C CA . SER D 2 205 ? 24.831 69.759 83.283 1.00 39.30 205 SER J CA 1
ATOM 6611 C C . SER D 2 205 ? 23.666 70.732 83.526 1.00 43.23 205 SER J C 1
ATOM 6612 O O . SER D 2 205 ? 23.533 71.280 84.623 1.00 44.16 205 SER J O 1
ATOM 6615 N N . THR D 2 206 ? 22.813 70.933 82.500 1.00 37.91 206 THR J N 1
ATOM 6616 C CA . THR D 2 206 ? 21.682 71.859 82.620 1.00 37.07 206 THR J CA 1
ATOM 6617 C C . THR D 2 206 ? 20.331 71.177 82.784 1.00 38.16 206 THR J C 1
ATOM 6618 O O . THR D 2 206 ? 20.116 70.065 82.293 1.00 37.11 206 THR J O 1
ATOM 6622 N N . LYS D 2 207 ? 19.436 71.853 83.502 1.00 32.99 207 LYS J N 1
ATOM 6623 C CA . LYS D 2 207 ? 18.076 71.401 83.739 1.00 32.76 207 LYS J CA 1
ATOM 6624 C C . LYS D 2 207 ? 17.215 72.642 83.666 1.00 34.15 207 LYS J C 1
ATOM 6625 O O . LYS D 2 207 ? 17.452 73.563 84.434 1.00 36.02 207 LYS J O 1
ATOM 6631 N N . VAL D 2 208 ? 16.274 72.712 82.704 1.00 27.64 208 VAL J N 1
ATOM 6632 C CA . VAL D 2 208 ? 15.417 73.889 82.501 1.00 27.47 208 VAL J CA 1
ATOM 6633 C C . VAL D 2 208 ? 13.942 73.472 82.543 1.00 31.61 208 VAL J C 1
ATOM 6634 O O . VAL D 2 208 ? 13.578 72.481 81.891 1.00 29.75 208 VAL J O 1
ATOM 6638 N N . ASP D 2 209 ? 13.103 74.223 83.313 1.00 26.98 209 ASP J N 1
ATOM 6639 C CA . ASP D 2 209 ? 11.643 74.045 83.375 1.00 26.68 209 ASP J CA 1
ATOM 6640 C C . ASP D 2 209 ? 11.015 75.289 82.768 1.00 30.76 209 ASP J C 1
ATOM 6641 O O . ASP D 2 209 ? 11.503 76.406 83.004 1.00 30.42 209 ASP J O 1
ATOM 6646 N N . LYS D 2 210 ? 9.989 75.100 81.929 1.00 26.64 210 LYS J N 1
ATOM 6647 C CA . LYS D 2 210 ? 9.310 76.221 81.282 1.00 26.13 210 LYS J CA 1
ATOM 6648 C C . LYS D 2 210 ? 7.819 76.048 81.388 1.00 28.00 210 LYS J C 1
ATOM 6649 O O . LYS D 2 210 ? 7.282 75.027 80.947 1.00 24.50 210 LYS J O 1
ATOM 6655 N N . LYS D 2 211 ? 7.145 77.051 81.992 1.00 25.81 211 LYS J N 1
ATOM 6656 C CA . LYS D 2 211 ? 5.693 77.049 82.152 1.00 25.37 211 LYS J CA 1
ATOM 6657 C C . LYS D 2 211 ? 5.048 77.510 80.831 1.00 28.80 211 LYS J C 1
ATOM 6658 O O . LYS D 2 211 ? 5.513 78.481 80.235 1.00 28.18 211 LYS J O 1
ATOM 6664 N N . ILE D 2 212 ? 4.003 76.787 80.368 1.00 26.14 212 ILE J N 1
ATOM 6665 C CA . ILE D 2 212 ? 3.247 77.147 79.166 1.00 26.05 212 ILE J CA 1
ATOM 6666 C C . ILE D 2 212 ? 2.169 78.154 79.559 1.00 30.11 212 ILE J C 1
ATOM 6667 O O . ILE D 2 212 ? 1.299 77.831 80.360 1.00 30.96 212 ILE J O 1
ATOM 6672 N N . VAL D 2 213 ? 2.270 79.382 79.071 1.00 28.29 213 VAL J N 1
ATOM 6673 C CA . VAL D 2 213 ? 1.313 80.441 79.428 1.00 31.14 213 VAL J CA 1
ATOM 6674 C C . VAL D 2 213 ? 0.531 80.900 78.192 1.00 36.51 213 VAL J C 1
ATOM 6675 O O . VAL D 2 213 ? 1.136 81.000 77.123 1.00 33.80 213 VAL J O 1
ATOM 6679 N N . PRO D 2 214 ? -0.781 81.227 78.312 1.00 36.52 214 PRO J N 1
ATOM 6680 C CA . PRO D 2 214 ? -1.528 81.704 77.133 1.00 37.47 214 PRO J CA 1
ATOM 6681 C C . PRO D 2 214 ? -0.890 82.934 76.505 1.00 43.35 214 PRO J C 1
ATOM 6682 O O . PRO D 2 214 ? -0.293 83.747 77.210 1.00 42.20 214 PRO J O 1
ATOM 6686 N N . ARG D 2 215 ? -0.979 83.041 75.177 1.00 42.32 215 ARG J N 1
ATOM 6687 C CA . ARG D 2 215 ? -0.403 84.159 74.428 1.00 44.26 215 ARG J CA 1
ATOM 6688 C C . ARG D 2 215 ? -1.150 85.479 74.648 1.00 54.73 215 ARG J C 1
ATOM 6689 O O . ARG D 2 215 ? -2.354 85.477 74.929 1.00 53.81 215 ARG J O 1
ATOM 6697 N N . ASP D 2 216 ? -0.417 86.601 74.496 1.00 56.48 216 ASP J N 1
ATOM 6698 C CA . ASP D 2 216 ? -0.919 87.970 74.604 1.00 58.92 216 ASP J CA 1
ATOM 6699 C C . ASP D 2 216 ? -1.168 88.485 73.165 1.00 66.06 216 ASP J C 1
ATOM 6700 O O . ASP D 2 216 ? -2.051 87.950 72.490 1.00 66.47 216 ASP J O 1
ATOM 6705 N N . CYS D 2 217 ? -0.375 89.486 72.698 0.05 63.79 217 CYS J N 1
ATOM 6706 C CA . CYS D 2 217 ? -0.404 90.133 71.375 0.05 69.06 217 CYS J CA 1
ATOM 6707 C C . CYS D 2 217 ? -1.793 90.352 70.727 0.05 80.40 217 CYS J C 1
ATOM 6708 O O . CYS D 2 217 ? -2.740 90.688 71.468 0.05 81.59 217 CYS J O 1
ATOM 6712 N N . GLU E 3 1 ? 76.108 21.465 47.770 1.00 55.55 1 GLU K N 1
ATOM 6713 C CA . GLU E 3 1 ? 74.950 20.646 47.439 1.00 54.70 1 GLU K CA 1
ATOM 6714 C C . GLU E 3 1 ? 74.277 19.972 48.650 1.00 56.83 1 GLU K C 1
ATOM 6715 O O . GLU E 3 1 ? 74.949 19.659 49.634 1.00 58.00 1 GLU K O 1
ATOM 6721 N N . GLU E 3 2 ? 72.931 19.767 48.537 1.00 50.05 2 GLU K N 1
ATOM 6722 C CA . GLU E 3 2 ? 71.880 19.227 49.438 1.00 47.13 2 GLU K CA 1
ATOM 6723 C C . GLU E 3 2 ? 71.355 20.195 50.528 1.00 40.16 2 GLU K C 1
ATOM 6724 O O . GLU E 3 2 ? 72.036 20.452 51.531 1.00 36.59 2 GLU K O 1
ATOM 6735 N N . GLU E 3 3 ? 70.171 20.805 50.265 1.00 31.73 3 GLU K N 1
ATOM 6736 C CA . GLU E 3 3 ? 69.611 21.840 51.147 1.00 29.28 3 GLU K CA 1
ATOM 6737 C C . GLU E 3 3 ? 68.992 21.327 52.435 1.00 27.91 3 GLU K C 1
ATOM 6738 O O . GLU E 3 3 ? 68.040 20.541 52.386 1.00 25.53 3 GLU K O 1
ATOM 6744 N N . ASP E 3 4 ? 69.485 21.840 53.577 1.00 25.56 4 ASP K N 1
ATOM 6745 C CA . ASP E 3 4 ? 68.953 21.539 54.923 1.00 26.96 4 ASP K CA 1
ATOM 6746 C C . ASP E 3 4 ? 67.513 22.057 54.949 1.00 31.28 4 ASP K C 1
ATOM 6747 O O . ASP E 3 4 ? 67.212 23.061 54.281 1.00 31.12 4 ASP K O 1
ATOM 6752 N N . ASP E 3 5 ? 66.630 21.383 55.692 1.00 26.97 5 ASP K N 1
ATOM 6753 C CA . ASP E 3 5 ? 65.221 21.772 55.746 1.00 26.07 5 ASP K CA 1
ATOM 6754 C C . ASP E 3 5 ? 64.670 21.549 57.145 1.00 30.60 5 ASP K C 1
ATOM 6755 O O . ASP E 3 5 ? 64.577 20.401 57.583 1.00 29.98 5 ASP K O 1
ATOM 6760 N N . ASP E 3 6 ? 64.245 22.638 57.829 1.00 25.21 6 ASP K N 1
ATOM 6761 C CA . ASP E 3 6 ? 63.656 22.505 59.164 1.00 23.17 6 ASP K CA 1
ATOM 6762 C C . ASP E 3 6 ? 62.141 22.189 59.122 1.00 25.98 6 ASP K C 1
ATOM 6763 O O . ASP E 3 6 ? 61.493 22.148 60.169 1.00 25.40 6 ASP K O 1
ATOM 6768 N N . MET E 3 7 ? 61.588 21.947 57.913 1.00 25.32 7 MET K N 1
ATOM 6769 C CA . MET E 3 7 ? 60.177 21.581 57.665 1.00 27.60 7 MET K CA 1
ATOM 6770 C C . MET E 3 7 ? 59.142 22.689 57.997 1.00 27.43 7 MET K C 1
ATOM 6771 O O . MET E 3 7 ? 57.956 22.383 58.108 1.00 27.24 7 MET K O 1
ATOM 6776 N N . GLY E 3 8 ? 59.590 23.949 58.095 1.00 23.11 8 GLY K N 1
ATOM 6777 C CA . GLY E 3 8 ? 58.728 25.094 58.387 1.00 22.12 8 GLY K CA 1
ATOM 6778 C C . GLY E 3 8 ? 57.877 25.494 57.198 1.00 25.59 8 GLY K C 1
ATOM 6779 O O . GLY E 3 8 ? 56.709 25.851 57.361 1.00 25.80 8 GLY K O 1
ATOM 6780 N N . PHE E 3 9 ? 58.456 25.409 55.979 1.00 21.86 9 PHE K N 1
ATOM 6781 C CA . PHE E 3 9 ? 57.757 25.757 54.738 1.00 22.21 9 PHE K CA 1
ATOM 6782 C C . PHE E 3 9 ? 57.683 24.537 53.800 1.00 28.27 9 PHE K C 1
ATOM 6783 O O . PHE E 3 9 ? 58.597 23.702 53.800 1.00 25.42 9 PHE K O 1
ATOM 6791 N N . GLY E 3 10 ? 56.632 24.487 52.986 1.00 26.73 10 GLY K N 1
ATOM 6792 C CA . GLY E 3 10 ? 56.428 23.418 52.011 1.00 28.56 10 GLY K CA 1
ATOM 6793 C C . GLY E 3 10 ? 57.264 23.593 50.751 1.00 34.55 10 GLY K C 1
ATOM 6794 O O . GLY E 3 10 ? 58.063 24.523 50.660 1.00 32.55 10 GLY K O 1
ATOM 6795 N N . LEU E 3 11 ? 57.056 22.694 49.764 1.00 35.16 11 LEU K N 1
ATOM 6796 C CA . LEU E 3 11 ? 57.725 22.588 48.459 1.00 67.06 11 LEU K CA 1
ATOM 6797 C C . LEU E 3 11 ? 59.189 22.199 48.594 1.00 109.68 11 LEU K C 1
ATOM 6798 O O . LEU E 3 11 ? 59.480 21.099 49.068 1.00 74.17 11 LEU K O 1
ATOM 6803 N N . GLU F 3 1 ? 35.052 28.000 89.102 1.00 52.04 1 GLU M N 1
ATOM 6804 C CA . GLU F 3 1 ? 33.729 27.394 88.900 1.00 51.63 1 GLU M CA 1
ATOM 6805 C C . GLU F 3 1 ? 33.390 27.328 87.399 1.00 53.49 1 GLU M C 1
ATOM 6806 O O . GLU F 3 1 ? 33.834 28.206 86.646 1.00 52.96 1 GLU M O 1
ATOM 6812 N N . GLU F 3 2 ? 32.584 26.317 86.968 1.00 47.27 2 GLU M N 1
ATOM 6813 C CA . GLU F 3 2 ? 32.176 26.169 85.554 1.00 45.92 2 GLU M CA 1
ATOM 6814 C C . GLU F 3 2 ? 31.481 27.447 85.041 1.00 44.53 2 GLU M C 1
ATOM 6815 O O . GLU F 3 2 ? 30.663 28.036 85.753 1.00 43.69 2 GLU M O 1
ATOM 6821 N N . GLU F 3 3 ? 31.870 27.905 83.844 1.00 36.66 3 GLU M N 1
ATOM 6822 C CA . GLU F 3 3 ? 31.321 29.124 83.255 1.00 34.86 3 GLU M CA 1
ATOM 6823 C C . GLU F 3 3 ? 29.903 28.883 82.729 1.00 36.46 3 GLU M C 1
ATOM 6824 O O . GLU F 3 3 ? 29.690 27.946 81.958 1.00 34.23 3 GLU M O 1
ATOM 6830 N N . ASP F 3 4 ? 28.962 29.769 83.105 1.00 34.10 4 ASP M N 1
ATOM 6831 C CA . ASP F 3 4 ? 27.584 29.749 82.590 1.00 34.50 4 ASP M CA 1
ATOM 6832 C C . ASP F 3 4 ? 27.670 29.976 81.070 1.00 38.07 4 ASP M C 1
ATOM 6833 O O . ASP F 3 4 ? 28.499 30.778 80.624 1.00 37.39 4 ASP M O 1
ATOM 6838 N N . ASP F 3 5 ? 26.852 29.262 80.280 1.00 34.17 5 ASP M N 1
ATOM 6839 C CA . ASP F 3 5 ? 26.878 29.405 78.824 1.00 33.68 5 ASP M CA 1
ATOM 6840 C C . ASP F 3 5 ? 25.442 29.468 78.279 1.00 37.76 5 ASP M C 1
ATOM 6841 O O . ASP F 3 5 ? 24.681 28.522 78.488 1.00 36.31 5 ASP M O 1
ATOM 6846 N N . ASP F 3 6 ? 25.060 30.601 77.625 1.00 33.08 6 ASP M N 1
ATOM 6847 C CA . ASP F 3 6 ? 23.704 30.768 77.058 1.00 31.54 6 ASP M CA 1
ATOM 6848 C C . ASP F 3 6 ? 23.605 30.221 75.628 1.00 36.36 6 ASP M C 1
ATOM 6849 O O . ASP F 3 6 ? 22.544 30.328 74.996 1.00 35.75 6 ASP M O 1
ATOM 6854 N N . MET F 3 7 ? 24.720 29.621 75.130 1.00 32.34 7 MET M N 1
ATOM 6855 C CA . MET F 3 7 ? 24.876 28.983 73.812 1.00 33.96 7 MET M CA 1
ATOM 6856 C C . MET F 3 7 ? 24.767 29.941 72.601 1.00 35.04 7 MET M C 1
ATOM 6857 O O . MET F 3 7 ? 24.474 29.490 71.488 1.00 34.83 7 MET M O 1
ATOM 6862 N N . GLY F 3 8 ? 25.041 31.225 72.820 1.00 29.04 8 GLY M N 1
ATOM 6863 C CA . GLY F 3 8 ? 25.009 32.233 71.765 1.00 27.09 8 GLY M CA 1
ATOM 6864 C C . GLY F 3 8 ? 26.190 32.138 70.831 1.00 31.52 8 GLY M C 1
ATOM 6865 O O . GLY F 3 8 ? 26.055 32.390 69.626 1.00 29.07 8 GLY M O 1
ATOM 6866 N N . PHE F 3 9 ? 27.376 31.784 71.390 1.00 30.66 9 PHE M N 1
ATOM 6867 C CA . PHE F 3 9 ? 28.633 31.639 70.636 1.00 30.71 9 PHE M CA 1
ATOM 6868 C C . PHE F 3 9 ? 29.217 30.232 70.817 1.00 37.17 9 PHE M C 1
ATOM 6869 O O . PHE F 3 9 ? 29.122 29.674 71.904 1.00 34.38 9 PHE M O 1
ATOM 6877 N N . GLY F 3 10 ? 29.841 29.711 69.765 1.00 38.26 10 GLY M N 1
ATOM 6878 C CA . GLY F 3 10 ? 30.513 28.415 69.798 1.00 40.84 10 GLY M CA 1
ATOM 6879 C C . GLY F 3 10 ? 31.848 28.471 70.521 1.00 48.44 10 GLY M C 1
ATOM 6880 O O . GLY F 3 10 ? 32.397 27.432 70.900 1.00 51.71 10 GLY M O 1
ATOM 6881 N N . LEU F 3 11 ? 32.381 29.688 70.700 1.00 43.29 11 LEU M N 1
ATOM 6882 C CA . LEU F 3 11 ? 33.649 29.977 71.373 1.00 79.45 11 LEU M CA 1
ATOM 6883 C C . LEU F 3 11 ? 33.452 30.182 72.887 1.00 110.73 11 LEU M C 1
ATOM 6884 O O . LEU F 3 11 ? 32.322 30.235 73.391 1.00 67.13 11 LEU M O 1
#

Foldseek 3Di:
DKAKAKDDQEDAEAFFAKDKIKIFIPWFQQAPVRFRFKWKWWAAPPGDIDTQDTSQADGDPPRDPQWGWDDGTGIIMIMGHGDDLVRFGWMKMWGDRDPPIDIYPTYGYAYDDDFDFWDKDKDWFDPVALVVFKTKIKIKTDFGDDPDKDKFKDFQRDTDDPQKDKDKDQQDSPHGGIMMMIMHMDTSVVLVVTFKIKMWMDDPVDPGTDIDIGTPPDD/DWAKAKDWADEDEQQAKTKIKIATDDDQLQQFKKFKWWAAVPGDIDTAKIFHHVVVPRDIDGDPVQPPQKDWDDDNVRRMTMIIGGRHDQVVFTFMWMGGPPPDIHPTGTHGHHPFDFDAWDKDWAADEADDDFPQKGKIKIKTWFGDDDDKDKDKPNPPQPPQKDKADWDDDPSGTITMMMHIDTPVCPPVNWIWMWMADVNVRDIDIGTHDHDND/DKAKAKPDQEEEEAFFDKDKIKIFIPWFQQAPVRFGFKWKWFAAAPGDIDTADTRQFHGDPPHDPLWGKDDGTGIIMIMGVGDDLQRFGWMKMWGDRDPPIDIYPTYGYAHQDPFAFWDKDKAWADPVVLVVFKTKIKMKGDFGPDPDKDKWKAFVNHTDDPQKDKDKGGQDSVRSGIMMMIIRMDTSVVSVVTFKIKMWMDDPVDPGTDIDIGTPVPD/DKAKDKDWADEAEAQAKTKIKIQIDDDQLQQFKKFKWWAAVPGDIGTAKIFGHVVVVRDIDGDPVQPVFKDWDDDNVRSMIMIIGGRDDQVVFTFMWMGGPPPGIHPTGTHGHHPDDFDAWDKDWAADPCPPPPDQKGKIKIKTWFGDDDDKDKDKPVPPQDPQKDKDDWDDDPRGTITMMMHMGTPVCPPVPWMWMWMADVNVRDIDIGTHDHDDD/DDDDDPPPDDD/DDDDDPPPDPD

Secondary structure (DSSP, 8-state):
--EEEEE---EE-TT--EEEEEEEESS-GGG--EEEEEE-TTS-EEEEEEE--GGGTT-EEE-TTTTTTEEEEEEGGGTEEEEEE-S--GGG-EEEEEEETTTEE---EEEEE-SSPPBPPEEEEE---SS----SEEEEEEEEEEEBSS--EEEEGGGTB-TTEEEEEEEEETTEEEEEEEEEEESSSTTTS--EEEEEEGGGTEEEEEEP-----/---EEEE-SEEEE-TT--EEEEEEESS--B-TTS-B-EEEEEE-TTS--EEEEETTTEEPTT--TTEEEEEETTEEEEEESS--GGG-EEEEEEE-SSSS--B---EEEEE----B--EEEEEPPPHHHHHTTEEEEEEEEEEEBSS--EEEEEETTEEE-TTEEEEEPPPPTTT--EEEEEEEEEEHHHHHT--EEEEEEE-TT-SS-EEEEEESTT-/--EEEEE---EE-TT--EEEEEEEESS-GGGS-EEEEEE-TTS-EEEEEEE--GGGTT-EEE-TTTTTTEEEEEEGGGTEEEEEE-S--GGG-EEEEEEETTTEE---EEEEE-SSPPBPPEEEEE---STTTTSSEEEEEEEEEEEBSS--EEEEGGGTB-TTEEEPPPEEETTEEEEEEEEEEETTTTTTS--EEEEEEGGGTEEEEEE------/------SSS--/---EEEE-SEEEE-TTS-EEEEEEESS--B-TTS-B-EEEEEE-TTS--EEEEETTTEEPTT--TTEEEEEETTEEEEEESS--GGG-EEEEEEE-SSSS-PBP--EEEEE----BPPEEEEEPPPHHHHTTTEEEEEEEEEEEBSS--EEEEEETTEEE-SSEEEEEPPPPTTT--EEEEEEEEEEHHHHHT--EEEEEEE-TT-SS-EEEEEESS--/-PPP--SS---

Sequence (894 aa):
DVVMTQTPLTLSVTIGQPASISCKSSQSLLDSDGKTYLNWLLQRPGQSPKRLIYLVSKLDSGVPDRFTGSGSGTDFTLKISRVEAEDLGVYYCWQGSHFPYTFGGGTKLEIKRADAAPTVSIFPPSSEQLTSGGASVVCFLNNFYPKDINVKWKIDGSERQNGVLNSWTDQDSKDSTYSMSSTLTLTKDEYERHNSYTCEATHKTSTSPIVKSFNRNECEVQLEEESSGGRLVQPKGSLKLSCAASGFSFNTNAMNWVRQAPGKGLEWVARIRSKINNYSTYYADSVKDRFTISRDDSQSMLYLQMNNLKTEDTAMYYCVRGTTYWGQGTLVTVSAAKTTPPSVYPLAPGSAAQTNSMVTLGCLVKGYFPEPVTVTWNSGSLSSGVHTFPAVLQSDLYTLSSSVTVPSSPRPSETVTCNVAHPASSTKVDKKIVPRDCDVVMTQTPLTLSVTIGQPASISCKSSQSLLDSDGKTYLNWLLQRPGQSPKRLIYLVSKLDSGVPDRFTGSGSGTDFTLKISRVEAEDLGVYYCWQGSHFPYTFGGGTKLEIKRADAAPTVSIFPPSSEQLTSGGASVVCFLNNFYPKDINVKWKIDGSERQNGVLNSWTDQDSKDSTYSMSSTLTLTKDEYERHNSYTCEATHKTSTSPIVKSFNRNECEVQLEESGGRLVQPKGSLKLSCAASGFSFNTNAMNWVRQAPGKGLEWVARIRSKINNYSTYYADSVKDRFTISRDDSQSMLYLQMNNLKTEDTAMYYCVRGTTYWGQGTLVTVSAAKTTPPSVYPLAPGSAAQTNSMVVTLGCLVKGYFPEPVTVTWNSGSLSSGVHTFPAVLQSDLYTLSSSVTVPSSPRPSETVTCNVAHPASSTKVDKKIVPRDCEEEDDDMGFGLEEEDDDMGFGL